Protein 4MI2 (pdb70)

Secondary structure (DSSP, 8-state):
-EEEEE-TTSEEEEEE--GGGTT-B-HHHHHHHHHHHHHHHH-TT--EEEEEESSS-SB--B-HHHHHHHHHH-GGGTTHHIIIIIHHHHHHHHH--S-EEEEE-SEEETHHHHHHHTSSEEEEETT-EEE--GGGGT----TTHHHHHHHHH-HHHHHHHHHH---EEHHHHHHHTS-SEEE-TT-HHHHHHHHHHHHHTS-HHHHHHHHHHHHHHSS--HHHHHHHHHHHHHHHHTSHHHHHHHHHHHTT--------/--EEEEE-TTSEEEEEE--GGGTT-B-HHHHHHHHHHHHHHHH-TT--EEEEEESSS-SB--B-HHHHHHHHHH-GGGTTHHIIIIIHHHHHHHHH--S-EEEEE-SEEETHHHHHHHTSSEEEEETT-EEE--TGGGT----TTHHHHHHHHH-HHHHHHHHHH---EEHHHHHHHTS-SEEE-TT-HHHHHHHHHHHHHTS-HHHHHHHHHHHHHTSS--HHHHHHHHHHHHHHHHTSHHHHHHHHHHHTT-PPP----/--EEEEE-TTSEEEEEE--GGGTT-B-HHHHHHHHHHHHHHHH-TT--EEEEEESSS-SB--B-HHHHHHHHHH-GGGTTHHIIIIIHHHHHHHHH--S-EEEEE-SEEETHHHHHHHTSSEEEEETT-EEE--TGGGT----TTHHHHHHHHH-HHHHHHHHHH---EEHHHHHHHTS-SEEE-TT-HHHHHHHHHHHHHTS-HHHHHHHHHHHHHHTT--HHHHHHHHHHHHHHHHTSHHHHHHHHHHHTTPPPP----

InterPro domains:
  IPR001753 Enoyl-CoA hydratase/isomerase-like domain [PF00378] (15-266)
  IPR014748 Enoyl-CoA hydratase, C-terminal [G3DSA:1.10.12.10] (210-267)
  IPR029045 ClpP/crotonase-like domain superfamily [SSF52096] (9-266)

Nearest PDB structures (foldseek):
  4mi2-assembly1_A  TM=1.004E+00  e=2.260E-53  Mycobacteroides abscessus ATCC 19977
  4jfc-assembly1_A  TM=9.187E-01  e=1.414E-22  Polaromonas sp. JS666
  7xwt-assembly1_B  TM=8.866E-01  e=2.275E-18  Sphingomonas paucimobilis
  7xwc-assembly1_A  TM=8.998E-01  e=5.743E-17  Sphingomonas paucimobilis
  6p5u-assembly1_B  TM=8.974E-01  e=5.913E-16  uncultured organism

Radius of gyration: 27.16 Å; Cα contacts (8 Å, |Δi|>4): 1875; chains: 3; bounding box: 66×69×74 Å

Solvent-accessible surface area: 28489 Å² total; per-residue (Å²): 59,15,50,78,68,56,84,121,58,6,11,0,27,0,44,0,69,66,64,113,32,30,0,8,4,26,138,74,0,4,60,56,2,42,105,5,0,102,41,3,40,63,50,137,61,6,46,0,0,3,0,15,16,31,50,80,41,0,0,55,1,55,14,64,72,31,13,13,63,36,14,183,120,52,66,55,99,5,11,73,21,0,111,114,21,9,16,39,6,10,83,6,2,60,63,1,155,16,0,0,0,0,3,0,17,8,25,0,27,3,5,0,0,1,3,0,11,21,6,16,1,4,3,0,0,93,174,2,28,0,4,1,45,20,5,33,25,1,10,0,0,6,0,6,0,0,4,20,0,16,112,27,13,31,48,10,51,0,16,10,6,0,6,51,38,80,74,20,74,0,78,42,0,80,96,59,8,0,4,32,73,49,24,96,37,67,35,5,41,95,41,0,78,77,22,0,32,185,2,1,43,8,6,12,30,1,9,25,34,0,11,88,6,19,97,122,0,49,73,13,93,44,30,54,0,2,102,59,0,2,37,0,0,42,138,5,0,55,14,82,3,0,46,23,4,8,58,6,132,84,68,100,90,181,38,110,29,62,22,172,122,18,11,47,76,63,55,67,182,37,6,10,0,27,0,40,0,61,51,60,149,28,31,0,7,4,22,126,75,0,5,78,52,2,43,59,7,0,102,43,3,32,64,49,136,62,7,46,0,0,3,0,16,15,30,51,79,40,0,0,56,1,56,14,78,75,35,12,16,109,36,12,177,121,56,60,50,99,6,14,67,20,1,121,114,20,9,11,42,5,9,85,5,3,57,62,1,144,16,0,1,0,0,3,0,18,8,25,0,34,6,5,0,0,1,4,0,9,24,7,15,1,3,5,0,0,49,182,1,33,0,4,3,53,17,8,55,60,0,7,0,0,6,0,7,0,0,3,19,0,20,111,31,11,29,39,5,53,0,21,9,0,0,7,54,44,62,91,12,74,0,78,45,0,78,102,57,6,0,5,32,81,50,27,106,35,68,35,6,41,96,44,0,77,79,30,0,29,78,6,0,43,8,6,13,30,1,10,24,36,0,8,88,6,15,95,127,0,48,74,11,91,43,39,62,1,3,47,60,0,2,37,0,0,41,139,4,0,55,14,58,3,0,50,35,4,10,61,11,127,83,71,100,98,84,49,125,27,72,20,184,110,17,12,41,79,69,55,82,119,58,5,13,0,27,0,44,0,59,48,57,146,31,30,0,8,4,24,139,72,0,5,78,53,2,41,60,5,0,104,43,3,37,62,50,135,62,5,44,0,0,4,0,19,15,29,48,82,41,0,0,58,1,55,12,86,76,34,20,16,64,37,13,180,126,54,65,50,99,5,12,67,23,0,122,117,26,9,14,42,5,10,84,6,3,58,61,1,148,17,0,0,0,0,3,0,19,9,23,0,30,5,5,0,0,1,3,0,10,25,5,15,2,3,6,0,0,99,68,3,32,0,5,1,51,18,6,56,54,1,9,0,0,5,0,8,0,0,4,18,0,16,109,30,12,29,50,11,54,0,14,8,1,0,6,66,43,71,87,13,75,0,71,43,0,76,102,60,7,0,4,37,32,40,34,96,71,63,38,5,40,96,49,0,78,78,26,0,31,133,2,1,41,9,6,12,32,1,8,29,33,0,11,88,6,17,100,120,0,47,75,12,94,45,40,60,0,4,88,56,0,2,29,0,0,43,140,6,0,65,14,58,4,0,42,33,0,6,116,15,75,84,70,194,85,93,26,127,26,66,18,176

Structure (mmCIF, N/CA/C/O backbone):
data_4MI2
#
_entry.id   4MI2
#
_cell.length_a   94.920
_cell.length_b   94.920
_cell.length_c   195.370
_cell.angle_alpha   90.00
_cell.angle_beta   90.00
_cell.angle_gamma   90.00
#
_symmetry.space_group_name_H-M   'P 41 21 2'
#
loop_
_entity.id
_entity.type
_entity.pdbx_description
1 polymer 'Putative enoyl-CoA hydratase/isomerase'
2 water water
#
loop_
_atom_site.group_PDB
_atom_site.id
_atom_site.type_symbol
_atom_site.label_atom_id
_atom_site.label_alt_id
_atom_site.label_comp_id
_atom_site.label_asym_id
_atom_site.label_entity_id
_atom_site.label_seq_id
_atom_site.pdbx_PDB_ins_code
_atom_site.Cartn_x
_atom_site.Cartn_y
_atom_site.Cartn_z
_atom_site.occupancy
_atom_site.B_iso_or_equiv
_atom_site.auth_seq_id
_atom_site.auth_comp_id
_atom_site.auth_asym_id
_atom_site.auth_atom_id
_atom_site.pdbx_PDB_model_num
ATOM 1 N N . ALA A 1 8 ? -3.046 36.619 55.809 1.00 31.35 8 ALA A N 1
ATOM 2 C CA . ALA A 1 8 ? -1.722 35.966 56.071 1.00 30.27 8 ALA A CA 1
ATOM 3 C C . ALA A 1 8 ? -1.367 34.935 54.990 1.00 28.83 8 ALA A C 1
ATOM 4 O O . ALA A 1 8 ? -0.198 34.801 54.618 1.00 28.13 8 ALA A O 1
ATOM 6 N N . VAL A 1 9 ? -2.366 34.201 54.501 1.00 28.04 9 VAL A N 1
ATOM 7 C CA . VAL A 1 9 ? -2.221 33.461 53.247 1.00 27.14 9 VAL A CA 1
ATOM 8 C C . VAL A 1 9 ? -3.341 33.875 52.295 1.00 27.20 9 VAL A C 1
ATOM 9 O O . VAL A 1 9 ? -4.507 33.598 52.557 1.00 27.35 9 VAL A O 1
ATOM 13 N N . ALA A 1 10 ? -2.974 34.518 51.185 1.00 26.60 10 ALA A N 1
ATOM 14 C CA . ALA A 1 10 ? -3.947 34.994 50.206 1.00 26.66 10 ALA A CA 1
ATOM 15 C C . ALA A 1 10 ? -4.334 33.903 49.216 1.00 25.78 10 ALA A C 1
ATOM 16 O O . ALA A 1 10 ? -3.484 33.141 48.741 1.00 25.26 10 ALA A O 1
ATOM 18 N N . TYR A 1 11 ? -5.626 33.853 48.905 1.00 25.75 11 TYR A N 1
ATOM 19 C CA . TYR A 1 11 ? -6.195 32.879 47.991 1.00 25.14 11 TYR A CA 1
ATOM 20 C C . TYR A 1 11 ? -7.136 33.571 47.015 1.00 25.71 11 TYR A C 1
ATOM 21 O O . TYR A 1 11 ? -8.005 34.328 47.430 1.00 26.60 11 TYR A O 1
ATOM 30 N N . SER A 1 12 ? -6.964 33.300 45.725 1.00 25.57 12 SER A N 1
ATOM 31 C CA . SER A 1 12 ? -7.903 33.742 44.696 1.00 26.12 12 SER A CA 1
ATOM 32 C C . SER A 1 12 ? -7.835 32.804 43.495 1.00 25.43 12 SER A C 1
ATOM 33 O O . SER A 1 12 ? -6.819 32.134 43.277 1.00 24.53 12 SER A O 1
ATOM 36 N N . VAL A 1 13 ? -8.931 32.743 42.743 1.00 25.61 13 VAL A N 1
ATOM 37 C CA . VAL A 1 13 ? -9.015 31.966 41.501 1.00 25.12 13 VAL A CA 1
ATOM 38 C C . VAL A 1 13 ? -9.381 32.937 40.386 1.00 25.74 13 VAL A C 1
ATOM 39 O O . VAL A 1 13 ? -10.416 33.592 40.469 1.00 26.11 13 VAL A O 1
ATOM 43 N N . ASN A 1 14 ? -8.545 33.040 39.352 1.00 25.83 14 ASN A N 1
ATOM 44 C CA . ASN A 1 14 ? -8.793 34.014 38.276 1.00 26.69 14 ASN A CA 1
ATOM 45 C C . ASN A 1 14 ? -9.711 33.455 37.188 1.00 27.11 14 ASN A C 1
ATOM 46 O O . ASN A 1 14 ? -10.128 32.294 37.254 1.00 26.50 14 ASN A O 1
ATOM 51 N N . HIS A 1 15 ? -10.026 34.305 36.208 1.00 28.02 15 HIS A N 1
ATOM 52 C CA . HIS A 1 15 ? -10.928 33.969 35.100 1.00 28.47 15 HIS A CA 1
ATOM 53 C C . HIS A 1 15 ? -10.508 32.715 34.347 1.00 27.53 15 HIS A C 1
ATOM 54 O O . HIS A 1 15 ? -11.348 31.972 33.859 1.00 28.20 15 HIS A O 1
ATOM 56 N N . ALA A 1 16 ? -9.204 32.485 34.247 1.00 26.42 16 ALA A N 1
ATOM 57 C CA . ALA A 1 16 ? -8.680 31.354 33.493 1.00 25.27 16 ALA A CA 1
ATOM 58 C C . ALA A 1 16 ? -8.622 30.048 34.314 1.00 24.30 16 ALA A C 1
ATOM 59 O O . ALA A 1 16 ? -8.179 29.023 33.804 1.00 23.65 16 ALA A O 1
ATOM 61 N N . GLY A 1 17 ? -9.064 30.087 35.568 1.00 23.80 17 GLY A N 1
ATOM 62 C CA . GLY A 1 17 ? -9.045 28.908 36.435 1.00 23.23 17 GLY A CA 1
ATOM 63 C C . GLY A 1 17 ? -7.727 28.613 37.146 1.00 22.47 17 GLY A C 1
ATOM 64 O O . GLY A 1 17 ? -7.511 27.482 37.604 1.00 21.83 17 GLY A O 1
ATOM 65 N N . VAL A 1 18 ? -6.851 29.615 37.246 1.00 22.21 18 VAL A N 1
ATOM 66 C CA . VAL A 1 18 ? -5.600 29.495 38.003 1.00 21.57 18 VAL A CA 1
ATOM 67 C C . VAL A 1 18 ? -5.855 29.883 39.451 1.00 21.61 18 VAL A C 1
ATOM 68 O O . VAL A 1 18 ? -6.182 31.024 39.731 1.00 22.66 18 VAL A O 1
ATOM 72 N N . ALA A 1 19 ? -5.705 28.941 40.373 1.00 21.08 19 ALA A N 1
ATOM 73 C CA . ALA A 1 19 ? -5.786 29.256 41.803 1.00 20.99 19 ALA A CA 1
ATOM 74 C C . ALA A 1 19 ? -4.427 29.760 42.280 1.00 20.43 19 ALA A C 1
ATOM 75 O O . ALA A 1 19 ? -3.405 29.099 42.071 1.00 20.15 19 ALA A O 1
ATOM 77 N N . ALA A 1 20 ? -4.423 30.925 42.915 1.00 20.38 20 ALA A N 1
ATOM 78 C CA . ALA A 1 20 ? -3.199 31.541 43.422 1.00 20.07 20 ALA A CA 1
ATOM 79 C C . ALA A 1 20 ? -3.154 31.446 44.946 1.00 19.85 20 ALA A C 1
ATOM 80 O O . ALA A 1 20 ? -4.069 31.913 45.624 1.00 20.43 20 ALA A O 1
ATOM 82 N N . ILE A 1 21 ? -2.102 30.827 45.478 1.00 19.42 21 ILE A N 1
ATOM 83 C CA . ILE A 1 21 ? -1.878 30.762 46.929 1.00 19.31 21 ILE A CA 1
ATOM 84 C C . ILE A 1 21 ? -0.582 31.495 47.257 1.00 19.47 21 ILE A C 1
ATOM 85 O O . ILE A 1 21 ? 0.497 31.050 46.878 1.00 19.19 21 ILE A O 1
ATOM 90 N N . VAL A 1 22 ? -0.701 32.628 47.946 1.00 20.30 22 VAL A N 1
ATOM 91 C CA . VAL A 1 22 ? 0.443 33.468 48.289 1.00 20.56 22 VAL A CA 1
ATOM 92 C C . VAL A 1 22 ? 0.674 33.464 49.802 1.00 20.97 22 VAL A C 1
ATOM 93 O O . VAL A 1 22 ? -0.202 33.867 50.569 1.00 21.17 22 VAL A O 1
ATOM 97 N N . LEU A 1 23 ? 1.848 32.995 50.225 1.00 21.08 23 LEU A N 1
ATOM 98 C CA . LEU A 1 23 ? 2.287 33.158 51.617 1.00 21.52 23 LEU A CA 1
ATOM 99 C C . LEU A 1 23 ? 2.578 34.639 51.820 1.00 22.45 23 LEU A C 1
ATOM 100 O O . LEU A 1 23 ? 3.377 35.222 51.069 1.00 22.44 23 LEU A O 1
ATOM 105 N N . ASP A 1 24 ? 1.924 35.243 52.814 1.00 23.16 24 ASP A N 1
ATOM 106 C CA . ASP A 1 24 ? 1.958 36.699 52.990 1.00 24.30 24 ASP A CA 1
ATOM 107 C C . ASP A 1 24 ? 2.216 37.084 54.457 1.00 24.77 24 ASP A C 1
ATOM 108 O O . ASP A 1 24 ? 1.357 37.653 55.131 1.00 25.24 24 ASP A O 1
ATOM 113 N N . ARG A 1 25 ? 3.417 36.736 54.922 1.00 24.65 25 ARG A N 1
ATOM 114 C CA . ARG A 1 25 ? 3.948 37.139 56.218 1.00 25.07 25 ARG A CA 1
ATOM 115 C C . ARG A 1 25 ? 5.440 37.466 56.021 1.00 25.04 25 ARG A C 1
ATOM 116 O O . ARG A 1 25 ? 6.310 36.872 56.666 1.00 24.70 25 ARG A O 1
ATOM 124 N N . PRO A 1 26 ? 5.738 38.410 55.108 1.00 25.27 26 PRO A N 1
ATOM 125 C CA . PRO A 1 26 ? 7.114 38.673 54.690 1.00 25.47 26 PRO A CA 1
ATOM 126 C C . PRO A 1 26 ? 8.040 39.188 55.806 1.00 26.16 26 PRO A C 1
ATOM 127 O O . PRO A 1 26 ? 9.254 38.952 55.757 1.00 26.21 26 PRO A O 1
ATOM 131 N N . GLU A 1 27 ? 7.483 39.873 56.801 1.00 26.82 27 GLU A N 1
ATOM 132 C CA . GLU A 1 27 ? 8.286 40.383 57.908 1.00 27.34 27 GLU A CA 1
ATOM 133 C C . GLU A 1 27 ? 8.886 39.239 58.742 1.00 26.78 27 GLU A C 1
ATOM 134 O O . GLU A 1 27 ? 9.902 39.432 59.415 1.00 27.31 27 GLU A O 1
ATOM 136 N N . ALA A 1 28 ? 8.277 38.054 58.693 1.00 25.65 28 ALA A N 1
ATOM 137 C CA . ALA A 1 28 ? 8.828 36.878 59.375 1.00 24.85 28 ALA A CA 1
ATOM 138 C C . ALA A 1 28 ? 9.403 35.823 58.416 1.00 23.97 28 ALA A C 1
ATOM 139 O O . ALA A 1 28 ? 9.542 34.655 58.791 1.00 23.21 28 ALA A O 1
ATOM 141 N N . SER A 1 29 ? 9.749 36.241 57.192 1.00 23.67 29 SER A N 1
ATOM 142 C CA . SER A 1 29 ? 10.202 35.325 56.125 1.00 22.73 29 SER A CA 1
ATOM 143 C C . SER A 1 29 ? 9.232 34.161 55.911 1.00 21.87 29 SER A C 1
ATOM 144 O O . SER A 1 29 ? 9.637 33.022 55.655 1.00 21.07 29 SER A O 1
ATOM 147 N N . ASN A 1 30 ? 7.944 34.487 56.015 1.00 21.88 30 ASN A N 1
ATOM 148 C CA . ASN A 1 30 ? 6.846 33.527 55.894 1.00 21.33 30 ASN A CA 1
ATOM 149 C C . ASN A 1 30 ? 6.958 32.312 56.822 1.00 20.78 30 ASN A C 1
ATOM 150 O O . ASN A 1 30 ? 6.523 31.207 56.492 1.00 20.44 30 ASN A O 1
ATOM 155 N N . ALA A 1 31 ? 7.518 32.542 58.003 1.00 20.80 31 ALA A N 1
ATOM 156 C CA . ALA A 1 31 ? 7.596 31.510 59.012 1.00 20.57 31 ALA A CA 1
ATOM 157 C C . ALA A 1 31 ? 6.189 31.046 59.348 1.00 20.60 31 ALA A C 1
ATOM 158 O O . ALA A 1 31 ? 5.254 31.845 59.410 1.00 20.89 31 ALA 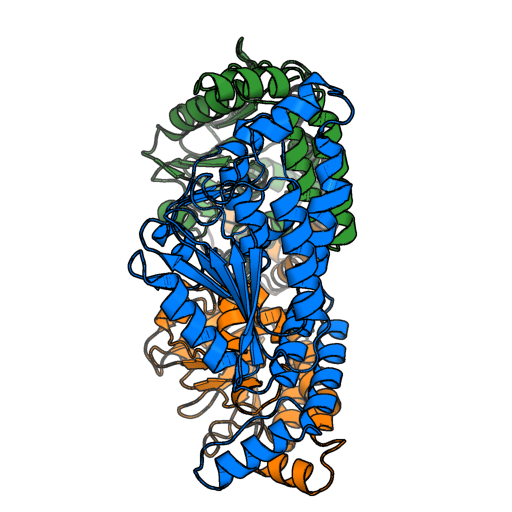A O 1
ATOM 160 N N . LEU A 1 32 ? 6.044 29.746 59.568 1.00 20.52 32 LEU A N 1
ATOM 161 C CA . LEU A 1 32 ? 4.726 29.151 59.695 1.00 20.64 32 LEU A CA 1
ATOM 162 C C . LEU A 1 32 ? 4.289 29.078 61.149 1.00 21.19 32 LEU A C 1
ATOM 163 O O . LEU A 1 32 ? 4.703 28.187 61.893 1.00 20.92 32 LEU A O 1
ATOM 168 N N . ASP A 1 33 ? 3.469 30.049 61.551 1.00 22.19 33 ASP A N 1
ATOM 169 C CA . ASP A 1 33 ? 2.784 29.990 62.843 1.00 23.05 33 ASP A CA 1
ATOM 170 C C . ASP A 1 33 ? 1.392 29.382 62.639 1.00 23.40 33 ASP A C 1
ATOM 171 O O . ASP A 1 33 ? 1.025 29.056 61.516 1.00 23.23 33 ASP A O 1
ATOM 176 N N . ARG A 1 34 ? 0.621 29.222 63.708 1.00 24.71 34 ARG A N 1
ATOM 177 C CA . ARG A 1 34 ? -0.699 28.570 63.613 1.00 25.61 34 ARG A CA 1
ATOM 178 C C . ARG A 1 34 ? -1.628 29.258 62.606 1.00 25.41 34 ARG A C 1
ATOM 179 O O . ARG A 1 34 ? -2.283 28.593 61.807 1.00 24.97 34 ARG A O 1
ATOM 187 N N . THR A 1 35 ? -1.677 30.585 62.641 1.00 25.67 35 THR A N 1
ATOM 188 C CA . THR A 1 35 ? -2.469 31.348 61.675 1.00 26.00 35 THR A CA 1
ATOM 189 C C . THR A 1 35 ? -2.094 30.972 60.235 1.00 25.38 35 THR A C 1
ATOM 190 O O . THR A 1 35 ? -2.972 30.689 59.431 1.00 25.21 35 THR A O 1
ATOM 194 N N . MET A 1 36 ? -0.798 30.964 59.922 1.00 25.00 36 MET A N 1
ATOM 195 C CA . MET A 1 36 ? -0.326 30.605 58.573 1.00 24.66 36 MET A CA 1
ATOM 196 C C . MET A 1 36 ? -0.704 29.168 58.196 1.00 23.52 36 MET A C 1
ATOM 197 O O . MET A 1 36 ? -1.158 28.898 57.082 1.00 22.97 36 MET A O 1
ATOM 202 N N . LYS A 1 37 ? -0.500 28.255 59.137 1.00 22.60 37 LYS A N 1
ATOM 203 C CA . LYS A 1 37 ? -0.737 26.838 58.894 1.00 21.91 37 LYS A CA 1
ATOM 204 C C . LYS A 1 37 ? -2.217 26.555 58.652 1.00 21.89 37 LYS A C 1
ATOM 205 O O . LYS A 1 37 ? -2.566 25.781 57.756 1.00 21.01 37 LYS A O 1
ATOM 211 N N . THR A 1 38 ? -3.068 27.207 59.443 1.00 22.41 38 THR A N 1
ATOM 212 C CA . THR A 1 38 ? -4.515 27.088 59.316 1.00 22.96 38 THR A CA 1
ATOM 213 C C . THR A 1 38 ? -4.992 27.637 57.969 1.00 22.96 38 THR A C 1
ATOM 214 O O . THR A 1 38 ? -5.747 26.967 57.265 1.00 22.93 38 THR A O 1
ATOM 218 N N . GLU A 1 39 ? -4.544 28.841 57.603 1.00 22.96 39 GLU A N 1
ATOM 219 C CA . GLU A 1 39 ? -4.995 29.478 56.358 1.00 22.96 39 GLU A CA 1
ATOM 220 C C . GLU A 1 39 ? -4.420 28.796 55.121 1.00 21.93 39 GLU A C 1
ATOM 221 O O . GLU A 1 39 ? -5.051 28.787 54.071 1.00 22.00 39 GLU A O 1
ATOM 227 N N . LEU A 1 40 ? -3.235 28.209 55.251 1.00 21.03 40 LEU A N 1
ATOM 228 C CA . LEU A 1 40 ? -2.633 27.477 54.151 1.00 20.10 40 LEU A CA 1
ATOM 229 C C . LEU A 1 40 ? -3.441 26.221 53.864 1.00 19.96 40 LEU A C 1
ATOM 230 O O . LEU A 1 40 ? -3.732 25.916 52.703 1.00 19.70 40 LEU A O 1
ATOM 235 N N . LEU A 1 41 ? -3.801 25.496 54.922 1.00 19.99 41 LEU A N 1
ATOM 236 C CA . LEU A 1 41 ? -4.627 24.312 54.785 1.00 19.97 41 LEU A CA 1
ATOM 237 C C . LEU A 1 41 ? -5.926 24.661 54.056 1.00 20.78 41 LEU A C 1
ATOM 238 O O . LEU A 1 41 ? -6.292 23.992 53.092 1.00 20.30 41 LEU A O 1
ATOM 243 N N . GLN A 1 42 ? -6.596 25.726 54.509 1.00 21.87 42 GLN A N 1
ATOM 244 C CA . GLN A 1 42 ? -7.853 26.194 53.900 1.00 22.98 42 GLN A CA 1
ATOM 245 C C . GLN A 1 42 ? -7.684 26.534 52.416 1.00 22.10 42 GLN A C 1
ATOM 246 O O . GLN A 1 42 ? -8.501 26.132 51.586 1.00 22.47 42 GLN A O 1
ATOM 252 N N . ALA A 1 43 ? -6.610 27.244 52.083 1.00 21.01 43 ALA A N 1
ATOM 253 C CA . ALA A 1 43 ? -6.327 27.613 50.696 1.00 20.33 43 ALA A CA 1
ATOM 254 C C . ALA A 1 43 ? -6.126 26.381 49.805 1.00 19.66 43 ALA A C 1
ATOM 255 O O . ALA A 1 43 ? -6.695 26.306 48.714 1.00 19.56 43 ALA A O 1
ATOM 257 N N . LEU A 1 44 ? -5.327 25.426 50.282 1.00 18.97 44 LEU A N 1
ATOM 258 C CA . LEU A 1 44 ? -5.081 24.170 49.567 1.00 18.48 44 LEU A CA 1
ATOM 259 C C . LEU A 1 44 ? -6.341 23.309 49.396 1.00 18.71 44 LEU A C 1
ATOM 260 O O . LEU A 1 44 ? -6.551 22.734 48.332 1.00 18.43 44 LEU A O 1
ATOM 265 N N . LEU A 1 45 ? -7.169 23.218 50.436 1.00 19.27 45 LEU A N 1
ATOM 266 C CA . LEU A 1 45 ? -8.416 22.435 50.364 1.00 19.79 45 LEU A CA 1
ATOM 267 C C . LEU A 1 45 ? -9.399 23.034 49.367 1.00 20.21 45 LEU A C 1
ATOM 268 O O . LEU A 1 45 ? -10.096 22.299 48.647 1.00 20.29 45 LEU A O 1
ATOM 273 N N . ALA A 1 46 ? -9.451 24.364 49.332 1.00 20.43 46 ALA A N 1
ATOM 274 C CA . ALA A 1 46 ? -10.326 25.084 48.397 1.00 20.84 46 ALA A CA 1
ATOM 275 C C . ALA A 1 46 ? -9.871 24.863 46.965 1.00 20.38 46 ALA A C 1
ATOM 276 O O . ALA A 1 46 ? -10.683 24.582 46.088 1.00 20.89 46 ALA A O 1
ATOM 278 N N . ALA A 1 47 ? -8.571 24.986 46.728 1.00 19.69 47 ALA A N 1
ATOM 279 C CA . ALA A 1 47 ? -8.023 24.732 45.404 1.00 19.17 47 ALA A CA 1
ATOM 280 C C . ALA A 1 47 ? -8.345 23.313 44.953 1.00 19.02 47 ALA A C 1
ATOM 281 O O . ALA A 1 47 ? -8.710 23.089 43.801 1.00 18.97 47 ALA A O 1
ATOM 283 N N . GLY A 1 48 ? -8.217 22.363 45.876 1.00 19.13 48 GLY A N 1
ATOM 284 C CA . GLY A 1 48 ? -8.426 20.953 45.578 1.00 19.17 48 GLY A CA 1
ATOM 285 C C . GLY A 1 48 ? -9.870 20.587 45.315 1.00 19.69 48 GLY A C 1
ATOM 286 O O . GLY A 1 48 ? -10.137 19.649 44.581 1.00 19.69 48 GLY A O 1
ATOM 287 N N . GLY A 1 49 ? -10.795 21.339 45.905 1.00 20.50 49 GLY A N 1
ATOM 288 C CA . GLY A 1 49 ? -12.224 21.018 45.858 1.00 21.28 49 GLY A CA 1
ATOM 289 C C . GLY A 1 49 ? -13.021 21.811 44.841 1.00 21.73 49 GLY A C 1
ATOM 290 O O . GLY A 1 49 ? -14.212 21.567 44.676 1.00 22.46 49 GLY A O 1
ATOM 291 N N . ASP A 1 50 ? -12.368 22.746 44.150 1.00 21.50 50 ASP A N 1
ATOM 292 C CA . ASP A 1 50 ? -13.033 23.615 43.184 1.00 22.06 50 ASP A CA 1
ATOM 293 C C . ASP A 1 50 ? -12.917 23.039 41.766 1.00 22.06 50 ASP A C 1
ATOM 294 O O . ASP A 1 50 ? -11.809 22.940 41.230 1.00 21.75 50 ASP A O 1
ATOM 299 N N . PRO A 1 51 ? -14.061 22.684 41.136 1.00 22.51 51 PRO A N 1
ATOM 300 C CA . PRO A 1 51 ? -14.022 22.109 39.778 1.00 22.22 51 PRO A CA 1
ATOM 301 C C . PRO A 1 51 ? -13.543 23.060 38.685 1.00 21.81 51 PRO A C 1
ATOM 302 O O . PRO A 1 51 ? -13.181 22.607 37.613 1.00 21.37 51 PRO A O 1
ATOM 306 N N . ALA A 1 52 ? -13.558 24.363 38.956 1.00 22.07 52 ALA A N 1
ATOM 307 C CA . ALA A 1 52 ? -13.114 25.384 37.999 1.00 21.81 52 ALA A CA 1
ATOM 308 C C . ALA A 1 52 ? -11.597 25.578 37.960 1.00 20.95 52 ALA A C 1
ATOM 309 O O . ALA A 1 52 ? -11.063 26.153 37.008 1.00 21.26 52 ALA A O 1
ATOM 311 N N . VAL A 1 53 ? -10.910 25.129 39.004 1.00 20.25 53 VAL A N 1
ATOM 312 C CA . VAL A 1 53 ? -9.461 25.273 39.096 1.00 19.42 53 VAL A CA 1
ATOM 313 C C . VAL A 1 53 ? -8.772 24.314 38.117 1.00 18.77 53 VAL A C 1
ATOM 314 O O . VAL A 1 53 ? -8.965 23.099 38.194 1.00 18.56 53 VAL A O 1
ATOM 318 N N . ARG A 1 54 ? -8.000 24.858 37.175 1.00 18.41 54 ARG A N 1
ATOM 319 C CA . ARG A 1 54 ? -7.279 24.017 36.199 1.00 17.97 54 ARG A CA 1
ATOM 320 C C . ARG A 1 54 ? -5.760 24.040 36.420 1.00 17.34 54 ARG A C 1
ATOM 321 O O . ARG A 1 54 ? -5.039 23.284 35.787 1.00 16.99 54 ARG A O 1
ATOM 329 N N . ALA A 1 55 ? -5.290 24.895 37.322 1.00 17.12 55 ALA A N 1
ATOM 330 C CA . ALA A 1 55 ? -3.888 24.908 37.744 1.00 16.85 55 ALA A CA 1
ATOM 331 C C . ALA A 1 55 ? -3.750 25.722 39.023 1.00 16.90 55 ALA A C 1
ATOM 332 O O . ALA A 1 55 ? -4.593 26.558 39.327 1.00 17.26 55 ALA A O 1
ATOM 334 N N . VAL A 1 56 ? -2.672 25.476 39.759 1.00 16.70 56 VAL A N 1
ATOM 335 C CA . VAL A 1 56 ? -2.416 26.158 41.018 1.00 16.75 56 VAL A CA 1
ATOM 336 C C . VAL A 1 56 ? -1.009 26.742 40.985 1.00 17.00 56 VAL A C 1
ATOM 337 O O . VAL A 1 56 ? -0.066 26.070 40.559 1.00 16.62 56 VAL A O 1
ATOM 341 N N . VAL A 1 57 ? -0.880 27.998 41.414 1.00 17.77 57 VAL A N 1
ATOM 342 C CA . VAL A 1 57 ? 0.424 28.617 41.580 1.00 18.24 57 VAL A CA 1
ATOM 343 C C . VAL A 1 57 ? 0.648 29.060 43.030 1.00 18.70 57 VAL A C 1
ATOM 344 O O . VAL A 1 57 ? -0.155 29.782 43.635 1.00 19.25 57 VAL A O 1
ATOM 348 N N . MET A 1 58 ? 1.758 28.604 43.575 1.00 18.80 58 MET A N 1
ATOM 349 C CA . MET A 1 58 ? 2.096 28.830 44.958 1.00 19.47 58 MET A CA 1
ATOM 350 C C . MET A 1 58 ? 3.260 29.811 44.952 1.00 19.54 58 MET A C 1
ATOM 351 O O . MET A 1 58 ? 4.263 29.574 44.271 1.00 19.23 58 MET A O 1
ATOM 356 N N . SER A 1 59 ? 3.113 30.928 45.669 1.00 19.82 59 SER A N 1
ATOM 357 C CA . SER A 1 59 ? 4.154 31.955 45.719 1.00 20.11 59 SER A CA 1
ATOM 358 C C . SER A 1 59 ? 4.240 32.564 47.113 1.00 20.46 59 SER A C 1
ATOM 359 O O . SER A 1 59 ? 3.483 32.188 48.013 1.00 20.35 59 SER A O 1
ATOM 362 N N . ALA A 1 60 ? 5.179 33.489 47.299 1.00 20.60 60 ALA A N 1
ATOM 363 C CA . ALA A 1 60 ? 5.408 34.063 48.611 1.00 20.85 60 ALA A CA 1
ATOM 364 C C . ALA A 1 60 ? 5.890 35.496 48.494 1.00 21.43 60 ALA A C 1
ATOM 365 O O . ALA A 1 60 ? 6.620 35.824 47.568 1.00 21.48 60 ALA A O 1
ATOM 367 N N . ALA A 1 61 ? 5.478 36.339 49.438 1.00 21.94 61 ALA A N 1
ATOM 368 C CA . ALA A 1 61 ? 5.891 37.747 49.464 1.00 22.64 61 ALA A CA 1
ATOM 369 C C . ALA A 1 61 ? 7.222 37.938 50.185 1.00 22.53 61 ALA A C 1
ATOM 370 O O . ALA A 1 61 ? 7.582 37.151 51.061 1.00 22.38 61 ALA A O 1
ATOM 372 N N . GLY A 1 62 ? 7.940 38.999 49.822 1.00 23.08 62 GLY A N 1
ATOM 373 C CA . GLY A 1 62 ? 9.218 39.339 50.443 1.00 23.02 62 GLY A CA 1
ATOM 374 C C . GLY A 1 62 ? 10.385 38.625 49.792 1.00 22.56 62 GLY A C 1
ATOM 375 O O . GLY A 1 62 ? 10.257 38.094 48.694 1.00 21.98 62 GLY A O 1
ATOM 376 N N . LYS A 1 63 ? 11.524 38.616 50.488 1.00 22.67 63 LYS A N 1
ATOM 377 C CA . LYS A 1 63 ? 12.780 38.063 49.971 1.00 22.45 63 LYS A CA 1
ATOM 378 C C . LYS A 1 63 ? 12.840 36.537 50.067 1.00 21.61 63 LYS A C 1
ATOM 379 O O . LYS A 1 63 ? 13.524 35.901 49.269 1.00 21.52 63 LYS A O 1
ATOM 381 N N . ASN A 1 64 ? 12.140 35.954 51.037 1.00 20.99 64 ASN A N 1
ATOM 382 C CA . ASN A 1 64 ? 12.268 34.522 51.326 1.00 20.20 64 ASN A CA 1
ATOM 383 C C . ASN A 1 64 ? 10.974 33.742 51.171 1.00 19.46 64 ASN A C 1
ATOM 384 O O . ASN A 1 64 ? 9.921 34.187 51.627 1.00 19.67 64 ASN A O 1
ATOM 389 N N . PHE A 1 65 ? 11.055 32.577 50.527 1.00 18.63 65 PHE A N 1
ATOM 390 C CA . PHE A 1 65 ? 9.866 31.781 50.263 1.00 18.10 65 PHE A CA 1
ATOM 391 C C . PHE A 1 65 ? 9.223 31.323 51.565 1.00 18.01 65 PHE A C 1
ATOM 392 O O . PHE A 1 65 ? 8.075 31.676 51.846 1.00 18.13 65 PHE A O 1
ATOM 400 N N . CYS A 1 66 ? 9.968 30.561 52.364 1.00 17.89 66 CYS A N 1
ATOM 401 C CA . CYS A 1 66 ? 9.462 30.042 53.642 1.00 17.77 66 CYS A CA 1
ATOM 402 C C . CYS A 1 66 ? 10.574 29.417 54.475 1.00 17.85 66 CYS A C 1
ATOM 403 O O . CYS A 1 66 ? 11.232 28.474 54.030 1.00 17.56 66 CYS A O 1
ATOM 406 N N . VAL A 1 67 ? 10.773 29.932 55.686 1.00 18.30 67 VAL A N 1
ATOM 407 C CA . VAL A 1 67 ? 11.816 29.409 56.564 1.00 18.62 67 VAL A CA 1
ATOM 408 C C . VAL A 1 67 ? 11.298 28.274 57.455 1.00 18.58 67 VAL A C 1
ATOM 409 O O . VAL A 1 67 ? 12.023 27.788 58.306 1.00 18.80 67 VAL A O 1
ATOM 413 N N . GLY A 1 68 ? 10.068 27.823 57.230 1.00 18.53 68 GLY A N 1
ATOM 414 C CA . GLY A 1 68 ? 9.517 26.723 58.012 1.00 18.49 68 GLY A CA 1
ATOM 415 C C . GLY A 1 68 ? 8.920 27.180 59.330 1.00 18.90 68 GLY A C 1
ATOM 416 O O . GLY A 1 68 ? 8.501 28.333 59.471 1.00 19.28 68 GLY A O 1
ATOM 417 N N . GLN A 1 69 ? 8.880 26.268 60.296 1.00 19.10 69 GLN A N 1
ATOM 418 C CA . GLN A 1 69 ? 8.198 26.500 61.566 1.00 19.59 69 GLN A CA 1
ATOM 419 C C . GLN A 1 69 ? 8.596 27.826 62.230 1.00 20.22 69 GLN A C 1
ATOM 420 O O . GLN A 1 69 ? 9.768 28.163 62.305 1.00 20.04 69 GLN A O 1
ATOM 426 N N . ASP A 1 70 ? 7.598 28.572 62.693 1.00 21.10 70 ASP A N 1
ATOM 427 C CA . ASP A 1 70 ? 7.825 29.795 63.466 1.00 21.93 70 ASP A CA 1
ATOM 428 C C . ASP A 1 70 ? 8.561 29.436 64.746 1.00 22.14 70 ASP A C 1
ATOM 429 O O . ASP A 1 70 ? 8.083 28.610 65.532 1.00 21.80 70 ASP A O 1
ATOM 434 N N . LEU A 1 71 ? 9.722 30.048 64.948 1.00 22.53 71 LEU A N 1
ATOM 435 C CA . LEU A 1 71 ? 10.568 29.716 66.088 1.00 23.10 71 LEU A CA 1
ATOM 436 C C . LEU A 1 71 ? 9.913 30.072 67.433 1.00 23.70 71 LEU A C 1
ATOM 437 O O . LEU A 1 71 ? 9.875 29.244 68.341 1.00 23.71 71 LEU A O 1
ATOM 442 N N . ALA A 1 72 ? 9.385 31.287 67.550 1.00 24.34 72 ALA A N 1
ATOM 443 C CA . ALA A 1 72 ? 8.833 31.758 68.822 1.00 25.31 72 ALA A CA 1
ATOM 444 C C . ALA A 1 72 ? 7.684 30.877 69.278 1.00 25.69 72 ALA A C 1
ATOM 445 O O . ALA A 1 72 ? 7.604 30.491 70.442 1.00 26.27 72 ALA A O 1
ATOM 447 N N . GLU A 1 73 ? 6.794 30.558 68.353 1.00 25.65 73 GLU A N 1
ATOM 448 C CA . GLU A 1 73 ? 5.667 29.690 68.660 1.00 26.38 73 GLU A CA 1
ATOM 449 C C . GLU A 1 73 ? 6.151 28.305 69.092 1.00 25.59 73 GLU A C 1
ATOM 450 O O . GLU A 1 73 ? 5.586 27.687 69.993 1.00 26.15 73 GLU A O 1
ATOM 456 N N . HIS A 1 74 ? 7.208 27.822 68.453 1.00 24.59 74 HIS A N 1
ATOM 457 C CA . HIS A 1 74 ? 7.807 26.571 68.858 1.00 24.02 74 HIS A CA 1
ATOM 458 C C . HIS A 1 74 ? 8.431 26.629 70.254 1.00 24.20 74 HIS A C 1
ATOM 459 O O . HIS A 1 74 ? 8.332 25.672 71.015 1.00 23.77 74 HIS A O 1
ATOM 466 N N . VAL A 1 75 ? 9.104 27.735 70.566 1.00 24.58 75 VAL A N 1
ATOM 467 C CA . VAL A 1 75 ? 9.680 27.947 71.896 1.00 25.24 75 VAL A CA 1
ATOM 468 C C . VAL A 1 75 ? 8.595 27.872 72.976 1.00 26.02 75 VAL A C 1
ATOM 469 O O . VAL A 1 75 ? 8.810 27.255 74.024 1.00 26.13 75 VAL A O 1
ATOM 473 N N . GLU A 1 76 ? 7.437 28.487 72.718 1.00 26.59 76 GLU A N 1
ATOM 474 C CA . GLU A 1 76 ? 6.336 28.487 73.687 1.00 27.47 76 GLU A CA 1
ATOM 475 C C . GLU A 1 76 ? 5.858 27.058 73.970 1.00 27.79 76 GLU A C 1
ATOM 476 O O . GLU A 1 76 ? 5.715 26.663 75.129 1.00 27.76 76 GLU A O 1
ATOM 478 N N . ALA A 1 77 ? 5.646 26.282 72.907 1.00 28.10 77 ALA A N 1
ATOM 479 C CA . ALA A 1 77 ? 5.210 24.884 73.031 1.00 28.38 77 ALA A CA 1
ATOM 480 C C . ALA A 1 77 ? 6.230 24.016 73.767 1.00 28.85 77 ALA A C 1
ATOM 481 O O . ALA A 1 77 ? 5.869 23.132 74.544 1.00 28.45 77 ALA A O 1
ATOM 483 N N . LEU A 1 78 ? 7.503 24.279 73.511 1.00 29.79 78 LEU A N 1
ATOM 484 C CA . LEU A 1 78 ? 8.583 23.485 74.072 1.00 31.18 78 LEU A CA 1
ATOM 485 C C . LEU A 1 78 ? 8.728 23.758 75.562 1.00 33.43 78 LEU A C 1
ATOM 486 O O . LEU A 1 78 ? 8.896 22.830 76.357 1.00 34.14 78 LEU A O 1
ATOM 491 N N . ARG A 1 79 ? 8.637 25.028 75.939 1.00 36.19 79 ARG A N 1
ATOM 492 C CA . ARG A 1 79 ? 8.679 25.405 77.351 1.00 38.80 79 ARG A CA 1
ATOM 493 C C . ARG A 1 79 ? 7.424 24.967 78.096 1.00 38.90 79 ARG A C 1
ATOM 494 O O . ARG A 1 79 ? 7.484 24.670 79.285 1.00 38.99 79 ARG A O 1
ATOM 502 N N . ASP A 1 80 ? 6.304 24.906 77.383 1.00 39.50 80 ASP A N 1
ATOM 503 C CA . ASP A 1 80 ? 5.023 24.539 77.972 1.00 41.01 80 ASP A CA 1
ATOM 504 C C . ASP A 1 80 ? 4.896 23.035 78.206 1.00 39.24 80 ASP A C 1
ATOM 505 O O . ASP A 1 80 ? 4.376 22.623 79.234 1.00 38.93 80 ASP A O 1
ATOM 510 N N . ASP A 1 81 ? 5.358 22.228 77.249 1.00 37.37 81 ASP A N 1
ATOM 511 C CA . ASP A 1 81 ? 5.226 20.774 77.333 1.00 35.98 81 ASP A CA 1
ATOM 512 C C . ASP A 1 81 ? 6.146 20.047 76.331 1.00 34.51 81 ASP A C 1
ATOM 513 O O . ASP A 1 81 ? 5.715 19.681 75.231 1.00 33.01 81 ASP A O 1
ATOM 518 N N . PRO A 1 82 ? 7.422 19.838 76.707 1.00 34.09 82 PRO A N 1
ATOM 519 C CA . PRO A 1 82 ? 8.415 19.300 75.754 1.00 33.33 82 PRO A CA 1
ATOM 520 C C . PRO A 1 82 ? 8.059 17.932 75.150 1.00 32.24 82 PRO A C 1
ATOM 521 O O . PRO A 1 82 ? 8.347 17.681 73.982 1.00 32.29 82 PRO A O 1
ATOM 525 N N . ALA A 1 83 ? 7.418 17.070 75.929 1.00 31.19 83 ALA A N 1
ATOM 526 C CA . ALA A 1 83 ? 7.000 15.770 75.434 1.00 30.24 83 ALA A CA 1
ATOM 527 C C . ALA A 1 83 ? 5.913 15.873 74.354 1.00 29.74 83 ALA A C 1
ATOM 528 O O . ALA A 1 83 ? 5.624 14.876 73.682 1.00 29.52 83 ALA A O 1
ATOM 530 N N . HIS A 1 84 ? 5.296 17.052 74.203 1.00 28.81 84 HIS A N 1
ATOM 531 C CA . HIS A 1 84 ? 4.221 17.239 73.220 1.00 28.40 84 HIS A CA 1
ATOM 532 C C . HIS A 1 84 ? 4.407 18.439 72.301 1.00 27.40 84 HIS A C 1
ATOM 533 O O . HIS A 1 84 ? 3.455 18.877 71.659 1.00 27.45 84 HIS A O 1
ATOM 540 N N . ALA A 1 85 ? 5.637 18.940 72.196 1.00 26.30 85 ALA A N 1
ATOM 541 C CA . ALA A 1 85 ? 5.896 20.177 71.462 1.00 25.52 85 ALA A CA 1
ATOM 542 C C . ALA A 1 85 ? 5.773 20.018 69.946 1.00 24.68 85 ALA A C 1
ATOM 543 O O . ALA A 1 85 ? 5.686 21.018 69.227 1.00 23.90 85 ALA A O 1
ATOM 545 N N . MET A 1 86 ? 5.776 18.770 69.475 1.00 24.08 86 MET A N 1
ATOM 546 C CA . MET A 1 86 ? 5.634 18.470 68.060 1.00 23.82 86 MET A CA 1
ATOM 547 C C . MET A 1 86 ? 4.223 18.021 67.678 1.00 22.90 86 MET A C 1
ATOM 548 O O . MET A 1 86 ? 4.032 17.446 66.620 1.00 22.97 86 MET A O 1
ATOM 553 N N . ASP A 1 87 ? 3.240 18.285 68.531 1.00 22.62 87 ASP A N 1
ATOM 554 C CA . ASP A 1 87 ? 1.825 18.067 68.189 1.00 22.44 87 ASP A CA 1
ATOM 555 C C . ASP A 1 87 ? 1.463 18.708 66.842 1.00 21.64 87 ASP A C 1
ATOM 556 O O . ASP A 1 87 ? 0.653 18.164 66.087 1.00 21.83 87 ASP A O 1
ATOM 561 N N . THR A 1 88 ? 2.065 19.856 66.542 1.00 20.63 88 THR A N 1
ATOM 562 C CA . THR A 1 88 ? 1.763 20.567 65.311 1.00 20.17 88 THR A CA 1
ATOM 563 C C . THR A 1 88 ? 2.010 19.715 64.052 1.00 19.46 88 THR A C 1
ATOM 564 O O . THR A 1 88 ? 1.356 19.939 63.037 1.00 19.25 88 THR A O 1
ATOM 568 N N . VAL A 1 89 ? 2.926 18.746 64.105 1.00 18.96 89 VAL A N 1
ATOM 569 C CA . VAL A 1 89 ? 3.171 17.919 62.914 1.00 18.84 89 VAL A CA 1
ATOM 570 C C . VAL A 1 89 ? 1.882 17.196 62.506 1.00 19.33 89 VAL A C 1
ATOM 571 O O . VAL A 1 89 ? 1.470 17.276 61.349 1.00 19.10 89 VAL A O 1
ATOM 575 N N . ARG A 1 90 ? 1.228 16.545 63.465 1.00 20.10 90 ARG A N 1
ATOM 576 C CA . ARG A 1 90 ? -0.045 15.853 63.212 1.00 21.15 90 ARG A CA 1
ATOM 577 C C . ARG A 1 90 ? -1.221 16.811 63.010 1.00 21.76 90 ARG A C 1
ATOM 578 O O . ARG A 1 90 ? -2.078 16.592 62.152 1.00 22.14 90 ARG A O 1
ATOM 586 N N . GLU A 1 91 ? -1.252 17.872 63.799 1.00 21.91 91 GLU A N 1
ATOM 587 C CA . GLU A 1 91 ? -2.367 18.798 63.781 1.00 23.05 91 GLU A CA 1
ATOM 588 C C . GLU A 1 91 ? -2.397 19.685 62.538 1.00 22.43 91 GLU A C 1
ATOM 589 O O . GLU A 1 91 ? -3.476 19.989 62.018 1.00 23.11 91 GLU A O 1
ATOM 595 N N . HIS A 1 92 ? -1.220 20.091 62.060 1.00 21.02 92 HIS A N 1
ATOM 596 C CA . HIS A 1 92 ? -1.119 21.130 61.039 1.00 20.59 92 HIS A CA 1
ATOM 597 C C . HIS A 1 92 ? -0.380 20.691 59.787 1.00 19.33 92 HIS A C 1
ATOM 598 O O . HIS A 1 92 ? -0.900 20.813 58.678 1.00 19.65 92 HIS A O 1
ATOM 605 N N . TYR A 1 93 ? 0.839 20.201 59.955 1.00 18.08 93 TYR A N 1
ATOM 606 C CA . TYR A 1 93 ? 1.695 19.932 58.811 1.00 17.12 93 TYR A CA 1
ATOM 607 C C . TYR A 1 93 ? 1.193 18.777 57.964 1.00 16.74 93 TYR A C 1
ATOM 608 O O . TYR A 1 93 ? 1.111 18.878 56.735 1.00 16.30 93 TYR A O 1
ATOM 617 N N . ASN A 1 94 ? 0.840 17.685 58.618 1.00 16.77 94 ASN A N 1
ATOM 618 C CA . ASN A 1 94 ? 0.374 16.521 57.887 1.00 16.91 94 ASN A CA 1
ATOM 619 C C . ASN A 1 94 ? -0.868 16.806 57.031 1.00 17.38 94 ASN A C 1
ATOM 620 O O . ASN A 1 94 ? -0.869 16.465 55.853 1.00 17.55 94 ASN A O 1
ATOM 625 N N . PRO A 1 95 ? -1.900 17.458 57.590 1.00 18.02 95 PRO A N 1
ATOM 626 C CA . PRO A 1 95 ? -3.041 17.760 56.722 1.00 18.65 95 PRO A CA 1
ATOM 627 C C . PRO A 1 95 ? -2.724 18.740 55.578 1.00 18.34 95 PRO A C 1
ATOM 628 O O . PRO A 1 95 ? -3.316 18.636 54.500 1.00 18.59 95 PRO A O 1
ATOM 632 N N . VAL A 1 96 ? -1.800 19.672 55.798 1.00 17.81 96 VAL A N 1
ATOM 633 C CA . VAL A 1 96 ? -1.357 20.564 54.731 1.00 17.61 96 VAL A CA 1
ATOM 634 C C . VAL A 1 96 ? -0.734 19.744 53.594 1.00 17.02 96 VAL A C 1
ATOM 635 O O . VAL A 1 96 ? -1.108 19.910 52.439 1.00 17.06 96 VAL A O 1
ATOM 639 N N . LEU A 1 97 ? 0.188 18.846 53.925 1.00 16.66 97 LEU A N 1
ATOM 640 C CA . LEU A 1 97 ? 0.860 18.025 52.903 1.00 16.41 97 LEU A CA 1
ATOM 641 C C . LEU A 1 97 ? -0.114 17.087 52.192 1.00 17.02 97 LEU A C 1
ATOM 642 O O . LEU A 1 97 ? 0.001 16.872 50.985 1.00 16.82 97 LEU A O 1
ATOM 647 N N . GLU A 1 98 ? -1.072 16.534 52.936 1.00 17.85 98 GLU A N 1
ATOM 648 C CA . GLU A 1 98 ? -2.111 15.714 52.319 1.00 18.83 98 GLU A CA 1
ATOM 649 C C . GLU A 1 98 ? -3.029 16.533 51.414 1.00 18.47 98 GLU A C 1
ATOM 650 O O . GLU A 1 98 ? -3.420 16.062 50.354 1.00 18.46 98 GLU A O 1
ATOM 656 N N . ALA A 1 99 ? -3.347 17.759 51.827 1.00 18.14 99 ALA A N 1
ATOM 657 C CA . ALA A 1 99 ? -4.180 18.663 51.033 1.00 18.22 99 ALA A CA 1
ATOM 658 C C . ALA A 1 99 ? -3.483 19.046 49.730 1.00 17.45 99 ALA A C 1
ATOM 659 O O . ALA A 1 99 ? -4.105 19.107 48.666 1.00 17.64 99 ALA A O 1
ATOM 661 N N . LEU A 1 100 ? -2.185 19.302 49.819 1.00 16.49 100 LEU A N 1
ATOM 662 C CA . LEU A 1 100 ? -1.401 19.613 48.642 1.00 15.93 100 LEU A CA 1
ATOM 663 C C . LEU A 1 100 ? -1.387 18.406 47.711 1.00 15.76 100 LEU A C 1
ATOM 664 O O . LEU A 1 100 ? -1.631 18.544 46.510 1.00 15.86 100 LEU A O 1
ATOM 669 N N . ASP A 1 101 ? -1.140 17.224 48.275 1.00 15.54 101 ASP A N 1
ATOM 670 C CA . ASP A 1 101 ? -1.117 15.979 47.502 1.00 15.56 101 ASP A CA 1
ATOM 671 C C . ASP A 1 101 ? -2.462 15.656 46.833 1.00 15.95 101 ASP A C 1
ATOM 672 O O . ASP A 1 101 ? -2.488 15.090 45.737 1.00 15.90 101 ASP A O 1
ATOM 677 N N . ALA A 1 102 ? -3.565 16.028 47.484 1.00 16.25 102 ALA A N 1
ATOM 678 C CA . ALA A 1 102 ? -4.901 15.743 46.952 1.00 16.99 102 ALA A CA 1
ATOM 679 C C . ALA A 1 102 ? -5.255 16.571 45.714 1.00 16.88 102 ALA A C 1
ATOM 680 O O . ALA A 1 102 ? -6.173 16.214 44.998 1.00 17.68 102 ALA A O 1
ATOM 682 N N . ILE A 1 103 ? -4.524 17.649 45.445 1.00 16.17 103 ILE A N 1
ATOM 683 C CA . ILE A 1 103 ? -4.801 18.478 44.270 1.00 16.17 103 ILE A CA 1
ATOM 684 C C . ILE A 1 103 ? -4.455 17.710 42.987 1.00 15.95 103 ILE A C 1
ATOM 685 O O . ILE A 1 103 ? -3.313 17.273 42.795 1.00 15.44 103 ILE A O 1
ATOM 690 N N . LYS A 1 104 ? -5.449 17.536 42.122 1.00 16.44 104 LYS A N 1
ATOM 691 C CA . LYS A 1 104 ? -5.317 16.692 40.923 1.00 16.40 104 LYS A CA 1
ATOM 692 C C . LYS A 1 104 ? -4.701 17.418 39.711 1.00 15.83 104 LYS A C 1
ATOM 693 O O . LYS A 1 104 ? -4.093 16.787 38.833 1.00 15.64 104 LYS A O 1
ATOM 699 N N . VAL A 1 105 ? -4.858 18.738 39.676 1.00 15.61 105 VAL A N 1
ATOM 700 C CA . VAL A 1 105 ? -4.361 19.557 38.581 1.00 15.29 105 VAL A CA 1
ATOM 701 C C . VAL A 1 105 ? -2.905 19.937 38.831 1.00 14.55 105 VAL A C 1
ATOM 702 O O . VAL A 1 105 ? -2.390 19.730 39.927 1.00 14.21 105 VAL A O 1
ATOM 706 N N . PRO A 1 106 ? -2.228 20.484 37.814 1.00 14.40 106 PRO A N 1
ATOM 707 C CA . PRO A 1 106 ? -0.824 20.840 38.005 1.00 14.02 106 PRO A CA 1
ATOM 708 C C . PRO A 1 106 ? -0.586 21.964 39.038 1.00 14.04 106 PRO A C 1
ATOM 709 O O . PRO A 1 106 ? -1.343 22.935 39.102 1.00 14.47 106 PRO A O 1
ATOM 713 N N . VAL A 1 107 ? 0.452 21.806 39.847 1.00 13.73 107 VAL A N 1
ATOM 714 C CA . VAL A 1 107 ? 0.806 22.791 40.871 1.00 13.85 107 VAL A CA 1
ATOM 715 C C . VAL A 1 107 ? 2.189 23.356 40.548 1.00 13.87 107 VAL A C 1
ATOM 716 O O . VAL A 1 107 ? 3.161 22.605 40.434 1.00 13.61 107 VAL A O 1
ATOM 720 N N . VAL A 1 108 ? 2.260 24.674 40.383 1.00 14.44 108 VAL A N 1
ATOM 721 C CA . VAL A 1 108 ? 3.519 25.383 40.143 1.00 14.70 108 VAL A CA 1
ATOM 722 C C . VAL A 1 108 ? 3.904 26.186 41.390 1.00 15.02 108 VAL A C 1
ATOM 723 O O . VAL A 1 108 ? 3.036 26.693 42.106 1.00 15.33 108 VAL A O 1
ATOM 727 N N . VAL A 1 109 ? 5.197 26.266 41.679 1.00 15.13 109 VAL A N 1
ATOM 728 C CA . VAL A 1 109 ? 5.669 27.038 42.812 1.00 15.57 109 VAL A CA 1
ATOM 729 C C . VAL A 1 109 ? 6.821 27.940 42.385 1.00 16.43 109 VAL A C 1
ATOM 730 O O . VAL A 1 109 ? 7.673 27.539 41.597 1.00 16.43 109 VAL A O 1
ATOM 734 N N . ALA A 1 110 ? 6.788 29.175 42.892 1.00 17.41 110 ALA A N 1
ATOM 735 C CA . ALA A 1 110 ? 7.785 30.212 42.638 1.00 18.52 110 ALA A CA 1
ATOM 736 C C . ALA A 1 110 ? 8.592 30.401 43.904 1.00 18.90 110 ALA A C 1
ATOM 737 O O . ALA A 1 110 ? 8.050 30.843 44.918 1.00 19.06 110 ALA A O 1
ATOM 739 N N . ILE A 1 111 ? 9.880 30.060 43.843 1.00 17.39 111 ILE A N 1
ATOM 740 C CA . ILE A 1 111 ? 10.736 30.024 45.018 1.00 17.52 111 ILE A CA 1
ATOM 741 C C . ILE A 1 111 ? 11.793 31.111 44.962 1.00 17.95 111 ILE A C 1
ATOM 742 O O . ILE A 1 111 ? 12.736 31.049 44.166 1.00 17.80 111 ILE A O 1
ATOM 747 N N . ASN A 1 112 ? 11.610 32.084 45.845 1.00 18.52 112 ASN A N 1
ATOM 748 C CA . ASN A 1 112 ? 12.553 33.144 46.120 1.00 19.09 112 ASN A CA 1
ATOM 749 C C . ASN A 1 112 ? 13.319 32.861 47.419 1.00 19.00 112 ASN A C 1
ATOM 750 O O . ASN A 1 112 ? 12.757 32.298 48.380 1.00 18.83 112 ASN A O 1
ATOM 755 N N . GLY A 1 113 ? 14.593 33.259 47.447 1.00 18.93 113 GLY A N 1
ATOM 756 C CA . GLY A 1 113 ? 15.404 33.209 48.664 1.00 18.93 113 GLY A CA 1
ATOM 757 C C . GLY A 1 113 ? 15.301 31.898 49.442 1.00 18.34 113 GLY A C 1
ATOM 758 O O . GLY A 1 113 ? 15.276 30.815 48.854 1.00 17.80 113 GLY A O 1
ATOM 759 N N . ALA A 1 114 ? 15.221 32.004 50.766 1.00 18.37 114 ALA A N 1
ATOM 760 C CA . ALA A 1 114 ? 15.313 30.833 51.639 1.00 17.92 114 ALA A CA 1
ATOM 761 C C . ALA A 1 114 ? 14.089 29.927 51.520 1.00 17.46 114 ALA A C 1
ATOM 762 O O . ALA A 1 114 ? 12.944 30.385 51.577 1.00 17.52 114 ALA A O 1
ATOM 764 N N . CYS A 1 115 ? 14.369 28.638 51.356 1.00 16.93 115 CYS A N 1
ATOM 765 C CA . CYS A 1 115 ? 13.361 27.611 51.238 1.00 16.58 115 CYS A CA 1
ATOM 766 C C . CYS A 1 115 ? 13.872 26.441 52.070 1.00 16.33 115 CYS A C 1
ATOM 767 O O . CYS A 1 115 ? 14.611 25.588 51.574 1.00 16.05 115 CYS A O 1
ATOM 770 N N . VAL A 1 116 ? 13.509 26.423 53.355 1.00 16.42 116 VAL A N 1
ATOM 771 C CA . VAL A 1 116 ? 14.072 25.451 54.291 1.00 16.23 116 VAL A CA 1
ATOM 772 C C . VAL A 1 116 ? 13.031 24.800 55.205 1.00 16.14 116 VAL A C 1
ATOM 773 O O . VAL A 1 116 ? 11.959 25.367 55.455 1.00 16.39 116 VAL A O 1
ATOM 777 N N . GLY A 1 117 ? 13.359 23.611 55.702 1.00 15.86 117 GLY A N 1
ATOM 778 C CA . GLY A 1 117 ? 12.485 22.886 56.628 1.00 15.87 117 GLY A CA 1
ATOM 779 C C . GLY A 1 117 ? 11.151 22.582 55.976 1.00 15.87 117 GLY A C 1
ATOM 780 O O . GLY A 1 117 ? 11.100 22.130 54.830 1.00 15.62 117 GLY A O 1
ATOM 781 N N . ALA A 1 118 ? 10.061 22.860 56.690 1.00 16.14 118 ALA A N 1
ATOM 782 C CA . ALA A 1 118 ? 8.727 22.707 56.119 1.00 16.23 118 ALA A CA 1
ATOM 783 C C . ALA A 1 118 ? 8.520 23.561 54.872 1.00 16.26 118 ALA A C 1
ATOM 784 O O . ALA A 1 118 ? 7.676 23.236 54.048 1.00 16.28 118 ALA A O 1
ATOM 786 N N . GLY A 1 119 ? 9.272 24.652 54.738 1.00 16.36 119 GLY A N 1
ATOM 787 C CA . GLY A 1 119 ? 9.217 25.470 53.531 1.00 16.38 119 GLY A CA 1
ATOM 788 C C . GLY A 1 119 ? 9.690 24.693 52.313 1.00 16.05 119 GLY A C 1
ATOM 789 O O . GLY A 1 119 ? 9.113 24.811 51.224 1.00 16.07 119 GLY A O 1
ATOM 790 N N . LEU A 1 120 ? 10.752 23.906 52.489 1.00 15.79 120 LEU A N 1
ATOM 791 C CA . LEU A 1 120 ? 11.209 23.004 51.439 1.00 15.50 120 LEU A CA 1
ATOM 792 C C . LEU A 1 120 ? 10.189 21.891 51.218 1.00 15.37 120 LEU A C 1
ATOM 793 O O . LEU A 1 120 ? 9.852 21.570 50.084 1.00 15.31 120 LEU A O 1
ATOM 798 N N . GLY A 1 121 ? 9.694 21.311 52.307 1.00 15.40 121 GLY A N 1
ATOM 799 C CA . GLY A 1 121 ? 8.664 20.279 52.219 1.00 15.37 121 GLY A CA 1
ATOM 800 C C . GLY A 1 121 ? 7.477 20.713 51.385 1.00 15.41 121 GLY A C 1
ATOM 801 O O . GLY A 1 121 ? 7.013 19.965 50.522 1.00 15.45 121 GLY A O 1
ATOM 802 N N . LEU A 1 122 ? 6.993 21.924 51.637 1.00 15.54 122 LEU A N 1
ATOM 803 C CA . LEU A 1 122 ? 5.857 22.480 50.895 1.00 15.73 122 LEU A CA 1
ATOM 804 C C . LEU A 1 122 ? 6.186 22.635 49.413 1.00 15.47 122 LEU A C 1
ATOM 805 O O . LEU A 1 122 ? 5.388 22.257 48.556 1.00 15.50 122 LEU A O 1
ATOM 810 N N . ALA A 1 123 ? 7.365 23.189 49.124 1.00 15.21 123 ALA A N 1
ATOM 811 C CA . ALA A 1 123 ? 7.799 23.442 47.758 1.00 15.02 123 ALA A CA 1
ATOM 812 C C . ALA A 1 123 ? 7.965 22.178 46.930 1.00 14.76 123 ALA A C 1
ATOM 813 O O . ALA A 1 123 ? 7.609 22.160 45.741 1.00 14.72 123 ALA A O 1
ATOM 815 N N . LEU A 1 124 ? 8.507 21.127 47.552 1.00 14.64 124 LEU A N 1
ATOM 816 C CA . LEU A 1 124 ? 8.710 19.851 46.864 1.00 14.50 124 LEU A CA 1
ATOM 817 C C . LEU A 1 124 ? 7.426 19.077 46.620 1.00 14.65 124 LEU A C 1
ATOM 818 O O . LEU A 1 124 ? 7.446 18.106 45.874 1.00 14.64 124 LEU A O 1
ATOM 823 N N . GLY A 1 125 ? 6.321 19.493 47.239 1.00 14.89 125 GLY A N 1
ATOM 824 C CA . GLY A 1 125 ? 5.012 18.923 46.950 1.00 15.14 125 GLY A CA 1
ATOM 825 C C . GLY A 1 125 ? 4.398 19.405 45.637 1.00 15.26 125 GLY A C 1
ATOM 826 O O . GLY A 1 125 ? 3.469 18.792 45.124 1.00 15.47 125 GLY A O 1
ATOM 827 N N . ALA A 1 126 ? 4.909 20.502 45.087 1.00 15.19 126 ALA A N 1
ATOM 828 C CA . ALA A 1 126 ? 4.443 20.992 43.803 1.00 15.31 126 ALA A CA 1
ATOM 829 C C . ALA A 1 126 ? 4.963 20.105 42.676 1.00 15.21 126 ALA A C 1
ATOM 830 O O . ALA A 1 126 ? 5.906 19.350 42.863 1.00 15.01 126 ALA A O 1
ATOM 832 N N . ASP A 1 127 ? 4.347 20.214 41.506 1.00 15.47 127 ASP A N 1
ATOM 833 C CA . ASP A 1 127 ? 4.787 19.482 40.309 1.00 15.50 127 ASP A CA 1
ATOM 834 C C . ASP A 1 127 ? 5.905 20.209 39.547 1.00 15.55 127 ASP A C 1
ATOM 835 O O . ASP A 1 127 ? 6.826 19.583 39.045 1.00 15.49 127 ASP A O 1
ATOM 840 N N . ILE A 1 128 ? 5.803 21.527 39.450 1.00 15.97 128 ILE A N 1
ATOM 841 C CA . ILE A 1 128 ? 6.777 22.343 38.717 1.00 16.09 128 ILE A CA 1
ATOM 842 C C . ILE A 1 128 ? 7.314 23.413 39.653 1.00 16.42 128 ILE A C 1
ATOM 843 O O . ILE A 1 128 ? 6.542 24.094 40.313 1.00 16.51 128 ILE A O 1
ATOM 848 N N . ARG A 1 129 ? 8.634 23.581 39.667 1.00 16.79 129 ARG A N 1
ATOM 849 C CA . ARG A 1 129 ? 9.314 24.457 40.616 1.00 17.24 129 ARG A CA 1
ATOM 850 C C . ARG A 1 129 ? 10.210 25.436 39.879 1.00 17.33 129 ARG A C 1
ATOM 851 O O . ARG A 1 129 ? 11.123 25.033 39.145 1.00 17.10 129 ARG A O 1
ATOM 859 N N . ILE A 1 130 ? 9.953 26.723 40.097 1.00 17.64 130 ILE A N 1
ATOM 860 C CA . ILE A 1 130 ? 10.728 27.791 39.487 1.00 17.85 130 ILE A CA 1
ATOM 861 C C . ILE A 1 130 ? 11.486 28.554 40.574 1.00 18.05 130 ILE A C 1
ATOM 862 O O . ILE A 1 130 ? 10.872 29.135 41.473 1.00 18.34 130 ILE A O 1
ATOM 867 N N . ALA A 1 131 ? 12.810 28.564 40.481 1.00 18.10 131 ALA A N 1
ATOM 868 C CA . ALA A 1 131 ? 13.655 29.222 41.481 1.00 18.44 131 ALA A CA 1
ATOM 869 C C . ALA A 1 131 ? 14.246 30.531 40.971 1.00 19.05 131 ALA A C 1
ATOM 870 O O . ALA A 1 131 ? 14.678 30.619 39.824 1.00 18.96 131 ALA A O 1
ATOM 872 N N . GLY A 1 132 ? 14.266 31.543 41.839 1.00 19.73 132 GLY A N 1
ATOM 873 C CA . GLY A 1 132 ? 15.060 32.745 41.613 1.00 20.42 132 GLY A CA 1
ATOM 874 C C . GLY A 1 132 ? 16.528 32.413 41.798 1.00 20.66 132 GLY A C 1
ATOM 875 O O . GLY A 1 132 ? 16.864 31.424 42.453 1.00 20.04 132 GLY A O 1
ATOM 876 N N . GLN A 1 133 ? 17.404 33.248 41.235 1.00 21.59 133 GLN A N 1
ATOM 877 C CA . GLN A 1 133 ? 18.855 32.988 41.250 1.00 22.04 133 GLN A CA 1
ATOM 878 C C . GLN A 1 133 ? 19.468 32.920 42.661 1.00 21.84 133 GLN A C 1
ATOM 879 O O . GLN A 1 133 ? 20.430 32.186 42.876 1.00 21.55 133 GLN A O 1
ATOM 885 N N . ARG A 1 134 ? 18.909 33.668 43.615 1.00 21.92 134 ARG A N 1
ATOM 886 C CA A ARG A 1 134 ? 19.451 33.726 44.983 0.50 21.97 134 ARG A CA 1
ATOM 887 C CA B ARG A 1 134 ? 19.452 33.715 44.980 0.50 22.01 134 ARG A CA 1
ATOM 888 C C . ARG A 1 134 ? 18.724 32.779 45.955 1.00 21.38 134 ARG A C 1
ATOM 889 O O . ARG A 1 134 ? 18.907 32.869 47.166 1.00 21.47 134 ARG A O 1
ATOM 904 N N . ALA A 1 135 ? 17.922 31.853 45.423 1.00 20.48 135 ALA A N 1
ATOM 905 C CA . ALA A 1 135 ? 17.233 30.860 46.260 1.00 19.84 135 ALA A CA 1
ATOM 906 C C . ALA A 1 135 ? 18.199 29.854 46.913 1.00 19.33 135 ALA A C 1
ATOM 907 O O . ALA A 1 135 ? 19.165 29.416 46.304 1.00 19.21 135 ALA A O 1
ATOM 909 N N . LYS A 1 136 ? 17.908 29.503 48.161 1.00 18.96 136 LYS A N 1
ATOM 910 C CA . LYS A 1 136 ? 18.733 28.592 48.944 1.00 18.65 136 LYS A CA 1
ATOM 911 C C . LYS A 1 136 ? 17.836 27.482 49.513 1.00 18.05 136 LYS A C 1
ATOM 912 O O . LYS A 1 136 ? 16.754 27.755 50.037 1.00 17.98 136 LYS A O 1
ATOM 914 N N . PHE A 1 137 ? 18.280 26.232 49.379 1.00 17.49 137 PHE A N 1
ATOM 915 C CA . PHE A 1 137 ? 17.463 25.078 49.724 1.00 16.98 137 PHE A CA 1
ATOM 916 C C . PHE A 1 137 ? 18.144 24.279 50.812 1.00 16.80 137 PHE A C 1
ATOM 917 O O . PHE A 1 137 ? 19.325 23.955 50.684 1.00 16.91 137 PHE A O 1
ATOM 925 N N . GLY A 1 138 ? 17.409 23.977 51.886 1.00 16.48 138 GLY A N 1
ATOM 926 C CA . GLY A 1 138 ? 17.986 23.281 53.032 1.00 16.33 138 GLY A CA 1
ATOM 927 C C . GLY A 1 138 ? 16.983 22.485 53.839 1.00 16.12 138 GLY A C 1
ATOM 928 O O . GLY A 1 138 ? 15.839 22.901 54.010 1.00 16.13 138 GLY A O 1
ATOM 929 N N . THR A 1 139 ? 17.415 21.334 54.344 1.00 15.95 139 THR A N 1
ATOM 930 C CA . THR A 1 139 ? 16.560 20.498 55.177 1.00 15.85 139 THR A CA 1
ATOM 931 C C . THR A 1 139 ? 16.279 21.162 56.521 1.00 16.15 139 THR A C 1
ATOM 932 O O . THR A 1 139 ? 15.152 21.099 57.015 1.00 16.10 139 THR A O 1
ATOM 936 N N . ALA A 1 140 ? 17.315 21.756 57.120 1.00 16.50 140 ALA A N 1
ATOM 937 C CA . ALA A 1 140 ? 17.202 22.528 58.385 1.00 16.93 140 ALA A CA 1
ATOM 938 C C . ALA A 1 140 ? 16.972 21.694 59.651 1.00 17.05 140 ALA A C 1
ATOM 939 O O . ALA A 1 140 ? 17.574 21.978 60.692 1.00 17.47 140 ALA A O 1
ATOM 941 N N . PHE A 1 141 ? 16.127 20.668 59.570 1.00 16.94 141 PHE A N 1
ATOM 942 C CA . PHE A 1 141 ? 15.712 19.907 60.763 1.00 17.15 141 PHE A CA 1
ATOM 943 C C . PHE A 1 141 ? 16.852 19.404 61.664 1.00 17.33 141 PHE A C 1
ATOM 944 O O . PHE A 1 141 ? 16.764 19.527 62.892 1.00 17.56 141 PHE A O 1
ATOM 952 N N . THR A 1 142 ? 17.911 18.845 61.079 1.00 17.30 142 THR A N 1
ATOM 953 C CA . THR A 1 142 ? 19.011 18.296 61.895 1.00 17.52 142 THR A CA 1
ATOM 954 C C . THR A 1 142 ? 19.855 19.374 62.558 1.00 17.83 142 THR A C 1
ATOM 955 O O . THR A 1 142 ? 20.443 19.137 63.616 1.00 17.85 142 THR A O 1
ATOM 959 N N . GLY A 1 143 ? 19.892 20.558 61.943 1.00 18.01 143 GLY A N 1
ATOM 960 C CA . GLY A 1 143 ? 20.503 21.735 62.544 1.00 18.42 143 GLY A CA 1
ATOM 961 C C . GLY A 1 143 ? 19.972 22.045 63.932 1.00 18.79 143 GLY A C 1
ATOM 962 O O . GLY A 1 143 ? 20.713 22.507 64.785 1.00 19.22 143 GLY A O 1
ATOM 963 N N . ILE A 1 144 ? 18.690 21.766 64.163 1.00 18.80 144 ILE A N 1
ATOM 964 C CA . ILE A 1 144 ? 18.057 22.008 65.454 1.00 19.07 144 ILE A CA 1
ATOM 965 C C . ILE A 1 144 ? 17.755 20.684 66.194 1.00 18.97 144 ILE A C 1
ATOM 966 O O . ILE A 1 144 ? 16.910 20.629 67.077 1.00 19.13 144 ILE A O 1
ATOM 971 N N . GLY A 1 145 ? 18.468 19.619 65.833 1.00 18.80 145 GLY A N 1
ATOM 972 C CA . GLY A 1 145 ? 18.367 18.338 66.539 1.00 18.65 145 GLY A CA 1
ATOM 973 C C . GLY A 1 145 ? 17.101 17.545 66.288 1.00 18.44 145 GLY A C 1
ATOM 974 O O . GLY A 1 145 ? 16.732 16.687 67.095 1.00 18.45 145 GLY A O 1
ATOM 975 N N . LEU A 1 146 ? 16.430 17.834 65.173 1.00 18.19 146 LEU A N 1
ATOM 976 C CA . LEU A 1 146 ? 15.260 17.073 64.729 1.00 17.88 146 LEU A CA 1
ATOM 977 C C . LEU A 1 146 ? 15.640 16.317 63.455 1.00 17.58 146 LEU A C 1
ATOM 978 O O . LEU A 1 146 ? 16.771 16.424 62.991 1.00 17.65 146 LEU A O 1
ATOM 983 N N . ALA A 1 147 ? 14.709 15.552 62.894 1.00 17.33 147 ALA A N 1
ATOM 984 C CA . ALA A 1 147 ? 14.992 14.688 61.744 1.00 16.95 147 ALA A CA 1
ATOM 985 C C . ALA A 1 147 ? 14.316 15.197 60.468 1.00 16.68 147 ALA A C 1
ATOM 986 O O . ALA A 1 147 ? 14.991 15.688 59.550 1.00 16.55 147 ALA A O 1
ATOM 988 N N . ALA A 1 148 ? 12.988 15.075 60.410 1.00 16.58 148 ALA A N 1
ATOM 989 C CA . ALA A 1 148 ? 12.226 15.426 59.212 1.00 16.33 148 ALA A CA 1
ATOM 990 C C . ALA A 1 148 ? 10.731 15.445 59.472 1.00 16.40 148 ALA A C 1
ATOM 991 O O . ALA A 1 148 ? 10.214 14.657 60.268 1.00 16.63 148 ALA A O 1
ATOM 993 N N . ASP A 1 149 ? 10.045 16.363 58.798 1.00 16.23 149 ASP A N 1
ATOM 994 C CA . ASP A 1 149 ? 8.593 16.320 58.690 1.00 16.30 149 ASP A CA 1
ATOM 995 C C . ASP A 1 149 ? 8.178 17.019 57.381 1.00 15.99 149 ASP A C 1
ATOM 996 O O . ASP A 1 149 ? 9.038 17.352 56.571 1.00 15.72 149 ASP A O 1
ATOM 1001 N N . SER A 1 150 ? 6.878 17.198 57.160 1.00 15.98 150 SER A N 1
ATOM 1002 C CA . SER A 1 150 ? 6.370 17.787 55.919 1.00 15.84 150 SER A CA 1
ATOM 1003 C C . SER A 1 150 ? 6.732 16.957 54.668 1.00 15.47 150 SER A C 1
ATOM 1004 O O . SER A 1 150 ? 6.915 17.498 53.567 1.00 15.30 150 SER A O 1
ATOM 1007 N N . ALA A 1 151 ? 6.821 15.643 54.876 1.00 15.33 151 ALA A N 1
ATOM 1008 C CA . ALA A 1 151 ? 7.083 14.646 53.844 1.00 15.17 151 ALA A CA 1
ATOM 1009 C C . ALA A 1 151 ? 8.487 14.712 53.223 1.00 14.78 151 ALA A C 1
ATOM 1010 O O . ALA A 1 151 ? 8.776 14.011 52.246 1.00 14.66 151 ALA A O 1
ATOM 1012 N N . LEU A 1 152 ? 9.363 15.504 53.825 1.00 14.59 152 LEU A N 1
ATOM 1013 C CA . LEU A 1 152 ? 10.679 15.783 53.258 1.00 14.37 152 LEU A CA 1
ATOM 1014 C C . LEU A 1 152 ? 11.577 14.551 53.205 1.00 14.34 152 LEU A C 1
ATOM 1015 O O . LEU A 1 152 ? 12.443 14.448 52.326 1.00 14.18 152 LEU A O 1
ATOM 1020 N N . SER A 1 153 ? 11.350 13.613 54.127 1.00 14.51 153 SER A N 1
ATOM 1021 C CA . SER A 1 153 ? 12.101 12.366 54.164 1.00 14.65 153 SER A CA 1
ATOM 1022 C C . SER A 1 153 ? 11.766 11.444 52.983 1.00 14.82 153 SER A C 1
ATOM 1023 O O . SER A 1 153 ? 12.482 10.490 52.748 1.00 15.05 153 SER A O 1
ATOM 1026 N N . ALA A 1 154 ? 10.683 11.737 52.263 1.00 14.92 154 ALA A N 1
ATOM 1027 C CA . ALA A 1 154 ? 10.311 11.034 51.024 1.00 15.09 154 ALA A CA 1
ATOM 1028 C C . ALA A 1 154 ? 10.542 11.903 49.788 1.00 14.96 154 ALA A C 1
ATOM 1029 O O . ALA A 1 154 ? 11.088 11.440 48.792 1.00 15.02 154 ALA A O 1
ATOM 1031 N N . SER A 1 155 ? 10.089 13.150 49.845 1.00 14.95 155 SER A N 1
ATOM 1032 C CA . SER A 1 155 ? 10.063 14.011 48.670 1.00 14.90 155 SER A CA 1
ATOM 1033 C C . SER A 1 155 ? 11.461 14.436 48.229 1.00 14.86 155 SER A C 1
ATOM 1034 O O . SER A 1 155 ? 11.717 14.542 47.037 1.00 14.77 155 SER A O 1
ATOM 1037 N N . LEU A 1 156 ? 12.361 14.692 49.179 1.00 15.00 156 LEU A N 1
ATOM 1038 C CA . LEU A 1 156 ? 13.726 15.093 48.816 1.00 15.10 156 LEU A CA 1
ATOM 1039 C C . LEU A 1 156 ? 14.493 13.982 48.070 1.00 15.40 156 LEU A C 1
ATOM 1040 O O . LEU A 1 156 ? 14.963 14.221 46.959 1.00 15.48 156 LEU A O 1
ATOM 1045 N N . PRO A 1 157 ? 14.616 12.771 48.659 1.00 15.78 157 PRO A N 1
ATOM 1046 C CA . PRO A 1 157 ? 15.330 11.723 47.926 1.00 16.19 157 PRO A CA 1
ATOM 1047 C C . PRO A 1 157 ? 14.675 11.308 46.613 1.00 16.54 157 PRO A C 1
ATOM 1048 O O . PRO A 1 157 ? 15.360 10.845 45.704 1.00 16.65 157 PRO A O 1
ATOM 1052 N N . ARG A 1 158 ? 13.361 11.456 46.509 1.00 16.94 158 ARG A N 1
ATOM 1053 C CA . ARG A 1 158 ? 12.670 11.072 45.285 1.00 17.33 158 ARG A CA 1
ATOM 1054 C C . ARG A 1 158 ? 12.967 12.054 44.170 1.00 17.32 158 ARG A C 1
ATOM 1055 O O . ARG A 1 158 ? 12.832 11.706 42.997 1.00 17.90 158 ARG A O 1
ATOM 1063 N N . LEU A 1 159 ? 13.372 13.271 44.515 1.00 17.03 159 LEU A N 1
ATOM 1064 C CA . LEU A 1 159 ? 13.687 14.280 43.506 1.00 16.95 159 LEU A CA 1
ATOM 1065 C C . LEU A 1 159 ? 15.175 14.352 43.155 1.00 16.88 159 LEU A C 1
ATOM 1066 O O . LEU A 1 159 ? 15.508 14.585 42.000 1.00 16.70 159 LEU A O 1
ATOM 1071 N N . ILE A 1 160 ? 16.054 14.170 44.143 1.00 16.92 160 ILE A N 1
ATOM 1072 C CA . ILE A 1 160 ? 17.498 14.283 43.914 1.00 17.10 160 ILE A CA 1
ATOM 1073 C C . ILE A 1 160 ? 18.294 13.006 44.184 1.00 17.50 160 ILE A C 1
ATOM 1074 O O . ILE A 1 160 ? 19.512 13.011 44.035 1.00 17.65 160 ILE A O 1
ATOM 1079 N N . GLY A 1 161 ? 17.613 11.927 44.568 1.00 17.85 161 GLY A N 1
ATOM 1080 C CA . GLY A 1 161 ? 18.271 10.675 44.921 1.00 18.39 161 GLY A CA 1
ATOM 1081 C C . GLY A 1 161 ? 18.598 10.581 46.401 1.00 18.79 161 GLY A C 1
ATOM 1082 O O . GLY A 1 161 ? 18.748 11.596 47.075 1.00 18.69 161 GLY A O 1
ATOM 1083 N N . ALA A 1 162 ? 18.702 9.347 46.893 1.00 19.55 162 ALA A N 1
ATOM 1084 C CA . ALA A 1 162 ? 19.011 9.049 48.305 1.00 19.97 162 ALA A CA 1
ATOM 1085 C C . ALA A 1 162 ? 20.369 9.590 48.751 1.00 20.20 162 ALA A C 1
ATOM 1086 O O . ALA A 1 162 ? 20.505 10.099 49.860 1.00 20.15 162 ALA A O 1
ATOM 1088 N N . SER A 1 163 ? 21.375 9.464 47.903 1.00 20.69 163 SER A N 1
ATOM 1089 C CA . SER A 1 163 ? 22.707 9.910 48.290 1.00 21.24 163 SER A CA 1
ATOM 1090 C C . SER A 1 163 ? 22.809 11.413 48.579 1.00 20.69 163 SER A C 1
ATOM 1091 O O . SER A 1 163 ? 23.357 11.804 49.602 1.00 20.57 163 SER A O 1
ATOM 1094 N N . ARG A 1 164 ? 22.307 12.254 47.679 1.00 20.16 164 ARG A N 1
ATOM 1095 C CA . ARG A 1 164 ? 22.388 13.703 47.902 1.00 19.87 164 ARG A CA 1
ATOM 1096 C C . ARG A 1 164 ? 21.393 14.196 48.960 1.00 19.40 164 ARG A C 1
ATOM 1097 O O . ARG A 1 164 ? 21.674 15.159 49.682 1.00 19.24 164 ARG A O 1
ATOM 1105 N N . ALA A 1 165 ? 20.246 13.520 49.055 1.00 18.85 165 ALA A N 1
ATOM 1106 C CA . ALA A 1 165 ? 19.281 13.775 50.127 1.00 18.55 165 ALA A CA 1
ATOM 1107 C C . ALA A 1 165 ? 19.903 13.505 51.502 1.00 18.51 165 ALA A C 1
ATOM 1108 O O . ALA A 1 165 ? 19.805 14.333 52.419 1.00 18.28 165 ALA A O 1
ATOM 1110 N N . THR A 1 166 ? 20.569 12.357 51.619 1.00 18.45 166 THR A N 1
ATOM 1111 C CA . THR A 1 166 ? 21.235 11.967 52.846 1.00 18.56 166 THR A CA 1
ATOM 1112 C C . THR A 1 166 ? 22.277 13.016 53.234 1.00 18.71 166 THR A C 1
ATOM 1113 O O . THR A 1 166 ? 22.305 13.474 54.379 1.00 18.82 166 THR A O 1
ATOM 1117 N N . ALA A 1 167 ? 23.119 13.404 52.277 1.00 18.81 167 ALA A N 1
ATOM 1118 C CA . ALA A 1 167 ? 24.121 14.452 52.502 1.00 19.03 167 ALA A CA 1
ATOM 1119 C C . ALA A 1 167 ? 23.506 15.757 53.023 1.00 18.87 167 ALA A C 1
ATOM 1120 O O . ALA A 1 167 ? 23.986 16.327 54.000 1.00 19.01 167 ALA A O 1
ATOM 1122 N N . MET A 1 168 ? 22.439 16.223 52.386 1.00 18.68 168 MET A N 1
ATOM 1123 C CA . MET A 1 168 ? 21.795 17.461 52.827 1.00 18.68 168 MET A CA 1
ATOM 1124 C C . MET A 1 168 ? 21.283 17.346 54.262 1.00 19.10 168 MET A C 1
ATOM 1125 O O . MET A 1 168 ? 21.393 18.298 55.020 1.00 19.54 168 MET A O 1
ATOM 1130 N N . PHE A 1 169 ? 20.728 16.189 54.623 1.00 19.40 169 PHE A N 1
ATOM 1131 C CA . PHE A 1 169 ? 20.209 15.950 55.979 1.00 19.75 169 PHE A CA 1
ATOM 1132 C C . PHE A 1 169 ? 21.321 15.829 57.028 1.00 20.49 169 PHE A C 1
ATOM 1133 O O . PHE A 1 169 ? 21.211 16.401 58.116 1.00 20.61 169 PHE A O 1
ATOM 1141 N N . LEU A 1 170 ? 22.370 15.068 56.711 1.00 21.17 170 LEU A N 1
ATOM 1142 C CA . LEU A 1 170 ? 23.481 14.852 57.646 1.00 22.04 170 LEU A CA 1
ATOM 1143 C C . LEU A 1 170 ? 24.453 16.028 57.755 1.00 22.83 170 LEU A C 1
ATOM 1144 O O . LEU A 1 170 ? 24.833 16.416 58.858 1.00 23.16 170 LEU A O 1
ATOM 1149 N N . LEU A 1 171 ? 24.867 16.586 56.625 1.00 23.55 171 LEU A N 1
ATOM 1150 C CA . LEU A 1 171 ? 25.780 17.733 56.641 1.00 24.49 171 LEU A CA 1
ATOM 1151 C C . LEU A 1 171 ? 25.037 19.024 56.962 1.00 24.82 171 LEU A C 1
ATOM 1152 O O . LEU A 1 171 ? 25.578 19.922 57.606 1.00 24.96 171 LEU A O 1
ATOM 1157 N N . GLY A 1 172 ? 23.790 19.111 56.526 1.00 26.12 172 GLY A N 1
ATOM 1158 C CA . GLY A 1 172 ? 22.943 20.229 56.899 1.00 26.55 172 GLY A CA 1
ATOM 1159 C C . GLY A 1 172 ? 23.216 21.516 56.153 1.00 27.38 172 GLY A C 1
ATOM 1160 O O . GLY A 1 172 ? 22.709 22.565 56.541 1.00 27.85 172 GLY A O 1
ATOM 1161 N N . ASP A 1 173 ? 23.987 21.460 55.075 1.00 28.60 173 ASP A N 1
ATOM 1162 C CA . ASP A 1 173 ? 24.285 22.675 54.338 1.00 29.93 173 ASP A CA 1
ATOM 1163 C C . ASP A 1 173 ? 23.255 22.959 53.264 1.00 29.12 173 ASP A C 1
ATOM 1164 O O . ASP A 1 173 ? 22.775 22.062 52.568 1.00 28.80 173 ASP A O 1
ATOM 1169 N N . THR A 1 174 ? 22.912 24.237 53.178 1.00 28.51 174 THR A N 1
ATOM 1170 C CA . THR A 1 174 ? 22.104 24.791 52.111 1.00 27.62 174 THR A CA 1
ATOM 1171 C C . THR A 1 174 ? 22.788 24.573 50.766 1.00 26.57 174 THR A C 1
ATOM 1172 O O . THR A 1 174 ? 24.007 24.569 50.700 1.00 26.88 174 THR A O 1
ATOM 1176 N N . ILE A 1 175 ? 22.005 24.345 49.710 1.00 24.98 175 ILE A N 1
ATOM 1177 C CA . ILE A 1 175 ? 22.534 24.388 48.336 1.00 24.06 175 ILE A CA 1
ATOM 1178 C C . ILE A 1 175 ? 21.909 25.560 47.582 1.00 22.89 175 ILE A C 1
ATOM 1179 O O . ILE A 1 175 ? 20.835 26.041 47.947 1.00 22.23 175 ILE A O 1
ATOM 1184 N N . ASP A 1 176 ? 22.579 26.003 46.525 1.00 22.07 176 ASP A N 1
ATOM 1185 C CA . ASP A 1 176 ? 22.132 27.171 45.777 1.00 21.61 176 ASP A CA 1
ATOM 1186 C C . ASP A 1 176 ? 21.268 26.759 44.578 1.00 20.84 176 ASP A C 1
ATOM 1187 O O . ASP A 1 176 ? 21.133 25.567 44.277 1.00 20.18 176 ASP A O 1
ATOM 1192 N N . ALA A 1 177 ? 20.695 27.750 43.897 1.00 20.45 177 ALA A N 1
ATOM 1193 C CA . ALA A 1 177 ? 19.747 27.487 42.807 1.00 19.97 177 ALA A CA 1
ATOM 1194 C C . ALA A 1 177 ? 20.327 26.677 41.628 1.00 19.87 177 ALA A C 1
ATOM 1195 O O . ALA A 1 177 ? 19.703 25.710 41.201 1.00 19.37 177 ALA A O 1
ATOM 1197 N N . PRO A 1 178 ? 21.529 27.039 41.122 1.00 20.22 178 PRO A N 1
ATOM 1198 C CA . PRO A 1 178 ? 22.121 26.228 40.036 1.00 20.26 178 PRO A CA 1
ATOM 1199 C C . PRO A 1 178 ? 22.404 24.764 40.420 1.00 20.02 178 PRO A C 1
ATOM 1200 O O . PRO A 1 178 ? 22.202 23.861 39.613 1.00 19.74 178 PRO A O 1
ATOM 1204 N N . THR A 1 179 ? 22.885 24.531 41.632 1.00 20.02 179 THR A N 1
ATOM 1205 C CA . THR A 1 179 ? 23.062 23.165 42.108 1.00 20.00 179 THR A CA 1
ATOM 1206 C C . THR A 1 179 ? 21.706 22.451 42.166 1.00 19.43 179 THR A C 1
ATOM 1207 O O . THR A 1 179 ? 21.587 21.295 41.746 1.00 19.18 179 THR A O 1
ATOM 1211 N N . ALA A 1 180 ? 20.681 23.148 42.652 1.00 19.10 180 ALA A N 1
ATOM 1212 C CA . ALA A 1 180 ? 19.331 22.570 42.712 1.00 18.80 180 ALA A CA 1
ATOM 1213 C C . ALA A 1 180 ? 18.815 22.195 41.323 1.00 18.86 180 ALA A C 1
ATOM 1214 O O . ALA A 1 180 ? 18.230 21.120 41.143 1.00 18.65 180 ALA A O 1
ATOM 1216 N N . HIS A 1 181 ? 19.031 23.082 40.352 1.00 19.22 181 HIS A N 1
ATOM 1217 C CA . HIS A 1 181 ? 18.688 22.802 38.962 1.00 19.43 181 HIS A CA 1
ATOM 1218 C C . HIS A 1 181 ? 19.426 21.563 38.442 1.00 19.40 181 HIS A C 1
ATOM 1219 O O . HIS A 1 181 ? 18.809 20.650 37.897 1.00 19.28 181 HIS A O 1
ATOM 1226 N N . THR A 1 182 ? 20.735 21.520 38.634 1.00 19.63 182 THR A N 1
ATOM 1227 C CA . THR A 1 182 ? 21.546 20.391 38.154 1.00 19.81 182 THR A CA 1
ATOM 1228 C C . THR A 1 182 ? 21.153 19.074 38.826 1.00 19.52 182 THR A C 1
ATOM 1229 O O . THR A 1 182 ? 21.171 18.018 38.193 1.00 19.63 182 THR A O 1
ATOM 1233 N N . TRP A 1 183 ? 20.777 19.146 40.096 1.00 19.22 183 TRP A N 1
ATOM 1234 C CA . TRP A 1 183 ? 20.402 17.958 40.866 1.00 19.07 183 TRP A CA 1
ATOM 1235 C C . TRP A 1 183 ? 18.969 17.473 40.607 1.00 18.70 183 TRP A C 1
ATOM 1236 O O . TRP A 1 183 ? 18.618 16.366 41.005 1.00 18.79 183 TRP A O 1
ATOM 1247 N N . GLY A 1 184 ? 18.148 18.289 39.954 1.00 18.53 184 GLY A N 1
ATOM 1248 C CA . GLY A 1 184 ? 16.760 17.929 39.669 1.00 18.36 184 GLY A CA 1
ATOM 1249 C C . GLY A 1 184 ? 15.749 18.402 40.717 1.00 18.23 184 GLY A C 1
ATOM 1250 O O . GLY A 1 184 ? 14.581 17.993 40.693 1.00 17.87 184 GLY A O 1
ATOM 1251 N N . LEU A 1 185 ? 16.193 19.267 41.629 1.00 18.33 185 LEU A N 1
ATOM 1252 C CA . LEU A 1 185 ? 15.331 19.784 42.685 1.00 18.25 185 LEU A CA 1
ATOM 1253 C C . LEU A 1 185 ? 14.355 20.822 42.161 1.00 18.27 185 LEU A C 1
ATOM 1254 O O . LEU A 1 185 ? 13.245 20.938 42.678 1.00 18.33 185 LEU A O 1
ATOM 1259 N N . VAL A 1 186 ? 14.772 21.592 41.155 1.00 18.64 186 VAL A N 1
ATOM 1260 C CA . VAL A 1 186 ? 13.894 22.575 40.505 1.00 18.82 186 VAL A CA 1
ATOM 1261 C C . VAL A 1 186 ? 14.013 22.519 38.978 1.00 19.12 186 VAL A C 1
ATOM 1262 O O . VAL A 1 186 ? 15.007 22.053 38.453 1.00 19.36 186 VAL A O 1
ATOM 1266 N N . HIS A 1 187 ? 13.003 23.029 38.276 1.00 19.41 187 HIS A N 1
ATOM 1267 C CA . HIS A 1 187 ? 12.938 22.920 36.814 1.00 19.68 187 HIS A CA 1
ATOM 1268 C C . HIS A 1 187 ? 13.622 24.063 36.083 1.00 20.38 187 HIS A C 1
ATOM 1269 O O . HIS A 1 187 ? 14.102 23.882 34.971 1.00 20.17 187 HIS A O 1
ATOM 1276 N N . GLU A 1 188 ? 13.661 25.235 36.707 1.00 21.19 188 GLU A N 1
ATOM 1277 C CA . GLU A 1 188 ? 14.216 26.419 36.060 1.00 22.31 188 GLU A CA 1
ATOM 1278 C C . GLU A 1 188 ? 14.733 27.421 37.097 1.00 22.12 188 GLU A C 1
ATOM 1279 O O . GLU A 1 188 ? 14.176 27.549 38.196 1.00 21.67 188 GLU A O 1
ATOM 1285 N N . VAL A 1 189 ? 15.815 28.107 36.742 1.00 22.19 189 VAL A N 1
ATOM 1286 C CA . VAL A 1 189 ? 16.332 29.210 37.525 1.00 22.28 189 VAL A CA 1
ATOM 1287 C C . VAL A 1 189 ? 16.193 30.491 36.703 1.00 22.56 189 VAL A C 1
ATOM 1288 O O . VAL A 1 189 ? 16.579 30.517 35.548 1.00 22.76 189 VAL A O 1
ATOM 1292 N N . VAL A 1 190 ? 15.623 31.528 37.313 1.00 22.60 190 VAL A N 1
ATOM 1293 C CA . VAL A 1 190 ? 15.414 32.827 36.679 1.00 23.18 190 VAL A CA 1
ATOM 1294 C C . VAL A 1 190 ? 15.954 33.939 37.573 1.00 23.70 190 VAL A C 1
ATOM 1295 O O . VAL A 1 190 ? 16.397 33.675 38.698 1.00 23.21 190 VAL A O 1
ATOM 1299 N N . ASP A 1 191 ? 15.916 35.175 37.062 1.00 24.58 191 ASP A N 1
ATOM 1300 C CA . ASP A 1 191 ? 16.353 36.362 37.809 1.00 25.46 191 ASP A CA 1
ATOM 1301 C C . ASP A 1 191 ? 15.599 36.451 39.130 1.00 25.41 191 ASP A C 1
ATOM 1302 O O . ASP A 1 191 ? 14.394 36.210 39.166 1.00 24.78 191 ASP A O 1
ATOM 1307 N N . GLU A 1 192 ? 16.289 36.817 40.208 1.00 25.87 192 GLU A N 1
ATOM 1308 C CA . GLU A 1 192 ? 15.598 36.999 41.479 1.00 26.24 192 GLU A CA 1
ATOM 1309 C C . GLU A 1 192 ? 14.543 38.092 41.274 1.00 26.61 192 GLU A C 1
ATOM 1310 O O . GLU A 1 192 ? 14.766 39.059 40.546 1.00 27.21 192 GLU A O 1
ATOM 1316 N N . GLY A 1 193 ? 13.371 37.897 41.867 1.00 26.68 193 GLY A N 1
ATOM 1317 C CA . GLY A 1 193 ? 12.238 38.801 41.644 1.00 26.87 193 GLY A CA 1
ATOM 1318 C C . GLY A 1 193 ? 11.348 38.422 40.466 1.00 26.47 193 GLY A C 1
ATOM 1319 O O . GLY A 1 193 ? 10.265 38.976 40.326 1.00 26.99 193 GLY A O 1
ATOM 1320 N N . SER A 1 194 ? 11.804 37.500 39.613 1.00 25.72 194 SER A N 1
ATOM 1321 C CA . SER A 1 194 ? 11.011 37.011 38.477 1.00 25.19 194 SER A CA 1
ATOM 1322 C C . SER A 1 194 ? 10.306 35.662 38.643 1.00 23.85 194 SER A C 1
ATOM 1323 O O . SER A 1 194 ? 9.486 35.321 37.799 1.00 23.64 194 SER A O 1
ATOM 1326 N N . PRO A 1 195 ? 10.613 34.884 39.694 1.00 23.17 195 PRO A N 1
ATOM 1327 C CA . PRO A 1 195 ? 9.996 33.539 39.674 1.00 22.57 195 PRO A CA 1
ATOM 1328 C C . PRO A 1 195 ? 8.458 33.517 39.739 1.00 22.11 195 PRO A C 1
ATOM 1329 O O . PRO A 1 195 ? 7.843 32.690 39.079 1.00 21.54 195 PRO A O 1
ATOM 1333 N N . ALA A 1 196 ? 7.843 34.429 40.495 1.00 22.35 196 ALA A N 1
ATOM 1334 C CA . ALA A 1 196 ? 6.377 34.533 40.523 1.00 22.37 196 ALA A CA 1
ATOM 1335 C C . ALA A 1 196 ? 5.792 34.854 39.136 1.00 22.80 196 ALA A C 1
ATOM 1336 O O . ALA A 1 196 ? 4.764 34.291 38.753 1.00 22.37 196 ALA A O 1
ATOM 1338 N N . ASP A 1 197 ? 6.446 35.740 38.381 1.00 23.34 197 ASP A N 1
ATOM 1339 C CA . ASP A 1 197 ? 5.989 36.050 37.020 1.00 23.86 197 ASP A CA 1
ATOM 1340 C C . ASP A 1 197 ? 6.089 34.842 36.093 1.00 23.04 197 ASP A C 1
ATOM 1341 O O . ASP A 1 197 ? 5.166 34.557 35.339 1.00 22.94 197 ASP A O 1
ATOM 1346 N N . VAL A 1 198 ? 7.216 34.142 36.146 1.00 22.54 198 VAL A N 1
ATOM 1347 C CA . VAL A 1 198 ? 7.413 32.961 35.315 1.00 21.99 198 VAL A CA 1
ATOM 1348 C C . VAL A 1 198 ? 6.442 31.854 35.745 1.00 21.43 198 VAL A C 1
ATOM 1349 O O . VAL A 1 198 ? 5.810 31.223 34.910 1.00 21.35 198 VAL A O 1
ATOM 1353 N N . ALA A 1 199 ? 6.289 31.652 37.045 1.00 21.30 199 ALA A N 1
ATOM 1354 C CA . ALA A 1 199 ? 5.360 30.639 37.546 1.00 20.90 199 ALA A CA 1
ATOM 1355 C C . ALA A 1 199 ? 3.933 30.944 37.118 1.00 21.03 199 ALA A C 1
ATOM 1356 O O . ALA A 1 199 ? 3.201 30.032 36.744 1.00 20.60 199 ALA A O 1
ATOM 1358 N N . ASN A 1 200 ? 3.541 32.216 37.176 1.00 21.58 200 ASN A N 1
ATOM 1359 C CA . ASN A 1 200 ? 2.204 32.627 36.716 1.00 22.10 200 ASN A CA 1
ATOM 1360 C C . ASN A 1 200 ? 1.987 32.350 35.224 1.00 21.85 200 ASN A C 1
ATOM 1361 O O . ASN A 1 200 ? 0.902 31.948 34.828 1.00 21.79 200 ASN A O 1
ATOM 1366 N N . SER A 1 201 ? 3.014 32.557 34.404 1.00 21.91 201 SER A N 1
ATOM 1367 C CA . SER A 1 201 ? 2.939 32.222 32.967 1.00 22.00 201 SER A CA 1
ATOM 1368 C C . SER A 1 201 ? 2.839 30.725 32.707 1.00 20.91 201 SER A C 1
ATOM 1369 O O . SER A 1 201 ? 2.084 30.293 31.838 1.00 20.57 201 SER A O 1
ATOM 1372 N N . VAL A 1 202 ? 3.639 29.952 33.433 1.00 20.00 202 VAL A N 1
ATOM 1373 C CA . VAL A 1 202 ? 3.611 28.499 33.318 1.00 19.46 202 VAL A CA 1
ATOM 1374 C C . VAL A 1 202 ? 2.244 27.964 33.783 1.00 19.30 202 VAL A C 1
ATOM 1375 O O . VAL A 1 202 ? 1.643 27.132 33.107 1.00 18.83 202 VAL A O 1
ATOM 1379 N N . ALA A 1 203 ? 1.751 28.466 34.914 1.00 19.56 203 ALA A N 1
ATOM 1380 C CA . ALA A 1 203 ? 0.430 28.079 35.426 1.00 19.91 203 ALA A CA 1
ATOM 1381 C C . ALA A 1 203 ? -0.703 28.464 34.466 1.00 20.62 203 ALA A C 1
ATOM 1382 O O . ALA A 1 203 ? -1.653 27.693 34.266 1.00 20.26 203 ALA A O 1
ATOM 1384 N N . GLY A 1 204 ? -0.608 29.665 33.891 1.00 21.58 204 GLY A N 1
ATOM 1385 C CA . GLY A 1 204 ? -1.573 30.129 32.886 1.00 22.30 204 GLY A CA 1
ATOM 1386 C C . GLY A 1 204 ? -1.613 29.210 31.674 1.00 22.65 204 GLY A C 1
ATOM 1387 O O . GLY A 1 204 ? -2.685 28.856 31.181 1.00 22.80 204 GLY A O 1
ATOM 1388 N N . ARG A 1 205 ? -0.432 28.814 31.213 1.00 23.18 205 ARG A N 1
ATOM 1389 C CA . ARG A 1 205 ? -0.279 27.896 30.081 1.00 23.77 205 ARG A CA 1
ATOM 1390 C C . ARG A 1 205 ? -0.870 26.511 30.390 1.00 22.10 205 ARG A C 1
ATOM 1391 O O . ARG A 1 205 ? -1.558 25.911 29.564 1.00 21.95 205 ARG A O 1
ATOM 1399 N N . LEU A 1 206 ? -0.597 26.012 31.587 1.00 20.60 206 LEU A N 1
ATOM 1400 C CA . LEU A 1 206 ? -1.181 24.753 32.044 1.00 19.56 206 LEU A CA 1
ATOM 1401 C C . LEU A 1 206 ? -2.709 24.828 32.169 1.00 19.12 206 LEU A C 1
ATOM 1402 O O . LEU A 1 206 ? -3.420 23.918 31.721 1.00 18.78 206 LEU A O 1
ATOM 1407 N N . ALA A 1 207 ? -3.207 25.925 32.743 1.00 18.79 207 ALA A N 1
ATOM 1408 C CA . ALA A 1 207 ? -4.649 26.125 32.896 1.00 18.72 207 ALA A CA 1
ATOM 1409 C C . ALA A 1 207 ? -5.383 26.145 31.555 1.00 18.64 207 ALA A C 1
ATOM 1410 O O . ALA A 1 207 ? -6.549 25.801 31.497 1.00 18.74 207 ALA A O 1
ATOM 1412 N N . GLY A 1 208 ? -4.700 26.534 30.484 1.00 18.42 208 GLY A N 1
ATOM 1413 C CA . GLY A 1 208 ? -5.298 26.522 29.147 1.00 18.51 208 GLY A CA 1
ATOM 1414 C C . GLY A 1 208 ? -5.163 25.205 28.393 1.00 18.14 208 GLY A C 1
ATOM 1415 O O . GLY A 1 208 ? -5.691 25.070 27.282 1.00 18.35 208 GLY A O 1
ATOM 1416 N N . GLY A 1 209 ? -4.442 24.244 28.979 1.00 17.47 209 GLY A N 1
ATOM 1417 C CA . GLY A 1 209 ? -4.230 22.938 28.371 1.00 17.06 209 GLY A CA 1
ATOM 1418 C C . GLY A 1 209 ? -5.283 21.904 28.729 1.00 16.88 209 GLY A C 1
ATOM 1419 O O . GLY A 1 209 ? -6.295 22.219 29.365 1.00 16.90 209 GLY A O 1
ATOM 1420 N N . PRO A 1 210 ? -5.050 20.646 28.317 1.00 16.60 210 PRO A N 1
ATOM 1421 C CA . PRO A 1 210 ? -6.013 19.576 28.536 1.00 16.44 210 PRO A CA 1
ATOM 1422 C C . PRO A 1 210 ? -5.950 19.082 29.976 1.00 16.24 210 PRO A C 1
ATOM 1423 O O . PRO A 1 210 ? -5.175 18.177 30.308 1.00 16.01 210 PRO A O 1
ATOM 1427 N N . THR A 1 211 ? -6.789 19.678 30.816 1.00 16.32 211 THR A N 1
ATOM 1428 C CA . THR A 1 211 ? -6.719 19.505 32.271 1.00 16.09 211 THR A CA 1
ATOM 1429 C C . THR A 1 211 ? -6.936 18.057 32.728 1.00 15.83 211 THR A C 1
ATOM 1430 O O . THR A 1 211 ? -6.249 17.585 33.637 1.00 15.56 211 THR A O 1
ATOM 1434 N N . ALA A 1 212 ? -7.874 17.354 32.093 1.00 15.87 212 ALA A N 1
ATOM 1435 C CA . ALA A 1 212 ? -8.116 15.942 32.399 1.00 15.67 212 ALA A CA 1
ATOM 1436 C C . ALA A 1 212 ? -6.902 15.100 32.021 1.00 15.37 212 ALA A C 1
ATOM 1437 O O . ALA A 1 212 ? -6.533 14.185 32.753 1.00 15.34 212 ALA A O 1
ATOM 1439 N N . ALA A 1 213 ? -6.272 15.410 30.891 1.00 15.23 213 ALA A N 1
ATOM 1440 C CA . ALA A 1 213 ? -5.049 14.703 30.484 1.00 14.92 213 ALA A CA 1
ATOM 1441 C C . ALA A 1 213 ? -3.933 14.924 31.499 1.00 14.72 213 ALA A C 1
ATOM 1442 O O . ALA A 1 213 ? -3.188 13.991 31.833 1.00 14.70 213 ALA A O 1
ATOM 1444 N N . PHE A 1 214 ? -3.820 16.156 31.994 1.00 14.62 214 PHE A N 1
ATOM 1445 C CA . PHE A 1 214 ? -2.807 16.494 33.001 1.00 14.38 214 PHE A CA 1
ATOM 1446 C C . PHE A 1 214 ? -3.061 15.771 34.331 1.00 14.29 214 PHE A C 1
ATOM 1447 O O . PHE A 1 214 ? -2.137 15.242 34.942 1.00 14.09 214 PHE A O 1
ATOM 1455 N N . SER A 1 215 ? -4.318 15.733 34.762 1.00 14.48 215 SER A N 1
ATOM 1456 C CA . SER A 1 215 ? -4.678 15.033 35.994 1.00 14.51 215 SER A CA 1
ATOM 1457 C C . SER A 1 215 ? -4.403 13.542 35.893 1.00 14.43 215 SER A C 1
ATOM 1458 O O . SER A 1 215 ? -3.874 12.940 36.828 1.00 14.45 215 SER A O 1
ATOM 1461 N N . GLU A 1 216 ? -4.751 12.952 34.749 1.00 14.44 216 GLU A N 1
ATOM 1462 C CA . GLU A 1 216 ? -4.524 11.527 34.518 1.00 14.31 216 GLU A CA 1
ATOM 1463 C C . GLU A 1 216 ? -3.038 11.178 34.534 1.00 14.13 216 GLU A C 1
ATOM 1464 O O . GLU A 1 216 ? -2.620 10.255 35.235 1.00 14.13 216 GLU A O 1
ATOM 1470 N N . VAL A 1 217 ? -2.233 11.930 33.789 1.00 14.05 217 VAL A N 1
ATOM 1471 C CA . VAL A 1 217 ? -0.804 11.613 33.687 1.00 13.95 217 VAL A CA 1
ATOM 1472 C C . VAL A 1 217 ? -0.071 11.852 35.023 1.00 13.85 217 VAL A C 1
ATOM 1473 O O . VAL A 1 217 ? 0.788 11.060 35.405 1.00 13.82 217 VAL A O 1
ATOM 1477 N N . LYS A 1 218 ? -0.436 12.919 35.734 1.00 13.84 218 LYS A N 1
ATOM 1478 C CA . LYS A 1 218 ? 0.060 13.165 37.098 1.00 13.83 218 LYS A CA 1
ATOM 1479 C C . LYS A 1 218 ? -0.218 11.957 37.999 1.00 13.95 218 LYS A C 1
ATOM 1480 O O . LYS A 1 218 ? 0.652 11.499 38.710 1.00 13.97 218 LYS A O 1
ATOM 1486 N N . GLU A 1 219 ? -1.439 11.449 37.963 1.00 14.20 219 GLU A N 1
ATOM 1487 C CA . GLU A 1 219 ? -1.800 10.281 38.768 1.00 14.45 219 GLU A CA 1
ATOM 1488 C C . GLU A 1 219 ? -1.096 8.995 38.281 1.00 14.53 219 GLU A C 1
ATOM 1489 O O . GLU A 1 219 ? -0.715 8.147 39.100 1.00 14.54 219 GLU A O 1
ATOM 1495 N N . LEU A 1 220 ? -0.920 8.846 36.967 1.00 14.54 220 LEU A N 1
ATOM 1496 C CA . LEU A 1 220 ? -0.194 7.677 36.455 1.00 14.74 220 LEU A CA 1
ATOM 1497 C C . LEU A 1 220 ? 1.231 7.716 36.961 1.00 14.83 220 LEU A C 1
ATOM 1498 O O . LEU A 1 220 ? 1.742 6.722 37.442 1.00 15.08 220 LEU A O 1
ATOM 1503 N N . LEU A 1 221 ? 1.868 8.871 36.852 1.00 14.82 221 LEU A N 1
ATOM 1504 C CA . LEU A 1 221 ? 3.235 9.032 37.340 1.00 15.06 221 LEU A CA 1
ATOM 1505 C C . LEU A 1 221 ? 3.384 8.653 38.816 1.00 15.29 221 LEU A C 1
ATOM 1506 O O . LEU A 1 221 ? 4.304 7.920 39.176 1.00 15.42 221 LEU A O 1
ATOM 1511 N N . ARG A 1 222 ? 2.478 9.129 39.665 1.00 15.44 222 ARG A N 1
ATOM 1512 C CA . ARG A 1 222 ? 2.556 8.802 41.089 1.00 15.78 222 ARG A CA 1
ATOM 1513 C C . ARG A 1 222 ? 2.347 7.315 41.365 1.00 16.21 222 ARG A C 1
ATOM 1514 O O . ARG A 1 222 ? 3.105 6.716 42.114 1.00 16.43 222 ARG A O 1
ATOM 1522 N N . ARG A 1 223 ? 1.337 6.720 40.742 1.00 16.45 223 ARG A N 1
ATOM 1523 C CA . ARG A 1 223 ? 1.004 5.331 40.999 1.00 16.97 223 ARG A CA 1
ATOM 1524 C C . ARG A 1 223 ? 2.034 4.367 40.429 1.00 16.91 223 ARG A C 1
ATOM 1525 O O . ARG A 1 223 ? 2.256 3.299 40.992 1.00 17.06 223 ARG A O 1
ATOM 1533 N N . ASN A 1 224 ? 2.661 4.737 39.316 1.00 16.55 224 ASN A N 1
ATOM 1534 C CA . ASN A 1 224 ? 3.497 3.784 38.589 1.00 16.54 224 ASN A CA 1
ATOM 1535 C C . ASN A 1 224 ? 4.984 3.858 38.892 1.00 16.59 224 ASN A C 1
ATOM 1536 O O . ASN A 1 224 ? 5.768 3.093 38.321 1.00 16.83 224 ASN A O 1
ATOM 1541 N N . ALA A 1 225 ? 5.375 4.745 39.807 1.00 16.51 225 ALA A N 1
ATOM 1542 C CA . ALA A 1 225 ? 6.801 4.952 40.128 1.00 16.48 225 ALA A CA 1
ATOM 1543 C C . ALA A 1 225 ? 7.538 3.638 40.382 1.00 16.73 225 ALA A C 1
ATOM 1544 O O . ALA A 1 225 ? 8.617 3.429 39.835 1.00 16.82 225 ALA A O 1
ATOM 1546 N N . VAL A 1 226 ? 6.949 2.740 41.170 1.00 16.78 226 VAL A N 1
ATOM 1547 C CA . VAL A 1 226 ? 7.597 1.449 41.459 1.00 17.14 226 VAL A CA 1
ATOM 1548 C C . VAL A 1 226 ? 6.696 0.219 41.224 1.00 17.29 226 VAL A C 1
ATOM 1549 O O . VAL A 1 226 ? 6.978 -0.878 41.711 1.00 17.80 226 VAL A O 1
ATOM 1553 N N . ALA A 1 227 ? 5.628 0.384 40.459 1.00 16.82 227 ALA A N 1
ATOM 1554 C CA . ALA A 1 227 ? 4.691 -0.709 40.269 1.00 16.94 227 ALA A CA 1
ATOM 1555 C C . ALA A 1 227 ? 5.238 -1.732 39.268 1.00 17.05 227 ALA A C 1
ATOM 1556 O O . ALA A 1 227 ? 6.025 -1.373 38.389 1.00 16.98 227 ALA A O 1
ATOM 1558 N N . PRO A 1 228 ? 4.811 -3.005 39.400 1.00 17.19 228 PRO A N 1
ATOM 1559 C CA . PRO A 1 228 ? 5.051 -4.031 38.377 1.00 17.41 228 PRO A CA 1
ATOM 1560 C C . PRO A 1 228 ? 4.539 -3.586 37.017 1.00 17.01 228 PRO A C 1
ATOM 1561 O O . PRO A 1 228 ? 3.552 -2.837 36.929 1.00 16.67 228 PRO A O 1
ATOM 1565 N N . LEU A 1 229 ? 5.220 -4.035 35.968 1.00 17.02 229 LEU A N 1
ATOM 1566 C CA . LEU A 1 229 ? 4.903 -3.617 34.606 1.00 16.64 229 LEU A CA 1
ATOM 1567 C C . LEU A 1 229 ? 3.435 -3.862 34.263 1.00 16.52 229 LEU A C 1
ATOM 1568 O O . LEU A 1 229 ? 2.783 -2.993 33.683 1.00 16.07 229 LEU A O 1
ATOM 1573 N N . GLY A 1 230 ? 2.936 -5.053 34.610 1.00 16.91 230 GLY A N 1
ATOM 1574 C CA . GLY A 1 230 ? 1.534 -5.422 34.368 1.00 16.91 230 GLY A CA 1
ATOM 1575 C C . GLY A 1 230 ? 0.569 -4.360 34.863 1.00 16.54 230 GLY A C 1
ATOM 1576 O O . GLY A 1 230 ? -0.367 -3.997 34.162 1.00 16.37 230 GLY A O 1
ATOM 1577 N N . ASP A 1 231 ? 0.824 -3.841 36.060 1.00 16.46 231 ASP A N 1
ATOM 1578 C CA . ASP A 1 231 ? -0.027 -2.812 36.655 1.00 16.23 231 ASP A CA 1
ATOM 1579 C C . ASP A 1 231 ? 0.128 -1.471 35.931 1.00 15.76 231 ASP A C 1
ATOM 1580 O O . ASP A 1 231 ? -0.853 -0.790 35.665 1.00 15.44 231 ASP A O 1
ATOM 1585 N N . VAL A 1 232 ? 1.363 -1.113 35.594 1.00 15.66 232 VAL A N 1
ATOM 1586 C CA . VAL A 1 232 ? 1.632 0.124 34.861 1.00 15.37 232 VAL A CA 1
ATOM 1587 C C . VAL A 1 232 ? 0.810 0.166 33.572 1.00 15.38 232 VAL A C 1
ATOM 1588 O O . VAL A 1 232 ? 0.111 1.137 33.295 1.00 15.08 232 VAL A O 1
ATOM 1592 N N . LEU A 1 233 ? 0.903 -0.914 32.804 1.00 15.82 233 LEU A N 1
ATOM 1593 C CA . LEU A 1 233 ? 0.272 -1.018 31.491 1.00 15.94 233 LEU A CA 1
ATOM 1594 C C . LEU A 1 233 ? -1.252 -1.008 31.562 1.00 16.23 233 LEU A C 1
ATOM 1595 O O . LEU A 1 233 ? -1.903 -0.359 30.743 1.00 15.86 233 LEU A O 1
ATOM 1600 N N . GLU A 1 234 ? -1.811 -1.711 32.550 1.00 17.04 234 GLU A N 1
ATOM 1601 C CA . GLU A 1 234 ? -3.269 -1.727 32.777 1.00 17.56 234 GLU A CA 1
ATOM 1602 C C . GLU A 1 234 ? -3.799 -0.328 33.106 1.00 16.96 234 GLU A C 1
ATOM 1603 O O . GLU A 1 234 ? -4.753 0.136 32.490 1.00 16.75 234 GLU A O 1
ATOM 1609 N N . ARG A 1 235 ? -3.153 0.358 34.042 1.00 16.56 235 ARG A N 1
ATOM 1610 C CA . ARG A 1 235 ? -3.569 1.717 34.412 1.00 16.30 235 ARG A CA 1
ATOM 1611 C C . ARG A 1 235 ? -3.432 2.690 33.250 1.00 15.95 235 ARG A C 1
ATOM 1612 O O . ARG A 1 235 ? -4.295 3.527 33.058 1.00 15.91 235 ARG A O 1
ATOM 1620 N N . GLU A 1 236 ? -2.354 2.569 32.473 1.00 15.74 236 GLU A N 1
ATOM 1621 C CA . GLU A 1 236 ? -2.163 3.399 31.283 1.00 15.44 236 GLU A CA 1
ATOM 1622 C C . GLU A 1 236 ? -3.304 3.202 30.293 1.00 15.53 236 GLU A C 1
ATOM 1623 O O . GLU A 1 236 ? -3.915 4.168 29.844 1.00 15.34 236 GLU A O 1
ATOM 1629 N N . ALA A 1 237 ? -3.604 1.945 29.983 1.00 15.77 237 ALA A N 1
ATOM 1630 C CA . ALA A 1 237 ? -4.681 1.608 29.041 1.00 15.94 237 ALA A CA 1
ATOM 1631 C C . ALA A 1 237 ? -6.023 2.221 29.423 1.00 15.97 237 ALA A C 1
ATOM 1632 O O . ALA A 1 237 ? -6.743 2.735 28.560 1.00 16.01 237 ALA A O 1
ATOM 1634 N N . SER A 1 238 ? -6.368 2.115 30.704 1.00 16.03 238 SER A N 1
ATOM 1635 C CA . SER A 1 238 ? -7.614 2.669 31.228 1.00 16.14 238 SER A CA 1
ATOM 1636 C C . SER A 1 238 ? -7.672 4.188 31.143 1.00 15.86 238 SER A C 1
ATOM 1637 O O . SER A 1 238 ? -8.707 4.747 30.762 1.00 15.86 238 SER A O 1
ATOM 1640 N N . ALA A 1 239 ? -6.575 4.843 31.536 1.00 15.60 239 ALA A N 1
ATOM 1641 C CA . ALA A 1 239 ? -6.482 6.303 31.464 1.00 15.45 239 ALA A CA 1
ATOM 1642 C C . ALA A 1 239 ? -6.599 6.758 30.011 1.00 15.50 239 ALA A C 1
ATOM 1643 O O . ALA A 1 239 ? -7.322 7.709 29.704 1.00 15.60 239 ALA A O 1
ATOM 1645 N N . GLN A 1 240 ? -5.886 6.078 29.115 1.00 15.55 240 GLN A N 1
ATOM 1646 C CA . GLN A 1 240 ? -5.921 6.438 27.700 1.00 15.66 240 GLN A CA 1
ATOM 1647 C C . GLN A 1 240 ? -7.326 6.240 27.127 1.00 16.01 240 GLN A C 1
ATOM 1648 O O . GLN A 1 240 ? -7.766 7.027 26.302 1.00 16.05 240 GLN A O 1
ATOM 1654 N N . GLN A 1 241 ? -8.023 5.195 27.565 1.00 16.42 241 GLN A N 1
ATOM 1655 C CA . GLN A 1 241 ? -9.395 4.951 27.092 1.00 16.88 241 GLN A CA 1
ATOM 1656 C C . GLN A 1 241 ? -10.327 6.079 27.530 1.00 16.77 241 GLN A C 1
ATOM 1657 O O . GLN A 1 241 ? -11.131 6.556 26.736 1.00 16.84 241 GLN A O 1
ATOM 1663 N N . ARG A 1 242 ? -10.213 6.512 28.782 1.00 16.61 242 ARG A N 1
ATOM 1664 C CA . ARG A 1 242 ? -11.020 7.646 29.262 1.00 16.66 242 ARG A CA 1
ATOM 1665 C C . ARG A 1 242 ? -10.702 8.919 28.460 1.00 16.55 242 ARG A C 1
ATOM 1666 O O . ARG A 1 242 ? -11.609 9.645 28.058 1.00 16.85 242 ARG A O 1
ATOM 1674 N N . LEU A 1 243 ? -9.422 9.185 28.207 1.00 16.28 243 LEU A N 1
ATOM 1675 C CA . LEU A 1 243 ? -9.037 10.417 27.508 1.00 16.17 243 LEU A CA 1
ATOM 1676 C C . LEU A 1 243 ? -9.336 10.369 26.016 1.00 16.38 243 LEU A C 1
ATOM 1677 O O . LEU A 1 243 ? -9.660 11.387 25.411 1.00 16.35 243 LEU A O 1
ATOM 1682 N N . GLY A 1 244 ? -9.228 9.188 25.421 1.00 16.64 244 GLY A N 1
ATOM 1683 C CA . GLY A 1 244 ? -9.599 9.005 24.017 1.00 17.06 244 GLY A CA 1
ATOM 1684 C C . GLY A 1 244 ? -11.032 9.443 23.725 1.00 17.49 244 GLY A C 1
ATOM 1685 O O . GLY A 1 244 ? -11.336 9.906 22.621 1.00 17.54 244 GLY A O 1
ATOM 1686 N N . ALA A 1 245 ? -11.902 9.299 24.725 1.00 17.83 245 ALA A N 1
ATOM 1687 C CA . ALA A 1 245 ? -13.314 9.696 24.622 1.00 18.46 245 ALA A CA 1
ATOM 1688 C C . ALA A 1 245 ? -13.569 11.147 25.060 1.00 18.61 245 ALA A C 1
ATOM 1689 O O . ALA A 1 245 ? -14.694 11.631 24.949 1.00 19.01 245 ALA A O 1
ATOM 1691 N N . SER A 1 246 ? -12.540 11.829 25.566 1.00 18.44 246 SER A N 1
ATOM 1692 C CA . SER A 1 246 ? -12.688 13.197 26.053 1.00 18.57 246 SER A CA 1
ATOM 1693 C C . SER A 1 246 ? -12.898 14.164 24.890 1.00 18.88 246 SER A C 1
ATOM 1694 O O . SER A 1 246 ? -12.479 13.911 23.757 1.00 18.78 246 SER A O 1
ATOM 1697 N N . ARG A 1 247 ? -13.548 15.275 25.189 1.00 19.19 247 ARG A N 1
ATOM 1698 C CA . ARG A 1 247 ? -13.780 16.306 24.195 1.00 19.60 247 ARG A CA 1
ATOM 1699 C C . ARG A 1 247 ? -12.444 16.951 23.787 1.00 19.09 247 ARG A C 1
ATOM 1700 O O . ARG A 1 247 ? -12.223 17.225 22.606 1.00 19.02 247 ARG A O 1
ATOM 1708 N N . ASP A 1 248 ? -11.565 17.179 24.766 1.00 18.58 248 ASP A N 1
ATOM 1709 C CA . ASP A 1 248 ? -10.247 17.773 24.521 1.00 18.19 248 ASP A CA 1
ATOM 1710 C C . ASP A 1 248 ? -9.402 16.952 23.550 1.00 17.95 248 ASP A C 1
ATOM 1711 O O . ASP A 1 248 ? -8.643 17.518 22.755 1.00 17.83 248 ASP A O 1
ATOM 1716 N N . HIS A 1 249 ? -9.515 15.630 23.605 1.00 17.71 249 HIS A N 1
ATOM 1717 C CA . HIS A 1 249 ? -8.761 14.816 22.672 1.00 17.62 249 HIS A CA 1
ATOM 1718 C C . HIS A 1 249 ? -9.276 14.953 21.233 1.00 18.14 249 HIS A C 1
ATOM 1719 O O . HIS A 1 249 ? -8.478 15.075 20.302 1.00 18.15 249 HIS A O 1
ATOM 1726 N N . SER A 1 250 ? -10.594 14.895 21.042 1.00 18.74 250 SER A N 1
ATOM 1727 C CA . SER A 1 250 ? -11.165 15.094 19.700 1.00 19.37 250 SER A CA 1
ATOM 1728 C C . SER A 1 250 ? -10.859 16.497 19.181 1.00 19.64 250 SER A C 1
ATOM 1729 O O . SER A 1 250 ? -10.491 16.665 18.020 1.00 19.70 250 SER A O 1
ATOM 1732 N N . ALA A 1 251 ? -10.980 17.498 20.047 1.00 20.01 251 ALA A N 1
ATOM 1733 C CA . ALA A 1 251 ? -10.662 18.875 19.660 1.00 20.56 251 ALA A CA 1
ATOM 1734 C C . ALA A 1 251 ? -9.209 19.007 19.169 1.00 20.57 251 ALA A C 1
ATOM 1735 O O . ALA A 1 251 ? -8.947 19.685 18.179 1.00 20.69 251 ALA A O 1
ATOM 1737 N N . ALA A 1 252 ? -8.275 18.335 19.839 1.00 20.59 252 ALA A N 1
ATOM 1738 C CA . ALA A 1 252 ? -6.864 18.414 19.457 1.00 20.79 252 ALA A CA 1
ATOM 1739 C C . ALA A 1 252 ? -6.619 17.725 18.124 1.00 21.30 252 ALA A C 1
ATOM 1740 O O . ALA A 1 252 ? -5.912 18.261 17.264 1.00 21.45 252 ALA A O 1
ATOM 1742 N N . VAL A 1 253 ? -7.207 16.547 17.946 1.00 21.82 253 VAL A N 1
ATOM 1743 C CA . VAL A 1 253 ? -7.038 15.810 16.694 1.00 22.55 253 VAL A CA 1
ATOM 1744 C C . VAL A 1 253 ? -7.628 16.607 15.527 1.00 23.36 253 VAL A C 1
ATOM 1745 O O . VAL A 1 253 ? -6.972 16.788 14.508 1.00 23.70 253 VAL A O 1
ATOM 1749 N N . GLU A 1 254 ? -8.852 17.098 15.696 1.00 24.21 254 GLU A N 1
ATOM 1750 C CA . GLU A 1 254 ? -9.517 17.896 14.667 1.00 25.27 254 GLU A CA 1
ATOM 1751 C C . GLU A 1 254 ? -8.700 19.153 14.338 1.00 26.17 254 GLU A C 1
ATOM 1752 O O . GLU A 1 254 ? -8.531 19.483 13.175 1.00 27.05 254 GLU A O 1
ATOM 1754 N N . ALA A 1 255 ? -8.178 19.831 15.358 1.00 26.88 255 ALA A N 1
ATOM 1755 C CA . ALA A 1 255 ? -7.307 20.993 15.152 1.00 27.83 255 ALA A CA 1
ATOM 1756 C C . ALA A 1 255 ? -6.044 20.647 14.360 1.00 28.76 255 ALA A C 1
ATOM 1757 O O . ALA A 1 255 ? -5.639 21.398 13.472 1.00 28.82 255 ALA A O 1
ATOM 1759 N N . PHE A 1 256 ? -5.423 19.518 14.692 1.00 29.60 256 PHE A N 1
ATOM 1760 C CA . PHE A 1 256 ? -4.236 19.058 13.971 1.00 31.08 256 PHE A CA 1
ATOM 1761 C C . PHE A 1 256 ? -4.529 18.818 12.487 1.00 31.79 256 PHE A C 1
ATOM 1762 O O . PHE A 1 256 ? -3.746 19.217 11.626 1.00 31.78 256 PHE A O 1
ATOM 1770 N N . LEU A 1 257 ? -5.655 18.172 12.194 1.00 32.41 257 LEU A N 1
ATOM 1771 C CA . LEU A 1 257 ? -6.072 17.948 10.804 1.00 33.30 257 LEU A CA 1
ATOM 1772 C C . LEU A 1 257 ? -6.366 19.253 10.056 1.00 34.30 257 LEU A C 1
ATOM 1773 O O . LEU A 1 257 ? -6.083 19.355 8.861 1.00 34.60 257 LEU A O 1
ATOM 1778 N N . ALA A 1 258 ? -6.920 20.244 10.757 1.00 34.47 258 ALA A N 1
ATOM 1779 C CA . ALA A 1 258 ? -7.241 21.537 10.146 1.00 35.32 258 ALA A CA 1
ATOM 1780 C C . ALA A 1 258 ? -6.055 22.509 10.129 1.00 35.99 258 ALA A C 1
ATOM 1781 O O . ALA A 1 258 ? -6.231 23.668 9.762 1.00 37.11 258 ALA A O 1
ATOM 1783 N N . LYS A 1 259 ? -4.861 22.053 10.511 1.00 36.01 259 LYS A N 1
ATOM 1784 C CA . LYS A 1 259 ? -3.679 22.920 10.541 1.00 37.36 259 LYS A CA 1
ATOM 1785 C C . LYS A 1 259 ? -4.018 24.150 11.377 1.00 38.02 259 LYS A C 1
ATOM 1786 O O . LYS A 1 259 ? -3.895 25.284 10.929 1.00 39.18 259 LYS A O 1
ATOM 1788 N N . ASP A 1 260 ? -4.433 23.895 12.609 1.00 37.69 260 ASP A N 1
ATOM 1789 C CA . ASP A 1 260 ? -5.211 24.837 13.392 1.00 37.21 260 ASP A CA 1
ATOM 1790 C C . ASP A 1 260 ? -4.872 24.611 14.872 1.00 35.38 260 ASP A C 1
ATOM 1791 O O . ASP A 1 260 ? -4.385 23.542 15.242 1.00 34.85 260 ASP A O 1
ATOM 1796 N N . LYS A 1 261 ? -5.090 25.626 15.702 1.00 34.38 261 LYS A N 1
ATOM 1797 C CA . LYS A 1 261 ? -4.758 25.570 17.125 1.00 33.21 261 LYS A CA 1
ATOM 1798 C C . LYS A 1 261 ? -6.009 25.234 17.942 1.00 30.80 261 LYS A C 1
ATOM 1799 O O . LYS A 1 261 ? -7.031 25.923 17.824 1.00 30.38 261 LYS A O 1
ATOM 1805 N N . PRO A 1 262 ? -5.935 24.189 18.787 1.00 27.91 262 PRO A N 1
ATOM 1806 C CA . PRO A 1 262 ? -7.112 23.813 19.576 1.00 26.54 262 PRO A CA 1
ATOM 1807 C C . PRO A 1 262 ? -7.338 24.716 20.777 1.00 25.30 262 PRO A C 1
ATOM 1808 O O . PRO A 1 262 ? -6.402 25.329 21.267 1.00 24.61 262 PRO A O 1
ATOM 1812 N N . VAL A 1 263 ? -8.585 24.796 21.223 1.00 24.66 263 VAL A N 1
ATOM 1813 C CA . VAL A 1 263 ? -8.921 25.349 22.528 1.00 24.19 263 VAL A CA 1
ATOM 1814 C C . VAL A 1 263 ? -9.276 24.163 23.435 1.00 23.45 263 VAL A C 1
ATOM 1815 O O . VAL A 1 263 ? -10.091 23.328 23.067 1.00 23.39 263 VAL A O 1
ATOM 1819 N N . PHE A 1 264 ? -8.661 24.093 24.612 1.00 22.67 264 PHE A N 1
ATOM 1820 C CA . PHE A 1 264 ? -8.886 22.993 25.557 1.00 21.90 264 PHE A CA 1
ATOM 1821 C C . PHE A 1 264 ? -9.780 23.461 26.691 1.00 21.99 264 PHE A C 1
ATOM 1822 O O . PHE A 1 264 ? -9.602 24.567 27.193 1.00 22.32 264 PHE A O 1
ATOM 1830 N N . VAL A 1 265 ? -10.721 22.621 27.121 1.00 21.96 265 VAL A N 1
ATOM 1831 C CA . VAL A 1 265 ? -11.642 23.005 28.199 1.00 22.24 265 VAL A CA 1
ATOM 1832 C C . VAL A 1 265 ? -11.558 22.136 29.459 1.00 22.15 265 VAL A C 1
ATOM 1833 O O . VAL A 1 265 ? -12.195 22.446 30.462 1.00 22.40 265 VAL A O 1
ATOM 1837 N N . GLY A 1 266 ? -10.779 21.063 29.426 1.00 22.03 266 GLY A N 1
ATOM 1838 C CA . GLY A 1 266 ? -10.584 20.231 30.616 1.00 22.20 266 GLY A CA 1
ATOM 1839 C C . GLY A 1 266 ? -11.526 19.049 30.790 1.00 22.73 266 GLY A C 1
ATOM 1840 O O . GLY A 1 266 ? -11.616 18.487 31.875 1.00 22.74 266 GLY A O 1
ATOM 1841 N N . ARG A 1 267 ? -12.226 18.667 29.728 1.00 23.77 267 ARG A N 1
ATOM 1842 C CA . ARG A 1 267 ? -13.042 17.451 29.722 1.00 24.25 267 ARG A CA 1
ATOM 1843 C C . ARG A 1 267 ? -13.024 16.863 28.312 1.00 23.81 267 ARG A C 1
ATOM 1844 O O . ARG A 1 267 ? -12.212 17.286 27.478 1.00 23.32 267 ARG A O 1
ATOM 1853 N N . ALA B 1 7 ? 7.575 -8.187 6.506 1.00 38.79 7 ALA B N 1
ATOM 1854 C CA . ALA B 1 7 ? 7.793 -7.042 5.569 1.00 38.01 7 ALA B CA 1
ATOM 1855 C C . ALA B 1 7 ? 7.859 -5.673 6.300 1.00 35.07 7 ALA B C 1
ATOM 1856 O O . ALA B 1 7 ? 8.812 -4.918 6.096 1.00 38.23 7 ALA B O 1
ATOM 1858 N N . ALA B 1 8 ? 6.874 -5.366 7.151 1.00 41.81 8 ALA B N 1
ATOM 1859 C CA . ALA B 1 8 ? 6.859 -4.091 7.912 1.00 37.53 8 ALA B CA 1
ATOM 1860 C C . ALA B 1 8 ? 7.921 -4.017 9.035 1.00 33.87 8 ALA B C 1
ATOM 1861 O O . ALA B 1 8 ? 8.491 -2.955 9.304 1.00 32.13 8 ALA B O 1
ATOM 1863 N N . VAL B 1 9 ? 8.160 -5.143 9.698 1.00 30.79 9 VAL B N 1
ATOM 1864 C CA . VAL B 1 9 ? 9.244 -5.262 10.662 1.00 29.03 9 VAL B CA 1
ATOM 1865 C C . VAL B 1 9 ? 10.144 -6.420 10.228 1.00 27.91 9 VAL B C 1
ATOM 1866 O O . VAL B 1 9 ? 9.663 -7.527 10.035 1.00 28.74 9 VAL B O 1
ATOM 1870 N N . ALA B 1 10 ? 11.435 -6.165 10.048 1.00 26.14 10 ALA B N 1
ATOM 1871 C CA . ALA B 1 10 ? 12.371 -7.222 9.655 1.00 25.52 10 ALA B CA 1
ATOM 1872 C C . ALA B 1 10 ? 12.914 -7.914 10.893 1.00 24.44 10 ALA B C 1
ATOM 1873 O O . ALA B 1 10 ? 13.255 -7.258 11.876 1.00 24.27 10 ALA B O 1
ATOM 1875 N N . TYR B 1 11 ? 12.984 -9.239 10.841 1.00 23.91 11 TYR B N 1
ATOM 1876 C CA . TYR B 1 11 ? 13.541 -10.040 11.918 1.00 23.31 11 TYR B CA 1
ATOM 1877 C C . TYR B 1 11 ? 14.555 -11.022 11.357 1.00 23.74 11 TYR B C 1
ATOM 1878 O O . TYR B 1 11 ? 14.301 -11.675 10.342 1.00 24.60 11 TYR B O 1
ATOM 1887 N N . SER B 1 12 ? 15.700 -11.127 12.022 1.00 23.72 12 SER B N 1
ATOM 1888 C CA . SER B 1 12 ? 16.693 -12.159 11.712 1.00 24.12 12 SER B CA 1
ATOM 1889 C C . SER B 1 12 ? 17.559 -12.462 12.935 1.00 23.80 12 SER B C 1
ATOM 1890 O O . SER B 1 12 ? 17.736 -11.611 13.806 1.00 23.31 12 SER B O 1
ATOM 1893 N N . VAL B 1 13 ? 18.085 -13.680 12.999 1.00 24.01 13 VAL B N 1
ATOM 1894 C CA . VAL B 1 13 ? 19.069 -14.044 14.025 1.00 24.04 13 VAL B CA 1
ATOM 1895 C C . VAL B 1 13 ? 20.360 -14.385 13.301 1.00 24.00 13 VAL B C 1
ATOM 1896 O O . VAL B 1 13 ? 20.350 -15.242 12.419 1.00 24.40 13 VAL B O 1
ATOM 1900 N N . ASN B 1 14 ? 21.462 -13.725 13.657 1.00 23.39 14 ASN B N 1
ATOM 1901 C CA . ASN B 1 14 ? 22.727 -13.954 12.954 1.00 23.16 14 ASN B CA 1
ATOM 1902 C C . ASN B 1 14 ? 23.563 -15.104 13.551 1.00 23.64 14 ASN B C 1
ATOM 1903 O O . ASN B 1 14 ? 23.127 -15.812 14.466 1.00 23.36 14 ASN B O 1
ATOM 1908 N N . HIS B 1 15 ? 24.748 -15.293 12.976 1.00 24.03 15 HIS B N 1
ATOM 1909 C CA . HIS B 1 15 ? 25.698 -16.346 13.369 1.00 24.83 15 HIS B CA 1
ATOM 1910 C C . HIS B 1 15 ? 26.082 -16.313 14.849 1.00 24.81 15 HIS B C 1
ATOM 1911 O O . HIS B 1 15 ? 26.311 -17.357 15.452 1.00 25.67 15 HIS B O 1
ATOM 1918 N N . ALA B 1 16 ? 26.169 -15.116 15.418 1.00 23.99 16 ALA B N 1
ATOM 1919 C CA . ALA B 1 16 ? 26.584 -14.936 16.807 1.00 24.06 16 ALA B CA 1
ATOM 1920 C C . ALA B 1 16 ? 25.408 -14.925 17.807 1.00 23.78 16 ALA B C 1
ATOM 1921 O O . ALA B 1 16 ? 25.616 -14.723 19.002 1.00 24.09 16 ALA B O 1
ATOM 1923 N N . GLY B 1 17 ? 24.186 -15.139 17.323 1.00 23.08 17 GLY B N 1
ATOM 1924 C CA . GLY B 1 17 ? 23.009 -15.144 18.186 1.00 22.91 17 GLY B CA 1
ATOM 1925 C C . GLY B 1 17 ? 22.441 -13.759 18.477 1.00 22.25 17 GLY B C 1
ATOM 1926 O O . GLY B 1 17 ? 21.733 -13.570 19.470 1.00 21.93 17 GLY B O 1
ATOM 1927 N N . VAL B 1 18 ? 22.752 -12.795 17.615 1.00 21.74 18 VAL B N 1
ATOM 1928 C CA . VAL B 1 18 ? 22.178 -11.465 17.709 1.00 21.37 18 VAL B CA 1
ATOM 1929 C C . VAL B 1 18 ? 20.860 -11.482 16.955 1.00 21.13 18 VAL B C 1
ATOM 1930 O O . VAL B 1 18 ? 20.849 -11.765 15.761 1.00 21.14 18 VAL B O 1
ATOM 1934 N N . ALA B 1 19 ? 19.758 -11.185 17.642 1.00 20.97 19 ALA B N 1
ATOM 1935 C CA . ALA B 1 19 ? 18.475 -11.005 16.972 1.00 20.80 19 ALA B CA 1
ATOM 1936 C C . ALA B 1 19 ? 18.329 -9.546 16.579 1.00 20.56 19 ALA B C 1
ATOM 1937 O O . ALA B 1 19 ? 18.394 -8.659 17.428 1.00 20.34 19 ALA B O 1
ATOM 1939 N N . ALA B 1 20 ? 18.154 -9.308 15.281 1.00 20.66 20 ALA B N 1
ATOM 1940 C CA . ALA B 1 20 ? 17.968 -7.968 14.755 1.00 20.64 20 ALA B CA 1
ATOM 1941 C C . ALA B 1 20 ? 16.481 -7.736 14.512 1.00 20.69 20 ALA B C 1
ATOM 1942 O O . ALA B 1 20 ? 15.849 -8.508 13.793 1.00 21.31 20 ALA B O 1
ATOM 1944 N N . ILE B 1 21 ? 15.930 -6.695 15.132 1.00 20.51 21 ILE B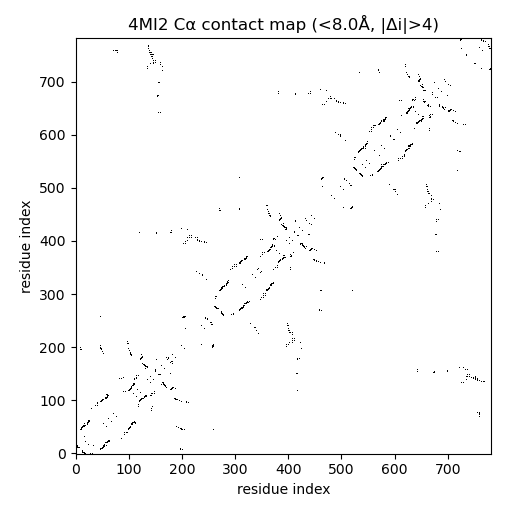 N 1
ATOM 1945 C CA . ILE B 1 21 ? 14.554 -6.270 14.895 1.00 20.50 21 ILE B CA 1
ATOM 1946 C C . ILE B 1 21 ? 14.608 -4.876 14.270 1.00 20.52 21 ILE B C 1
ATOM 1947 O O . ILE B 1 21 ? 15.078 -3.927 14.903 1.00 20.31 21 ILE B O 1
ATOM 1952 N N . VAL B 1 22 ? 14.159 -4.751 13.021 1.00 20.80 22 VAL B N 1
ATOM 1953 C CA . VAL B 1 22 ? 14.203 -3.467 12.327 1.00 20.86 22 VAL B CA 1
ATOM 1954 C C . VAL B 1 22 ? 12.805 -2.986 11.958 1.00 21.25 22 VAL B C 1
ATOM 1955 O O . VAL B 1 22 ? 12.061 -3.677 11.250 1.00 21.49 22 VAL B O 1
ATOM 1959 N N . LEU B 1 23 ? 12.465 -1.789 12.436 1.00 21.22 23 LEU B N 1
ATOM 1960 C CA . LEU B 1 23 ? 11.255 -1.098 12.002 1.00 21.41 23 LEU B CA 1
ATOM 1961 C C . LEU B 1 23 ? 11.504 -0.634 10.570 1.00 21.76 23 LEU B C 1
ATOM 1962 O O . LEU B 1 23 ? 12.487 0.056 10.308 1.00 21.83 23 LEU B O 1
ATOM 1967 N N . ASP B 1 24 ? 10.632 -1.036 9.647 1.00 22.41 24 ASP B N 1
ATOM 1968 C CA . ASP B 1 24 ? 10.875 -0.849 8.219 1.00 22.96 24 ASP B CA 1
ATOM 1969 C C . ASP B 1 24 ? 9.638 -0.305 7.502 1.00 23.42 24 ASP B C 1
ATOM 1970 O O . ASP B 1 24 ? 9.156 -0.867 6.525 1.00 24.08 24 ASP B O 1
ATOM 1975 N N . ARG B 1 25 ? 9.141 0.812 8.012 1.00 23.38 25 ARG B N 1
ATOM 1976 C CA . ARG B 1 25 ? 8.090 1.571 7.369 1.00 23.81 25 ARG B CA 1
ATOM 1977 C C . ARG B 1 25 ? 8.588 3.019 7.241 1.00 23.97 25 ARG B C 1
ATOM 1978 O O . ARG B 1 25 ? 7.940 3.950 7.726 1.00 23.61 25 ARG B O 1
ATOM 1986 N N . PRO B 1 26 ? 9.758 3.210 6.591 1.00 24.31 26 PRO B N 1
ATOM 1987 C CA . PRO B 1 26 ? 10.396 4.533 6.536 1.00 24.93 26 PRO B CA 1
ATOM 1988 C C . PRO B 1 26 ? 9.521 5.625 5.926 1.00 26.14 26 PRO B C 1
ATOM 1989 O O . PRO B 1 26 ? 9.639 6.780 6.314 1.00 26.45 26 PRO B O 1
ATOM 1993 N N . GLU B 1 27 ? 8.655 5.247 4.986 1.00 27.54 27 GLU B N 1
ATOM 1994 C CA . GLU B 1 27 ? 7.763 6.186 4.305 1.00 28.64 27 GLU B CA 1
ATOM 1995 C C . GLU B 1 27 ? 6.792 6.873 5.275 1.00 27.76 27 GLU B C 1
ATOM 1996 O O . GLU B 1 27 ? 6.290 7.961 4.980 1.00 28.38 27 GLU B O 1
ATOM 2002 N N . ALA B 1 28 ? 6.534 6.245 6.424 1.00 25.89 28 ALA B N 1
ATOM 2003 C CA . ALA B 1 28 ? 5.652 6.819 7.442 1.00 24.82 28 ALA B CA 1
ATOM 2004 C C . ALA B 1 28 ? 6.400 7.167 8.733 1.00 23.32 28 ALA B C 1
ATOM 2005 O O . ALA B 1 28 ? 5.785 7.291 9.790 1.00 22.90 28 ALA B O 1
ATOM 2007 N N . SER B 1 29 ? 7.718 7.338 8.639 1.00 22.50 29 SER B N 1
ATOM 2008 C CA . SER B 1 29 ? 8.594 7.518 9.811 1.00 21.60 29 SER B CA 1
ATOM 2009 C C . SER B 1 29 ? 8.393 6.418 10.877 1.00 20.72 29 SER B C 1
ATOM 2010 O O . SER B 1 29 ? 8.497 6.661 12.078 1.00 20.16 29 SER B O 1
ATOM 2013 N N . ASN B 1 30 ? 8.109 5.210 10.396 1.00 20.43 30 ASN B N 1
ATOM 2014 C CA . ASN B 1 30 ? 7.864 4.032 11.227 1.00 20.00 30 ASN B CA 1
ATOM 2015 C C . ASN B 1 30 ? 6.684 4.169 12.200 1.00 19.86 30 ASN B C 1
ATOM 2016 O O . ASN B 1 30 ? 6.660 3.547 13.281 1.00 19.21 30 ASN B O 1
ATOM 2021 N N . ALA B 1 31 ? 5.699 4.971 11.791 1.00 20.16 31 ALA B N 1
ATOM 2022 C CA . ALA B 1 31 ? 4.459 5.116 12.549 1.00 20.28 31 ALA B CA 1
ATOM 2023 C C . ALA B 1 31 ? 3.823 3.746 12.695 1.00 20.38 31 ALA B C 1
ATOM 2024 O O . ALA B 1 31 ? 3.782 2.981 11.740 1.00 20.40 31 ALA B O 1
ATOM 2026 N N . LEU B 1 32 ? 3.332 3.442 13.893 1.00 20.62 32 LEU B N 1
ATOM 2027 C CA . LEU B 1 32 ? 2.883 2.089 14.211 1.00 21.03 32 LEU B CA 1
ATOM 2028 C C . LEU B 1 32 ? 1.409 1.890 13.872 1.00 21.84 32 LEU B C 1
ATOM 2029 O O . LEU B 1 32 ? 0.532 2.349 14.599 1.00 21.93 32 LEU B O 1
ATOM 2034 N N . ASP B 1 33 ? 1.145 1.221 12.752 1.00 22.63 33 ASP B N 1
ATOM 2035 C CA . ASP B 1 33 ? -0.218 0.796 12.403 1.00 23.64 33 ASP B CA 1
ATOM 2036 C C . ASP B 1 33 ? -0.408 -0.676 12.818 1.00 24.27 33 ASP B C 1
ATOM 2037 O O . ASP B 1 33 ? 0.512 -1.280 13.372 1.00 23.83 33 ASP B O 1
ATOM 2042 N N . ARG B 1 34 ? -1.583 -1.245 12.577 1.00 25.66 34 ARG B N 1
ATOM 2043 C CA . ARG B 1 34 ? -1.893 -2.587 13.090 1.00 26.87 34 ARG B CA 1
ATOM 2044 C C . ARG B 1 34 ? -0.896 -3.652 12.615 1.00 26.89 34 ARG B C 1
ATOM 2045 O O . ARG B 1 34 ? -0.451 -4.481 13.406 1.00 27.03 34 ARG B O 1
ATOM 2053 N N . THR B 1 35 ? -0.555 -3.618 11.331 1.00 27.18 35 THR B N 1
ATOM 2054 C CA . THR B 1 35 ? 0.411 -4.545 10.736 1.00 27.58 35 THR B CA 1
ATOM 2055 C C . THR B 1 35 ? 1.765 -4.439 11.418 1.00 27.07 35 THR B C 1
ATOM 2056 O O . THR B 1 35 ? 2.373 -5.442 11.769 1.00 27.37 35 THR B O 1
ATOM 2060 N N . MET B 1 36 ? 2.223 -3.211 11.591 1.00 26.82 36 MET B N 1
ATOM 2061 C CA . MET B 1 36 ? 3.482 -2.935 12.251 1.00 26.65 36 MET B CA 1
ATOM 2062 C C . MET B 1 36 ? 3.509 -3.444 13.702 1.00 25.42 36 MET B C 1
ATOM 2063 O O . MET B 1 36 ? 4.501 -4.011 14.151 1.00 24.56 36 MET B O 1
ATOM 2068 N N . LYS B 1 37 ? 2.416 -3.219 14.426 1.00 24.80 37 LYS B N 1
ATOM 2069 C CA . LYS B 1 37 ? 2.300 -3.620 15.835 1.00 24.01 37 LYS B CA 1
ATOM 2070 C C . LYS B 1 37 ? 2.259 -5.136 16.009 1.00 23.95 37 LYS B C 1
ATOM 2071 O O . LYS B 1 37 ? 2.917 -5.687 16.893 1.00 23.22 37 LYS B O 1
ATOM 2077 N N . THR B 1 38 ? 1.481 -5.795 15.158 1.00 23.39 38 THR B N 1
ATOM 2078 C CA . THR B 1 38 ? 1.383 -7.252 15.160 1.00 23.92 38 THR B CA 1
ATOM 2079 C C . THR B 1 38 ? 2.728 -7.909 14.825 1.00 23.57 38 THR B C 1
ATOM 2080 O O . THR B 1 38 ? 3.120 -8.877 15.468 1.00 23.48 38 THR B O 1
ATOM 2084 N N . GLU B 1 39 ? 3.432 -7.375 13.827 1.00 23.16 39 GLU B N 1
ATOM 2085 C CA . GLU B 1 39 ? 4.704 -7.953 13.407 1.00 23.12 39 GLU B CA 1
ATOM 2086 C C . GLU B 1 39 ? 5.805 -7.664 14.437 1.00 22.05 39 GLU B C 1
ATOM 2087 O O . GLU B 1 39 ? 6.690 -8.493 14.662 1.00 21.75 39 GLU B O 1
ATOM 2093 N N . LEU B 1 40 ? 5.737 -6.499 15.077 1.00 21.01 40 LEU B N 1
ATOM 2094 C CA . LEU B 1 40 ? 6.686 -6.159 16.139 1.00 20.22 40 LEU B CA 1
ATOM 2095 C C . LEU B 1 40 ? 6.550 -7.127 17.321 1.00 19.63 40 LEU B C 1
ATOM 2096 O O . LEU B 1 40 ? 7.562 -7.614 17.835 1.00 19.32 40 LEU B O 1
ATOM 2101 N N . LEU B 1 41 ? 5.307 -7.408 17.727 1.00 19.13 41 LEU B N 1
ATOM 2102 C CA . LEU B 1 41 ? 5.027 -8.387 18.780 1.00 19.01 41 LEU B CA 1
ATOM 2103 C C . LEU B 1 41 ? 5.606 -9.771 18.460 1.00 19.30 41 LEU B C 1
ATOM 2104 O O . LEU B 1 41 ? 6.272 -10.372 19.305 1.00 19.30 41 LEU B O 1
ATOM 2109 N N . GLN B 1 42 ? 5.345 -10.267 17.253 1.00 19.55 42 GLN B N 1
ATOM 2110 C CA . GLN B 1 42 ? 5.867 -11.563 16.816 1.00 19.89 42 GLN B CA 1
ATOM 2111 C C . GLN B 1 42 ? 7.405 -11.608 16.807 1.00 19.72 42 GLN B C 1
ATOM 2112 O O A GLN B 1 42 ? 8.003 -12.614 17.191 0.50 19.97 42 GLN B O 1
ATOM 2113 O O B GLN B 1 42 ? 8.003 -12.613 17.192 0.50 19.97 42 GLN B O 1
ATOM 2116 N N . ALA B 1 43 ? 8.041 -10.521 16.376 1.00 19.37 43 ALA B N 1
ATOM 2117 C CA . ALA B 1 43 ? 9.503 -10.445 16.382 1.00 19.22 43 ALA B CA 1
ATOM 2118 C C . ALA B 1 43 ? 10.061 -10.482 17.815 1.00 19.06 43 ALA B C 1
ATOM 2119 O O . ALA B 1 43 ? 11.021 -11.219 18.088 1.00 19.15 43 ALA B O 1
ATOM 2121 N N . LEU B 1 44 ? 9.467 -9.708 18.722 1.00 18.76 44 LEU B N 1
ATOM 2122 C CA . LEU B 1 44 ? 9.892 -9.714 20.131 1.00 18.77 44 LEU B CA 1
ATOM 2123 C C . LEU B 1 44 ? 9.645 -11.071 20.813 1.00 19.15 44 LEU B C 1
ATOM 2124 O O . LEU B 1 44 ? 10.490 -11.559 21.574 1.00 19.18 44 LEU B O 1
ATOM 2129 N N . LEU B 1 45 ? 8.499 -11.683 20.547 1.00 19.60 45 LEU B N 1
ATOM 2130 C CA . LEU B 1 45 ? 8.239 -13.024 21.082 1.00 20.27 45 LEU B CA 1
ATOM 2131 C C . LEU B 1 45 ? 9.243 -14.058 20.532 1.00 20.74 45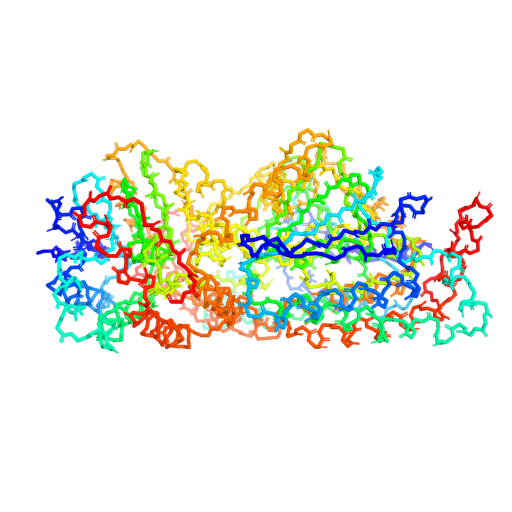 LEU B C 1
ATOM 2132 O O . LEU B 1 45 ? 9.749 -14.892 21.278 1.00 21.05 45 LEU B O 1
ATOM 2137 N N . ALA B 1 46 ? 9.545 -13.992 19.238 1.00 21.12 46 ALA B N 1
ATOM 2138 C CA . ALA B 1 46 ? 10.511 -14.910 18.638 1.00 21.51 46 ALA B CA 1
ATOM 2139 C C . ALA B 1 46 ? 11.861 -14.745 19.331 1.00 21.51 46 ALA B C 1
ATOM 2140 O O . ALA B 1 46 ? 12.447 -15.717 19.795 1.00 21.76 46 ALA B O 1
ATOM 2142 N N . ALA B 1 47 ? 12.325 -13.501 19.435 1.00 21.28 47 ALA B N 1
ATOM 2143 C CA . ALA B 1 47 ? 13.592 -13.190 20.107 1.00 21.19 47 ALA B CA 1
ATOM 2144 C C . ALA B 1 47 ? 13.662 -13.708 21.549 1.00 21.42 47 ALA B C 1
ATOM 2145 O O . ALA B 1 47 ? 14.701 -14.202 21.987 1.00 21.49 47 ALA B O 1
ATOM 2147 N N . GLY B 1 48 ? 12.564 -13.573 22.288 1.00 21.69 48 GLY B N 1
ATOM 2148 C CA . GLY B 1 48 ? 12.536 -13.960 23.699 1.00 22.02 48 GLY B C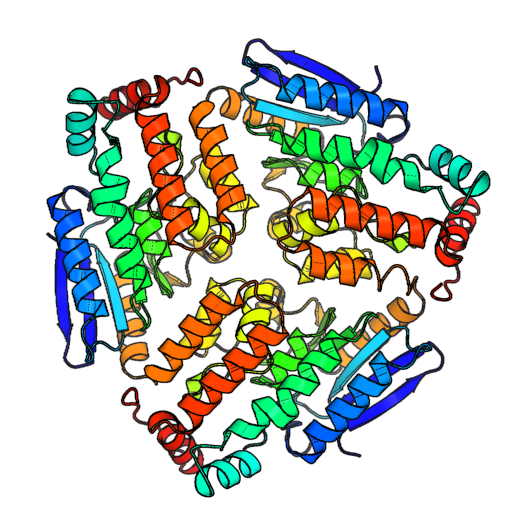A 1
ATOM 2149 C C . GLY B 1 48 ? 12.459 -15.454 23.956 1.00 22.82 48 GLY B C 1
ATOM 2150 O O . GLY B 1 48 ? 12.845 -15.925 25.030 1.00 22.73 48 GLY B O 1
ATOM 2151 N N . GLY B 1 49 ? 11.932 -16.193 22.982 1.00 23.58 49 GLY B N 1
ATOM 2152 C CA . GLY B 1 49 ? 11.711 -17.629 23.119 1.00 24.51 49 GLY B CA 1
ATOM 2153 C C . GLY B 1 49 ? 12.793 -18.473 22.472 1.00 25.13 49 GLY B C 1
ATOM 2154 O O . GLY B 1 49 ? 12.843 -19.671 22.690 1.00 26.02 49 GLY B O 1
ATOM 2155 N N . ASP B 1 50 ? 13.654 -17.844 21.677 1.00 25.16 50 ASP B N 1
ATOM 2156 C CA . ASP B 1 50 ? 14.718 -18.536 20.952 1.00 25.46 50 ASP B CA 1
ATOM 2157 C C . ASP B 1 50 ? 15.955 -18.682 21.845 1.00 25.40 50 ASP B C 1
ATOM 2158 O O . ASP B 1 50 ? 16.608 -17.692 22.150 1.00 25.42 50 ASP B O 1
ATOM 2163 N N . PRO B 1 51 ? 16.303 -19.923 22.239 1.00 25.66 51 PRO B N 1
ATOM 2164 C CA . PRO B 1 51 ? 17.419 -20.102 23.163 1.00 25.35 51 PRO B CA 1
ATOM 2165 C C . PRO B 1 51 ? 18.799 -19.877 22.533 1.00 24.77 51 PRO B C 1
ATOM 2166 O O . PRO B 1 51 ? 19.794 -19.829 23.250 1.00 24.62 51 PRO B O 1
ATOM 2170 N N . ALA B 1 52 ? 18.858 -19.741 21.213 1.00 24.28 52 ALA B N 1
ATOM 2171 C CA . ALA B 1 52 ? 20.106 -19.391 20.543 1.00 23.86 52 ALA B CA 1
ATOM 2172 C C . ALA B 1 52 ? 20.387 -17.889 20.607 1.00 22.95 52 ALA B C 1
ATOM 2173 O O . ALA B 1 52 ? 21.497 -17.458 20.318 1.00 22.99 52 ALA B O 1
ATOM 2175 N N . VAL B 1 53 ? 19.393 -17.089 20.986 1.00 22.20 53 VAL B N 1
ATOM 2176 C CA . VAL B 1 53 ? 19.557 -15.635 21.007 1.00 21.49 53 VAL B CA 1
ATOM 2177 C C . VAL B 1 53 ? 20.347 -15.210 22.249 1.00 20.94 53 VAL B C 1
ATOM 2178 O O . VAL B 1 53 ? 19.989 -15.579 23.363 1.00 20.90 53 VAL B O 1
ATOM 2182 N N . ARG B 1 54 ? 21.430 -14.460 22.051 1.00 20.57 54 ARG B N 1
ATOM 2183 C CA . ARG B 1 54 ? 22.288 -14.030 23.169 1.00 20.46 54 ARG B CA 1
ATOM 2184 C C . ARG B 1 54 ? 22.303 -12.496 23.348 1.00 20.05 54 ARG B C 1
ATOM 2185 O O . ARG B 1 54 ? 22.816 -11.970 24.343 1.00 19.80 54 ARG B O 1
ATOM 2193 N N . ALA B 1 55 ? 21.728 -11.791 22.381 1.00 19.90 55 ALA B N 1
ATOM 2194 C CA . ALA B 1 55 ? 21.515 -10.343 22.480 1.00 19.64 55 ALA B CA 1
ATOM 2195 C C . ALA B 1 55 ? 20.533 -9.915 21.404 1.00 19.43 55 ALA B C 1
ATOM 2196 O O . ALA B 1 55 ? 20.348 -10.615 20.408 1.00 19.43 55 ALA B O 1
ATOM 2198 N N . VAL B 1 56 ? 19.920 -8.755 21.619 1.00 19.23 56 VAL B N 1
ATOM 2199 C CA . VAL B 1 56 ? 18.935 -8.201 20.706 1.00 19.18 56 VAL B CA 1
ATOM 2200 C C . VAL B 1 56 ? 19.345 -6.778 20.338 1.00 19.36 56 VAL B C 1
ATOM 2201 O O . VAL B 1 56 ? 19.816 -6.013 21.187 1.00 19.05 56 VAL B O 1
ATOM 2205 N N . VAL B 1 57 ? 19.183 -6.437 19.064 1.00 19.71 57 VAL B N 1
ATOM 2206 C CA . VAL B 1 57 ? 19.384 -5.071 18.623 1.00 19.94 57 VAL B CA 1
ATOM 2207 C C . VAL B 1 57 ? 18.130 -4.597 17.888 1.00 20.21 57 VAL B C 1
ATOM 2208 O O . VAL B 1 57 ? 17.628 -5.249 16.965 1.00 20.42 57 VAL B O 1
ATOM 2212 N N . MET B 1 58 ? 17.625 -3.462 18.347 1.00 20.27 58 MET B N 1
ATOM 2213 C CA . MET B 1 58 ? 16.437 -2.837 17.805 1.00 20.55 58 MET B CA 1
ATOM 2214 C C . MET B 1 58 ? 16.899 -1.594 17.029 1.00 20.07 58 MET B C 1
ATOM 2215 O O . MET B 1 58 ? 17.654 -0.777 17.555 1.00 19.59 58 MET B O 1
ATOM 2220 N N . SER B 1 59 ? 16.477 -1.483 15.768 1.00 19.94 59 SER B N 1
ATOM 2221 C CA . SER B 1 59 ? 16.813 -0.335 14.932 1.00 20.00 59 SER B CA 1
ATOM 2222 C C . SER B 1 59 ? 15.659 0.018 14.004 1.00 19.95 59 SER B C 1
ATOM 2223 O O . SER B 1 59 ? 14.606 -0.615 14.053 1.00 19.53 59 SER B O 1
ATOM 2226 N N . ALA B 1 60 ? 15.856 1.045 13.176 1.00 20.22 60 ALA B N 1
ATOM 2227 C CA . ALA B 1 60 ? 14.790 1.548 12.302 1.00 20.42 60 ALA B CA 1
ATOM 2228 C C . ALA B 1 60 ? 15.326 2.167 11.003 1.00 20.92 60 ALA B C 1
ATOM 2229 O O . ALA B 1 60 ? 16.328 2.881 11.011 1.00 21.26 60 ALA B O 1
ATOM 2231 N N . ALA B 1 61 ? 14.641 1.890 9.894 1.00 21.15 61 ALA B N 1
ATOM 2232 C CA . ALA B 1 61 ? 15.020 2.408 8.580 1.00 21.53 61 ALA B CA 1
ATOM 2233 C C . ALA B 1 61 ? 14.587 3.862 8.396 1.00 21.80 61 ALA B C 1
ATOM 2234 O O . ALA B 1 61 ? 13.591 4.307 8.972 1.00 21.61 61 ALA B O 1
ATOM 2236 N N . GLY B 1 62 ? 15.334 4.596 7.571 1.00 22.37 62 GLY B N 1
ATOM 2237 C CA . GLY B 1 62 ? 15.002 5.981 7.246 1.00 22.56 62 GLY B CA 1
ATOM 2238 C C . GLY B 1 62 ? 15.520 6.955 8.287 1.00 22.50 62 GLY B C 1
ATOM 2239 O O . GLY B 1 62 ? 16.398 6.619 9.072 1.00 22.24 62 GLY B O 1
ATOM 2240 N N . LYS B 1 63 ? 14.962 8.162 8.294 1.00 22.54 63 LYS B N 1
ATOM 2241 C CA . LYS B 1 63 ? 15.468 9.249 9.134 1.00 22.56 63 LYS B CA 1
ATOM 2242 C C . LYS B 1 63 ? 14.956 9.224 10.579 1.00 21.85 63 LYS B C 1
ATOM 2243 O O . LYS B 1 63 ? 15.600 9.783 11.457 1.00 22.03 63 LYS B O 1
ATOM 2245 N N . ASN B 1 64 ? 13.821 8.584 10.836 1.00 21.28 64 ASN B N 1
ATOM 2246 C CA . ASN B 1 64 ? 13.206 8.648 12.163 1.00 20.65 64 ASN B CA 1
ATOM 2247 C C . ASN B 1 64 ? 12.933 7.287 12.780 1.00 19.89 64 ASN B C 1
ATOM 2248 O O . ASN B 1 64 ? 12.342 6.415 12.140 1.00 20.0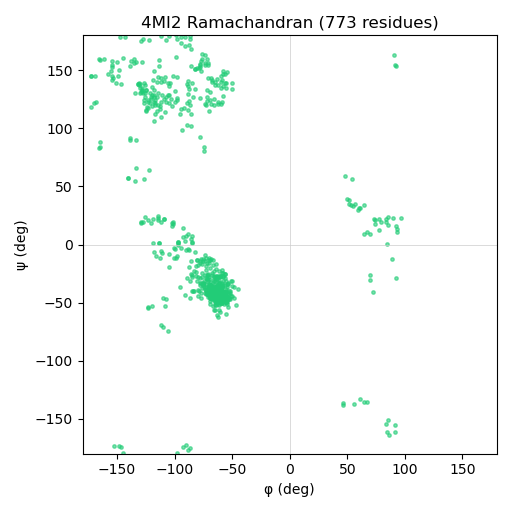2 64 ASN B O 1
ATOM 2253 N N . PHE B 1 65 ? 13.358 7.109 14.030 1.00 19.12 65 PHE B N 1
ATOM 2254 C CA . PHE B 1 65 ? 13.201 5.828 14.724 1.00 18.41 65 PHE B CA 1
ATOM 2255 C C . PHE B 1 65 ? 11.733 5.396 14.737 1.00 18.08 65 PHE B C 1
ATOM 2256 O O . PHE B 1 65 ? 11.385 4.331 14.224 1.00 18.01 65 PHE B O 1
ATOM 2264 N N . CYS B 1 66 ? 10.879 6.228 15.331 1.00 17.78 66 CYS B N 1
ATOM 2265 C CA . CYS B 1 66 ? 9.460 5.902 15.460 1.00 17.46 66 CYS B CA 1
ATOM 2266 C C . CYS B 1 66 ? 8.665 7.088 16.002 1.00 17.49 66 CYS B C 1
ATOM 2267 O O . CYS B 1 66 ? 8.893 7.533 17.125 1.00 17.03 66 CYS B O 1
ATOM 2270 N N . VAL B 1 67 ? 7.718 7.579 15.206 1.00 17.87 67 VAL B N 1
ATOM 2271 C CA . VAL B 1 67 ? 6.879 8.695 15.624 1.00 18.10 67 VAL B CA 1
ATOM 2272 C C . VAL B 1 67 ? 5.662 8.265 16.435 1.00 18.10 67 VAL B C 1
ATOM 2273 O O . VAL B 1 67 ? 4.839 9.105 16.781 1.00 18.28 67 VAL B O 1
ATOM 2277 N N . GLY B 1 68 ? 5.547 6.974 16.753 1.00 18.27 68 GLY B N 1
ATOM 2278 C CA . GLY B 1 68 ? 4.446 6.480 17.582 1.00 18.25 68 GLY B CA 1
ATOM 2279 C C . GLY B 1 68 ? 3.248 6.028 16.765 1.00 18.80 68 GLY B C 1
ATOM 2280 O O . GLY B 1 68 ? 3.388 5.657 15.598 1.00 19.05 68 GLY B O 1
ATOM 2281 N N . GLN B 1 69 ? 2.069 6.059 17.384 1.00 19.07 69 GLN B N 1
ATOM 2282 C CA . GLN B 1 69 ? 0.829 5.571 16.772 1.00 19.67 69 GLN B CA 1
ATOM 2283 C C . GLN B 1 69 ? 0.600 6.139 15.374 1.00 20.51 69 GLN B C 1
ATOM 2284 O O . GLN B 1 69 ? 0.823 7.328 15.127 1.00 20.84 69 GLN B O 1
ATOM 2290 N N . ASP B 1 70 ? 0.138 5.295 14.460 1.00 21.26 70 ASP B N 1
ATOM 2291 C CA . ASP B 1 70 ? -0.237 5.775 13.138 1.00 22.17 70 ASP B CA 1
ATOM 2292 C C . ASP B 1 70 ? -1.458 6.712 13.227 1.00 22.31 70 ASP B C 1
ATOM 2293 O O . ASP B 1 70 ? -2.505 6.346 13.766 1.00 22.15 70 ASP B O 1
ATOM 2298 N N . LEU B 1 71 ? -1.308 7.918 12.693 1.00 22.84 71 LEU B N 1
ATOM 2299 C CA . LEU B 1 71 ? -2.338 8.959 12.800 1.00 23.33 71 LEU B CA 1
ATOM 2300 C C . LEU B 1 71 ? -3.611 8.596 12.037 1.00 23.62 71 LEU B C 1
ATOM 2301 O O . LEU B 1 71 ? -4.708 8.721 12.571 1.00 23.30 71 LEU B O 1
ATOM 2306 N N . ALA B 1 72 ? -3.459 8.141 10.793 1.00 24.17 72 ALA B N 1
ATOM 2307 C CA . ALA B 1 72 ? -4.614 7.835 9.949 1.00 24.96 72 ALA B CA 1
ATOM 2308 C C . ALA B 1 72 ? -5.487 6.744 10.559 1.00 25.22 72 ALA B C 1
ATOM 2309 O O . ALA B 1 72 ? -6.718 6.856 10.562 1.00 25.32 72 ALA B O 1
ATOM 2311 N N . GLU B 1 73 ? -4.854 5.699 11.089 1.00 25.30 73 GLU B N 1
ATOM 2312 C CA . GLU B 1 73 ? -5.606 4.605 11.700 1.00 25.65 73 GLU B CA 1
ATOM 2313 C C . GLU B 1 73 ? -6.256 5.082 12.989 1.00 25.27 73 GLU B C 1
ATOM 2314 O O . GLU B 1 73 ? -7.354 4.662 13.346 1.00 25.69 73 GLU B O 1
ATOM 2320 N N . HIS B 1 74 ? -5.571 5.966 13.694 1.00 24.70 74 HIS B N 1
ATOM 2321 C CA . HIS B 1 74 ? -6.125 6.519 14.908 1.00 24.55 74 HIS B CA 1
ATOM 2322 C C . HIS B 1 74 ? -7.339 7.418 14.628 1.00 24.74 74 HIS B C 1
ATOM 2323 O O . HIS B 1 74 ? -8.344 7.339 15.329 1.00 23.96 74 HIS B O 1
ATOM 2330 N N . VAL B 1 75 ? -7.237 8.269 13.613 1.00 25.51 75 VAL B N 1
ATOM 2331 C CA . VAL B 1 75 ? -8.360 9.126 13.215 1.00 26.43 75 VAL B CA 1
ATOM 2332 C C . VAL B 1 75 ? -9.611 8.298 12.880 1.00 27.42 75 VAL B C 1
ATOM 2333 O O . VAL B 1 75 ? -10.710 8.633 13.310 1.00 27.13 75 VAL B O 1
ATOM 2337 N N . GLU B 1 76 ? -9.422 7.215 12.131 1.00 28.93 76 GLU B N 1
ATOM 2338 C CA . GLU B 1 76 ? -10.513 6.329 11.721 1.00 30.94 76 GLU B CA 1
ATOM 2339 C C . GLU B 1 76 ? -11.219 5.673 12.921 1.00 30.57 76 GLU B C 1
ATOM 2340 O O . GLU B 1 76 ? -12.445 5.597 12.960 1.00 31.11 76 GLU B O 1
ATOM 2346 N N . ALA B 1 77 ? -10.442 5.196 13.889 1.00 29.78 77 ALA B N 1
ATOM 2347 C CA . ALA B 1 77 ? -10.996 4.601 15.106 1.00 29.36 77 ALA B CA 1
ATOM 2348 C C . ALA B 1 77 ? -11.760 5.636 15.929 1.00 29.40 77 ALA B C 1
ATOM 2349 O O . ALA B 1 77 ? -12.832 5.342 16.479 1.00 28.66 77 ALA B O 1
ATOM 2351 N N . LEU B 1 78 ? -11.181 6.834 16.024 1.00 29.17 78 LEU B N 1
ATOM 2352 C CA . LEU B 1 78 ? -11.749 7.922 16.802 1.00 29.90 78 LEU B CA 1
ATOM 2353 C C . LEU B 1 78 ? -13.090 8.383 16.223 1.00 31.25 78 LEU B C 1
ATOM 2354 O O . LEU B 1 78 ? -14.022 8.679 16.965 1.00 31.29 78 LEU B O 1
ATOM 2359 N N . ARG B 1 79 ? -13.188 8.430 14.900 1.00 33.32 79 ARG B N 1
ATOM 2360 C CA . ARG B 1 79 ? -14.440 8.805 14.239 1.00 35.07 79 ARG B CA 1
ATOM 2361 C C . ARG B 1 79 ? -15.445 7.670 14.248 1.00 35.65 79 ARG B C 1
ATOM 2362 O O . ARG B 1 79 ? -16.643 7.905 14.315 1.00 36.25 79 ARG B O 1
ATOM 2370 N N . ASP B 1 80 ? -14.965 6.437 14.175 1.00 36.25 80 ASP B N 1
ATOM 2371 C CA . ASP B 1 80 ? -15.865 5.295 14.198 1.00 37.07 80 ASP B CA 1
ATOM 2372 C C . ASP B 1 80 ? -16.519 5.100 15.567 1.00 35.26 80 ASP B C 1
ATOM 2373 O O . ASP B 1 80 ? -17.722 4.832 15.653 1.00 36.24 80 ASP B O 1
ATOM 2378 N N . ASP B 1 81 ? -15.728 5.236 16.631 1.00 32.52 81 ASP B N 1
ATOM 2379 C CA . ASP B 1 81 ? -16.183 4.902 17.983 1.00 30.74 81 ASP B CA 1
ATOM 2380 C C . ASP B 1 81 ? -15.211 5.491 19.023 1.00 29.00 81 ASP B C 1
ATOM 2381 O O . ASP B 1 81 ? -14.311 4.793 19.504 1.00 28.24 81 ASP B O 1
ATOM 2386 N N . PRO B 1 82 ? -15.385 6.784 19.359 1.00 27.65 82 PRO B N 1
ATOM 2387 C CA . PRO B 1 82 ? -14.472 7.486 20.272 1.00 26.64 82 PRO B CA 1
ATOM 2388 C C . PRO B 1 82 ? -14.281 6.799 21.621 1.00 25.61 82 PRO B C 1
ATOM 2389 O O . PRO B 1 82 ? -13.173 6.811 22.165 1.00 25.00 82 PRO B O 1
ATOM 2393 N N . ALA B 1 83 ? -15.348 6.200 22.143 1.00 25.01 83 ALA B N 1
ATOM 2394 C CA . ALA B 1 83 ? -15.309 5.530 23.445 1.00 24.27 83 ALA B CA 1
ATOM 2395 C C . ALA B 1 83 ? -14.297 4.382 23.507 1.00 23.71 83 ALA B C 1
ATOM 2396 O O . ALA B 1 83 ? -13.806 4.044 24.584 1.00 23.62 83 ALA B O 1
ATOM 2398 N N . HIS B 1 84 ? -14.004 3.774 22.361 1.00 23.36 84 HIS B N 1
ATOM 2399 C CA . HIS B 1 84 ? -13.086 2.645 22.303 1.00 22.92 84 HIS B CA 1
ATOM 2400 C C . HIS B 1 84 ? -11.873 2.891 21.402 1.00 22.09 84 HIS B C 1
ATOM 2401 O O . HIS B 1 84 ? -11.177 1.950 21.028 1.00 21.82 84 HIS B O 1
ATOM 2408 N N . ALA B 1 85 ? -11.586 4.156 21.105 1.00 21.58 85 ALA B N 1
ATOM 2409 C CA . ALA B 1 85 ? -10.511 4.493 20.161 1.00 21.41 85 ALA B CA 1
ATOM 2410 C C . ALA B 1 85 ? -9.120 4.078 20.640 1.00 21.04 85 ALA B C 1
ATOM 2411 O O . ALA B 1 85 ? -8.211 3.943 19.824 1.00 21.01 85 ALA B O 1
ATOM 2413 N N . MET B 1 86 ? -8.952 3.884 21.950 1.00 20.73 86 MET B N 1
ATOM 2414 C CA . MET B 1 86 ? -7.662 3.492 22.502 1.00 20.37 86 MET B CA 1
ATOM 2415 C C . MET B 1 86 ? -7.567 2.016 22.855 1.00 20.12 86 MET B C 1
ATOM 2416 O O . MET B 1 86 ? -6.641 1.626 23.557 1.00 19.92 86 MET B O 1
ATOM 2421 N N . ASP B 1 87 ? -8.491 1.199 22.341 1.00 20.12 87 ASP B N 1
ATOM 2422 C CA . ASP B 1 87 ? -8.420 -0.267 22.447 1.00 20.07 87 ASP B CA 1
ATOM 2423 C C . ASP B 1 87 ? -7.034 -0.831 22.139 1.00 19.59 87 ASP B C 1
ATOM 2424 O O . ASP B 1 87 ? -6.579 -1.799 22.751 1.00 19.30 87 ASP B O 1
ATOM 2429 N N . THR B 1 88 ? -6.391 -0.233 21.147 1.00 19.23 88 THR B N 1
ATOM 2430 C CA . THR B 1 88 ? -5.083 -0.664 20.688 1.00 18.96 88 THR B CA 1
ATOM 2431 C C . THR B 1 88 ? -4.008 -0.702 21.793 1.00 18.75 88 THR B C 1
ATOM 2432 O O . THR B 1 88 ? -3.081 -1.513 21.718 1.00 18.54 88 THR B O 1
ATOM 2436 N N . VAL B 1 89 ? -4.137 0.147 22.813 1.00 18.71 89 VAL B N 1
ATOM 2437 C CA . VAL B 1 89 ? -3.191 0.134 23.937 1.00 18.79 89 VAL B CA 1
ATOM 2438 C C . VAL B 1 89 ? -3.200 -1.240 24.607 1.00 19.54 89 VAL B C 1
ATOM 2439 O O . VAL B 1 89 ? -2.152 -1.827 24.883 1.00 19.28 89 VAL B O 1
ATOM 2443 N N . ARG B 1 90 ? -4.399 -1.756 24.831 1.00 20.67 90 ARG B N 1
ATOM 2444 C CA . ARG B 1 90 ? -4.583 -3.029 25.504 1.00 21.88 90 ARG B CA 1
ATOM 2445 C C . ARG B 1 90 ? -4.318 -4.212 24.554 1.00 22.54 90 ARG B C 1
ATOM 2446 O O . ARG B 1 90 ? -3.700 -5.206 24.933 1.00 22.87 90 ARG B O 1
ATOM 2454 N N . GLU B 1 91 ? -4.773 -4.083 23.315 1.00 23.19 91 GLU B N 1
ATOM 2455 C CA . GLU B 1 91 ? -4.661 -5.146 22.311 1.00 23.91 91 GLU B CA 1
ATOM 2456 C C . GLU B 1 91 ? -3.259 -5.264 21.690 1.00 23.02 91 GLU B C 1
ATOM 2457 O O . GLU B 1 91 ? -2.825 -6.357 21.377 1.00 23.07 91 GLU B O 1
ATOM 2463 N N . HIS B 1 92 ? -2.558 -4.148 21.500 1.00 22.11 92 HIS B N 1
ATOM 2464 C CA . HIS B 1 92 ? -1.286 -4.152 20.757 1.00 21.56 92 HIS B CA 1
ATOM 2465 C C . HIS B 1 92 ? -0.071 -3.686 21.548 1.00 20.60 92 HIS B C 1
ATOM 2466 O O . HIS B 1 92 ? 0.943 -4.376 21.595 1.00 20.42 92 HIS B O 1
ATOM 2473 N N . TYR B 1 93 ? -0.168 -2.506 22.151 1.00 19.80 93 TYR B N 1
ATOM 2474 C CA . TYR B 1 93 ? 0.981 -1.905 22.824 1.00 19.18 93 TYR B CA 1
ATOM 2475 C C . TYR B 1 93 ? 1.374 -2.660 24.087 1.00 18.50 93 TYR B C 1
ATOM 2476 O O . TYR B 1 93 ? 2.548 -2.954 24.297 1.00 18.31 93 TYR B O 1
ATOM 2485 N N . ASN B 1 94 ? 0.392 -2.997 24.912 1.00 17.88 94 ASN B N 1
ATOM 2486 C CA . ASN B 1 94 ? 0.670 -3.728 26.136 1.00 17.55 94 ASN B CA 1
ATOM 2487 C C . ASN B 1 94 ? 1.402 -5.063 25.883 1.00 17.56 94 ASN B C 1
ATOM 2488 O O . ASN B 1 94 ? 2.450 -5.292 26.478 1.00 17.33 94 ASN B O 1
ATOM 2493 N N . PRO B 1 95 ? 0.900 -5.922 24.974 1.00 17.70 95 PRO B N 1
ATOM 2494 C CA . PRO B 1 95 ? 1.674 -7.148 24.688 1.00 17.82 95 PRO B CA 1
ATOM 2495 C C . PRO B 1 95 ? 3.109 -6.893 24.180 1.00 17.60 95 PRO B C 1
ATOM 2496 O O . PRO B 1 95 ? 4.031 -7.633 24.538 1.00 17.46 95 PRO B O 1
ATOM 2500 N N . VAL B 1 96 ? 3.283 -5.860 23.360 1.00 17.36 96 VAL B N 1
ATOM 2501 C CA . VAL B 1 96 ? 4.612 -5.476 22.863 1.00 17.30 96 VAL B CA 1
ATOM 2502 C C . VAL B 1 96 ? 5.579 -5.157 24.013 1.00 17.17 96 VAL B C 1
ATOM 2503 O O . VAL B 1 96 ? 6.709 -5.659 24.042 1.00 17.10 96 VAL B O 1
ATOM 2507 N N . LEU B 1 97 ? 5.132 -4.332 24.954 1.00 17.21 97 LEU B N 1
ATOM 2508 C CA . LEU B 1 97 ? 5.978 -3.932 26.072 1.00 17.27 97 LEU B CA 1
ATOM 2509 C C . LEU B 1 97 ? 6.299 -5.104 26.995 1.00 17.83 97 LEU B C 1
ATOM 2510 O O . LEU B 1 97 ? 7.434 -5.231 27.456 1.00 17.66 97 LEU B O 1
ATOM 2515 N N . GLU B 1 98 ? 5.320 -5.976 27.230 1.00 18.51 98 GLU B N 1
ATOM 2516 C CA . GLU B 1 98 ? 5.552 -7.180 28.019 1.00 19.32 98 GLU B CA 1
ATOM 2517 C C . GLU B 1 98 ? 6.520 -8.116 27.307 1.00 18.92 98 GLU B C 1
ATOM 2518 O O . GLU B 1 98 ? 7.401 -8.688 27.943 1.00 18.77 98 GLU B O 1
ATOM 2524 N N . ALA B 1 99 ? 6.366 -8.253 25.989 1.00 18.47 99 ALA B N 1
ATOM 2525 C CA . ALA B 1 99 ? 7.234 -9.124 25.206 1.00 18.35 99 ALA B CA 1
ATOM 2526 C C . ALA B 1 99 ? 8.670 -8.605 25.222 1.00 17.96 99 ALA B C 1
ATOM 2527 O O . ALA B 1 99 ? 9.615 -9.380 25.336 1.00 18.07 99 ALA B O 1
ATOM 2529 N N . LEU B 1 100 ? 8.828 -7.290 25.109 1.00 17.47 100 LEU B N 1
ATOM 2530 C CA . LEU B 1 100 ? 10.139 -6.667 25.233 1.00 17.18 100 LEU B CA 1
ATOM 2531 C C . LEU B 1 100 ? 10.703 -6.933 26.636 1.00 17.13 100 LEU B C 1
ATOM 2532 O O . LEU B 1 100 ? 11.830 -7.405 26.786 1.00 17.22 100 LEU B O 1
ATOM 2537 N N . ASP B 1 101 ? 9.896 -6.697 27.657 1.00 17.03 101 ASP B N 1
ATOM 2538 C CA . ASP B 1 101 ? 10.329 -6.923 29.029 1.00 17.27 101 ASP B CA 1
ATOM 2539 C C . ASP B 1 101 ? 10.739 -8.377 29.289 1.00 17.61 101 ASP B C 1
ATOM 2540 O O . ASP B 1 101 ? 11.688 -8.626 30.027 1.00 17.66 101 ASP B O 1
ATOM 2545 N N . ALA B 1 102 ? 10.044 -9.323 28.658 1.00 17.97 102 ALA B N 1
ATOM 2546 C CA . ALA B 1 102 ? 10.305 -10.763 28.845 1.00 18.52 102 ALA B CA 1
ATOM 2547 C C . ALA B 1 102 ? 11.622 -11.263 28.243 1.00 18.71 102 ALA B C 1
ATOM 2548 O O . ALA B 1 102 ? 12.056 -12.364 28.562 1.00 19.24 102 ALA B O 1
ATOM 2550 N N . ILE B 1 103 ? 12.263 -10.469 27.390 1.00 18.58 103 ILE B N 1
ATOM 2551 C CA . ILE B 1 103 ? 13.566 -10.847 26.838 1.00 18.67 103 ILE B CA 1
ATOM 2552 C C . ILE B 1 103 ? 14.599 -10.872 27.966 1.00 18.98 103 ILE B C 1
ATOM 2553 O O . ILE B 1 103 ? 14.839 -9.860 28.619 1.00 18.79 103 ILE B O 1
ATOM 2558 N N . LYS B 1 104 ? 15.208 -12.030 28.198 1.00 19.60 104 LYS B N 1
ATOM 2559 C CA . LYS B 1 104 ? 16.142 -12.176 29.319 1.00 20.02 104 LYS B CA 1
ATOM 2560 C C . LYS B 1 104 ? 17.546 -11.649 29.011 1.00 19.61 104 LYS B C 1
ATOM 2561 O O . LYS B 1 104 ? 18.267 -11.245 29.920 1.00 19.62 104 LYS B O 1
ATOM 2567 N N . VAL B 1 105 ? 17.926 -11.659 27.735 1.00 19.18 105 VAL B N 1
ATOM 2568 C CA . VAL B 1 105 ? 19.277 -11.278 27.320 1.00 18.97 105 VAL B CA 1
ATOM 2569 C C . VAL B 1 105 ? 19.337 -9.767 27.096 1.00 18.56 105 VAL B C 1
ATOM 2570 O O . VAL B 1 105 ? 18.303 -9.095 27.159 1.00 18.30 105 VAL B O 1
ATOM 2574 N N . PRO B 1 106 ? 20.547 -9.219 26.878 1.00 18.35 106 PRO B N 1
ATOM 2575 C CA . PRO B 1 106 ? 20.664 -7.776 26.721 1.00 17.98 106 PRO B CA 1
ATOM 2576 C C . PRO B 1 106 ? 20.006 -7.247 25.451 1.00 17.62 106 PRO B C 1
ATOM 2577 O O . PRO B 1 106 ? 20.097 -7.874 24.411 1.00 17.55 106 PRO B O 1
ATOM 2581 N N . VAL B 1 107 ? 19.346 -6.095 25.557 1.00 17.32 107 VAL B N 1
ATOM 2582 C CA . VAL B 1 107 ? 18.650 -5.470 24.425 1.00 17.10 107 VAL B CA 1
ATOM 2583 C C . VAL B 1 107 ? 19.248 -4.098 24.210 1.00 16.92 107 VAL B C 1
ATOM 2584 O O . VAL B 1 107 ? 19.301 -3.300 25.140 1.00 16.87 107 VAL B O 1
ATOM 2588 N N . VAL B 1 108 ? 19.703 -3.847 22.985 1.00 17.05 108 VAL B N 1
ATOM 2589 C CA . VAL B 1 108 ? 20.323 -2.594 22.588 1.00 17.01 108 VAL B CA 1
ATOM 2590 C C . VAL B 1 108 ? 19.407 -1.947 21.568 1.00 16.99 108 VAL B C 1
ATOM 2591 O O . VAL B 1 108 ? 18.805 -2.650 20.756 1.00 16.95 108 VAL B O 1
ATOM 2595 N N . VAL B 1 109 ? 19.303 -0.614 21.598 1.00 16.94 109 VAL B N 1
ATOM 2596 C CA . VAL B 1 109 ? 18.502 0.107 20.614 1.00 16.92 109 VAL B CA 1
ATOM 2597 C C . VAL B 1 109 ? 19.291 1.270 20.007 1.00 17.24 109 VAL B C 1
ATOM 2598 O O . VAL B 1 109 ? 20.030 1.974 20.702 1.00 17.21 109 VAL B O 1
ATOM 2602 N N . ALA B 1 110 ? 19.162 1.412 18.687 1.00 17.53 110 ALA B N 1
ATOM 2603 C CA . ALA B 1 110 ? 19.794 2.485 17.923 1.00 17.99 110 ALA B CA 1
ATOM 2604 C C . ALA B 1 110 ? 18.713 3.489 17.564 1.00 18.07 110 ALA B C 1
ATOM 2605 O O . ALA B 1 110 ? 17.726 3.126 16.921 1.00 18.03 110 ALA B O 1
ATOM 2607 N N . ILE B 1 111 ? 18.900 4.740 17.979 1.00 18.28 111 ILE B N 1
ATOM 2608 C CA . ILE B 1 111 ? 17.869 5.764 17.829 1.00 18.44 111 ILE B CA 1
ATOM 2609 C C . ILE B 1 111 ? 18.334 6.908 16.929 1.00 19.00 111 ILE B C 1
ATOM 2610 O O . ILE B 1 111 ? 19.165 7.749 17.302 1.00 19.28 111 ILE B O 1
ATOM 2615 N N . ASN B 1 112 ? 17.775 6.894 15.727 1.00 19.26 112 ASN B N 1
ATOM 2616 C CA . ASN B 1 112 ? 17.929 7.940 14.731 1.00 19.71 112 ASN B CA 1
ATOM 2617 C C . ASN B 1 112 ? 16.722 8.879 14.791 1.00 19.44 112 ASN B C 1
ATOM 2618 O O . ASN B 1 112 ? 15.605 8.427 15.045 1.00 19.12 112 ASN B O 1
ATOM 2623 N N . GLY B 1 113 ? 16.951 10.171 14.568 1.00 19.58 113 GLY B N 1
ATOM 2624 C CA . GLY B 1 113 ? 15.877 11.164 14.447 1.00 19.64 113 GLY B CA 1
ATOM 2625 C C . GLY B 1 113 ? 14.772 11.103 15.502 1.00 19.19 113 GLY B C 1
ATOM 2626 O O . GLY B 1 113 ? 15.049 10.926 16.688 1.00 19.00 113 GLY B O 1
ATOM 2627 N N . ALA B 1 114 ? 13.518 11.230 15.061 1.00 19.00 114 ALA B N 1
ATOM 2628 C CA . ALA B 1 114 ? 12.384 11.366 15.980 1.00 18.65 114 ALA B CA 1
ATOM 2629 C C . ALA B 1 114 ? 12.057 10.073 16.714 1.00 18.00 114 ALA B C 1
ATOM 2630 O O . ALA B 1 114 ? 11.958 8.996 16.105 1.00 18.01 114 ALA B O 1
ATOM 2632 N N . CYS B 1 115 ? 11.879 10.213 18.026 1.00 17.52 115 CYS B N 1
ATOM 2633 C CA . CYS B 1 115 ? 11.575 9.109 18.938 1.00 16.99 115 CYS B CA 1
ATOM 2634 C C . CYS B 1 115 ? 10.526 9.640 19.914 1.00 16.80 115 CYS B C 1
ATOM 2635 O O . CYS B 1 115 ? 10.858 10.258 20.937 1.00 16.64 115 CYS B O 1
ATOM 2638 N N . VAL B 1 116 ? 9.253 9.443 19.577 1.00 16.65 116 VAL B N 1
ATOM 2639 C CA . VAL B 1 116 ? 8.185 10.076 20.331 1.00 16.55 116 VAL B CA 1
ATOM 2640 C C . VAL B 1 116 ? 7.020 9.150 20.565 1.00 16.19 116 VAL B C 1
ATOM 2641 O O . VAL B 1 116 ? 6.772 8.243 19.771 1.00 16.25 116 VAL B O 1
ATOM 2645 N N . GLY B 1 117 ? 6.288 9.411 21.649 1.00 15.79 117 GLY B N 1
ATOM 2646 C CA . GLY B 1 117 ? 5.120 8.626 21.980 1.00 15.57 117 GLY B CA 1
ATOM 2647 C C . GLY B 1 117 ? 5.523 7.203 22.276 1.00 15.30 117 GLY B C 1
ATOM 2648 O O . GLY B 1 117 ? 6.514 6.968 22.972 1.00 15.28 117 GLY B O 1
ATOM 2649 N N . ALA B 1 118 ? 4.774 6.254 21.724 1.00 15.18 118 ALA B N 1
ATOM 2650 C CA . ALA B 1 118 ? 5.103 4.834 21.839 1.00 15.04 118 ALA B CA 1
ATOM 2651 C C . ALA B 1 118 ? 6.498 4.505 21.325 1.00 14.99 118 ALA B C 1
ATOM 2652 O O . ALA B 1 118 ? 7.091 3.496 21.724 1.00 14.86 118 ALA B O 1
ATOM 2654 N N . GLY B 1 119 ? 7.016 5.329 20.418 1.00 15.03 119 GLY B N 1
ATOM 2655 C CA . GLY B 1 119 ? 8.385 5.149 19.932 1.00 15.08 119 GLY B CA 1
ATOM 2656 C C . GLY B 1 119 ? 9.389 5.331 21.056 1.00 14.96 119 GLY B C 1
ATOM 2657 O O . GLY B 1 119 ? 10.358 4.572 21.172 1.00 14.98 119 GLY B O 1
ATOM 2658 N N . LEU B 1 120 ? 9.143 6.345 21.890 1.00 14.82 120 LEU B N 1
ATOM 2659 C CA . LEU B 1 120 ? 9.947 6.581 23.077 1.00 14.71 120 LEU B CA 1
ATOM 2660 C C . LEU B 1 120 ? 9.769 5.433 24.073 1.00 14.58 120 LEU B C 1
ATOM 2661 O O . LEU B 1 120 ? 10.740 4.941 24.628 1.00 14.60 120 LEU B O 1
ATOM 2666 N N . GLY B 1 121 ? 8.531 4.989 24.272 1.00 14.60 121 GLY B N 1
ATOM 2667 C CA . GLY B 1 121 ? 8.242 3.884 25.195 1.00 14.60 121 GLY B CA 1
ATOM 2668 C C . GLY B 1 121 ? 9.018 2.641 24.823 1.00 14.79 121 GLY B C 1
ATOM 2669 O O . GLY B 1 121 ? 9.576 1.952 25.678 1.00 14.80 121 GLY B O 1
ATOM 2670 N N . LEU B 1 122 ? 9.060 2.376 23.527 1.00 15.03 122 LEU B N 1
ATOM 2671 C CA . LEU B 1 122 ? 9.716 1.205 22.982 1.00 15.29 122 LEU B CA 1
ATOM 2672 C C . LEU B 1 122 ? 11.214 1.322 23.201 1.00 15.44 122 LEU B C 1
ATOM 2673 O O . LEU B 1 122 ? 11.873 0.371 23.657 1.00 15.50 122 LEU B O 1
ATOM 2678 N N . ALA B 1 123 ? 11.756 2.503 22.916 1.00 15.55 123 ALA B N 1
ATOM 2679 C CA . ALA B 1 123 ? 13.185 2.735 23.109 1.00 15.67 123 ALA B CA 1
ATOM 2680 C C . ALA B 1 123 ? 13.623 2.622 24.567 1.00 15.64 123 ALA B C 1
ATOM 2681 O O . ALA B 1 123 ? 14.716 2.106 24.850 1.00 15.70 123 ALA B O 1
ATOM 2683 N N . LEU B 1 124 ? 12.795 3.112 25.487 1.00 15.58 124 LEU B N 1
ATOM 2684 C CA . LEU B 1 124 ? 13.153 3.082 26.906 1.00 15.72 124 LEU B CA 1
ATOM 2685 C C . LEU B 1 124 ? 13.018 1.694 27.540 1.00 15.74 124 LEU B C 1
ATOM 2686 O O . LEU B 1 124 ? 13.517 1.473 28.646 1.00 15.97 124 LEU B O 1
ATOM 2691 N N . GLY B 1 125 ? 12.368 0.760 26.854 1.00 15.71 125 GLY B N 1
ATOM 2692 C CA . GLY B 1 125 ? 12.341 -0.640 27.302 1.00 15.84 125 GLY B CA 1
ATOM 2693 C C . GLY B 1 125 ? 13.627 -1.417 27.020 1.00 16.02 125 GLY B C 1
ATOM 2694 O O . GLY B 1 125 ? 13.811 -2.518 27.537 1.00 16.06 125 GLY B O 1
ATOM 2695 N N . ALA B 1 126 ? 14.515 -0.862 26.196 1.00 16.14 126 ALA B N 1
ATOM 2696 C CA . ALA B 1 126 ? 15.807 -1.507 25.926 1.00 16.46 126 ALA B CA 1
ATOM 2697 C C . ALA B 1 126 ? 16.744 -1.301 27.105 1.00 16.73 126 ALA B C 1
ATOM 2698 O O . ALA B 1 126 ? 16.486 -0.451 27.951 1.00 16.70 126 ALA B O 1
ATOM 2700 N N . ASP B 1 127 ? 17.817 -2.090 27.165 1.00 17.11 127 ASP B N 1
ATOM 2701 C CA . ASP B 1 127 ? 18.837 -1.936 28.211 1.00 17.44 127 ASP B CA 1
ATOM 2702 C C . ASP B 1 127 ? 19.877 -0.852 27.887 1.00 17.63 127 ASP B C 1
ATOM 2703 O O . ASP B 1 127 ? 20.297 -0.107 28.771 1.00 17.77 127 ASP B O 1
ATOM 2708 N N . ILE B 1 128 ? 20.290 -0.785 26.625 1.00 17.87 128 ILE B N 1
ATOM 2709 C CA . ILE B 1 128 ? 21.351 0.125 26.176 1.00 18.21 128 ILE B CA 1
ATOM 2710 C C . ILE B 1 128 ? 20.807 0.902 24.991 1.00 18.31 128 ILE B C 1
ATOM 2711 O O . ILE B 1 128 ? 20.247 0.318 24.065 1.00 18.32 128 ILE B O 1
ATOM 2716 N N . ARG B 1 129 ? 20.986 2.215 25.023 1.00 18.66 129 ARG B N 1
ATOM 2717 C CA . ARG B 1 129 ? 20.392 3.133 24.055 1.00 18.86 129 ARG B CA 1
ATOM 2718 C C . ARG B 1 129 ? 21.503 3.953 23.417 1.00 19.13 129 ARG B C 1
ATOM 2719 O O . ARG B 1 129 ? 22.217 4.677 24.108 1.00 19.09 129 ARG B O 1
ATOM 2727 N N . ILE B 1 130 ? 21.645 3.820 22.103 1.00 19.32 130 ILE B N 1
ATOM 2728 C CA . ILE B 1 130 ? 22.622 4.584 21.338 1.00 19.78 130 ILE B CA 1
ATOM 2729 C C . ILE B 1 130 ? 21.885 5.574 20.432 1.00 19.81 130 ILE B C 1
ATOM 2730 O O . ILE B 1 130 ? 21.070 5.175 19.609 1.00 19.38 130 ILE B O 1
ATOM 2735 N N . ALA B 1 131 ? 22.182 6.860 20.576 1.00 20.21 131 ALA B N 1
ATOM 2736 C CA . ALA B 1 131 ? 21.483 7.886 19.818 1.00 20.64 131 ALA B CA 1
ATOM 2737 C C . ALA B 1 131 ? 22.393 8.562 18.807 1.00 21.43 131 ALA B C 1
ATOM 2738 O O . ALA B 1 131 ? 23.579 8.784 19.068 1.00 21.71 131 ALA B O 1
ATOM 2740 N N . GLY B 1 132 ? 21.821 8.883 17.649 1.00 21.98 132 GLY B N 1
ATOM 2741 C CA . GLY B 1 132 ? 22.496 9.694 16.650 1.00 22.92 132 GLY B CA 1
ATOM 2742 C C . GLY B 1 132 ? 22.441 11.146 17.082 1.00 23.61 132 GLY B C 1
ATOM 2743 O O . GLY B 1 132 ? 21.566 11.529 17.863 1.00 23.23 132 GLY B O 1
ATOM 2744 N N . GLN B 1 133 ? 23.361 11.954 16.563 1.00 24.62 133 GLN B N 1
ATOM 2745 C CA . GLN B 1 133 ? 23.498 13.349 16.993 1.00 25.45 133 GLN B CA 1
ATOM 2746 C C . GLN B 1 133 ? 22.217 14.164 16.791 1.00 25.80 133 GLN B C 1
ATOM 2747 O O . GLN B 1 133 ? 21.984 15.112 17.530 1.00 25.78 133 GLN B O 1
ATOM 2749 N N . ARG B 1 134 ? 21.387 13.791 15.813 1.00 26.46 134 ARG B N 1
ATOM 2750 C CA . ARG B 1 134 ? 20.136 14.522 15.547 1.00 27.06 134 ARG B CA 1
ATOM 2751 C C . ARG B 1 134 ? 18.873 13.828 16.078 1.00 25.15 134 ARG B C 1
ATOM 2752 O O . ARG B 1 134 ? 17.765 14.156 15.655 1.00 24.57 134 ARG B O 1
ATOM 2760 N N . ALA B 1 135 ? 19.031 12.895 17.017 1.00 23.52 135 ALA B N 1
ATOM 2761 C CA . ALA B 1 135 ? 17.862 12.245 17.634 1.00 22.40 135 ALA B CA 1
ATOM 2762 C C . ALA B 1 135 ? 17.083 13.250 18.505 1.00 21.64 135 ALA B C 1
ATOM 2763 O O . ALA B 1 135 ? 17.684 14.111 19.151 1.00 21.53 135 ALA B O 1
ATOM 2765 N N . LYS B 1 136 ? 15.755 13.132 18.502 1.00 20.80 136 LYS B N 1
ATOM 2766 C CA . LYS B 1 136 ? 14.864 13.996 19.299 1.00 20.33 136 LYS B CA 1
ATOM 2767 C C . LYS B 1 136 ? 13.855 13.152 20.071 1.00 19.65 136 LYS B C 1
ATOM 2768 O O . LYS B 1 136 ? 13.293 12.191 19.537 1.00 19.29 136 LYS B O 1
ATOM 2770 N N . PHE B 1 137 ? 13.605 13.537 21.320 1.00 19.31 137 PHE B N 1
ATOM 2771 C CA . PHE B 1 137 ? 12.799 12.743 22.230 1.00 18.67 137 PHE B CA 1
ATOM 2772 C C . PHE B 1 137 ? 11.685 13.586 22.829 1.00 18.43 137 PHE B C 1
ATOM 2773 O O . PHE B 1 137 ? 11.933 14.686 23.334 1.00 19.10 137 PHE B O 1
ATOM 2781 N N . GLY B 1 138 ? 10.466 13.065 22.777 1.00 17.67 138 GLY B N 1
ATOM 2782 C CA . GLY B 1 138 ? 9.303 13.727 23.357 1.00 17.35 138 GLY B CA 1
ATOM 2783 C C . GLY B 1 138 ? 8.209 12.723 23.697 1.00 16.75 138 GLY B C 1
ATOM 2784 O O . GLY B 1 138 ? 8.065 11.697 23.040 1.00 16.49 138 GLY B O 1
ATOM 2785 N N . THR B 1 139 ? 7.428 13.026 24.724 1.00 16.46 139 THR B N 1
ATOM 2786 C CA . THR B 1 139 ? 6.340 12.149 25.144 1.00 16.04 139 THR B CA 1
ATOM 2787 C C . THR B 1 139 ? 5.134 12.264 24.211 1.00 16.08 139 THR B C 1
ATOM 2788 O O . THR B 1 139 ? 4.455 11.267 23.941 1.00 15.92 139 THR B O 1
ATOM 2792 N N . ALA B 1 140 ? 4.867 13.488 23.752 1.00 16.34 140 ALA B N 1
ATOM 2793 C CA . ALA B 1 140 ? 3.788 13.815 22.797 1.00 16.50 140 ALA B CA 1
ATOM 2794 C C . ALA B 1 140 ? 2.335 13.703 23.287 1.00 16.48 140 ALA B C 1
ATOM 2795 O O . ALA B 1 140 ? 1.466 14.372 22.747 1.00 16.72 140 ALA B O 1
ATOM 2797 N N . PHE B 1 141 ? 2.051 12.866 24.280 1.00 16.37 141 PHE B N 1
ATOM 2798 C CA . PHE B 1 141 ? 0.653 12.492 24.569 1.00 16.31 141 PHE B CA 1
ATOM 2799 C C . PHE B 1 141 ? -0.267 13.664 24.945 1.00 16.47 141 PHE B C 1
ATOM 2800 O O . PHE B 1 141 ? -1.356 13.810 24.387 1.00 16.49 141 PHE B O 1
ATOM 2808 N N . THR B 1 142 ? 0.184 14.502 25.880 1.00 16.54 142 THR B N 1
ATOM 2809 C CA . THR B 1 142 ? -0.644 15.581 26.414 1.00 16.62 142 THR B CA 1
ATOM 2810 C C . THR B 1 142 ? -0.842 16.667 25.380 1.00 16.92 142 THR B C 1
ATOM 2811 O O . THR B 1 142 ? -1.853 17.368 25.412 1.00 16.86 142 THR B O 1
ATOM 2815 N N . GLY B 1 143 ? 0.108 16.774 24.448 1.00 17.18 143 GLY B N 1
ATOM 2816 C CA . GLY B 1 143 ? -0.029 17.642 23.284 1.00 17.61 143 GLY B CA 1
ATOM 2817 C C . GLY B 1 143 ? -1.348 17.440 22.529 1.00 17.84 143 GLY B C 1
ATOM 2818 O O . GLY B 1 143 ? -1.861 18.388 21.925 1.00 17.93 143 GLY B O 1
ATOM 2819 N N . ILE B 1 144 ? -1.882 16.209 22.545 1.00 17.63 144 ILE B N 1
ATOM 2820 C CA . ILE B 1 144 ? -3.184 15.928 21.924 1.00 17.76 144 ILE B CA 1
ATOM 2821 C C . ILE B 1 144 ? -4.226 15.432 22.920 1.00 17.23 144 ILE B C 1
ATOM 2822 O O . ILE B 1 144 ? -5.216 14.797 22.533 1.00 17.37 144 ILE B O 1
ATOM 2827 N N . GLY B 1 145 ? -4.015 15.738 24.195 1.00 16.62 145 GLY B N 1
ATOM 2828 C CA . GLY B 1 145 ? -4.996 15.438 25.235 1.00 16.26 145 GLY B CA 1
ATOM 2829 C C . GLY B 1 145 ? -5.060 14.001 25.709 1.00 15.70 145 GLY B C 1
ATOM 2830 O O . GLY B 1 145 ? -6.074 13.578 26.239 1.00 15.69 145 GLY B O 1
ATOM 2831 N N . LEU B 1 146 ? -3.989 13.247 25.507 1.00 15.28 146 LEU B N 1
ATOM 2832 C CA . LEU B 1 146 ? -3.851 11.926 26.096 1.00 14.92 146 LEU B CA 1
ATOM 2833 C C . LEU B 1 146 ? -2.860 12.027 27.261 1.00 14.70 146 LEU B C 1
ATOM 2834 O O . LEU B 1 146 ? -2.330 13.109 27.533 1.00 14.71 146 LEU B O 1
ATOM 2839 N N . ALA B 1 147 ? -2.604 10.919 27.951 1.00 14.48 147 ALA B N 1
ATOM 2840 C CA . ALA B 1 147 ? -1.721 10.942 29.114 1.00 14.38 147 ALA B CA 1
ATOM 2841 C C . ALA B 1 147 ? -0.403 10.189 28.883 1.00 14.28 147 ALA B C 1
ATOM 2842 O O . ALA B 1 147 ? 0.661 10.807 28.801 1.00 14.23 147 ALA B O 1
ATOM 2844 N N . ALA B 1 148 ? -0.478 8.865 28.769 1.00 14.27 148 ALA B N 1
ATOM 2845 C CA . ALA B 1 148 ? 0.712 8.015 28.625 1.00 14.24 148 ALA B CA 1
ATOM 2846 C C . ALA B 1 148 ? 0.320 6.579 28.332 1.00 14.35 148 ALA B C 1
ATOM 2847 O O . ALA B 1 148 ? -0.708 6.094 28.829 1.00 14.52 148 ALA B O 1
ATOM 2849 N N . ASP B 1 149 ? 1.133 5.920 27.511 1.00 14.36 149 ASP B N 1
ATOM 2850 C CA . ASP B 1 149 ? 1.084 4.484 27.339 1.00 14.50 149 ASP B CA 1
ATOM 2851 C C . ASP B 1 149 ? 2.483 3.929 27.021 1.00 14.33 149 ASP B C 1
ATOM 2852 O O . ASP B 1 149 ? 3.475 4.645 27.123 1.00 14.17 149 ASP B O 1
ATOM 2857 N N . SER B 1 150 ? 2.557 2.639 26.709 1.00 14.29 150 SER B N 1
ATOM 2858 C CA . SER B 1 150 ? 3.824 1.977 26.406 1.00 14.16 150 SER B CA 1
ATOM 2859 C C . SER B 1 150 ? 4.816 2.026 27.572 1.00 13.98 150 SER B C 1
ATOM 2860 O O . SER B 1 150 ? 6.029 2.060 27.354 1.00 14.00 150 SER B O 1
ATOM 2863 N N . ALA B 1 151 ? 4.278 2.016 28.796 1.00 13.86 151 ALA B N 1
ATOM 2864 C CA . ALA B 1 151 ? 5.044 1.977 30.048 1.00 13.78 151 ALA B CA 1
ATOM 2865 C C . ALA B 1 151 ? 5.816 3.262 30.373 1.00 13.70 151 ALA B C 1
ATOM 2866 O O . ALA B 1 151 ? 6.590 3.314 31.347 1.00 13.65 151 ALA B O 1
ATOM 2868 N N . LEU B 1 152 ? 5.561 4.307 29.594 1.00 13.60 152 LEU B N 1
ATOM 2869 C CA . LEU B 1 152 ? 6.323 5.548 29.675 1.00 13.66 152 LEU B CA 1
ATOM 2870 C C . LEU B 1 152 ? 6.105 6.300 30.985 1.00 13.59 152 LEU B C 1
ATOM 2871 O O . LEU B 1 152 ? 7.001 7.015 31.435 1.00 13.64 152 LEU B O 1
ATOM 2876 N N . SER B 1 153 ? 4.945 6.104 31.622 1.00 13.51 153 SER B N 1
ATOM 2877 C CA . SER B 1 153 ? 4.674 6.691 32.942 1.00 13.54 153 SER B CA 1
ATOM 2878 C C . SER B 1 153 ? 5.530 6.083 34.049 1.00 13.63 153 SER B C 1
ATOM 2879 O O . SER B 1 153 ? 5.572 6.614 35.167 1.00 13.80 153 SER B O 1
ATOM 2882 N N . ALA B 1 154 ? 6.185 4.965 33.742 1.00 13.58 154 ALA B N 1
ATOM 2883 C CA . ALA B 1 154 ? 7.154 4.347 34.632 1.00 13.69 154 ALA B CA 1
ATOM 2884 C C . ALA B 1 154 ? 8.589 4.523 34.110 1.00 13.73 154 ALA B C 1
ATOM 2885 O O . ALA B 1 154 ? 9.470 4.992 34.831 1.00 13.80 154 ALA B O 1
ATOM 2887 N N . SER B 1 155 ? 8.814 4.132 32.862 1.00 13.70 155 SER B N 1
ATOM 2888 C CA . SER B 1 155 ? 10.154 4.094 32.298 1.00 13.82 155 SER B CA 1
ATOM 2889 C C . SER B 1 155 ? 10.802 5.479 32.191 1.00 14.00 155 SER B C 1
ATOM 2890 O O . SER B 1 155 ? 11.990 5.618 32.445 1.00 14.13 155 SER B O 1
ATOM 2893 N N . LEU B 1 156 ? 10.035 6.510 31.856 1.00 14.14 156 LEU B N 1
ATOM 2894 C CA . LEU B 1 156 ? 10.638 7.824 31.715 1.00 14.43 156 LEU B CA 1
ATOM 2895 C C . LEU B 1 156 ? 11.162 8.369 33.058 1.00 14.77 156 LEU B C 1
ATOM 2896 O O . LEU B 1 156 ? 12.321 8.759 33.137 1.00 14.93 156 LEU B O 1
ATOM 2901 N N . PRO B 1 157 ? 10.326 8.403 34.112 1.00 15.03 157 PRO B N 1
ATOM 2902 C CA . PRO B 1 157 ? 10.904 8.932 35.358 1.00 15.52 157 PRO B CA 1
ATOM 2903 C C . PRO B 1 157 ? 12.002 8.054 35.958 1.00 15.95 157 PRO B C 1
ATOM 2904 O O . PRO B 1 157 ? 12.912 8.577 36.611 1.00 16.23 157 PRO B O 1
ATOM 2908 N N . ARG B 1 158 ? 11.911 6.742 35.741 1.00 16.14 158 ARG B N 1
ATOM 2909 C CA . ARG B 1 158 ? 12.931 5.817 36.223 1.00 16.62 158 ARG B CA 1
ATOM 2910 C C . ARG B 1 158 ? 14.292 6.075 35.566 1.00 16.77 158 ARG B C 1
ATOM 2911 O O . ARG B 1 158 ? 15.312 5.827 36.189 1.00 16.91 158 ARG B O 1
ATOM 2919 N N . LEU B 1 159 ? 14.292 6.577 34.327 1.00 16.77 159 LEU B N 1
ATOM 2920 C CA . LEU B 1 159 ? 15.530 6.896 33.609 1.00 17.05 159 LEU B CA 1
ATOM 2921 C C . LEU B 1 159 ? 16.060 8.300 33.908 1.00 16.99 159 LEU B C 1
ATOM 2922 O O . LEU B 1 159 ? 17.246 8.459 34.135 1.00 16.95 159 LEU B O 1
ATOM 2927 N N . ILE B 1 160 ? 15.195 9.316 33.889 1.00 16.71 160 ILE B N 1
ATOM 2928 C CA . ILE B 1 160 ? 15.662 10.701 34.018 1.00 16.82 160 ILE B CA 1
ATOM 2929 C C . ILE B 1 160 ? 15.223 11.411 35.297 1.00 16.91 160 ILE B C 1
ATOM 2930 O O . ILE B 1 160 ? 15.539 12.586 35.495 1.00 17.19 160 ILE B O 1
ATOM 2935 N N . GLY B 1 161 ? 14.498 10.712 36.163 1.00 16.74 161 GLY B N 1
ATOM 2936 C CA . GLY B 1 161 ? 14.035 11.294 37.419 1.00 16.84 161 GLY B CA 1
ATOM 2937 C C . GLY B 1 161 ? 12.673 11.937 37.280 1.00 16.69 161 GLY B C 1
ATOM 2938 O O . GLY B 1 161 ? 12.215 12.229 36.168 1.00 16.46 161 GLY B O 1
ATOM 2939 N N . ALA B 1 162 ? 12.034 12.175 38.424 1.00 16.77 162 ALA B N 1
ATOM 2940 C CA . ALA B 1 162 ? 10.649 12.634 38.469 1.00 16.64 162 ALA B CA 1
ATOM 2941 C C . ALA B 1 162 ? 10.468 14.082 37.980 1.00 16.81 162 ALA B C 1
ATOM 2942 O O . ALA B 1 162 ? 9.465 14.399 37.340 1.00 16.47 162 ALA B O 1
ATOM 2944 N N . SER B 1 163 ? 11.428 14.955 38.278 1.00 17.23 163 SER B N 1
ATOM 2945 C CA . SER B 1 163 ? 11.329 16.354 37.846 1.00 17.59 163 SER B CA 1
ATOM 2946 C C . SER B 1 163 ? 11.292 16.482 36.334 1.00 17.34 163 SER B C 1
ATOM 2947 O O . SER B 1 163 ? 10.365 17.070 35.768 1.00 17.09 163 SER B O 1
ATOM 2950 N N . ARG B 1 164 ? 12.312 15.938 35.685 1.00 17.32 164 ARG B N 1
ATOM 2951 C CA . ARG B 1 164 ? 12.431 16.076 34.233 1.00 17.32 164 ARG B CA 1
ATOM 2952 C C . ARG B 1 164 ? 11.316 15.341 33.484 1.00 16.77 164 ARG B C 1
ATOM 2953 O O . ARG B 1 164 ? 10.773 15.856 32.502 1.00 16.71 164 ARG B O 1
ATOM 2961 N N . ALA B 1 165 ? 10.953 14.158 33.966 1.00 16.33 165 ALA B N 1
ATOM 2962 C CA . ALA B 1 165 ? 9.861 13.402 33.367 1.00 15.94 165 ALA B CA 1
ATOM 2963 C C . ALA B 1 165 ? 8.535 14.158 33.485 1.00 15.87 165 ALA B C 1
ATOM 2964 O O . ALA B 1 165 ? 7.736 14.168 32.545 1.00 15.69 165 ALA B O 1
ATOM 2966 N N . THR B 1 166 ? 8.311 14.803 34.625 1.00 16.01 166 THR B N 1
ATOM 2967 C CA . THR B 1 166 ? 7.093 15.594 34.835 1.00 16.15 166 THR B CA 1
ATOM 2968 C C . THR B 1 166 ? 7.034 16.814 33.895 1.00 16.33 166 THR B C 1
ATOM 2969 O O . THR B 1 166 ? 5.986 17.119 33.341 1.00 16.32 166 THR B O 1
ATOM 2973 N N . ALA B 1 167 ? 8.155 17.492 33.694 1.00 16.63 167 ALA B N 1
ATOM 2974 C CA . ALA B 1 167 ? 8.185 18.594 32.746 1.00 16.83 167 ALA B CA 1
ATOM 2975 C C . ALA B 1 167 ? 7.927 18.093 31.330 1.00 16.55 167 ALA B C 1
ATOM 2976 O O . ALA B 1 167 ? 7.145 18.695 30.607 1.00 16.67 167 ALA B O 1
ATOM 2978 N N . MET B 1 168 ? 8.568 16.999 30.936 1.00 16.31 168 MET B N 1
ATOM 2979 C CA . MET B 1 168 ? 8.360 16.453 29.596 1.00 16.22 168 MET B CA 1
ATOM 2980 C C . MET B 1 168 ? 6.890 16.146 29.344 1.00 16.07 168 MET B C 1
ATOM 2981 O O . MET B 1 168 ? 6.357 16.514 28.309 1.00 16.07 168 MET B O 1
ATOM 2986 N N . PHE B 1 169 ? 6.243 15.480 30.296 1.00 16.08 169 PHE B N 1
ATOM 2987 C CA . PHE B 1 169 ? 4.837 15.103 30.145 1.00 16.12 169 PHE B CA 1
ATOM 2988 C C . PHE B 1 169 ? 3.915 16.316 30.191 1.00 16.63 169 PHE B C 1
ATOM 2989 O O . PHE B 1 169 ? 3.040 16.454 29.330 1.00 16.56 169 PHE B O 1
ATOM 2997 N N . LEU B 1 170 ? 4.104 17.180 31.192 1.00 17.18 170 LEU B N 1
ATOM 2998 C CA . LEU B 1 170 ? 3.186 18.300 31.412 1.00 17.77 170 LEU B CA 1
ATOM 2999 C C . LEU B 1 170 ? 3.419 19.511 30.478 1.00 18.58 170 LEU B C 1
ATOM 3000 O O . LEU B 1 170 ? 2.460 20.127 30.028 1.00 18.55 170 LEU B O 1
ATOM 3005 N N . LEU B 1 171 ? 4.674 19.852 30.189 1.00 19.51 171 LEU B N 1
ATOM 3006 C CA . LEU B 1 171 ? 4.969 21.022 29.355 1.00 20.54 171 LEU B CA 1
ATOM 3007 C C . LEU B 1 171 ? 5.244 20.691 27.888 1.00 21.16 171 LEU B C 1
ATOM 3008 O O . LEU B 1 171 ? 5.311 21.587 27.060 1.00 21.37 171 LEU B O 1
ATOM 3013 N N . GLY B 1 172 ? 5.396 19.412 27.567 1.00 22.47 172 GLY B N 1
ATOM 3014 C CA . GLY B 1 172 ? 5.657 18.992 26.200 1.00 22.98 172 GLY B CA 1
ATOM 3015 C C . GLY B 1 172 ? 7.074 19.306 25.748 1.00 23.78 172 GLY B C 1
ATOM 3016 O O . GLY B 1 172 ? 7.339 19.379 24.560 1.00 23.36 172 GLY B O 1
ATOM 3017 N N . ASP B 1 173 ? 7.987 19.467 26.702 1.00 25.48 173 ASP B N 1
ATOM 3018 C CA . ASP B 1 173 ? 9.386 19.732 26.387 1.00 26.96 173 ASP B CA 1
ATOM 3019 C C . ASP B 1 173 ? 9.985 18.594 25.561 1.00 26.94 173 ASP B C 1
ATOM 3020 O O . ASP B 1 173 ? 9.986 17.441 25.991 1.00 26.33 173 ASP B O 1
ATOM 3025 N N . THR B 1 174 ? 10.475 18.930 24.373 1.00 27.57 174 THR B N 1
ATOM 3026 C CA . THR B 1 174 ? 11.171 17.984 23.512 1.00 27.86 174 THR B CA 1
ATOM 3027 C C . THR B 1 174 ? 12.672 18.191 23.656 1.00 27.58 174 THR B C 1
ATOM 3028 O O . THR B 1 174 ? 13.150 19.326 23.584 1.00 28.72 174 THR B O 1
ATOM 3032 N N . ILE B 1 175 ? 13.422 17.110 23.850 1.00 25.94 175 ILE B N 1
ATOM 3033 C CA . ILE B 1 175 ? 14.863 17.243 24.051 1.00 25.26 175 ILE B CA 1
ATOM 3034 C C . ILE B 1 175 ? 15.696 16.647 22.921 1.00 24.72 175 ILE B C 1
ATOM 3035 O O . ILE B 1 175 ? 15.269 15.723 22.221 1.00 23.56 175 ILE B O 1
ATOM 3040 N N . ASP B 1 176 ? 16.895 17.192 22.762 1.00 25.03 176 ASP B N 1
ATOM 3041 C CA . ASP B 1 176 ? 17.820 16.719 21.741 1.00 25.20 176 ASP B CA 1
ATOM 3042 C C . ASP B 1 176 ? 18.835 15.753 22.348 1.00 24.85 176 ASP B C 1
ATOM 3043 O O . ASP B 1 176 ? 18.822 15.501 23.549 1.00 24.26 176 ASP B O 1
ATOM 3048 N N . ALA B 1 177 ? 19.700 15.205 21.503 1.00 25.30 177 ALA B N 1
ATOM 3049 C CA . ALA B 1 177 ? 20.583 14.115 21.907 1.00 25.59 177 ALA B CA 1
ATOM 3050 C C . ALA B 1 177 ? 21.536 14.476 23.057 1.00 25.89 177 ALA B C 1
ATOM 3051 O O . ALA B 1 177 ? 21.664 13.707 24.007 1.00 25.68 177 ALA B O 1
ATOM 3053 N N . PRO B 1 178 ? 22.206 15.637 22.980 1.00 26.60 178 PRO B N 1
ATOM 3054 C CA . PRO B 1 178 ? 23.115 15.969 24.097 1.00 27.17 178 PRO B CA 1
ATOM 3055 C C . PRO B 1 178 ? 22.405 16.193 25.448 1.00 26.58 178 PRO B C 1
ATOM 3056 O O . PRO B 1 178 ? 22.927 15.786 26.488 1.00 26.49 178 PRO B O 1
ATOM 3060 N N . THR B 1 179 ? 21.234 16.822 25.435 1.00 26.19 179 THR B N 1
ATOM 3061 C CA . THR B 1 179 ? 20.421 16.908 26.648 1.00 25.98 179 THR B CA 1
ATOM 3062 C C . THR B 1 179 ? 20.047 15.500 27.149 1.00 25.30 179 THR B C 1
ATOM 3063 O O . THR B 1 179 ? 20.179 15.201 28.338 1.00 25.07 179 THR B O 1
ATOM 3067 N N . ALA B 1 180 ? 19.600 14.644 26.231 1.00 24.45 180 ALA B N 1
ATOM 3068 C CA . ALA B 1 180 ? 19.266 13.262 26.549 1.00 23.91 180 ALA B CA 1
ATOM 3069 C C . ALA B 1 180 ? 20.448 12.530 27.169 1.00 24.04 180 ALA B C 1
ATOM 3070 O O . ALA B 1 180 ? 20.285 11.749 28.100 1.00 23.23 180 ALA B O 1
ATOM 3072 N N . HIS B 1 181 ? 21.636 12.774 26.632 1.00 25.08 181 HIS B N 1
ATOM 3073 C CA . HIS B 1 181 ? 22.852 12.176 27.167 1.00 26.23 181 HIS B CA 1
ATOM 3074 C C . HIS B 1 181 ? 23.137 12.672 28.589 1.00 25.91 181 HIS B C 1
ATOM 3075 O O . HIS B 1 181 ? 23.323 11.880 29.502 1.00 25.79 181 HIS B O 1
ATOM 3082 N N . THR B 1 182 ? 23.150 13.983 28.780 1.00 25.76 182 THR B N 1
ATOM 3083 C CA . THR B 1 182 ? 23.386 14.536 30.113 1.00 25.86 182 THR B CA 1
ATOM 3084 C C . THR B 1 182 ? 22.363 14.016 31.128 1.00 24.75 182 THR B C 1
ATOM 3085 O O . THR B 1 182 ? 22.727 13.687 32.255 1.00 24.68 182 THR B O 1
ATOM 3089 N N . TRP B 1 183 ? 21.097 13.928 30.719 1.00 23.52 183 TRP B N 1
ATOM 3090 C CA . TRP B 1 183 ? 20.010 13.478 31.610 1.00 22.84 183 TRP B CA 1
ATOM 3091 C C . TRP B 1 183 ? 20.003 11.969 31.907 1.00 22.32 183 TRP B C 1
ATOM 3092 O O . TRP B 1 183 ? 19.307 11.517 32.826 1.00 21.88 183 TRP B O 1
ATOM 3103 N N . GLY B 1 184 ? 20.758 11.200 31.122 1.00 22.35 184 GLY B N 1
ATOM 3104 C CA . GLY B 1 184 ? 20.827 9.742 31.260 1.00 22.08 184 GLY B CA 1
ATOM 3105 C C . GLY B 1 184 ? 19.724 8.991 30.526 1.00 21.76 184 GLY B C 1
ATOM 3106 O O . GLY B 1 184 ? 19.470 7.826 30.815 1.00 21.11 184 GLY B O 1
ATOM 3107 N N . LEU B 1 185 ? 19.064 9.665 29.587 1.00 22.13 185 LEU B N 1
ATOM 3108 C CA . LEU B 1 185 ? 18.042 9.044 28.755 1.00 22.36 185 LEU B CA 1
ATOM 3109 C C . LEU B 1 185 ? 18.667 8.083 27.743 1.00 22.74 185 LEU B C 1
ATOM 3110 O O . LEU B 1 185 ? 18.027 7.120 27.331 1.00 22.88 185 LEU B O 1
ATOM 3115 N N . VAL B 1 186 ? 19.897 8.367 27.324 1.00 23.09 186 VAL B N 1
ATOM 3116 C CA . VAL B 1 186 ? 20.643 7.475 26.436 1.00 23.61 186 VAL B CA 1
ATOM 3117 C C . VAL B 1 186 ? 22.063 7.309 26.973 1.00 23.93 186 VAL B C 1
ATOM 3118 O O . VAL B 1 186 ? 22.553 8.166 27.713 1.00 24.02 186 VAL B O 1
ATOM 3122 N N . HIS B 1 187 ? 22.720 6.217 26.597 1.00 24.03 187 HIS B N 1
ATOM 3123 C CA . HIS B 1 187 ? 24.070 5.938 27.087 1.00 24.75 187 HIS B CA 1
ATOM 3124 C C . HIS B 1 187 ? 25.154 6.626 26.270 1.00 25.75 187 HIS B C 1
ATOM 3125 O O . HIS B 1 187 ? 26.214 6.930 26.792 1.00 25.70 187 HIS B O 1
ATOM 3132 N N . GLU B 1 188 ? 24.879 6.865 24.994 1.00 26.85 188 GLU B N 1
ATOM 3133 C CA . GLU B 1 188 ? 25.897 7.321 24.052 1.00 28.58 188 GLU B CA 1
ATOM 3134 C C . GLU B 1 188 ? 25.246 8.100 22.918 1.00 27.69 188 GLU B C 1
ATOM 3135 O O . GLU B 1 188 ? 24.157 7.752 22.455 1.00 27.49 188 GLU B O 1
ATOM 3141 N N . VAL B 1 189 ? 25.918 9.158 22.489 1.00 27.57 189 VAL B N 1
ATOM 3142 C CA . VAL B 1 189 ? 25.531 9.906 21.302 1.00 27.42 189 VAL B CA 1
ATOM 3143 C C . VAL B 1 189 ? 26.649 9.740 20.278 1.00 27.96 189 VAL B C 1
ATOM 3144 O O . VAL B 1 189 ? 27.802 9.994 20.586 1.00 27.89 189 VAL B O 1
ATOM 3148 N N . VAL B 1 190 ? 26.298 9.305 19.071 1.00 28.24 190 VAL B N 1
ATOM 3149 C CA . VAL B 1 190 ? 27.261 9.187 17.982 1.00 29.20 190 VAL B CA 1
ATOM 3150 C C . VAL B 1 190 ? 26.802 10.029 16.788 1.00 30.53 190 VAL B C 1
ATOM 3151 O O . VAL B 1 190 ? 25.732 10.642 16.814 1.00 30.22 190 VAL B O 1
ATOM 3155 N N . ASP B 1 191 ? 27.630 10.073 15.755 1.00 32.92 191 ASP B N 1
ATOM 3156 C CA . ASP B 1 191 ? 27.281 10.736 14.501 1.00 34.86 191 ASP B CA 1
ATOM 3157 C C . ASP B 1 191 ? 25.974 10.140 13.952 1.00 33.94 191 ASP B C 1
ATOM 3158 O O . ASP B 1 191 ? 25.769 8.926 14.030 1.00 33.83 191 ASP B O 1
ATOM 3163 N N . GLU B 1 192 ? 25.089 10.990 13.428 1.00 33.36 192 GLU B N 1
ATOM 3164 C CA . GLU B 1 192 ? 23.814 10.520 12.864 1.00 33.15 192 GLU B CA 1
ATOM 3165 C C . GLU B 1 192 ? 24.159 9.604 11.687 1.00 33.60 192 GLU B C 1
ATOM 3166 O O . GLU B 1 192 ? 25.077 9.889 10.921 1.00 34.76 192 GLU B O 1
ATOM 3172 N N . GLY B 1 193 ? 23.474 8.476 11.570 1.00 32.81 193 GLY B N 1
ATOM 3173 C CA . GLY B 1 193 ? 23.861 7.479 10.570 1.00 33.36 193 GLY B CA 1
ATOM 3174 C C . GLY B 1 193 ? 24.968 6.516 10.999 1.00 33.06 193 GLY B C 1
ATOM 3175 O O . GLY B 1 193 ? 25.383 5.673 10.207 1.00 33.94 193 GLY B O 1
ATOM 3176 N N . SER B 1 194 ? 25.474 6.654 12.225 1.00 31.77 194 SER B N 1
ATOM 3177 C CA . SER B 1 194 ? 26.246 5.583 12.877 1.00 31.26 194 SER B CA 1
ATOM 3178 C C . SER B 1 194 ? 25.523 4.784 13.991 1.00 29.69 194 SER B C 1
ATOM 3179 O O . SER B 1 194 ? 26.075 3.792 14.453 1.00 30.59 194 SER B O 1
ATOM 3182 N N . PRO B 1 195 ? 24.311 5.201 14.435 1.00 28.41 195 PRO B N 1
ATOM 3183 C CA . PRO B 1 195 ? 23.792 4.543 15.652 1.00 27.21 195 PRO B CA 1
ATOM 3184 C C . PRO B 1 195 ? 23.561 3.055 15.501 1.00 25.75 195 PRO B C 1
ATOM 3185 O O . PRO B 1 195 ? 23.882 2.302 16.409 1.00 25.28 195 PRO B O 1
ATOM 3189 N N . ALA B 1 196 ? 23.004 2.642 14.370 1.00 24.97 196 ALA B N 1
ATOM 3190 C CA . ALA B 1 196 ? 22.812 1.221 14.101 1.00 24.93 196 ALA B CA 1
ATOM 3191 C C . ALA B 1 196 ? 24.150 0.477 14.026 1.00 25.21 196 ALA B C 1
ATOM 3192 O O . ALA B 1 196 ? 24.273 -0.629 14.561 1.00 24.80 196 ALA B O 1
ATOM 3194 N N . ASP B 1 197 ? 25.154 1.082 13.389 1.00 25.68 197 ASP B N 1
ATOM 3195 C CA . ASP B 1 197 ? 26.476 0.455 13.327 1.00 26.48 197 ASP B CA 1
ATOM 3196 C C . ASP B 1 197 ? 27.021 0.219 14.728 1.00 25.95 197 ASP B C 1
ATOM 3197 O O . ASP B 1 197 ? 27.470 -0.881 15.050 1.00 26.26 197 ASP B O 1
ATOM 3202 N N . VAL B 1 198 ? 26.965 1.250 15.564 1.00 25.08 198 VAL B N 1
ATOM 3203 C CA . VAL B 1 198 ? 27.503 1.154 16.922 1.00 24.53 198 VAL B CA 1
ATOM 3204 C C . VAL B 1 198 ? 26.677 0.180 17.759 1.00 23.61 198 VAL B C 1
ATOM 3205 O O . VAL B 1 198 ? 27.237 -0.658 18.479 1.00 23.67 198 VAL B O 1
ATOM 3209 N N . ALA B 1 199 ? 25.357 0.268 17.640 1.00 22.71 199 ALA B N 1
ATOM 3210 C CA . ALA B 1 199 ? 24.463 -0.660 18.341 1.00 22.31 199 ALA B CA 1
ATOM 3211 C C . ALA B 1 199 ? 24.753 -2.128 17.981 1.00 22.71 199 ALA B C 1
ATOM 3212 O O . ALA B 1 199 ? 24.783 -2.998 18.857 1.00 22.46 199 ALA B O 1
ATOM 3214 N N . ASN B 1 200 ? 24.964 -2.389 16.691 1.00 23.08 200 ASN B N 1
ATOM 3215 C CA . ASN B 1 200 ? 25.326 -3.725 16.216 1.00 23.32 200 ASN B CA 1
ATOM 3216 C C . ASN B 1 200 ? 26.644 -4.200 16.794 1.00 23.60 200 ASN B C 1
ATOM 3217 O O . ASN B 1 200 ? 26.762 -5.372 17.145 1.00 23.84 200 ASN B O 1
ATOM 3222 N N . SER B 1 201 ? 27.628 -3.305 16.906 1.00 23.61 201 SER B N 1
ATOM 3223 C CA . SER B 1 201 ? 28.917 -3.678 17.503 1.00 23.98 201 SER B CA 1
ATOM 3224 C C . SER B 1 201 ? 28.747 -4.005 18.973 1.00 23.19 201 SER B C 1
ATOM 3225 O O . SER B 1 201 ? 29.279 -5.001 19.451 1.00 23.27 201 SER B O 1
ATOM 3228 N N . VAL B 1 202 ? 28.007 -3.156 19.681 1.00 22.26 202 VAL B N 1
ATOM 3229 C CA . VAL B 1 202 ? 27.738 -3.364 21.098 1.00 21.62 202 VAL B CA 1
ATOM 3230 C C . VAL B 1 202 ? 26.986 -4.678 21.300 1.00 21.19 202 VAL B C 1
ATOM 3231 O O . VAL B 1 202 ? 27.388 -5.496 22.125 1.00 21.15 202 VAL B O 1
ATOM 3235 N N . ALA B 1 203 ? 25.912 -4.882 20.537 1.00 20.80 203 ALA B N 1
ATOM 3236 C CA . ALA B 1 203 ? 25.131 -6.125 20.607 1.00 20.53 203 ALA B CA 1
ATOM 3237 C C . ALA B 1 203 ? 25.977 -7.357 20.303 1.00 20.92 203 ALA B C 1
ATOM 3238 O O . ALA B 1 203 ? 25.814 -8.395 20.940 1.00 20.95 203 ALA B O 1
ATOM 3240 N N . GLY B 1 204 ? 26.864 -7.244 19.320 1.00 21.40 204 GLY B N 1
ATOM 3241 C CA . GLY B 1 204 ? 27.767 -8.341 18.957 1.00 21.93 204 GLY B CA 1
ATOM 3242 C C . GLY B 1 204 ? 28.711 -8.704 20.089 1.00 22.23 204 GLY B C 1
ATOM 3243 O O . GLY B 1 204 ? 28.911 -9.881 20.373 1.00 22.41 204 GLY B O 1
ATOM 3244 N N . ARG B 1 205 ? 29.276 -7.690 20.748 1.00 22.33 205 ARG B N 1
ATOM 3245 C CA . ARG B 1 205 ? 30.167 -7.900 21.897 1.00 22.71 205 ARG B CA 1
ATOM 3246 C C . ARG B 1 205 ? 29.422 -8.543 23.074 1.00 22.39 205 ARG B C 1
ATOM 3247 O O . ARG B 1 205 ? 29.910 -9.485 23.698 1.00 22.90 205 ARG B O 1
ATOM 3249 N N . LEU B 1 206 ? 28.226 -8.052 23.359 1.00 21.88 206 LEU B N 1
ATOM 3250 C CA . LEU B 1 206 ? 27.373 -8.655 24.393 1.00 21.47 206 LEU B CA 1
ATOM 3251 C C . LEU B 1 206 ? 26.981 -10.094 24.054 1.00 21.57 206 LEU B C 1
ATOM 3252 O O . LEU B 1 206 ? 26.884 -10.941 24.946 1.00 21.34 206 LEU B O 1
ATOM 3257 N N . ALA B 1 207 ? 26.742 -10.365 22.771 1.00 21.68 207 ALA B N 1
ATOM 3258 C CA . ALA B 1 207 ? 26.363 -11.712 22.342 1.00 21.97 207 ALA B CA 1
ATOM 3259 C C . ALA B 1 207 ? 27.488 -12.725 22.544 1.00 22.55 207 ALA B C 1
ATOM 3260 O O . ALA B 1 207 ? 27.217 -13.887 22.816 1.00 22.85 207 ALA B O 1
ATOM 3262 N N . GLY B 1 208 ? 28.741 -12.282 22.432 1.00 22.87 208 GLY B N 1
ATOM 3263 C CA . GLY B 1 208 ? 29.907 -13.156 22.670 1.00 23.43 208 GLY B CA 1
ATOM 3264 C C . GLY B 1 208 ? 30.287 -13.250 24.147 1.00 23.28 208 GLY B C 1
ATOM 3265 O O . GLY B 1 208 ? 31.270 -13.904 24.503 1.00 23.72 208 GLY B O 1
ATOM 3266 N N . GLY B 1 209 ? 29.509 -12.596 25.008 1.00 22.40 209 GLY B N 1
ATOM 3267 C CA . GLY B 1 209 ? 29.783 -12.565 26.439 1.00 22.19 209 GLY B CA 1
ATOM 3268 C C . GLY B 1 209 ? 29.086 -13.652 27.244 1.00 21.94 209 GLY B C 1
ATOM 3269 O O . GLY B 1 209 ? 28.431 -14.536 26.690 1.00 21.88 209 GLY B O 1
ATOM 3270 N N . PRO B 1 210 ? 29.218 -13.584 28.572 1.00 21.63 210 PRO B N 1
ATOM 3271 C CA . PRO B 1 210 ? 28.624 -14.580 29.457 1.00 21.58 210 PRO B CA 1
ATOM 3272 C C . PRO B 1 210 ? 27.112 -14.408 29.590 1.00 20.85 210 PRO B C 1
ATOM 3273 O O . PRO B 1 210 ? 26.618 -13.851 30.563 1.00 20.57 210 PRO B O 1
ATOM 3277 N N . THR B 1 211 ? 26.391 -14.912 28.597 1.00 20.68 211 THR B N 1
ATOM 3278 C CA . THR B 1 211 ? 24.964 -14.666 28.447 1.00 19.86 211 THR B CA 1
ATOM 3279 C C . THR B 1 211 ? 24.149 -15.049 29.687 1.00 19.64 211 THR B C 1
ATOM 3280 O O . THR B 1 211 ? 23.193 -14.341 30.032 1.00 19.19 211 THR B O 1
ATOM 3284 N N . ALA B 1 212 ? 24.515 -16.148 30.355 1.00 19.74 212 ALA B N 1
ATOM 3285 C CA . ALA B 1 212 ? 23.799 -16.573 31.560 1.00 19.66 212 ALA B CA 1
ATOM 3286 C C . ALA B 1 212 ? 24.007 -15.582 32.697 1.00 19.40 212 ALA B C 1
ATOM 3287 O O . ALA B 1 212 ? 23.080 -15.273 33.438 1.00 19.08 212 ALA B O 1
ATOM 3289 N N . ALA B 1 213 ? 25.231 -15.089 32.827 1.00 19.50 213 ALA B N 1
ATOM 3290 C CA . ALA B 1 213 ? 25.534 -14.058 33.793 1.00 19.26 213 ALA B CA 1
ATOM 3291 C C . ALA B 1 213 ? 24.775 -12.769 33.473 1.00 18.78 213 ALA B C 1
ATOM 3292 O O . ALA B 1 213 ? 24.211 -12.146 34.358 1.00 18.61 213 ALA B O 1
ATOM 3294 N N . PHE B 1 214 ? 24.732 -12.390 32.203 1.00 18.79 214 PHE B N 1
ATOM 3295 C CA . PHE B 1 214 ? 24.012 -11.184 31.805 1.00 18.53 214 PHE B CA 1
ATOM 3296 C C . PHE B 1 214 ? 22.527 -11.282 32.146 1.00 18.41 214 PHE B C 1
ATOM 3297 O O . PHE B 1 214 ? 21.933 -10.329 32.665 1.00 18.24 214 PHE B O 1
ATOM 3305 N N . SER B 1 215 ? 21.943 -12.436 31.849 1.00 18.58 215 SER B N 1
ATOM 3306 C CA A SER B 1 215 ? 20.539 -12.673 32.147 0.50 18.55 215 SER B CA 1
ATOM 3307 C CA B SER B 1 215 ? 20.543 -12.730 32.152 0.50 18.58 215 SER B CA 1
ATOM 3308 C C . SER B 1 215 ? 20.257 -12.613 33.651 1.00 18.56 215 SER B C 1
ATOM 3309 O O . SER B 1 215 ? 19.282 -11.972 34.074 1.00 18.50 215 SER B O 1
ATOM 3314 N N . GLU B 1 216 ? 21.108 -13.244 34.454 1.00 18.77 216 GLU B N 1
ATOM 3315 C CA . GLU B 1 216 ? 20.966 -13.211 35.916 1.00 18.88 216 GLU B CA 1
ATOM 3316 C C . GLU B 1 216 ? 21.068 -11.786 36.475 1.00 18.56 216 GLU B C 1
ATOM 3317 O O . GLU B 1 216 ? 20.230 -11.369 37.264 1.00 18.41 216 GLU B O 1
ATOM 3323 N N . VAL B 1 217 ? 22.087 -11.037 36.068 1.00 18.44 217 VAL B N 1
ATOM 3324 C CA . VAL B 1 217 ? 22.278 -9.702 36.636 1.00 18.39 217 VAL B CA 1
ATOM 3325 C C . VAL B 1 217 ? 21.119 -8.746 36.256 1.00 18.05 217 VAL B C 1
ATOM 3326 O O . VAL B 1 217 ? 20.651 -7.952 37.083 1.00 17.71 217 VAL B O 1
ATOM 3330 N N . LYS B 1 218 ? 20.625 -8.870 35.028 1.00 18.07 218 LYS B N 1
ATOM 3331 C CA . LYS B 1 218 ? 19.488 -8.063 34.557 1.00 18.04 218 LYS B CA 1
ATOM 3332 C C . LYS B 1 218 ? 18.226 -8.333 35.384 1.00 18.22 218 LYS B C 1
ATOM 3333 O O . LYS B 1 218 ? 17.481 -7.418 35.702 1.00 18.17 218 LYS B O 1
ATOM 3339 N N . GLU B 1 219 ? 18.008 -9.593 35.738 1.00 18.78 219 GLU B N 1
ATOM 3340 C CA . GLU B 1 219 ? 16.869 -9.982 36.552 1.00 19.06 219 GLU B CA 1
ATOM 3341 C C . GLU B 1 219 ? 17.089 -9.562 38.006 1.00 19.14 219 GLU B C 1
ATOM 3342 O O . GLU B 1 219 ? 16.143 -9.161 38.687 1.00 19.16 219 GLU B O 1
ATOM 3348 N N . LEU B 1 220 ? 18.326 -9.650 38.489 1.00 19.28 220 LEU B N 1
ATOM 3349 C CA . LEU B 1 220 ? 18.642 -9.135 39.825 1.00 19.30 220 LEU B CA 1
ATOM 3350 C C . LEU B 1 220 ? 18.351 -7.645 39.923 1.00 19.26 220 LEU B C 1
ATOM 3351 O O . LEU B 1 220 ? 17.710 -7.203 40.881 1.00 19.14 220 LEU B O 1
ATOM 3356 N N . LEU B 1 221 ? 18.827 -6.878 38.941 1.00 19.30 221 LEU B N 1
ATOM 3357 C CA . LEU B 1 221 ? 18.577 -5.431 38.902 1.00 19.46 221 LEU B CA 1
ATOM 3358 C C . LEU B 1 221 ? 17.083 -5.104 38.945 1.00 19.72 221 LEU B C 1
ATOM 3359 O O . LEU B 1 221 ? 16.654 -4.220 39.682 1.00 19.54 221 LEU B O 1
ATOM 3364 N N . ARG B 1 222 ? 16.291 -5.843 38.177 1.00 20.38 222 ARG B N 1
ATOM 3365 C CA . ARG B 1 222 ? 14.845 -5.604 38.128 1.00 20.92 222 ARG B CA 1
ATOM 3366 C C . ARG B 1 222 ? 14.117 -6.023 39.410 1.00 21.10 222 ARG B C 1
ATOM 3367 O O . ARG B 1 222 ? 13.266 -5.303 39.901 1.00 20.88 222 ARG B O 1
ATOM 3375 N N . ARG B 1 223 ? 14.457 -7.181 39.952 1.00 21.66 223 ARG B N 1
ATOM 3376 C CA . ARG B 1 223 ? 13.807 -7.668 41.177 1.00 22.30 223 ARG B CA 1
ATOM 3377 C C . ARG B 1 223 ? 14.142 -6.844 42.432 1.00 22.09 223 ARG B C 1
ATOM 3378 O O . ARG B 1 223 ? 13.298 -6.681 43.325 1.00 22.28 223 ARG B O 1
ATOM 3386 N N . ASN B 1 224 ? 15.375 -6.344 42.493 1.00 21.52 224 ASN B N 1
ATOM 3387 C CA . ASN B 1 224 ? 15.930 -5.777 43.719 1.00 21.55 224 ASN B CA 1
ATOM 3388 C C . ASN B 1 224 ? 15.825 -4.265 43.806 1.00 21.61 224 ASN B C 1
ATOM 3389 O O . ASN B 1 224 ? 16.289 -3.675 44.783 1.00 21.45 224 ASN B O 1
ATOM 3394 N N . ALA B 1 225 ? 15.208 -3.649 42.793 1.00 21.68 225 ALA B N 1
ATOM 3395 C CA . ALA B 1 225 ? 15.071 -2.186 42.706 1.00 21.39 225 ALA B CA 1
ATOM 3396 C C . ALA B 1 225 ? 14.602 -1.573 44.018 1.00 21.55 225 ALA B C 1
ATOM 3397 O O . ALA B 1 225 ? 15.234 -0.648 44.526 1.00 21.63 225 ALA B O 1
ATOM 3399 N N . VAL B 1 226 ? 13.504 -2.091 44.567 1.00 21.69 226 VAL B N 1
ATOM 3400 C CA . VAL B 1 226 ? 12.982 -1.586 45.844 1.00 22.02 226 VAL B CA 1
ATOM 3401 C C . VAL B 1 226 ? 12.841 -2.648 46.946 1.00 21.94 226 VAL B C 1
ATOM 3402 O O . VAL B 1 226 ? 12.126 -2.449 47.924 1.00 22.71 226 VAL B O 1
ATOM 3406 N N . ALA B 1 227 ? 13.566 -3.752 46.819 1.00 21.33 227 ALA B N 1
ATOM 3407 C CA . ALA B 1 227 ? 13.435 -4.867 47.753 1.00 21.06 227 ALA B CA 1
ATOM 3408 C C . ALA B 1 227 ? 14.149 -4.612 49.095 1.00 20.84 227 ALA B C 1
ATOM 3409 O O . ALA B 1 227 ? 15.165 -3.915 49.142 1.00 20.34 227 ALA B O 1
ATOM 3411 N N . PRO B 1 228 ? 13.617 -5.188 50.189 1.00 20.81 228 PRO B N 1
ATOM 3412 C CA . PRO B 1 228 ? 14.353 -5.223 51.460 1.00 20.89 228 PRO B CA 1
ATOM 3413 C C . PRO B 1 228 ? 15.723 -5.894 51.307 1.00 20.44 228 PRO B C 1
ATOM 3414 O O . PRO B 1 228 ? 15.878 -6.813 50.504 1.00 19.91 228 PRO B O 1
ATOM 3418 N N . LEU B 1 229 ? 16.698 -5.428 52.083 1.00 20.36 229 LEU B N 1
ATOM 3419 C CA . LEU B 1 229 ? 18.071 -5.915 52.008 1.00 20.12 229 LEU B CA 1
ATOM 3420 C C . LEU B 1 229 ? 18.186 -7.440 52.109 1.00 20.05 229 LEU B C 1
ATOM 3421 O O . LEU B 1 229 ? 18.975 -8.041 51.396 1.00 19.87 229 LEU B O 1
ATOM 3426 N N . GLY B 1 230 ? 17.422 -8.060 53.003 1.00 20.34 230 GLY B N 1
ATOM 3427 C CA . GLY B 1 230 ? 17.453 -9.523 53.159 1.00 20.42 230 GLY B CA 1
ATOM 3428 C C . GLY B 1 230 ? 17.109 -10.259 51.869 1.00 20.17 230 GLY B C 1
ATOM 3429 O O . GLY B 1 230 ? 17.767 -11.232 51.503 1.00 20.11 230 GLY B O 1
ATOM 3430 N N . ASP B 1 231 ? 16.082 -9.777 51.169 1.00 19.89 231 ASP B N 1
ATOM 3431 C CA . ASP B 1 231 ? 15.679 -10.353 49.892 1.00 19.60 231 ASP B CA 1
ATOM 3432 C C . ASP B 1 231 ? 16.740 -10.105 48.821 1.00 19.05 231 ASP B C 1
ATOM 3433 O O . ASP B 1 231 ? 17.078 -11.009 48.044 1.00 19.05 231 ASP B O 1
ATOM 3438 N N . VAL B 1 232 ? 17.283 -8.891 48.796 1.00 18.54 232 VAL B N 1
ATOM 3439 C CA . VAL B 1 232 ? 18.350 -8.569 47.869 1.00 18.07 232 VAL B CA 1
ATOM 3440 C C . VAL B 1 232 ? 19.486 -9.584 48.021 1.00 18.15 232 VAL B C 1
ATOM 3441 O O . VAL B 1 232 ? 19.903 -10.203 47.049 1.00 17.82 232 VAL B O 1
ATOM 3445 N N . LEU B 1 233 ? 19.963 -9.747 49.255 1.00 18.53 233 LEU B N 1
ATOM 3446 C CA . LEU B 1 233 ? 21.121 -10.592 49.545 1.00 18.84 233 LEU B CA 1
ATOM 3447 C C . LEU B 1 233 ? 20.862 -12.083 49.246 1.00 19.06 233 LEU B C 1
ATOM 3448 O O . LEU B 1 233 ? 21.729 -12.760 48.676 1.00 18.95 233 LEU B O 1
ATOM 3453 N N . GLU B 1 234 ? 19.677 -12.573 49.611 1.00 19.24 234 GLU B N 1
ATOM 3454 C CA . GLU B 1 234 ? 19.290 -13.959 49.318 1.00 19.74 234 GLU B CA 1
ATOM 3455 C C . GLU B 1 234 ? 19.320 -14.238 47.826 1.00 19.61 234 GLU B C 1
ATOM 3456 O O . GLU B 1 234 ? 19.893 -15.231 47.396 1.00 19.85 234 GLU B O 1
ATOM 3458 N N . ARG B 1 235 ? 18.705 -13.354 47.043 1.00 19.60 235 ARG B N 1
ATOM 3459 C CA . ARG B 1 235 ? 18.641 -13.513 45.587 1.00 19.65 235 ARG B CA 1
ATOM 3460 C C . ARG B 1 235 ? 20.014 -13.448 44.928 1.00 19.48 235 ARG B C 1
ATOM 3461 O O . ARG B 1 235 ? 20.289 -14.199 43.994 1.00 19.52 235 ARG B O 1
ATOM 3469 N N . GLU B 1 236 ? 20.860 -12.541 45.412 1.00 19.46 236 GLU B N 1
ATOM 3470 C CA . GLU B 1 236 ? 22.238 -12.430 44.938 1.00 19.56 236 GLU B CA 1
ATOM 3471 C C . GLU B 1 236 ? 23.007 -13.721 45.199 1.00 19.81 236 GLU B C 1
ATOM 3472 O O . GLU B 1 236 ? 23.675 -14.226 44.298 1.00 19.71 236 GLU B O 1
ATOM 3478 N N . ALA B 1 237 ? 22.888 -14.275 46.412 1.00 20.06 237 ALA B N 1
ATOM 3479 C CA . ALA B 1 237 ? 23.570 -15.544 46.740 1.00 20.36 237 ALA B CA 1
ATOM 3480 C C . ALA B 1 237 ? 23.129 -16.698 45.839 1.00 20.37 237 ALA B C 1
ATOM 3481 O O . ALA B 1 237 ? 23.955 -17.481 45.390 1.00 20.48 237 ALA B O 1
ATOM 3483 N N . SER B 1 238 ? 21.828 -16.807 45.571 1.00 20.21 238 SER B N 1
ATOM 3484 C CA . SER B 1 238 ? 21.334 -17.902 44.735 1.00 20.28 238 SER B CA 1
ATOM 3485 C C . SER B 1 238 ? 21.835 -17.780 43.310 1.00 19.80 238 SER B C 1
ATOM 3486 O O . SER B 1 238 ? 22.236 -18.785 42.698 1.00 20.12 238 SER B O 1
ATOM 3489 N N . ALA B 1 239 ? 21.805 -16.559 42.789 1.00 35.35 239 ALA B N 1
ATOM 3490 C CA . ALA B 1 239 ? 22.265 -16.291 41.437 1.00 33.00 239 ALA B CA 1
ATOM 3491 C C . ALA B 1 239 ? 23.767 -16.536 41.305 1.00 32.30 239 ALA B C 1
ATOM 3492 O O . ALA B 1 239 ? 24.210 -17.113 40.319 1.00 31.19 239 ALA B O 1
ATOM 3494 N N . GLN B 1 240 ? 24.543 -16.103 42.292 1.00 32.95 240 GLN B N 1
ATOM 3495 C CA . GLN B 1 240 ? 25.985 -16.335 42.264 1.00 32.65 240 GLN B CA 1
ATOM 3496 C C . GLN B 1 240 ? 26.332 -17.822 42.330 1.00 33.40 240 GLN B C 1
ATOM 3497 O O . GLN B 1 240 ? 27.293 -18.263 41.692 1.00 32.62 240 GLN B O 1
ATOM 3503 N N . GLN B 1 241 ? 25.556 -18.588 43.096 1.00 35.01 241 GLN B N 1
ATOM 3504 C CA . GLN B 1 241 ? 25.814 -20.021 43.238 1.00 36.13 241 GLN B CA 1
ATOM 3505 C C . GLN B 1 241 ? 25.558 -20.724 41.909 1.00 35.18 241 GLN B C 1
ATOM 3506 O O . GLN B 1 241 ? 26.330 -21.588 41.507 1.00 35.24 241 GLN B O 1
ATOM 3512 N N . ARG B 1 242 ? 24.489 -20.328 41.218 1.00 34.48 242 ARG B N 1
ATOM 3513 C CA . ARG B 1 242 ? 24.154 -20.895 39.906 1.00 33.73 242 ARG B CA 1
ATOM 3514 C C . ARG B 1 242 ? 25.219 -20.580 38.841 1.00 32.39 242 ARG B C 1
ATOM 3515 O O . ARG B 1 242 ? 25.531 -21.421 37.978 1.00 32.52 242 ARG B O 1
ATOM 3523 N N . LEU B 1 243 ? 25.767 -19.368 38.902 1.00 31.37 243 LEU B N 1
ATOM 3524 C CA . LEU B 1 243 ? 26.796 -18.937 37.955 1.00 30.17 243 LEU B CA 1
ATOM 3525 C C . LEU B 1 243 ? 28.161 -19.509 38.302 1.00 30.69 243 LEU B C 1
ATOM 3526 O O . LEU B 1 243 ? 28.982 -19.714 37.415 1.00 30.17 243 LEU B O 1
ATOM 3531 N N . GLY B 1 244 ? 28.387 -19.771 39.588 1.00 31.86 244 GLY B N 1
ATOM 3532 C CA . GLY B 1 244 ? 29.635 -20.336 40.060 1.00 32.56 244 GLY B CA 1
ATOM 3533 C C . GLY B 1 244 ? 29.904 -21.704 39.470 1.00 33.31 244 GLY B C 1
ATOM 3534 O O . GLY B 1 244 ? 31.053 -22.102 39.322 1.00 33.36 244 GLY B O 1
ATOM 3535 N N . ALA B 1 245 ? 28.835 -22.418 39.138 1.00 34.12 245 ALA B N 1
ATOM 3536 C CA . ALA B 1 245 ? 28.925 -23.758 38.576 1.00 35.36 245 ALA B CA 1
ATOM 3537 C C . ALA B 1 245 ? 28.824 -23.771 37.051 1.00 34.65 245 ALA B C 1
ATOM 3538 O O . ALA B 1 245 ? 28.889 -24.844 36.452 1.00 35.80 245 ALA B O 1
ATOM 3540 N N . SER B 1 246 ? 28.664 -22.600 36.429 1.00 33.14 246 SER B N 1
ATOM 3541 C CA . SER B 1 246 ? 28.551 -22.501 34.968 1.00 32.58 246 SER B CA 1
ATOM 3542 C C . SER B 1 246 ? 29.889 -22.728 34.253 1.00 32.67 246 SER B C 1
ATOM 3543 O O . SER B 1 246 ? 30.954 -22.493 34.817 1.00 32.39 246 SER B O 1
ATOM 3546 N N . ARG B 1 247 ? 29.816 -23.177 33.001 1.00 33.36 247 ARG B N 1
ATOM 3547 C CA . ARG B 1 247 ? 31.007 -23.346 32.156 1.00 33.80 247 ARG B CA 1
ATOM 3548 C C . ARG B 1 247 ? 31.727 -22.003 31.975 1.00 32.80 247 ARG B C 1
ATOM 3549 O O . ARG B 1 247 ? 32.928 -21.899 32.208 1.00 32.65 247 ARG B O 1
ATOM 3551 N N . ASP B 1 248 ? 30.970 -20.975 31.588 1.00 32.20 248 ASP B N 1
ATOM 3552 C CA . ASP B 1 248 ? 31.531 -19.642 31.332 1.00 31.61 248 ASP B CA 1
ATOM 3553 C C . ASP B 1 248 ? 32.363 -19.096 32.478 1.00 31.73 248 ASP B C 1
ATOM 3554 O O . ASP B 1 248 ? 33.408 -18.483 32.256 1.00 31.83 248 ASP B O 1
ATOM 3559 N N . HIS B 1 249 ? 31.913 -19.315 33.706 1.00 32.19 249 HIS B N 1
ATOM 3560 C CA . HIS B 1 249 ? 32.648 -18.808 34.843 1.00 32.30 249 HIS B CA 1
ATOM 3561 C C . HIS B 1 249 ? 33.995 -19.517 35.029 1.00 33.20 249 HIS B C 1
ATOM 3562 O O . HIS B 1 249 ? 34.992 -18.867 35.333 1.00 32.97 249 HIS B O 1
ATOM 3569 N N . SER B 1 250 ? 34.016 -20.838 34.870 1.00 34.38 250 SER B N 1
ATOM 3570 C CA . SER B 1 250 ? 35.276 -21.590 34.926 1.00 35.60 250 SER B CA 1
ATOM 3571 C C . SER B 1 250 ? 36.206 -21.163 33.803 1.00 35.70 250 SER B C 1
ATOM 3572 O O . SER B 1 250 ? 37.392 -20.930 34.032 1.00 35.63 250 SER B O 1
ATOM 3575 N N . ALA B 1 251 ? 35.646 -21.054 32.598 1.00 36.13 251 ALA B N 1
ATOM 3576 C CA . ALA B 1 251 ? 36.376 -20.561 31.428 1.00 36.75 251 ALA B CA 1
ATOM 3577 C C . ALA B 1 251 ? 37.030 -19.200 31.709 1.00 36.65 251 ALA B C 1
ATOM 3578 O O . ALA B 1 251 ? 38.202 -18.990 31.398 1.00 37.49 251 ALA B O 1
ATOM 3580 N N . ALA B 1 252 ? 36.283 -18.295 32.328 1.00 36.16 252 ALA B N 1
ATOM 3581 C CA . ALA B 1 252 ? 36.808 -16.972 32.638 1.00 36.36 252 ALA B CA 1
ATOM 3582 C C . ALA B 1 252 ? 38.003 -17.041 33.588 1.00 37.31 252 ALA B C 1
ATOM 3583 O O . ALA B 1 252 ? 38.991 -16.332 33.405 1.00 37.82 252 ALA B O 1
ATOM 3585 N N . VAL B 1 253 ? 37.897 -17.893 34.603 1.00 38.03 253 VAL B N 1
ATOM 3586 C CA . VAL B 1 253 ? 38.909 -17.996 35.648 1.00 38.70 253 VAL B CA 1
ATOM 3587 C C . VAL B 1 253 ? 40.166 -18.704 35.124 1.00 39.81 253 VAL B C 1
ATOM 3588 O O . VAL B 1 253 ? 41.277 -18.289 35.427 1.00 39.90 253 VAL B O 1
ATOM 3592 N N . GLU B 1 254 ? 39.983 -19.764 34.346 1.00 40.88 254 GLU B N 1
ATOM 3593 C CA . GLU B 1 254 ? 41.106 -20.451 33.715 1.00 42.70 254 GLU B CA 1
ATOM 3594 C C . GLU B 1 254 ? 41.827 -19.499 32.758 1.00 43.75 254 GLU B C 1
ATOM 3595 O O . GLU B 1 254 ? 43.049 -19.410 32.776 1.00 45.00 254 GLU B O 1
ATOM 3597 N N . ALA B 1 255 ? 41.063 -18.770 31.950 1.00 44.21 255 ALA B N 1
ATOM 3598 C CA . ALA B 1 255 ? 41.637 -17.810 31.004 1.00 45.32 255 ALA B CA 1
ATOM 3599 C C . ALA B 1 255 ? 42.430 -16.679 31.674 1.00 45.95 255 ALA B C 1
ATOM 3600 O O . ALA B 1 255 ? 43.461 -16.259 31.151 1.00 47.58 255 ALA B O 1
ATOM 3602 N N . PHE B 1 256 ? 41.952 -16.183 32.811 1.00 45.91 256 PHE B N 1
ATOM 3603 C CA . PHE B 1 256 ? 42.643 -15.109 33.537 1.00 47.02 256 PHE B CA 1
ATOM 3604 C C . PHE B 1 256 ? 43.969 -15.592 34.140 1.00 48.53 256 PHE B C 1
ATOM 3605 O O . PHE B 1 256 ? 44.941 -14.835 34.204 1.00 49.10 256 PHE B O 1
ATOM 3613 N N . LEU B 1 257 ? 43.992 -16.844 34.594 1.00 48.93 257 LEU B N 1
ATOM 3614 C CA . LEU B 1 257 ? 45.188 -17.431 35.187 1.00 49.99 257 LEU B CA 1
ATOM 3615 C C . LEU B 1 257 ? 46.255 -17.666 34.123 1.00 50.30 257 LEU B C 1
ATOM 3616 O O . LEU B 1 257 ? 47.442 -17.523 34.394 1.00 50.64 257 LEU B O 1
ATOM 3621 N N . ALA B 1 258 ? 45.818 -18.006 32.912 1.00 50.74 258 ALA B N 1
ATOM 3622 C CA . ALA B 1 258 ? 46.722 -18.213 31.773 1.00 51.49 258 ALA B CA 1
ATOM 3623 C C . ALA B 1 258 ? 46.920 -16.946 30.932 1.00 51.59 258 ALA B C 1
ATOM 3624 O O . ALA B 1 258 ? 47.421 -17.029 29.814 1.00 52.98 258 ALA B O 1
ATOM 3626 N N . LYS B 1 259 ? 46.530 -15.786 31.462 1.00 50.80 259 LYS B N 1
ATOM 3627 C CA . LYS B 1 259 ? 46.717 -14.511 30.767 1.00 51.31 259 LYS B CA 1
ATOM 3628 C C . LYS B 1 259 ? 46.241 -14.637 29.323 1.00 51.45 259 LYS B C 1
ATOM 3629 O O . LYS B 1 259 ? 47.005 -14.438 28.378 1.00 53.51 259 LYS B O 1
ATOM 3631 N N . ASP B 1 260 ? 44.964 -14.979 29.175 1.00 49.82 260 ASP B N 1
ATOM 3632 C CA . ASP B 1 260 ? 44.379 -15.346 27.889 1.00 49.08 260 ASP B CA 1
ATOM 3633 C C . ASP B 1 260 ? 42.934 -14.843 27.809 1.00 47.10 260 ASP B C 1
ATOM 3634 O O . ASP B 1 260 ? 42.323 -14.538 28.830 1.00 45.75 260 ASP B O 1
ATOM 3639 N N . LYS B 1 261 ? 42.403 -14.742 26.597 1.00 46.87 261 LYS B N 1
ATOM 3640 C CA . LYS B 1 261 ? 41.018 -14.325 26.390 1.00 45.29 261 LYS B CA 1
ATOM 3641 C C . LYS B 1 261 ? 40.099 -15.548 26.434 1.00 44.00 261 LYS B C 1
ATOM 3642 O O . LYS B 1 261 ? 40.361 -16.541 25.757 1.00 45.14 261 LYS B O 1
ATOM 3644 N N . PRO B 1 262 ? 39.021 -15.486 27.235 1.00 42.09 262 PRO B N 1
ATOM 3645 C CA . PRO B 1 262 ? 38.075 -16.597 27.329 1.00 41.10 262 PRO B CA 1
ATOM 3646 C C . PRO B 1 262 ? 37.052 -16.612 26.196 1.00 40.14 262 PRO B C 1
ATOM 3647 O O . PRO B 1 262 ? 36.695 -15.557 25.681 1.00 39.95 262 PRO B O 1
ATOM 3651 N N . VAL B 1 263 ? 36.578 -17.800 25.836 1.00 39.68 263 VAL B N 1
ATOM 3652 C CA . VAL B 1 263 ? 35.441 -17.948 24.930 1.00 39.34 263 VAL B CA 1
ATOM 3653 C C . VAL B 1 263 ? 34.208 -18.317 25.767 1.00 37.68 263 VAL B C 1
ATOM 3654 O O . VAL B 1 263 ? 34.247 -19.281 26.535 1.00 37.51 263 VAL B O 1
ATOM 3658 N N . PHE B 1 264 ? 33.134 -17.533 25.631 1.00 36.16 264 PHE B N 1
ATOM 3659 C CA . PHE B 1 264 ? 31.890 -17.751 26.385 1.00 34.79 264 PHE B CA 1
ATOM 3660 C C . PHE B 1 264 ? 30.814 -18.362 25.490 1.00 35.13 264 PHE B C 1
ATOM 3661 O O . PHE B 1 264 ? 30.632 -17.915 24.359 1.00 35.66 264 PHE B O 1
ATOM 3669 N N . VAL B 1 265 ? 30.086 -19.357 26.000 1.00 35.12 265 VAL B N 1
ATOM 3670 C CA . VAL B 1 265 ? 28.997 -20.004 25.237 1.00 35.53 265 VAL B CA 1
ATOM 3671 C C . VAL B 1 265 ? 27.593 -19.727 25.788 1.00 34.59 265 VAL B C 1
ATOM 3672 O O . VAL B 1 265 ? 26.609 -20.135 25.189 1.00 34.69 265 VAL B O 1
ATOM 3676 N N . GLY B 1 266 ? 27.503 -19.051 26.932 1.00 33.90 266 GLY B N 1
ATOM 3677 C CA . GLY B 1 266 ? 26.211 -18.699 27.521 1.00 33.51 266 GLY B CA 1
ATOM 3678 C C . GLY B 1 266 ? 25.613 -19.724 28.469 1.00 34.38 266 GLY B C 1
ATOM 3679 O O . GLY B 1 266 ? 24.409 -19.735 28.675 1.00 34.23 266 GLY B O 1
ATOM 3680 N N . ARG B 1 267 ? 26.442 -20.587 29.053 1.00 35.78 267 ARG B N 1
ATOM 3681 C CA . ARG B 1 267 ? 25.970 -21.506 30.092 1.00 36.89 267 ARG B CA 1
ATOM 3682 C C . ARG B 1 267 ? 27.103 -21.944 31.003 1.00 37.11 267 ARG B C 1
ATOM 3683 O O . ARG B 1 267 ? 26.934 -22.804 31.871 1.00 38.07 267 ARG B O 1
ATOM 3692 N N . ALA C 1 7 ? 44.935 -6.465 63.185 1.00 52.18 7 ALA C N 1
ATOM 3693 C CA . ALA C 1 7 ? 45.645 -7.353 62.210 1.00 50.32 7 ALA C CA 1
ATOM 3694 C C . ALA C 1 7 ? 45.260 -6.989 60.759 1.00 47.59 7 ALA C C 1
ATOM 3695 O O . ALA C 1 7 ? 45.752 -5.979 60.234 1.00 49.59 7 ALA C O 1
ATOM 3697 N N . ALA C 1 8 ? 44.378 -7.778 60.132 1.00 60.45 8 ALA C N 1
ATOM 3698 C CA . ALA C 1 8 ? 43.973 -7.565 58.727 1.00 54.46 8 ALA C CA 1
ATOM 3699 C C . ALA C 1 8 ? 42.902 -6.476 58.564 1.00 49.46 8 ALA C C 1
ATOM 3700 O O . ALA C 1 8 ? 42.840 -5.800 57.534 1.00 46.90 8 ALA C O 1
ATOM 3702 N N . VAL C 1 9 ? 42.044 -6.335 59.569 1.00 45.51 9 VAL C N 1
ATOM 3703 C CA . VAL C 1 9 ? 41.135 -5.196 59.661 1.00 42.92 9 VAL C CA 1
ATOM 3704 C C . VAL C 1 9 ? 41.348 -4.520 61.016 1.00 41.23 9 VAL C C 1
ATOM 3705 O O . VAL C 1 9 ? 41.100 -5.125 62.052 1.00 40.81 9 VAL C O 1
ATOM 3709 N N . ALA C 1 10 ? 41.815 -3.272 60.999 1.00 39.50 10 ALA C N 1
ATOM 3710 C CA . ALA C 1 10 ? 42.080 -2.522 62.227 1.00 38.49 10 ALA C CA 1
ATOM 3711 C C . ALA C 1 10 ? 40.817 -1.793 62.704 1.00 36.78 10 ALA C C 1
ATOM 3712 O O . ALA C 1 10 ? 40.126 -1.145 61.915 1.00 35.66 10 ALA C O 1
ATOM 3714 N N . TYR C 1 11 ? 40.534 -1.911 64.000 1.00 36.22 11 TYR C N 1
ATOM 3715 C CA . TYR C 1 11 ? 39.362 -1.300 64.625 1.00 34.99 11 TYR C CA 1
ATOM 3716 C C . TYR C 1 11 ? 39.762 -0.499 65.858 1.00 35.00 11 TYR C C 1
ATOM 3717 O O . TYR C 1 11 ? 40.482 -0.998 66.720 1.00 35.06 11 TYR C O 1
ATOM 3726 N N . SER C 1 12 ? 39.274 0.736 65.940 1.00 34.45 12 SER C N 1
ATOM 3727 C CA . SER C 1 12 ? 39.441 1.552 67.137 1.00 34.87 12 SER C CA 1
ATOM 3728 C C . SER C 1 12 ? 38.326 2.590 67.243 1.00 34.29 12 SER C C 1
ATOM 3729 O O . SER C 1 12 ? 37.686 2.931 66.237 1.00 33.90 12 SER C O 1
ATOM 3732 N N . VAL C 1 13 ? 38.089 3.067 68.467 1.00 34.17 13 VAL C N 1
ATOM 3733 C CA . VAL C 1 13 ? 37.119 4.126 68.731 1.00 33.47 13 VAL C CA 1
ATOM 3734 C C . VAL C 1 13 ? 37.823 5.231 69.500 1.00 34.02 13 VAL C C 1
ATOM 3735 O O . VAL C 1 13 ? 38.408 4.979 70.548 1.00 34.84 13 VAL C O 1
ATOM 3739 N N . ASN C 1 14 ? 37.779 6.450 68.977 1.00 34.00 14 ASN C N 1
ATOM 3740 C CA . ASN C 1 14 ? 38.455 7.569 69.621 1.00 35.12 14 ASN C CA 1
ATOM 3741 C C . ASN C 1 14 ? 37.577 8.249 70.686 1.00 35.82 14 ASN C C 1
ATOM 3742 O O . ASN C 1 14 ? 36.429 7.842 70.909 1.00 35.39 14 ASN C O 1
ATOM 3747 N N . HIS C 1 15 ? 38.138 9.274 71.333 1.00 37.09 15 HIS C N 1
ATOM 3748 C CA . HIS C 1 15 ? 37.483 9.994 72.435 1.00 37.34 15 HIS C CA 1
ATOM 3749 C C . HIS C 1 15 ? 36.236 10.743 71.977 1.00 36.54 15 HIS C C 1
ATOM 3750 O O . HIS C 1 15 ? 35.332 10.979 72.769 1.00 37.04 15 HIS C O 1
ATOM 3752 N N . ALA C 1 16 ? 36.202 11.118 70.699 1.00 36.23 16 ALA C N 1
ATOM 3753 C CA . ALA C 1 16 ? 35.063 11.824 70.109 1.00 35.01 16 ALA C CA 1
ATOM 3754 C C . ALA C 1 16 ? 33.913 10.887 69.691 1.00 34.22 16 ALA C C 1
ATOM 3755 O O . ALA C 1 16 ? 32.845 11.357 69.289 1.00 33.97 16 ALA C O 1
ATOM 3757 N N . GLY C 1 17 ? 34.131 9.574 69.783 1.00 33.73 17 GLY C N 1
ATOM 3758 C CA . GLY C 1 17 ? 33.122 8.587 69.395 1.00 32.76 17 GLY C CA 1
ATOM 3759 C C . GLY C 1 17 ? 33.132 8.241 67.912 1.00 31.79 17 GLY C C 1
ATOM 3760 O O . GLY C 1 17 ? 32.120 7.810 67.356 1.00 31.59 17 GLY C O 1
ATOM 3761 N N . VAL C 1 18 ? 34.271 8.439 67.265 1.00 31.24 18 VAL C N 1
ATOM 3762 C CA . VAL C 1 18 ? 34.456 8.034 65.884 1.00 30.33 18 VAL C CA 1
ATOM 3763 C C . VAL C 1 18 ? 35.037 6.622 65.908 1.00 30.19 18 VAL C C 1
ATOM 3764 O O . VAL C 1 18 ? 36.120 6.406 66.455 1.00 30.62 18 VAL C O 1
ATOM 3768 N N . ALA C 1 19 ? 34.303 5.657 65.361 1.00 29.23 19 ALA C N 1
ATOM 3769 C CA . ALA C 1 19 ? 34.844 4.314 65.157 1.00 29.00 19 ALA C CA 1
ATOM 3770 C C . ALA C 1 19 ? 35.528 4.291 63.806 1.00 28.96 19 ALA C C 1
ATOM 3771 O O . ALA C 1 19 ? 34.908 4.622 62.792 1.00 28.88 19 ALA C O 1
ATOM 3773 N N . ALA C 1 20 ? 36.808 3.933 63.795 1.00 29.53 20 ALA C N 1
ATOM 3774 C CA . ALA C 1 20 ? 37.581 3.846 62.561 1.00 29.77 20 ALA C CA 1
ATOM 3775 C C . ALA C 1 20 ? 37.763 2.387 62.192 1.00 29.91 20 ALA C C 1
ATOM 3776 O O . ALA C 1 20 ? 38.199 1.582 63.019 1.00 30.83 20 ALA C O 1
ATOM 3778 N N . ILE C 1 21 ? 37.423 2.056 60.950 1.00 29.71 21 ILE C N 1
ATOM 3779 C CA . ILE C 1 21 ? 37.582 0.709 60.420 1.00 29.90 21 ILE C CA 1
ATOM 3780 C C . ILE C 1 21 ? 38.528 0.786 59.229 1.00 30.16 21 ILE C C 1
ATOM 3781 O O . ILE C 1 21 ? 38.238 1.471 58.253 1.00 29.86 21 ILE C O 1
ATOM 3786 N N . VAL C 1 22 ? 39.656 0.091 59.315 1.00 30.84 22 VAL C N 1
ATOM 3787 C CA . VAL C 1 22 ? 40.697 0.201 58.293 1.00 31.83 22 VAL C CA 1
ATOM 3788 C C . VAL C 1 22 ? 41.015 -1.164 57.698 1.00 32.17 22 VAL C C 1
ATOM 3789 O O . VAL C 1 22 ? 41.457 -2.060 58.412 1.00 32.34 22 VAL C O 1
ATOM 3793 N N . LEU C 1 23 ? 40.777 -1.314 56.396 1.00 32.16 23 LEU C N 1
ATOM 3794 C CA . LEU C 1 23 ? 41.147 -2.534 55.684 1.00 32.89 23 LEU C CA 1
ATOM 3795 C C . LEU C 1 23 ? 42.670 -2.537 55.602 1.00 34.00 23 LEU C C 1
ATOM 3796 O O . LEU C 1 23 ? 43.267 -1.652 54.986 1.00 34.16 23 LEU C O 1
ATOM 3801 N N . ASP C 1 24 ? 43.303 -3.508 56.253 1.00 35.08 24 ASP C N 1
ATOM 3802 C CA . ASP C 1 24 ? 44.755 -3.490 56.391 1.00 36.48 24 ASP C CA 1
ATOM 3803 C C . ASP C 1 24 ? 45.419 -4.737 55.809 1.00 37.03 24 ASP C C 1
ATOM 3804 O O . ASP C 1 24 ? 46.036 -5.531 56.522 1.00 37.84 24 ASP C O 1
ATOM 3809 N N . ARG C 1 25 ? 45.277 -4.889 54.497 1.00 36.48 25 ARG C N 1
ATOM 3810 C CA . ARG C 1 25 ? 45.950 -5.945 53.749 1.00 36.58 25 ARG C CA 1
ATOM 3811 C C . ARG C 1 25 ? 46.410 -5.360 52.408 1.00 36.49 25 ARG C C 1
ATOM 3812 O O . ARG C 1 25 ? 46.041 -5.856 51.344 1.00 35.95 25 ARG C O 1
ATOM 3820 N N . PRO C 1 26 ? 47.225 -4.290 52.460 1.00 37.10 26 PRO C N 1
ATOM 3821 C CA . PRO C 1 26 ? 47.621 -3.534 51.267 1.00 37.49 26 PRO C CA 1
ATOM 3822 C C . PRO C 1 26 ? 48.408 -4.325 50.217 1.00 38.43 26 PRO C C 1
ATOM 3823 O O . PRO C 1 26 ? 48.354 -3.972 49.030 1.00 38.68 26 PRO C O 1
ATOM 3827 N N . GLU C 1 27 ? 49.134 -5.362 50.651 1.00 39.02 27 GLU C N 1
ATOM 3828 C CA A GLU C 1 27 ? 49.943 -6.206 49.767 0.50 39.74 27 GLU C CA 1
ATOM 3829 C CA B GLU C 1 27 ? 49.955 -6.152 49.719 0.50 39.83 27 GLU C CA 1
ATOM 3830 C C . GLU C 1 27 ? 49.091 -6.926 48.717 1.00 39.01 27 GLU C C 1
ATOM 3831 O O . GLU C 1 27 ? 49.572 -7.277 47.636 1.00 39.58 27 GLU C O 1
ATOM 3842 N N . ALA C 1 28 ? 47.818 -7.158 49.055 1.00 37.71 28 ALA C N 1
ATOM 3843 C CA . ALA C 1 28 ? 46.884 -7.835 48.151 1.00 36.50 28 ALA C CA 1
ATOM 3844 C C . ALA C 1 28 ? 45.756 -6.910 47.693 1.00 35.35 28 ALA C C 1
ATOM 3845 O O . ALA C 1 28 ? 44.680 -7.379 47.308 1.00 34.12 28 ALA C O 1
ATOM 3847 N N . SER C 1 29 ? 46.019 -5.603 47.718 1.00 35.41 29 SER C N 1
ATOM 3848 C CA . SER C 1 29 ? 45.014 -4.572 47.439 1.00 34.59 29 SER C CA 1
ATOM 3849 C C . SER C 1 29 ? 43.716 -4.772 48.230 1.00 33.72 29 SER C C 1
ATOM 3850 O O . SER C 1 29 ? 42.608 -4.548 47.712 1.00 32.90 29 SER C O 1
ATOM 3853 N N . ASN C 1 30 ? 43.876 -5.186 49.488 1.00 34.20 30 ASN C N 1
ATOM 3854 C CA . ASN C 1 30 ? 42.762 -5.452 50.408 1.00 33.50 30 ASN C CA 1
ATOM 3855 C C . ASN C 1 30 ? 41.731 -6.451 49.880 1.00 33.04 30 ASN C C 1
ATOM 3856 O O . ASN C 1 30 ? 40.535 -6.353 50.182 1.00 32.25 30 ASN C O 1
ATOM 3861 N N . ALA C 1 31 ? 42.213 -7.424 49.107 1.00 33.70 31 ALA C N 1
ATOM 3862 C CA . ALA C 1 31 ? 41.380 -8.517 48.633 1.00 33.35 31 ALA C CA 1
ATOM 3863 C C . ALA C 1 31 ? 40.801 -9.274 49.826 1.00 33.57 31 ALA C C 1
ATOM 3864 O O . ALA C 1 31 ? 41.518 -9.592 50.783 1.00 34.49 31 ALA C O 1
ATOM 3866 N N . LEU C 1 32 ? 39.507 -9.563 49.761 1.00 33.03 32 LEU C N 1
ATOM 3867 C CA . LEU C 1 32 ? 38.795 -10.156 50.885 1.00 33.20 32 LEU C CA 1
ATOM 3868 C C . LEU C 1 32 ? 38.915 -11.682 50.904 1.00 33.95 32 LEU C C 1
ATOM 3869 O O . LEU C 1 32 ? 38.249 -12.382 50.133 1.00 33.42 32 LEU C O 1
ATOM 3874 N N . ASP C 1 33 ? 39.788 -12.183 51.773 1.00 35.42 33 ASP C N 1
ATOM 3875 C CA . ASP C 1 33 ? 39.853 -13.611 52.075 1.00 36.82 33 ASP C CA 1
ATOM 3876 C C . ASP C 1 33 ? 39.088 -13.857 53.378 1.00 37.42 33 ASP C C 1
ATOM 3877 O O . ASP C 1 33 ? 38.553 -12.910 53.962 1.00 36.15 33 ASP C O 1
ATOM 3882 N N . ARG C 1 34 ? 39.031 -15.111 53.822 1.00 39.06 34 ARG C N 1
ATOM 3883 C CA . ARG C 1 34 ? 38.252 -15.494 55.012 1.00 40.96 34 ARG C CA 1
ATOM 3884 C C . ARG C 1 34 ? 38.577 -14.671 56.258 1.00 40.14 34 ARG C C 1
ATOM 3885 O O . ARG C 1 34 ? 37.673 -14.272 57.005 1.00 39.34 34 ARG C O 1
ATOM 3893 N N . THR C 1 35 ? 39.866 -14.420 56.469 1.00 39.55 35 THR C N 1
ATOM 3894 C CA . THR C 1 35 ? 40.327 -13.618 57.593 1.00 39.57 35 THR C CA 1
ATOM 3895 C C . THR C 1 35 ? 39.826 -12.170 57.495 1.00 38.39 35 THR C C 1
ATOM 3896 O O . THR C 1 35 ? 39.272 -11.656 58.453 1.00 37.86 35 THR C O 1
ATOM 3900 N N . MET C 1 36 ? 40.018 -11.525 56.346 1.00 38.44 36 MET C N 1
ATOM 3901 C CA . MET C 1 36 ? 39.503 -10.171 56.124 1.00 38.50 36 MET C CA 1
ATOM 3902 C C . MET C 1 36 ? 37.995 -10.096 56.370 1.00 36.78 36 MET C C 1
ATOM 3903 O O . MET C 1 36 ? 37.526 -9.208 57.085 1.00 36.44 36 MET C O 1
ATOM 3908 N N . LYS C 1 37 ? 37.247 -11.035 55.790 1.00 35.53 37 LYS C N 1
ATOM 3909 C CA . LYS C 1 37 ? 35.778 -11.063 55.900 1.00 34.35 37 LYS C CA 1
ATOM 3910 C C . LYS C 1 37 ? 35.290 -11.244 57.341 1.00 34.07 37 LYS C C 1
ATOM 3911 O O . LYS C 1 37 ? 34.386 -10.540 57.790 1.00 32.90 37 LYS C O 1
ATOM 3917 N N . THR C 1 38 ? 35.875 -12.213 58.046 1.00 34.74 38 THR C N 1
ATOM 3918 C CA . THR C 1 38 ? 35.527 -12.481 59.448 1.00 35.08 38 THR C CA 1
ATOM 3919 C C . THR C 1 38 ? 35.842 -11.288 60.363 1.00 34.56 38 THR C C 1
ATOM 3920 O O . THR C 1 38 ? 35.043 -10.943 61.242 1.00 34.19 38 THR C O 1
ATOM 3924 N N . GLU C 1 39 ? 36.998 -10.661 60.148 1.00 33.96 39 GLU C N 1
ATOM 3925 C CA . GLU C 1 39 ? 37.412 -9.513 60.955 1.00 33.87 39 GLU C CA 1
ATOM 3926 C C . GLU C 1 39 ? 36.611 -8.249 60.600 1.00 32.37 39 GLU C C 1
ATOM 3927 O O . GLU C 1 39 ? 36.263 -7.465 61.484 1.00 31.93 39 GLU C O 1
ATOM 3933 N N . LEU C 1 40 ? 36.313 -8.059 59.314 1.00 31.34 40 LEU C N 1
ATOM 3934 C CA . LEU C 1 40 ? 35.447 -6.952 58.876 1.00 30.20 40 LEU C CA 1
ATOM 3935 C C . LEU C 1 40 ? 34.063 -7.036 59.537 1.00 29.59 40 LEU C C 1
ATOM 3936 O O . LEU C 1 40 ? 33.528 -6.023 59.992 1.00 29.07 40 LEU C O 1
ATOM 3941 N N . LEU C 1 41 ? 33.508 -8.246 59.603 1.00 29.43 41 LEU C N 1
ATOM 3942 C CA . LEU C 1 41 ? 32.216 -8.487 60.258 1.00 29.40 41 LEU C CA 1
ATOM 3943 C C . LEU C 1 41 ? 32.254 -8.087 61.728 1.00 29.51 41 LEU C C 1
ATOM 3944 O O . LEU C 1 41 ? 31.360 -7.374 62.202 1.00 29.00 41 LEU C O 1
ATOM 3949 N N . GLN C 1 42 ? 33.288 -8.554 62.432 1.00 29.86 42 GLN C N 1
ATOM 3950 C CA . GLN C 1 42 ? 33.465 -8.276 63.863 1.00 29.99 42 GLN C CA 1
ATOM 3951 C C . GLN C 1 42 ? 33.561 -6.774 64.115 1.00 29.23 42 GLN C C 1
ATOM 3952 O O . GLN C 1 42 ? 32.923 -6.253 65.034 1.00 29.33 42 GLN C O 1
ATOM 3954 N N . ALA C 1 43 ? 34.339 -6.081 63.286 1.00 28.41 43 ALA C N 1
ATOM 3955 C CA . ALA C 1 43 ? 34.478 -4.631 63.402 1.00 27.97 43 ALA C CA 1
ATOM 3956 C C . ALA C 1 43 ? 33.144 -3.903 63.181 1.00 27.05 43 ALA C C 1
ATOM 3957 O O . ALA C 1 43 ? 32.796 -3.007 63.941 1.00 26.90 43 ALA C O 1
ATOM 3959 N N . LEU C 1 44 ? 32.402 -4.294 62.146 1.00 26.72 44 LEU C N 1
ATOM 3960 C CA . LEU C 1 44 ? 31.112 -3.660 61.839 1.00 26.46 44 LEU C CA 1
ATOM 3961 C C . LEU C 1 44 ? 30.075 -3.898 62.943 1.00 26.74 44 LEU C C 1
ATOM 3962 O O . LEU C 1 44 ? 29.316 -2.990 63.302 1.00 26.57 44 LEU C O 1
ATOM 3967 N N . LEU C 1 45 ? 30.049 -5.115 63.475 1.00 27.06 45 LEU C N 1
ATOM 3968 C CA . LEU C 1 45 ? 29.150 -5.454 64.578 1.00 27.45 45 LEU C CA 1
ATOM 3969 C C . LEU C 1 45 ? 29.515 -4.691 65.850 1.00 27.72 45 LEU C C 1
ATOM 3970 O O . LEU C 1 45 ? 28.633 -4.249 66.589 1.00 28.20 45 LEU C O 1
ATOM 3975 N N . ALA C 1 46 ? 30.811 -4.542 66.108 1.00 27.79 46 ALA C N 1
ATOM 3976 C CA . ALA C 1 46 ? 31.276 -3.805 67.285 1.00 27.94 46 ALA C CA 1
ATOM 3977 C C . ALA C 1 46 ? 30.886 -2.333 67.201 1.00 27.29 46 ALA C C 1
ATOM 3978 O O . ALA C 1 46 ? 30.427 -1.748 68.181 1.00 27.81 46 ALA C O 1
ATOM 3980 N N . ALA C 1 47 ? 31.072 -1.739 66.030 1.00 26.57 47 ALA C N 1
ATOM 3981 C CA . ALA C 1 47 ? 30.685 -0.349 65.806 1.00 26.29 47 ALA C CA 1
ATOM 3982 C C . ALA C 1 47 ? 29.179 -0.159 65.940 1.00 26.04 47 ALA C C 1
ATOM 3983 O O . ALA C 1 47 ? 28.728 0.839 66.493 1.00 26.33 47 ALA C O 1
ATOM 3985 N N . GLY C 1 48 ? 28.414 -1.122 65.438 1.00 25.72 48 GLY C N 1
ATOM 3986 C CA . GLY C 1 48 ? 26.968 -1.056 65.485 1.00 25.89 48 GLY C CA 1
ATOM 3987 C C . GLY C 1 48 ? 26.382 -1.240 66.868 1.00 26.60 48 GLY C C 1
ATOM 3988 O O . GLY C 1 48 ? 25.284 -0.750 67.139 1.00 26.48 48 GLY C O 1
ATOM 3989 N N . GLY C 1 49 ? 27.108 -1.944 67.737 1.00 27.32 49 GLY C N 1
ATOM 3990 C CA . GLY C 1 49 ? 26.617 -2.292 69.074 1.00 28.26 49 GLY C CA 1
ATOM 3991 C C . GLY C 1 49 ? 27.115 -1.409 70.211 1.00 28.88 49 GLY C C 1
ATOM 3992 O O . GLY C 1 49 ? 26.691 -1.572 71.352 1.00 29.52 49 GLY C O 1
ATOM 3993 N N . ASP C 1 50 ? 28.003 -0.468 69.907 1.00 28.97 50 ASP C N 1
ATOM 3994 C CA . ASP C 1 50 ? 28.638 0.354 70.933 1.00 29.65 50 ASP C CA 1
ATOM 3995 C C . ASP C 1 50 ? 27.888 1.687 71.100 1.00 29.63 50 ASP C C 1
ATOM 3996 O O . ASP C 1 50 ? 27.924 2.520 70.199 1.00 29.22 50 ASP C O 1
ATOM 4001 N N . PRO C 1 51 ? 27.225 1.904 72.259 1.00 30.32 51 PRO C N 1
ATOM 4002 C CA . PRO C 1 51 ? 26.444 3.145 72.450 1.00 30.28 51 PRO C CA 1
ATOM 4003 C C . PRO C 1 51 ? 27.262 4.440 72.331 1.00 29.91 51 PRO C C 1
ATOM 4004 O O . PRO C 1 51 ? 26.698 5.500 72.080 1.00 29.57 51 PRO C O 1
ATOM 4008 N N . ALA C 1 52 ? 28.576 4.349 72.518 1.00 29.89 52 ALA C N 1
ATOM 4009 C CA . ALA C 1 52 ? 29.447 5.523 72.476 1.00 29.81 52 ALA C CA 1
ATOM 4010 C C . ALA C 1 52 ? 29.799 5.975 71.057 1.00 28.98 52 ALA C C 1
ATOM 4011 O O . ALA C 1 52 ? 30.265 7.097 70.866 1.00 28.99 52 ALA C O 1
ATOM 4013 N N . VAL C 1 53 ? 29.603 5.109 70.068 1.00 28.26 53 VAL C N 1
ATOM 4014 C CA . VAL C 1 53 ? 29.959 5.452 68.689 1.00 27.81 53 VAL C CA 1
ATOM 4015 C C . VAL C 1 53 ? 28.944 6.444 68.123 1.00 27.27 53 VAL C C 1
ATOM 4016 O O . VAL C 1 53 ? 27.750 6.156 68.101 1.00 27.59 53 VAL C O 1
ATOM 4020 N N . ARG C 1 54 ? 29.418 7.617 67.703 1.00 27.10 54 ARG C N 1
ATOM 4021 C CA . ARG C 1 54 ? 28.552 8.661 67.124 1.00 26.88 54 ARG C CA 1
ATOM 4022 C C . ARG C 1 54 ? 28.696 8.753 65.588 1.00 26.17 54 ARG C C 1
ATOM 4023 O O . ARG C 1 54 ? 27.841 9.326 64.920 1.00 25.85 54 ARG C O 1
ATOM 4031 N N . ALA C 1 55 ? 29.794 8.222 65.049 1.00 25.86 55 ALA C N 1
ATOM 4032 C CA . ALA C 1 55 ? 29.994 8.115 63.606 1.00 25.60 55 ALA C CA 1
ATOM 4033 C C . ALA C 1 55 ? 31.076 7.078 63.294 1.00 25.53 55 ALA C C 1
ATOM 4034 O O . ALA C 1 55 ? 31.887 6.748 64.151 1.00 25.87 55 ALA C O 1
ATOM 4036 N N . VAL C 1 56 ? 31.074 6.569 62.063 1.00 25.20 56 VAL C N 1
ATOM 4037 C CA . VAL C 1 56 ? 32.008 5.527 61.646 1.00 25.42 56 VAL C CA 1
ATOM 4038 C C . VAL C 1 56 ? 32.751 5.977 60.405 1.00 25.60 56 VAL C C 1
ATOM 4039 O O . VAL C 1 56 ? 32.142 6.528 59.496 1.00 25.42 56 VAL C O 1
ATOM 4043 N N . VAL C 1 57 ? 34.059 5.743 60.357 1.00 26.37 57 VAL C N 1
ATOM 4044 C CA . VAL C 1 57 ? 34.811 6.002 59.130 1.00 27.08 57 VAL C CA 1
ATOM 4045 C C . VAL C 1 57 ? 35.507 4.734 58.635 1.00 27.73 57 VAL C C 1
ATOM 4046 O O . VAL C 1 57 ? 36.173 4.032 59.388 1.00 28.29 57 VAL C O 1
ATOM 4050 N N . MET C 1 58 ? 35.314 4.456 57.355 1.00 28.41 58 MET C N 1
ATOM 4051 C CA . MET C 1 58 ? 35.837 3.268 56.703 1.00 29.52 58 MET C CA 1
ATOM 4052 C C . MET C 1 58 ? 36.917 3.741 55.730 1.00 29.25 58 MET C C 1
ATOM 4053 O O . MET C 1 58 ? 36.694 4.661 54.949 1.00 28.94 58 MET C O 1
ATOM 4058 N N . SER C 1 59 ? 38.094 3.134 55.811 1.00 29.19 59 SER C N 1
ATOM 4059 C CA . SER C 1 59 ? 39.220 3.484 54.948 1.00 29.39 59 SER C CA 1
ATOM 4060 C C . SER C 1 59 ? 40.066 2.240 54.671 1.00 29.38 59 SER C C 1
ATOM 4061 O O . SER C 1 59 ? 39.780 1.156 55.189 1.00 28.79 59 SER C O 1
ATOM 4064 N N . ALA C 1 60 ? 41.111 2.405 53.869 1.00 29.64 60 ALA C N 1
ATOM 4065 C CA . ALA C 1 60 ? 41.893 1.271 53.400 1.00 30.13 60 ALA C CA 1
ATOM 4066 C C . ALA C 1 60 ? 43.355 1.647 53.232 1.00 31.16 60 ALA C C 1
ATOM 4067 O O . ALA C 1 60 ? 43.669 2.721 52.719 1.00 31.37 60 ALA C O 1
ATOM 4069 N N . ALA C 1 61 ? 44.242 0.752 53.655 1.00 32.02 61 ALA C N 1
ATOM 4070 C CA . ALA C 1 61 ? 45.682 0.967 53.525 1.00 33.40 61 ALA C CA 1
ATOM 4071 C C . ALA C 1 61 ? 46.153 0.641 52.109 1.00 33.93 61 ALA C C 1
ATOM 4072 O O . ALA C 1 61 ? 45.554 -0.190 51.414 1.00 33.81 61 ALA C O 1
ATOM 4074 N N . GLY C 1 62 ? 47.230 1.302 51.690 1.00 35.13 62 GLY C N 1
ATOM 4075 C CA . GLY C 1 62 ? 47.877 1.012 50.410 1.00 35.53 62 GLY C CA 1
ATOM 4076 C C . GLY C 1 62 ? 47.326 1.857 49.284 1.00 34.97 62 GLY C C 1
ATOM 4077 O O . GLY C 1 62 ? 46.698 2.887 49.520 1.00 34.85 62 GLY C O 1
ATOM 4078 N N . LYS C 1 63 ? 47.556 1.413 48.055 1.00 34.95 63 LYS C N 1
ATOM 4079 C CA . LYS C 1 63 ? 47.177 2.178 46.873 1.00 34.56 63 LYS C CA 1
ATOM 4080 C C . LYS C 1 63 ? 45.698 2.017 46.496 1.00 32.98 63 LYS C C 1
ATOM 4081 O O . LYS C 1 63 ? 45.136 2.885 45.833 1.00 32.36 63 LYS C O 1
ATOM 4083 N N . ASN C 1 64 ? 45.074 0.916 46.912 1.00 32.06 64 ASN C N 1
ATOM 4084 C CA . ASN C 1 64 ? 43.740 0.564 46.423 1.00 30.73 64 ASN C CA 1
ATOM 4085 C C . ASN C 1 64 ? 42.780 0.206 47.532 1.00 29.68 64 ASN C C 1
ATOM 4086 O O . ASN C 1 64 ? 43.133 -0.514 48.460 1.00 29.76 64 ASN C O 1
ATOM 4091 N N . PHE C 1 65 ? 41.547 0.696 47.414 1.00 28.85 65 PHE C N 1
ATOM 4092 C CA . PHE C 1 65 ? 40.558 0.521 48.469 1.00 28.09 65 PHE C CA 1
ATOM 4093 C C . PHE C 1 65 ? 40.240 -0.953 48.715 1.00 27.59 65 PHE C C 1
ATOM 4094 O O . PHE C 1 65 ? 40.455 -1.446 49.813 1.00 27.61 65 PHE C O 1
ATOM 4102 N N . CYS C 1 66 ? 39.706 -1.636 47.703 1.00 27.41 66 CYS C N 1
ATOM 4103 C CA . CYS C 1 66 ? 39.358 -3.052 47.810 1.00 27.48 66 CYS C CA 1
ATOM 4104 C C . CYS C 1 66 ? 39.046 -3.622 46.433 1.00 27.66 66 CYS C C 1
ATOM 4105 O O . CYS C 1 66 ? 38.154 -3.113 45.740 1.00 27.05 66 CYS C O 1
ATOM 4108 N N . VAL C 1 67 ? 39.779 -4.669 46.037 1.00 28.46 67 VAL C N 1
ATOM 4109 C CA . VAL C 1 67 ? 39.564 -5.328 44.734 1.00 28.99 67 VAL C CA 1
ATOM 4110 C C . VAL C 1 67 ? 38.516 -6.455 44.788 1.00 28.68 67 VAL C C 1
ATOM 4111 O O . VAL C 1 67 ? 38.340 -7.196 43.823 1.00 28.48 67 VAL C O 1
ATOM 4115 N N . GLY C 1 68 ? 37.819 -6.572 45.912 1.00 28.56 68 GLY C N 1
ATOM 4116 C CA . GLY C 1 68 ? 36.810 -7.611 46.087 1.00 28.58 68 GLY C CA 1
ATOM 4117 C C . GLY C 1 68 ? 37.395 -8.929 46.565 1.00 29.06 68 GLY C C 1
ATOM 4118 O O . GLY C 1 68 ? 38.428 -8.953 47.247 1.00 29.86 68 GLY C O 1
ATOM 4119 N N . GLN C 1 69 ? 36.721 -10.015 46.190 1.00 28.79 69 GLN C N 1
ATOM 4120 C CA . GLN C 1 69 ? 37.027 -11.381 46.626 1.00 29.50 69 GLN C CA 1
ATOM 4121 C C . GLN C 1 69 ? 38.475 -11.800 46.336 1.00 30.79 69 GLN C C 1
ATOM 4122 O O . GLN C 1 69 ? 38.994 -11.575 45.243 1.00 31.37 69 GLN C O 1
ATOM 4128 N N . ASP C 1 70 ? 39.118 -12.419 47.321 1.00 32.08 70 ASP C N 1
ATOM 4129 C CA . ASP C 1 70 ? 40.470 -12.958 47.136 1.00 33.40 70 ASP C CA 1
ATOM 4130 C C . ASP C 1 70 ? 40.492 -13.987 46.001 1.00 33.70 70 ASP C C 1
ATOM 4131 O O . ASP C 1 70 ? 39.761 -14.972 46.034 1.00 33.11 70 ASP C O 1
ATOM 4136 N N . LEU C 1 71 ? 41.332 -13.743 45.001 1.00 34.99 71 LEU C N 1
ATOM 4137 C CA . LEU C 1 71 ? 41.442 -14.620 43.832 1.00 35.97 71 LEU C CA 1
ATOM 4138 C C . LEU C 1 71 ? 41.867 -16.048 44.196 1.00 36.32 71 LEU C C 1
ATOM 4139 O O . LEU C 1 71 ? 41.158 -17.004 43.892 1.00 35.49 71 LEU C O 1
ATOM 4144 N N . ALA C 1 72 ? 43.023 -16.186 44.844 1.00 37.45 72 ALA C N 1
ATOM 4145 C CA . ALA C 1 72 ? 43.565 -17.514 45.182 1.00 38.60 72 ALA C CA 1
ATOM 4146 C C . ALA C 1 72 ? 42.532 -18.372 45.924 1.00 38.05 72 ALA C C 1
ATOM 4147 O O . ALA C 1 72 ? 42.309 -19.537 45.591 1.00 37.91 72 ALA C O 1
ATOM 4149 N N . GLU C 1 73 ? 41.892 -17.771 46.916 1.00 37.17 73 GLU C N 1
ATOM 4150 C CA . GLU C 1 73 ? 40.972 -18.487 47.779 1.00 37.56 73 GLU C CA 1
ATOM 4151 C C . GLU C 1 73 ? 39.749 -18.966 47.002 1.00 36.92 73 GLU C C 1
ATOM 4152 O O . GLU C 1 73 ? 39.254 -20.076 47.222 1.00 37.16 73 GLU C O 1
ATOM 4158 N N . HIS C 1 74 ? 39.274 -18.124 46.088 1.00 35.56 74 HIS C N 1
ATOM 4159 C CA . HIS C 1 74 ? 38.154 -18.477 45.227 1.00 34.83 74 HIS C CA 1
ATOM 4160 C C . HIS C 1 74 ? 38.526 -19.587 44.237 1.00 35.29 74 HIS C C 1
ATOM 4161 O O . HIS C 1 74 ? 37.732 -20.490 43.973 1.00 34.95 74 HIS C O 1
ATOM 4168 N N . VAL C 1 75 ? 39.736 -19.525 43.697 1.00 36.10 75 VAL C N 1
ATOM 4169 C CA . VAL C 1 75 ? 40.222 -20.595 42.832 1.00 37.12 75 VAL C CA 1
ATOM 4170 C C . VAL C 1 75 ? 40.232 -21.944 43.571 1.00 37.59 75 VAL C C 1
ATOM 4171 O O . VAL C 1 75 ? 39.811 -22.951 43.005 1.00 37.38 75 VAL C O 1
ATOM 4175 N N . GLU C 1 76 ? 40.675 -21.961 44.827 1.00 38.25 76 GLU C N 1
ATOM 4176 C CA . GLU C 1 76 ? 40.679 -23.203 45.619 1.00 39.54 76 GLU C CA 1
ATOM 4177 C C . GLU C 1 76 ? 39.269 -23.781 45.743 1.00 39.71 76 GLU C C 1
ATOM 4178 O O . GLU C 1 76 ? 39.049 -24.962 45.471 1.00 39.56 76 GLU C O 1
ATOM 4180 N N . ALA C 1 77 ? 38.317 -22.934 46.129 1.00 40.19 77 ALA C N 1
ATOM 4181 C CA . ALA C 1 77 ? 36.921 -23.353 46.289 1.00 40.64 77 ALA C CA 1
ATOM 4182 C C . ALA C 1 77 ? 36.309 -23.866 44.980 1.00 41.37 77 ALA C C 1
ATOM 4183 O O . ALA C 1 77 ? 35.530 -24.826 44.978 1.00 41.06 77 ALA C O 1
ATOM 4185 N N . LEU C 1 78 ? 36.668 -23.220 43.875 1.00 42.45 78 LEU C N 1
ATOM 4186 C CA . LEU C 1 78 ? 36.116 -23.551 42.566 1.00 43.47 78 LEU C CA 1
ATOM 4187 C C . LEU C 1 78 ? 36.621 -24.909 42.074 1.00 45.38 78 LEU C C 1
ATOM 4188 O O . LEU C 1 78 ? 35.865 -25.678 41.475 1.00 44.98 78 LEU C O 1
ATOM 4193 N N . ARG C 1 79 ? 37.896 -25.198 42.329 1.00 47.71 79 ARG C N 1
ATOM 4194 C CA . ARG C 1 79 ? 38.477 -26.486 41.960 1.00 49.57 79 ARG C CA 1
ATOM 4195 C C . ARG C 1 79 ? 37.962 -27.578 42.876 1.00 49.65 79 ARG C C 1
ATOM 4196 O O . ARG C 1 79 ? 37.626 -28.666 42.420 1.00 50.29 79 ARG C O 1
ATOM 4204 N N . ASP C 1 80 ? 37.889 -27.269 44.164 1.00 48.89 80 ASP C N 1
ATOM 4205 C CA . ASP C 1 80 ? 37.408 -28.213 45.163 1.00 49.57 80 ASP C CA 1
ATOM 4206 C C . ASP C 1 80 ? 35.957 -28.661 44.926 1.00 48.44 80 ASP C C 1
ATOM 4207 O O . ASP C 1 80 ? 35.662 -29.851 45.034 1.00 48.87 80 ASP C O 1
ATOM 4212 N N . ASP C 1 81 ? 35.061 -27.717 44.609 1.00 46.35 81 ASP C N 1
ATOM 4213 C CA . ASP C 1 81 ? 33.618 -28.007 44.534 1.00 44.26 81 ASP C CA 1
ATOM 4214 C C . ASP C 1 81 ? 32.855 -26.894 43.798 1.00 42.26 81 ASP C C 1
ATOM 4215 O O . ASP C 1 81 ? 32.359 -25.960 44.428 1.00 40.28 81 ASP C O 1
ATOM 4220 N N . PRO C 1 82 ? 32.749 -27.002 42.460 1.00 41.02 82 PRO C N 1
ATOM 4221 C CA . PRO C 1 82 ? 32.184 -25.924 41.637 1.00 40.13 82 PRO C CA 1
ATOM 4222 C C . PRO C 1 82 ? 30.743 -25.541 41.992 1.00 38.64 82 PRO C C 1
ATOM 4223 O O . PRO C 1 82 ? 30.372 -24.373 41.880 1.00 38.04 82 PRO C O 1
ATOM 4227 N N . ALA C 1 83 ? 29.959 -26.525 42.422 1.00 38.29 83 ALA C N 1
ATOM 4228 C CA . ALA C 1 83 ? 28.550 -26.321 42.755 1.00 37.44 83 ALA C CA 1
ATOM 4229 C C . ALA C 1 83 ? 28.347 -25.473 44.010 1.00 36.72 83 ALA C C 1
ATOM 4230 O O . ALA C 1 83 ? 27.259 -24.936 44.222 1.00 35.90 83 ALA C O 1
ATOM 4232 N N . HIS C 1 84 ? 29.380 -25.383 44.848 1.00 36.29 84 HIS C N 1
ATOM 4233 C CA . HIS C 1 84 ? 29.288 -24.697 46.125 1.00 35.60 84 HIS C CA 1
ATOM 4234 C C . HIS C 1 84 ? 30.384 -23.651 46.314 1.00 34.79 84 HIS C C 1
ATOM 4235 O O . HIS C 1 84 ? 30.631 -23.209 47.440 1.00 34.49 84 HIS C O 1
ATOM 4242 N N . ALA C 1 85 ? 31.001 -23.215 45.214 1.00 33.88 85 ALA C N 1
ATOM 4243 C CA . ALA C 1 85 ? 32.105 -22.242 45.278 1.00 33.62 85 ALA C CA 1
ATOM 4244 C C . ALA C 1 85 ? 31.706 -20.865 45.823 1.00 32.51 85 ALA C C 1
ATOM 4245 O O . ALA C 1 85 ? 32.571 -20.092 46.217 1.00 32.27 85 ALA C O 1
ATOM 4247 N N . MET C 1 86 ? 30.412 -20.565 45.849 1.00 31.95 86 MET C N 1
ATOM 4248 C CA . MET C 1 86 ? 29.940 -19.259 46.287 1.00 31.70 86 MET C CA 1
ATOM 4249 C C . MET C 1 86 ? 29.178 -19.307 47.614 1.00 31.00 86 MET C C 1
ATOM 4250 O O . MET C 1 86 ? 28.448 -18.374 47.939 1.00 30.23 86 MET C O 1
ATOM 4255 N N . ASP C 1 87 ? 29.364 -20.380 48.383 1.00 30.90 87 ASP C N 1
ATOM 4256 C CA . ASP C 1 87 ? 28.888 -20.449 49.770 1.00 30.69 87 ASP C CA 1
ATOM 4257 C C . ASP C 1 87 ? 29.281 -19.214 50.570 1.00 29.55 87 ASP C C 1
ATOM 4258 O O . ASP C 1 87 ? 28.520 -18.756 51.415 1.00 29.56 87 ASP C O 1
ATOM 4263 N N . THR C 1 88 ? 30.470 -18.688 50.308 1.00 28.65 88 THR C N 1
ATOM 4264 C CA . THR C 1 88 ? 30.957 -17.489 51.000 1.00 28.44 88 THR C CA 1
ATOM 4265 C C . THR C 1 88 ? 30.033 -16.246 50.906 1.00 27.66 88 THR C C 1
ATOM 4266 O O . THR C 1 88 ? 30.062 -15.379 51.781 1.00 27.46 88 THR C O 1
ATOM 4270 N N . VAL C 1 89 ? 29.218 -16.160 49.861 1.00 27.51 89 VAL C N 1
ATOM 4271 C CA . VAL C 1 89 ? 28.266 -15.055 49.739 1.00 27.28 89 VAL C CA 1
ATOM 4272 C C . VAL C 1 89 ? 27.278 -15.096 50.909 1.00 27.77 89 VAL C C 1
ATOM 4273 O O . VAL C 1 89 ? 27.082 -14.096 51.590 1.00 27.39 89 VAL C O 1
ATOM 4277 N N . ARG C 1 90 ? 26.665 -16.252 51.141 1.00 28.65 90 ARG C N 1
ATOM 4278 C CA . ARG C 1 90 ? 25.782 -16.420 52.297 1.00 29.64 90 ARG C CA 1
ATOM 4279 C C . ARG C 1 90 ? 26.549 -16.363 53.612 1.00 29.95 90 ARG C C 1
ATOM 4280 O O . ARG C 1 90 ? 26.111 -15.726 54.569 1.00 29.85 90 ARG C O 1
ATOM 4288 N N . GLU C 1 91 ? 27.697 -17.027 53.656 1.00 30.05 91 GLU C N 1
ATOM 4289 C CA . GLU C 1 91 ? 28.396 -17.221 54.915 1.00 30.76 91 GLU C CA 1
ATOM 4290 C C . GLU C 1 91 ? 29.114 -15.966 55.407 1.00 29.48 91 GLU C C 1
ATOM 4291 O O . GLU C 1 91 ? 29.178 -15.738 56.610 1.00 28.79 91 GLU C O 1
ATOM 4297 N N . HIS C 1 92 ? 29.638 -15.157 54.487 1.00 28.53 92 HIS C N 1
ATOM 4298 C CA . HIS C 1 92 ? 30.508 -14.031 54.850 1.00 28.34 92 HIS C CA 1
ATOM 4299 C C . HIS C 1 92 ? 30.026 -12.668 54.343 1.00 27.14 92 HIS C C 1
ATOM 4300 O O . HIS C 1 92 ? 29.910 -11.727 55.121 1.00 26.73 92 HIS C O 1
ATOM 4307 N N . TYR C 1 93 ? 29.774 -12.550 53.039 1.00 26.27 93 TYR C N 1
ATOM 4308 C CA . TYR C 1 93 ? 29.392 -11.250 52.466 1.00 25.08 93 TYR C CA 1
ATOM 4309 C C . TYR C 1 93 ? 28.032 -10.752 52.962 1.00 23.95 93 TYR C C 1
ATOM 4310 O O . TYR C 1 93 ? 27.878 -9.576 53.281 1.00 23.77 93 TYR C O 1
ATOM 4319 N N . ASN C 1 94 ? 27.043 -11.629 53.028 1.00 23.15 94 ASN C N 1
ATOM 4320 C CA . ASN C 1 94 ? 25.721 -11.197 53.449 1.00 22.52 94 ASN C CA 1
ATOM 4321 C C . ASN C 1 94 ? 25.698 -10.689 54.905 1.00 22.51 94 ASN C C 1
ATOM 4322 O O . ASN C 1 94 ? 25.224 -9.590 55.155 1.00 21.80 94 ASN C O 1
ATOM 4327 N N . PRO C 1 95 ? 26.266 -11.453 55.855 1.00 23.12 95 PRO C N 1
ATOM 4328 C CA . PRO C 1 95 ? 26.321 -10.886 57.211 1.00 23.32 95 PRO C CA 1
ATOM 4329 C C . PRO C 1 95 ? 27.086 -9.563 57.298 1.00 23.09 95 PRO C C 1
ATOM 4330 O O . PRO C 1 95 ? 26.684 -8.694 58.066 1.00 23.13 95 PRO C O 1
ATOM 4334 N N . VAL C 1 96 ? 28.160 -9.405 56.521 1.00 23.07 96 VAL C N 1
ATOM 4335 C CA . VAL C 1 96 ? 28.888 -8.124 56.440 1.00 22.96 96 VAL C CA 1
ATOM 4336 C C . VAL C 1 96 ? 27.971 -6.972 55.986 1.00 22.53 96 VAL C C 1
ATOM 4337 O O . VAL C 1 96 ? 27.953 -5.901 56.603 1.00 22.30 96 VAL C O 1
ATOM 4341 N N . LEU C 1 97 ? 27.191 -7.185 54.931 1.00 22.25 97 LEU C N 1
ATOM 4342 C CA . LEU C 1 97 ? 26.321 -6.112 54.426 1.00 21.93 97 LEU C CA 1
ATOM 4343 C C . LEU C 1 97 ? 25.160 -5.774 55.387 1.00 21.90 97 LEU C C 1
ATOM 4344 O O . LEU C 1 97 ? 24.780 -4.619 55.519 1.00 20.89 97 LEU C O 1
ATOM 4349 N N . GLU C 1 98 ? 24.638 -6.784 56.074 1.00 22.87 98 GLU C N 1
ATOM 4350 C CA . GLU C 1 98 ? 23.605 -6.589 57.094 1.00 23.55 98 GLU C CA 1
ATOM 4351 C C . GLU C 1 98 ? 24.150 -5.805 58.280 1.00 23.06 98 GLU C C 1
ATOM 4352 O O . GLU C 1 98 ? 23.476 -4.920 58.803 1.00 22.27 98 GLU C O 1
ATOM 4358 N N . ALA C 1 99 ? 25.379 -6.133 58.692 1.00 23.00 99 ALA C N 1
ATOM 4359 C CA . ALA C 1 99 ? 26.026 -5.454 59.820 1.00 22.95 99 ALA C CA 1
ATOM 4360 C C . ALA C 1 99 ? 26.297 -3.982 59.495 1.00 22.60 99 ALA C C 1
ATOM 4361 O O . ALA C 1 99 ? 26.071 -3.107 60.325 1.00 22.91 99 ALA C O 1
ATOM 4363 N N . LEU C 1 100 ? 26.777 -3.710 58.288 1.00 22.12 100 LEU C N 1
ATOM 4364 C CA . LEU C 1 100 ? 26.954 -2.329 57.836 1.00 21.93 100 LEU C CA 1
ATOM 4365 C C . LEU C 1 100 ? 25.599 -1.602 57.814 1.00 21.40 100 LEU C C 1
ATOM 4366 O O . LEU C 1 100 ? 25.462 -0.499 58.344 1.00 21.22 100 LEU C O 1
ATOM 4371 N N . ASP C 1 101 ? 24.595 -2.245 57.231 1.00 20.78 101 ASP C N 1
ATOM 4372 C CA . ASP C 1 101 ? 23.249 -1.685 57.195 1.00 20.57 101 ASP C CA 1
ATOM 4373 C C . ASP C 1 101 ? 22.666 -1.446 58.597 1.00 20.47 101 ASP C C 1
ATOM 4374 O O . ASP C 1 101 ? 21.934 -0.485 58.798 1.00 20.12 101 ASP C O 1
ATOM 4379 N N . ALA C 1 102 ? 23.009 -2.306 59.556 1.00 20.64 102 ALA C N 1
ATOM 4380 C CA . ALA C 1 102 ? 22.510 -2.175 60.930 1.00 20.88 102 ALA C CA 1
ATOM 4381 C C . ALA C 1 102 ? 23.133 -1.012 61.714 1.00 21.10 102 ALA C C 1
ATOM 4382 O O . ALA C 1 102 ? 22.571 -0.595 62.724 1.00 21.24 102 ALA C O 1
ATOM 4384 N N . ILE C 1 103 ? 24.276 -0.490 61.267 1.00 21.28 103 ILE C N 1
ATOM 4385 C CA . ILE C 1 103 ? 24.857 0.689 61.910 1.00 21.71 103 ILE C CA 1
ATOM 4386 C C . ILE C 1 103 ? 23.888 1.864 61.771 1.00 21.97 103 ILE C C 1
ATOM 4387 O O . ILE C 1 103 ? 23.525 2.259 60.655 1.00 21.59 103 ILE C O 1
ATOM 4392 N N . LYS C 1 104 ? 23.469 2.410 62.910 1.00 22.54 104 LYS C N 1
ATOM 4393 C CA . LYS C 1 104 ? 22.401 3.410 62.945 1.00 22.88 104 LYS C CA 1
ATOM 4394 C C . LYS C 1 104 ? 22.907 4.820 62.727 1.00 22.25 104 LYS C C 1
ATOM 4395 O O . LYS C 1 104 ? 22.155 5.686 62.286 1.00 22.04 104 LYS C O 1
ATOM 4401 N N . VAL C 1 105 ? 24.180 5.041 63.049 1.00 21.87 105 VAL C N 1
ATOM 4402 C CA . VAL C 1 105 ? 24.795 6.367 62.995 1.00 21.60 105 VAL C CA 1
ATOM 4403 C C . VAL C 1 105 ? 25.424 6.590 61.599 1.00 21.22 105 VAL C C 1
ATOM 4404 O O . VAL C 1 105 ? 25.483 5.668 60.801 1.00 20.63 105 VAL C O 1
ATOM 4408 N N . PRO C 1 106 ? 25.876 7.818 61.296 1.00 21.41 106 PRO C N 1
ATOM 4409 C CA . PRO C 1 106 ? 26.444 8.084 59.973 1.00 21.55 106 PRO C CA 1
ATOM 4410 C C . PRO C 1 106 ? 27.746 7.322 59.685 1.00 21.89 106 PRO C C 1
ATOM 4411 O O . PRO C 1 106 ? 28.620 7.232 60.556 1.00 22.00 106 PRO C O 1
ATOM 4415 N N . VAL C 1 107 ? 27.846 6.782 58.470 1.00 21.92 107 VAL C N 1
ATOM 4416 C CA . VAL C 1 107 ? 29.008 6.022 58.020 1.00 22.40 107 VAL C CA 1
ATOM 4417 C C . VAL C 1 107 ? 29.641 6.734 56.833 1.00 22.90 107 VAL C C 1
ATOM 4418 O O . VAL C 1 107 ? 28.962 7.038 55.850 1.00 23.04 107 VAL C O 1
ATOM 4422 N N . VAL C 1 108 ? 30.944 6.982 56.939 1.00 23.83 108 VAL C N 1
ATOM 4423 C CA . VAL C 1 108 ? 31.717 7.695 55.931 1.00 24.27 108 VAL C CA 1
ATOM 4424 C C . VAL C 1 108 ? 32.798 6.758 55.426 1.00 24.70 108 VAL C C 1
ATOM 4425 O O . VAL C 1 108 ? 33.372 6.003 56.213 1.00 25.30 108 VAL C O 1
ATOM 4429 N N . VAL C 1 109 ? 33.077 6.801 54.127 1.00 24.79 109 VAL C N 1
ATOM 4430 C CA . VAL C 1 109 ? 34.113 5.951 53.539 1.00 25.27 109 VAL C CA 1
ATOM 4431 C C . VAL C 1 109 ? 35.077 6.788 52.684 1.00 26.16 109 VAL C C 1
ATOM 4432 O O . VAL C 1 109 ? 34.658 7.702 51.949 1.00 25.87 109 VAL C O 1
ATOM 4436 N N . ALA C 1 110 ? 36.366 6.485 52.820 1.00 26.99 110 ALA C N 1
ATOM 4437 C CA . ALA C 1 110 ? 37.415 7.107 52.011 1.00 28.07 110 ALA C CA 1
ATOM 4438 C C . ALA C 1 110 ? 37.811 6.100 50.948 1.00 28.38 110 ALA C C 1
ATOM 4439 O O . ALA C 1 110 ? 38.235 4.995 51.286 1.00 28.59 110 ALA C O 1
ATOM 4441 N N . ILE C 1 111 ? 37.646 6.458 49.674 1.00 28.41 111 ILE C N 1
ATOM 4442 C CA . ILE C 1 111 ? 37.933 5.527 48.579 1.00 28.41 111 ILE C CA 1
ATOM 4443 C C . ILE C 1 111 ? 39.133 6.001 47.775 1.00 29.31 111 ILE C C 1
ATOM 4444 O O . ILE C 1 111 ? 39.087 7.054 47.131 1.00 29.39 111 ILE C O 1
ATOM 4449 N N . ASN C 1 112 ? 40.183 5.181 47.811 1.00 29.79 112 ASN C N 1
ATOM 4450 C CA . ASN C 1 112 ? 41.412 5.386 47.067 1.00 30.43 112 ASN C CA 1
ATOM 4451 C C . ASN C 1 112 ? 41.589 4.265 46.038 1.00 29.83 112 ASN C C 1
ATOM 4452 O O . ASN C 1 112 ? 41.298 3.105 46.326 1.00 29.34 112 ASN C O 1
ATOM 4457 N N . GLY C 1 113 ? 42.060 4.619 44.844 1.00 29.40 113 GLY C N 1
ATOM 4458 C CA . GLY C 1 113 ? 42.381 3.638 43.809 1.00 28.94 113 GLY C CA 1
ATOM 4459 C C . GLY C 1 113 ? 41.231 2.717 43.441 1.00 27.87 113 GLY C C 1
ATOM 4460 O O . GLY C 1 113 ? 40.095 3.152 43.330 1.00 27.30 113 GLY C O 1
ATOM 4461 N N . ALA C 1 114 ? 41.532 1.432 43.277 1.00 27.52 114 ALA C N 1
ATOM 4462 C CA . ALA C 1 114 ? 40.561 0.463 42.774 1.00 26.59 114 ALA C CA 1
ATOM 4463 C C . ALA C 1 114 ? 39.483 0.165 43.809 1.00 25.77 114 ALA C C 1
ATOM 4464 O O . ALA C 1 114 ? 39.787 -0.172 44.953 1.00 26.11 114 ALA C O 1
ATOM 4466 N N . CYS C 1 115 ? 38.230 0.313 43.396 1.00 24.91 115 CYS C N 1
ATOM 4467 C CA . CYS C 1 115 ? 37.062 -0.005 44.217 1.00 24.01 115 CYS C CA 1
ATOM 4468 C C . CYS C 1 115 ? 36.091 -0.821 43.354 1.00 23.67 115 CYS C C 1
ATOM 4469 O O . CYS C 1 115 ? 35.245 -0.255 42.662 1.00 23.60 115 CYS C O 1
ATOM 4472 N N . VAL C 1 116 ? 36.242 -2.145 43.371 1.00 23.58 116 VAL C N 1
ATOM 4473 C CA . VAL C 1 116 ? 35.498 -3.020 42.472 1.00 23.26 116 VAL C CA 1
ATOM 4474 C C . VAL C 1 116 ? 34.973 -4.275 43.173 1.00 22.95 116 VAL C C 1
ATOM 4475 O O . VAL C 1 116 ? 35.498 -4.698 44.209 1.00 23.07 116 VAL C O 1
ATOM 4479 N N . GLY C 1 117 ? 33.941 -4.873 42.585 1.00 22.33 117 GLY C N 1
ATOM 4480 C CA . GLY C 1 117 ? 33.362 -6.105 43.108 1.00 22.31 117 GLY C CA 1
ATOM 4481 C C . GLY C 1 117 ? 32.685 -5.880 44.445 1.00 22.08 117 GLY C C 1
ATOM 4482 O O . GLY C 1 117 ? 31.968 -4.888 44.629 1.00 21.96 117 GLY C O 1
ATOM 4483 N N . ALA C 1 118 ? 32.935 -6.789 45.385 1.00 22.07 118 ALA C N 1
ATOM 4484 C CA . ALA C 1 118 ? 32.479 -6.623 46.765 1.00 22.01 118 ALA C CA 1
ATOM 4485 C C . ALA C 1 118 ? 33.054 -5.373 47.410 1.00 21.91 118 ALA C C 1
ATOM 4486 O O . ALA C 1 118 ? 32.446 -4.811 48.319 1.00 22.03 118 ALA C O 1
ATOM 4488 N N . GLY C 1 119 ? 34.229 -4.951 46.954 1.00 22.08 119 GLY C N 1
ATOM 4489 C CA . GLY C 1 119 ? 34.818 -3.691 47.391 1.00 22.20 119 GLY C CA 1
ATOM 4490 C C . GLY C 1 119 ? 33.914 -2.508 47.087 1.00 21.91 119 GLY C C 1
ATOM 4491 O O . GLY C 1 119 ? 33.779 -1.595 47.901 1.00 21.75 119 GLY C O 1
ATOM 4492 N N . LEU C 1 120 ? 33.284 -2.529 45.912 1.00 21.64 120 LEU C N 1
ATOM 4493 C CA . LEU C 1 120 ? 32.327 -1.496 45.554 1.00 21.32 120 LEU C CA 1
ATOM 4494 C C . LEU C 1 120 ? 31.025 -1.630 46.361 1.00 21.36 120 LEU C C 1
ATOM 4495 O O . LEU C 1 120 ? 30.467 -0.626 46.818 1.00 21.15 120 LEU C O 1
ATOM 4500 N N . GLY C 1 121 ? 30.540 -2.858 46.546 1.00 21.42 121 GLY C N 1
ATOM 4501 C CA . GLY C 1 121 ? 29.339 -3.070 47.360 1.00 21.40 121 GLY C CA 1
ATOM 4502 C C . GLY C 1 121 ? 29.505 -2.488 48.759 1.00 21.75 121 GLY C C 1
ATOM 4503 O O . GLY C 1 121 ? 28.591 -1.852 49.308 1.00 21.55 121 GLY C O 1
ATOM 4504 N N . LEU C 1 122 ? 30.691 -2.697 49.318 1.00 22.18 122 LEU C N 1
ATOM 4505 C CA . LEU C 1 122 ? 31.028 -2.247 50.659 1.00 22.71 122 LEU C CA 1
ATOM 4506 C C . LEU C 1 122 ? 31.011 -0.721 50.727 1.00 22.40 122 LEU C C 1
ATOM 4507 O O . LEU C 1 122 ? 30.416 -0.137 51.636 1.00 21.89 122 LEU C O 1
ATOM 4512 N N . ALA C 1 123 ? 31.656 -0.089 49.748 1.00 22.07 123 ALA C N 1
ATOM 4513 C CA . ALA C 1 123 ? 31.710 1.367 49.669 1.00 21.85 123 ALA C CA 1
ATOM 4514 C C . ALA C 1 123 ? 30.320 1.990 49.512 1.00 21.52 123 ALA C C 1
ATOM 4515 O O . ALA C 1 123 ? 30.056 3.069 50.051 1.00 21.94 123 ALA C O 1
ATOM 4517 N N . LEU C 1 124 ? 29.440 1.327 48.766 1.00 21.17 124 LEU C N 1
ATOM 4518 C CA . LEU C 1 124 ? 28.102 1.875 48.500 1.00 21.18 124 LEU C CA 1
ATOM 4519 C C . LEU C 1 124 ? 27.144 1.712 49.688 1.00 21.16 124 LEU C C 1
ATOM 4520 O O . LEU C 1 124 ? 26.108 2.358 49.734 1.00 21.48 124 LEU C O 1
ATOM 4525 N N . GLY C 1 125 ? 27.507 0.875 50.657 1.00 21.51 125 GLY C N 1
ATOM 4526 C CA . GLY C 1 125 ? 26.753 0.755 51.908 1.00 21.38 125 GLY C CA 1
ATOM 4527 C C . GLY C 1 125 ? 26.985 1.915 52.865 1.00 21.48 125 GLY C C 1
ATOM 4528 O O . GLY C 1 125 ? 26.237 2.077 53.818 1.00 21.23 125 GLY C O 1
ATOM 4529 N N . ALA C 1 126 ? 28.018 2.721 52.617 1.00 21.74 126 ALA C N 1
ATOM 4530 C CA . ALA C 1 126 ? 28.279 3.911 53.432 1.00 22.08 126 ALA C CA 1
ATOM 4531 C C . ALA C 1 126 ? 27.313 5.045 53.076 1.00 22.08 126 ALA C C 1
ATOM 4532 O O . ALA C 1 126 ? 26.734 5.050 51.994 1.00 21.42 126 ALA C O 1
ATOM 4534 N N . ASP C 1 127 ? 27.150 5.998 53.995 1.00 22.48 127 ASP C N 1
ATOM 4535 C CA . ASP C 1 127 ? 26.261 7.155 53.777 1.00 22.74 127 ASP C CA 1
ATOM 4536 C C . ASP C 1 127 ? 26.950 8.279 53.003 1.00 23.32 127 ASP C C 1
ATOM 4537 O O . ASP C 1 127 ? 26.337 8.920 52.169 1.00 23.03 127 ASP C O 1
ATOM 4542 N N . ILE C 1 128 ? 28.219 8.534 53.319 1.00 24.49 128 ILE C N 1
ATOM 4543 C CA . ILE C 1 128 ? 28.995 9.578 52.658 1.00 25.12 128 ILE C CA 1
ATOM 4544 C C . ILE C 1 128 ? 30.266 8.960 52.084 1.00 25.98 128 ILE C C 1
ATOM 4545 O O . ILE C 1 128 ? 30.964 8.202 52.764 1.00 26.28 128 ILE C O 1
ATOM 4550 N N . ARG C 1 129 ? 30.552 9.290 50.830 1.00 26.84 129 ARG C N 1
ATOM 4551 C CA . ARG C 1 129 ? 31.635 8.685 50.070 1.00 27.77 129 ARG C CA 1
ATOM 4552 C C . ARG C 1 129 ? 32.562 9.791 49.589 1.00 28.33 129 ARG C C 1
ATOM 4553 O O . ARG C 1 129 ? 32.127 10.726 48.909 1.00 28.46 129 ARG C O 1
ATOM 4561 N N . ILE C 1 130 ? 33.832 9.672 49.972 1.00 28.98 130 ILE C N 1
ATOM 4562 C CA . ILE C 1 130 ? 34.877 10.629 49.649 1.00 29.56 130 ILE C CA 1
ATOM 4563 C C . ILE C 1 130 ? 35.907 9.896 48.794 1.00 29.64 130 ILE C C 1
ATOM 4564 O O . ILE C 1 130 ? 36.493 8.905 49.245 1.00 28.71 130 ILE C O 1
ATOM 4569 N N . ALA C 1 131 ? 36.123 10.389 47.575 1.00 30.06 131 ALA C N 1
ATOM 4570 C CA . ALA C 1 131 ? 36.966 9.715 46.588 1.00 30.79 131 ALA C CA 1
ATOM 4571 C C . ALA C 1 131 ? 38.256 10.478 46.297 1.00 32.40 131 ALA C C 1
ATOM 4572 O O . ALA C 1 131 ? 38.260 11.708 46.196 1.00 32.97 131 ALA C O 1
ATOM 4574 N N . GLY C 1 132 ? 39.349 9.736 46.158 1.00 33.58 132 GLY C N 1
ATOM 4575 C CA . GLY C 1 132 ? 40.606 10.293 45.684 1.00 34.89 132 GLY C CA 1
ATOM 4576 C C . GLY C 1 132 ? 40.578 10.464 44.178 1.00 35.74 132 GLY C C 1
ATOM 4577 O O . GLY C 1 132 ? 39.857 9.762 43.479 1.00 34.40 132 GLY C O 1
ATOM 4578 N N . GLN C 1 133 ? 41.400 11.384 43.684 1.00 38.12 133 GLN C N 1
ATOM 4579 C CA . GLN C 1 133 ? 41.447 11.744 42.264 1.00 38.92 133 GLN C CA 1
ATOM 4580 C C . GLN C 1 133 ? 41.647 10.540 41.340 1.00 37.41 133 GLN C C 1
ATOM 4581 O O . GLN C 1 133 ? 41.136 10.523 40.224 1.00 37.44 133 GLN C O 1
ATOM 4587 N N . ARG C 1 134 ? 42.391 9.541 41.807 1.00 35.93 134 ARG C N 1
ATOM 4588 C CA . ARG C 1 134 ? 42.713 8.372 41.001 1.00 34.85 134 ARG C CA 1
ATOM 4589 C C . ARG C 1 134 ? 41.854 7.142 41.342 1.00 33.41 134 ARG C C 1
ATOM 4590 O O . ARG C 1 134 ? 42.232 6.026 41.018 1.00 33.84 134 ARG C O 1
ATOM 4592 N N . ALA C 1 135 ? 40.705 7.328 41.988 1.00 31.85 135 ALA C N 1
ATOM 4593 C CA . ALA C 1 135 ? 39.821 6.194 42.282 1.00 30.75 135 ALA C CA 1
ATOM 4594 C C . ALA C 1 135 ? 39.142 5.650 41.019 1.00 29.49 135 ALA C C 1
ATOM 4595 O O . ALA C 1 135 ? 38.785 6.406 40.126 1.00 29.27 135 ALA C O 1
ATOM 4597 N N . LYS C 1 136 ? 38.975 4.330 40.969 1.00 28.52 136 LYS C N 1
ATOM 4598 C CA . LYS C 1 136 ? 38.328 3.651 39.852 1.00 27.77 136 LYS C CA 1
ATOM 4599 C C . LYS C 1 136 ? 37.256 2.717 40.408 1.00 26.93 136 LYS C C 1
ATOM 4600 O O . LYS C 1 136 ? 37.515 1.944 41.331 1.00 26.71 136 LYS C O 1
ATOM 4602 N N . PHE C 1 137 ? 36.055 2.804 39.841 1.00 26.42 137 PHE C N 1
ATOM 4603 C CA . PHE C 1 137 ? 34.901 2.034 40.298 1.00 25.82 137 PHE C CA 1
ATOM 4604 C C . PHE C 1 137 ? 34.430 1.103 39.190 1.00 25.41 137 PHE C C 1
ATOM 4605 O O . PHE C 1 137 ? 34.290 1.519 38.033 1.00 25.62 137 PHE C O 1
ATOM 4613 N N . GLY C 1 138 ? 34.185 -0.156 39.541 1.00 24.80 138 GLY C N 1
ATOM 4614 C CA . GLY C 1 138 ? 33.723 -1.150 38.570 1.00 24.43 138 GLY C CA 1
ATOM 4615 C C . GLY C 1 138 ? 33.007 -2.321 39.215 1.00 23.91 138 GLY C C 1
ATOM 4616 O O . GLY C 1 138 ? 33.342 -2.738 40.319 1.00 24.15 138 GLY C O 1
ATOM 4617 N N . THR C 1 139 ? 32.022 -2.864 38.515 1.00 23.51 139 THR C N 1
ATOM 4618 C CA . THR C 1 139 ? 31.240 -3.980 39.033 1.00 23.11 139 THR C CA 1
ATOM 4619 C C . THR C 1 139 ? 32.056 -5.277 39.027 1.00 23.35 139 THR C C 1
ATOM 4620 O O . THR C 1 139 ? 31.952 -6.077 39.956 1.00 23.40 139 THR C O 1
ATOM 4624 N N . ALA C 1 140 ? 32.853 -5.475 37.976 1.00 23.46 140 ALA C N 1
ATOM 4625 C CA . ALA C 1 140 ? 33.786 -6.616 37.849 1.00 24.02 140 ALA C CA 1
ATOM 4626 C C . ALA C 1 140 ? 33.149 -7.995 37.656 1.00 23.97 140 ALA C C 1
ATOM 4627 O O . ALA C 1 140 ? 33.747 -8.846 37.005 1.00 24.22 140 ALA C O 1
ATOM 4629 N N . PHE C 1 141 ? 31.958 -8.222 38.208 1.00 23.95 141 PHE C N 1
ATOM 4630 C CA . PHE C 1 141 ? 31.400 -9.585 38.300 1.00 24.16 141 PHE C CA 1
ATOM 4631 C C . PHE C 1 141 ? 31.180 -10.279 36.950 1.00 24.14 141 PHE C C 1
ATOM 4632 O O . PHE C 1 141 ? 31.526 -11.457 36.805 1.00 24.45 141 PHE C O 1
ATOM 4640 N N . THR C 1 142 ? 30.611 -9.568 35.974 1.00 23.55 142 THR C N 1
ATOM 4641 C CA . THR C 1 142 ? 30.278 -10.186 34.685 1.00 23.55 142 THR C CA 1
ATOM 4642 C C . THR C 1 142 ? 31.511 -10.447 33.838 1.00 23.90 142 THR C C 1
ATOM 4643 O O . THR C 1 142 ? 31.511 -11.362 33.015 1.00 23.69 142 THR C O 1
ATOM 4647 N N . GLY C 1 143 ? 32.557 -9.653 34.063 1.00 24.36 143 GLY C N 1
ATOM 4648 C CA . GLY C 1 143 ? 33.877 -9.889 33.466 1.00 25.02 143 GLY C CA 1
ATOM 4649 C C . GLY C 1 143 ? 34.408 -11.305 33.656 1.00 25.60 143 GLY C C 1
ATOM 4650 O O . GLY C 1 143 ? 35.131 -11.811 32.795 1.00 26.05 143 GLY C O 1
ATOM 4651 N N . ILE C 1 144 ? 34.054 -11.943 34.777 1.00 25.62 144 ILE C N 1
ATOM 4652 C CA . ILE C 1 144 ? 34.388 -13.360 35.026 1.00 25.85 144 ILE C CA 1
ATOM 4653 C C . ILE C 1 144 ? 33.148 -14.291 35.101 1.00 25.05 144 ILE C C 1
ATOM 4654 O O . ILE C 1 144 ? 33.203 -15.381 35.668 1.00 25.14 144 ILE C O 1
ATOM 4659 N N . GLY C 1 145 ? 32.046 -13.869 34.492 1.00 24.17 145 GLY C N 1
ATOM 4660 C CA . GLY C 1 145 ? 30.865 -14.722 34.338 1.00 23.84 145 GLY C CA 1
ATOM 4661 C C . GLY C 1 145 ? 29.965 -14.869 35.555 1.00 23.33 145 GLY C C 1
ATOM 4662 O O . GLY C 1 145 ? 29.175 -15.819 35.630 1.00 23.43 145 GLY C O 1
ATOM 4663 N N . LEU C 1 146 ? 30.070 -13.934 36.500 1.00 22.79 146 LEU C N 1
ATOM 4664 C CA . LEU C 1 146 ? 29.157 -13.862 37.650 1.00 22.31 146 LEU C CA 1
ATOM 4665 C C . LEU C 1 146 ? 28.207 -12.674 37.492 1.00 21.90 146 LEU C C 1
ATOM 4666 O O . LEU C 1 146 ? 28.322 -11.898 36.532 1.00 21.53 146 LEU C O 1
ATOM 4671 N N . ALA C 1 147 ? 27.268 -12.534 38.427 1.00 21.61 147 ALA C N 1
ATOM 4672 C CA . ALA C 1 147 ? 26.238 -11.504 38.330 1.00 21.40 147 ALA C CA 1
ATOM 4673 C C . ALA C 1 147 ? 26.492 -10.345 39.296 1.00 21.35 147 ALA C C 1
ATOM 4674 O O . ALA C 1 147 ? 26.913 -9.260 38.875 1.00 20.85 147 ALA C O 1
ATOM 4676 N N . ALA C 1 148 ? 26.238 -10.589 40.584 1.00 21.43 148 ALA C N 1
ATOM 4677 C CA . ALA C 1 148 ? 26.345 -9.563 41.617 1.00 21.36 148 ALA C CA 1
ATOM 4678 C C . ALA C 1 148 ? 26.177 -10.158 43.007 1.00 21.62 148 ALA C C 1
ATOM 4679 O O . ALA C 1 148 ? 25.398 -11.098 43.200 1.00 21.78 148 ALA C O 1
ATOM 4681 N N . ASP C 1 149 ? 26.915 -9.599 43.962 1.00 21.48 149 ASP C N 1
ATOM 4682 C CA . ASP C 1 149 ? 26.660 -9.818 45.381 1.00 21.54 149 ASP C CA 1
ATOM 4683 C C . ASP C 1 149 ? 27.016 -8.551 46.163 1.00 20.95 149 ASP C C 1
ATOM 4684 O O . ASP C 1 149 ? 27.317 -7.522 45.568 1.00 20.56 149 ASP C O 1
ATOM 4689 N N . SER C 1 150 ? 26.945 -8.628 47.489 1.00 20.78 150 SER C N 1
ATOM 4690 C CA . SER C 1 150 ? 27.283 -7.509 48.375 1.00 20.45 150 SER C CA 1
ATOM 4691 C C . SER C 1 150 ? 26.335 -6.336 48.177 1.00 19.86 150 SER C C 1
ATOM 4692 O O . SER C 1 150 ? 26.726 -5.164 48.292 1.00 19.80 150 SER C O 1
ATOM 4695 N N . ALA C 1 151 ? 25.080 -6.688 47.880 1.00 19.45 151 ALA C N 1
ATOM 4696 C CA . ALA C 1 151 ? 23.977 -5.754 47.687 1.00 19.04 151 ALA C CA 1
ATOM 4697 C C . ALA C 1 151 ? 24.143 -4.826 46.485 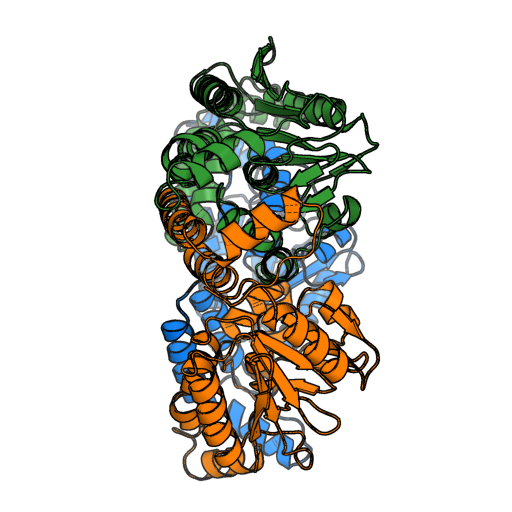1.00 18.88 151 ALA C C 1
ATOM 4698 O O . ALA C 1 151 ? 23.326 -3.914 46.283 1.00 18.77 151 ALA C O 1
ATOM 4700 N N . LEU C 1 152 ? 25.155 -5.084 45.661 1.00 18.67 152 LEU C N 1
ATOM 4701 C CA . LEU C 1 152 ? 25.493 -4.182 44.572 1.00 18.63 152 LEU C CA 1
ATOM 4702 C C . LEU C 1 152 ? 24.378 -4.076 43.528 1.00 18.31 152 LEU C C 1
ATOM 4703 O O . LEU C 1 152 ? 24.228 -3.039 42.886 1.00 18.16 152 LEU C O 1
ATOM 4708 N N . SER C 1 153 ? 23.578 -5.136 43.387 1.00 18.09 153 SER C N 1
ATOM 4709 C CA . SER C 1 153 ? 22.460 -5.149 42.436 1.00 17.89 153 SER C CA 1
ATOM 4710 C C . SER C 1 153 ? 21.308 -4.236 42.856 1.00 17.91 153 SER C C 1
ATOM 4711 O O . SER C 1 153 ? 20.392 -4.026 42.072 1.00 17.89 153 SER C O 1
ATOM 4714 N N . ALA C 1 154 ? 21.338 -3.748 44.099 1.00 17.97 154 ALA C N 1
ATOM 4715 C CA . ALA C 1 154 ? 20.394 -2.743 44.596 1.00 18.06 154 ALA C CA 1
ATOM 4716 C C . ALA C 1 154 ? 21.071 -1.391 44.828 1.00 18.14 154 ALA C C 1
ATOM 4717 O O . ALA C 1 154 ? 20.542 -0.349 44.430 1.00 18.31 154 ALA C O 1
ATOM 4719 N N . SER C 1 155 ? 22.231 -1.409 45.477 1.00 18.21 155 SER C N 1
ATOM 4720 C CA . SER C 1 155 ? 22.887 -0.176 45.897 1.00 18.46 155 SER C CA 1
ATOM 4721 C C . SER C 1 155 ? 23.352 0.675 44.718 1.00 18.92 155 SER C C 1
ATOM 4722 O O . SER C 1 155 ? 23.218 1.895 44.758 1.00 19.40 155 SER C O 1
ATOM 4725 N N . LEU C 1 156 ? 23.866 0.039 43.668 1.00 19.22 156 LEU C N 1
ATOM 4726 C CA . LEU C 1 156 ? 24.362 0.766 42.507 1.00 19.46 156 LEU C CA 1
ATOM 4727 C C . LEU C 1 156 ? 23.241 1.508 41.760 1.00 19.91 156 LEU C C 1
ATOM 4728 O O . LEU C 1 156 ? 23.328 2.728 41.587 1.00 19.91 156 LEU C O 1
ATOM 4733 N N . PRO C 1 157 ? 22.189 0.787 41.325 1.00 20.23 157 PRO C N 1
ATOM 4734 C CA . PRO C 1 157 ? 21.107 1.511 40.657 1.00 20.75 157 PRO C CA 1
ATOM 4735 C C . PRO C 1 157 ? 20.409 2.564 41.541 1.00 21.20 157 PRO C C 1
ATOM 4736 O O . PRO C 1 157 ? 20.003 3.613 41.031 1.00 21.40 157 PRO C O 1
ATOM 4740 N N . ARG C 1 158 ? 20.296 2.315 42.845 1.00 21.61 158 ARG C N 1
ATOM 4741 C CA . ARG C 1 158 ? 19.727 3.323 43.754 1.00 22.21 158 ARG C CA 1
ATOM 4742 C C . ARG C 1 158 ? 20.572 4.608 43.843 1.00 22.28 158 ARG C C 1
ATOM 4743 O O . ARG C 1 158 ? 20.028 5.677 44.115 1.00 22.04 158 ARG C O 1
ATOM 4751 N N . LEU C 1 159 ? 21.884 4.497 43.611 1.00 22.36 159 LEU C N 1
ATOM 4752 C CA . LEU C 1 159 ? 22.781 5.653 43.660 1.00 22.58 159 LEU C CA 1
ATOM 4753 C C . LEU C 1 159 ? 22.947 6.356 42.307 1.00 22.63 159 LEU C C 1
ATOM 4754 O O . LEU C 1 159 ? 22.914 7.576 42.256 1.00 22.90 159 LEU C O 1
ATOM 4759 N N . ILE C 1 160 ? 23.120 5.607 41.219 1.00 22.55 160 ILE C N 1
ATOM 4760 C CA . ILE C 1 160 ? 23.358 6.223 39.899 1.00 22.94 160 ILE C CA 1
ATOM 4761 C C . ILE C 1 160 ? 22.239 6.009 38.870 1.00 23.15 160 ILE C C 1
ATOM 4762 O O . ILE C 1 160 ? 22.344 6.471 37.728 1.00 23.77 160 ILE C O 1
ATOM 4767 N N . GLY C 1 161 ? 21.169 5.331 39.265 1.00 23.11 161 GLY C N 1
ATOM 4768 C CA . GLY C 1 161 ? 20.058 5.068 38.350 1.00 23.37 161 GLY C CA 1
ATOM 4769 C C . GLY C 1 161 ? 20.231 3.741 37.639 1.00 23.57 161 GLY C C 1
ATOM 4770 O O . GLY C 1 161 ? 21.366 3.256 37.461 1.00 23.78 161 GLY C O 1
ATOM 4771 N N . ALA C 1 162 ? 19.107 3.148 37.244 1.00 23.85 162 ALA C N 1
ATOM 4772 C CA . ALA C 1 162 ? 19.087 1.817 36.621 1.00 23.98 162 ALA C CA 1
ATOM 4773 C C . ALA C 1 162 ? 19.892 1.744 35.313 1.00 24.12 162 ALA C C 1
ATOM 4774 O O . ALA C 1 162 ? 20.538 0.732 35.031 1.00 24.17 162 ALA C O 1
ATOM 4776 N N . SER C 1 163 ? 19.857 2.819 34.535 1.00 24.45 163 SER C N 1
ATOM 4777 C CA . SER C 1 163 ? 20.417 2.825 33.192 1.00 24.73 163 SER C CA 1
ATOM 4778 C C . SER C 1 163 ? 21.940 2.751 33.207 1.00 24.37 163 SER C C 1
ATOM 4779 O O . SER C 1 163 ? 22.544 1.903 32.526 1.00 24.11 163 SER C O 1
ATOM 4782 N N . ARG C 1 164 ? 22.549 3.643 33.988 1.00 23.86 164 ARG C N 1
ATOM 4783 C CA . ARG C 1 164 ? 23.994 3.657 34.164 1.00 23.37 164 ARG C CA 1
ATOM 4784 C C . ARG C 1 164 ? 24.515 2.448 34.941 1.00 22.54 164 ARG C C 1
ATOM 4785 O O . ARG C 1 164 ? 25.590 1.937 34.628 1.00 22.38 164 ARG C O 1
ATOM 4793 N N . ALA C 1 165 ? 23.765 1.990 35.941 1.00 21.69 165 ALA C N 1
ATOM 4794 C CA . ALA C 1 165 ? 24.119 0.756 36.642 1.00 21.14 165 ALA C CA 1
ATOM 4795 C C . ALA C 1 165 ? 24.120 -0.439 35.678 1.00 20.84 165 ALA C C 1
ATOM 4796 O O . ALA C 1 165 ? 25.005 -1.287 35.732 1.00 20.21 165 ALA C O 1
ATOM 4798 N N . THR C 1 166 ? 23.126 -0.489 34.796 1.00 20.89 166 THR C N 1
ATOM 4799 C CA . THR C 1 166 ? 22.996 -1.580 33.833 1.00 21.13 166 THR C CA 1
ATOM 4800 C C . THR C 1 166 ? 24.161 -1.558 32.849 1.00 21.26 166 THR C C 1
ATOM 4801 O O . THR C 1 166 ? 24.666 -2.607 32.460 1.00 21.47 166 THR C O 1
ATOM 4805 N N . ALA C 1 167 ? 24.602 -0.363 32.474 1.00 21.51 167 ALA C N 1
ATOM 4806 C CA . ALA C 1 167 ? 25.757 -0.211 31.601 1.00 21.74 167 ALA C CA 1
ATOM 4807 C C . ALA C 1 167 ? 27.030 -0.688 32.295 1.00 21.70 167 ALA C C 1
ATOM 4808 O O . ALA C 1 167 ? 27.811 -1.440 31.708 1.00 21.75 167 ALA C O 1
ATOM 4810 N N . MET C 1 168 ? 27.245 -0.273 33.540 1.00 21.65 168 MET C N 1
ATOM 4811 C CA . MET C 1 168 ? 28.414 -0.761 34.276 1.00 21.91 168 MET C CA 1
ATOM 4812 C C . MET C 1 168 ? 28.442 -2.291 34.360 1.00 21.60 168 MET C C 1
ATOM 4813 O O . MET C 1 168 ? 29.474 -2.893 34.098 1.00 21.70 168 MET C O 1
ATOM 4818 N N . PHE C 1 169 ? 27.312 -2.911 34.691 1.00 21.27 169 PHE C N 1
ATOM 4819 C CA . PHE C 1 169 ? 27.253 -4.372 34.857 1.00 21.30 169 PHE C CA 1
ATOM 4820 C C . PHE C 1 169 ? 27.414 -5.145 33.562 1.00 21.95 169 PHE C C 1
ATOM 4821 O O . PHE C 1 169 ? 28.127 -6.137 33.536 1.00 22.14 169 PHE C O 1
ATOM 4829 N N . LEU C 1 170 ? 26.718 -4.712 32.510 1.00 24.88 170 LEU C N 1
ATOM 4830 C CA . LEU C 1 170 ? 26.697 -5.432 31.230 1.00 26.49 170 LEU C CA 1
ATOM 4831 C C . LEU C 1 170 ? 27.937 -5.173 30.372 1.00 27.92 170 LEU C C 1
ATOM 4832 O O . LEU C 1 170 ? 28.493 -6.109 29.789 1.00 29.14 170 LEU C O 1
ATOM 4837 N N . L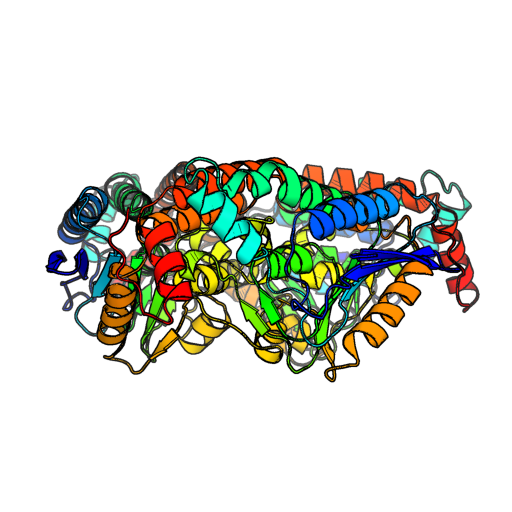EU C 1 171 ? 28.352 -3.910 30.281 1.00 28.44 171 LEU C N 1
ATOM 4838 C CA . LEU C 1 171 ? 29.502 -3.527 29.454 1.00 29.75 171 LEU C CA 1
ATOM 4839 C C . LEU C 1 171 ? 30.830 -3.639 30.212 1.00 30.51 171 LEU C C 1
ATOM 4840 O O . LEU C 1 171 ? 31.882 -3.717 29.600 1.00 31.77 171 LEU C O 1
ATOM 4845 N N . GLY C 1 172 ? 30.780 -3.669 31.536 1.00 31.02 172 GLY C N 1
ATOM 4846 C CA . GLY C 1 172 ? 31.990 -3.809 32.341 1.00 32.11 172 GLY C CA 1
ATOM 4847 C C . GLY C 1 172 ? 32.834 -2.549 32.386 1.00 33.28 172 GLY C C 1
ATOM 4848 O O . GLY C 1 172 ? 34.003 -2.602 32.738 1.00 34.23 172 GLY C O 1
ATOM 4849 N N . ASP C 1 173 ? 32.232 -1.419 32.037 1.00 34.85 173 ASP C N 1
ATOM 4850 C CA . ASP C 1 173 ? 32.882 -0.112 32.112 1.00 37.36 173 ASP C CA 1
ATOM 4851 C C . ASP C 1 173 ? 33.365 0.225 33.523 1.00 36.93 173 ASP C C 1
ATOM 4852 O O . ASP C 1 173 ? 32.602 0.160 34.482 1.00 36.02 173 ASP C O 1
ATOM 4857 N N . THR C 1 174 ? 34.635 0.592 33.632 1.00 37.84 174 THR C N 1
ATOM 4858 C CA . THR C 1 174 ? 35.170 1.195 34.841 1.00 37.37 174 THR C CA 1
ATOM 4859 C C . THR C 1 174 ? 34.968 2.694 34.713 1.00 36.19 174 THR C C 1
ATOM 4860 O O . THR C 1 174 ? 35.117 3.236 33.620 1.00 36.90 174 THR C O 1
ATOM 4864 N N . ILE C 1 175 ? 34.609 3.361 35.807 1.00 33.90 175 ILE C N 1
ATOM 4865 C CA . ILE C 1 175 ? 34.464 4.817 35.779 1.00 33.66 175 ILE C CA 1
ATOM 4866 C C . ILE C 1 175 ? 35.441 5.504 36.736 1.00 33.26 175 ILE C C 1
ATOM 4867 O O . ILE C 1 175 ? 35.829 4.936 37.759 1.00 33.02 175 ILE C O 1
ATOM 4872 N N . ASP C 1 176 ? 35.854 6.717 36.379 1.00 33.51 176 ASP C N 1
ATOM 4873 C CA . ASP C 1 176 ? 36.845 7.456 37.162 1.00 34.32 176 ASP C CA 1
ATOM 4874 C C . ASP C 1 176 ? 36.147 8.320 38.204 1.00 33.37 176 ASP C C 1
ATOM 4875 O O . ASP C 1 176 ? 34.918 8.324 38.290 1.00 33.45 176 ASP C O 1
ATOM 4880 N N . ALA C 1 177 ? 36.933 9.027 39.007 1.00 33.64 177 ALA C N 1
ATOM 4881 C CA . ALA C 1 177 ? 36.401 9.796 40.123 1.00 33.11 177 ALA C CA 1
ATOM 4882 C C . ALA C 1 177 ? 35.472 10.937 39.702 1.00 33.59 177 ALA C C 1
ATOM 4883 O O . ALA C 1 177 ? 34.361 11.024 40.211 1.00 33.86 177 ALA C O 1
ATOM 4885 N N . PRO C 1 178 ? 35.906 11.808 38.771 1.00 35.14 178 PRO C N 1
ATOM 4886 C CA . PRO C 1 178 ? 35.007 12.908 38.390 1.00 35.33 178 PRO C CA 1
ATOM 4887 C C . PRO C 1 178 ? 33.711 12.436 37.732 1.00 34.67 178 PRO C C 1
ATOM 4888 O O . PRO C 1 178 ? 32.680 13.097 37.864 1.00 34.80 178 PRO C O 1
ATOM 4892 N N . THR C 1 179 ? 33.751 11.306 37.034 1.00 34.15 179 THR C N 1
ATOM 4893 C CA . THR C 1 179 ? 32.524 10.726 36.491 1.00 33.27 179 THR C CA 1
ATOM 4894 C C . THR C 1 179 ? 31.629 10.230 37.625 1.00 31.85 179 THR C C 1
ATOM 4895 O O . THR C 1 179 ? 30.422 10.484 37.625 1.00 31.26 179 THR C O 1
ATOM 4899 N N . ALA C 1 180 ? 32.228 9.536 38.591 1.00 30.79 180 ALA C N 1
ATOM 4900 C CA . ALA C 1 180 ? 31.492 9.036 39.754 1.00 30.01 180 ALA C CA 1
ATOM 4901 C C . ALA C 1 180 ? 30.828 10.181 40.515 1.00 30.15 180 ALA C C 1
ATOM 4902 O O . ALA C 1 180 ? 29.686 10.059 40.976 1.00 28.72 180 ALA C O 1
ATOM 4904 N N . HIS C 1 181 ? 31.556 11.288 40.631 1.00 31.20 181 HIS C N 1
ATOM 4905 C CA . HIS C 1 181 ? 31.060 12.484 41.292 1.00 32.06 181 HIS C CA 1
ATOM 4906 C C . HIS C 1 181 ? 29.836 13.030 40.569 1.00 31.61 181 HIS C C 1
ATOM 4907 O O . HIS C 1 181 ? 28.795 13.253 41.184 1.00 31.35 181 HIS C O 1
ATOM 4914 N N . THR C 1 182 ? 29.966 13.218 39.260 1.00 31.67 182 THR C N 1
ATOM 4915 C CA . THR C 1 182 ? 28.895 13.773 38.442 1.00 32.28 182 THR C CA 1
ATOM 4916 C C . THR C 1 182 ? 27.684 12.841 38.403 1.00 31.44 182 THR C C 1
ATOM 4917 O O . THR C 1 182 ? 26.545 13.298 38.356 1.00 31.49 182 THR C O 1
ATOM 4921 N N . TRP C 1 183 ? 27.944 11.539 38.432 1.00 30.65 183 TRP C N 1
ATOM 4922 C CA . TRP C 1 183 ? 26.894 10.532 38.401 1.00 29.89 183 TRP C CA 1
ATOM 4923 C C . TRP C 1 183 ? 26.207 10.341 39.753 1.00 29.88 183 TRP C C 1
ATOM 4924 O O . TRP C 1 183 ? 25.138 9.743 39.815 1.00 29.59 183 TRP C O 1
ATOM 4935 N N . GLY C 1 184 ? 26.825 10.825 40.830 1.00 30.33 184 GLY C N 1
ATOM 4936 C CA . GLY C 1 184 ? 26.245 10.723 42.181 1.00 29.79 184 GLY C CA 1
ATOM 4937 C C . GLY C 1 184 ? 26.693 9.505 42.968 1.00 28.84 184 GLY C C 1
ATOM 4938 O O . GLY C 1 184 ? 26.106 9.172 43.994 1.00 28.47 184 GLY C O 1
ATOM 4939 N N . LEU C 1 185 ? 27.739 8.842 42.490 1.00 29.21 185 LEU C N 1
ATOM 4940 C CA . LEU C 1 185 ? 28.271 7.656 43.155 1.00 29.05 185 LEU C CA 1
ATOM 4941 C C . LEU C 1 185 ? 29.071 8.041 44.403 1.00 29.22 185 LEU C C 1
ATOM 4942 O O . LEU C 1 185 ? 29.059 7.315 45.397 1.00 29.06 185 LEU C O 1
ATOM 4947 N N . VAL C 1 186 ? 29.767 9.178 44.338 1.00 29.48 186 VAL C N 1
ATOM 4948 C CA . VAL C 1 186 ? 30.478 9.734 45.492 1.00 29.49 186 VAL C CA 1
ATOM 4949 C C . VAL C 1 186 ? 30.082 11.192 45.697 1.00 29.67 186 VAL C C 1
ATOM 4950 O O . VAL C 1 186 ? 29.630 11.852 44.763 1.00 29.99 186 VAL C O 1
ATOM 4954 N N . HIS C 1 187 ? 30.258 11.689 46.918 1.00 29.68 187 HIS C N 1
ATOM 4955 C CA . HIS C 1 187 ? 29.871 13.065 47.258 1.00 29.96 187 HIS C CA 1
ATOM 4956 C C . HIS C 1 187 ? 30.961 14.099 46.952 1.00 31.27 187 HIS C C 1
ATOM 4957 O O . HIS C 1 187 ? 30.648 15.245 46.632 1.00 32.40 187 HIS C O 1
ATOM 4964 N N . GLU C 1 188 ? 32.227 13.705 47.046 1.00 31.37 188 GLU C N 1
ATOM 4965 C CA . GLU C 1 188 ? 33.334 14.633 46.809 1.00 33.22 188 GLU C CA 1
ATOM 4966 C C . GLU C 1 188 ? 34.545 13.928 46.211 1.00 34.01 188 GLU C C 1
ATOM 4967 O O . GLU C 1 188 ? 34.769 12.740 46.440 1.00 33.13 188 GLU C O 1
ATOM 4969 N N . VAL C 1 189 ? 35.313 14.674 45.426 1.00 36.17 189 VAL C N 1
ATOM 4970 C CA . VAL C 1 189 ? 36.583 14.192 44.898 1.00 37.42 189 VAL C CA 1
ATOM 4971 C C . VAL C 1 189 ? 37.671 15.107 45.440 1.00 38.94 189 VAL C C 1
ATOM 4972 O O . VAL C 1 189 ? 37.550 16.328 45.363 1.00 38.56 189 VAL C O 1
ATOM 4976 N N . VAL C 1 190 ? 38.705 14.504 46.020 1.00 40.73 190 VAL C N 1
ATOM 4977 C CA . VAL C 1 190 ? 39.864 15.245 46.513 1.00 44.47 190 VAL C CA 1
ATOM 4978 C C . VAL C 1 190 ? 41.148 14.645 45.925 1.00 47.33 190 VAL C C 1
ATOM 4979 O O . VAL C 1 190 ? 41.088 13.651 45.199 1.00 46.81 190 VAL C O 1
ATOM 4983 N N . ASP C 1 191 ? 42.297 15.253 46.221 1.00 51.69 191 ASP C N 1
ATOM 4984 C CA . ASP C 1 191 ? 43.601 14.715 45.786 1.00 54.93 191 ASP C CA 1
ATOM 4985 C C . ASP C 1 191 ? 43.815 13.300 46.317 1.00 56.02 191 ASP C C 1
ATOM 4986 O O . ASP C 1 191 ? 43.367 12.975 47.418 1.00 57.33 191 ASP C O 1
ATOM 4991 N N . GLU C 1 192 ? 44.503 12.464 45.541 1.00 57.24 192 GLU C N 1
ATOM 4992 C CA . GLU C 1 192 ? 44.831 11.109 45.988 1.00 57.72 192 GLU C CA 1
ATOM 4993 C C . GLU C 1 192 ? 45.751 11.212 47.211 1.00 58.73 192 GLU C C 1
ATOM 4994 O O . GLU C 1 192 ? 46.590 12.114 47.288 1.00 60.43 192 GLU C O 1
ATOM 5000 N N . GLY C 1 193 ? 45.564 10.314 48.176 1.00 57.79 193 GLY C N 1
ATOM 5001 C CA . GLY C 1 193 ? 46.263 10.402 49.461 1.00 58.12 193 GLY C CA 1
ATOM 5002 C C . GLY C 1 193 ? 45.487 11.171 50.526 1.00 56.18 193 GLY C C 1
ATOM 5003 O O . GLY C 1 193 ? 45.635 10.897 51.718 1.00 58.46 193 GLY C O 1
ATOM 5004 N N . SER C 1 194 ? 44.659 12.127 50.103 1.00 52.88 194 SER C N 1
ATOM 5005 C CA . SER C 1 194 ? 43.816 12.906 51.019 1.00 50.58 194 SER C CA 1
ATOM 5006 C C . SER C 1 194 ? 42.451 12.302 51.412 1.00 46.92 194 SER C C 1
ATOM 5007 O O . SER C 1 194 ? 41.842 12.793 52.363 1.00 46.63 194 SER C O 1
ATOM 5010 N N . PRO C 1 195 ? 41.955 11.262 50.699 1.00 43.89 195 PRO C N 1
ATOM 5011 C CA . PRO C 1 195 ? 40.591 10.805 51.029 1.00 41.05 195 PRO C CA 1
ATOM 5012 C C . PRO C 1 195 ? 40.382 10.510 52.512 1.00 39.59 195 PRO C C 1
ATOM 5013 O O . PRO C 1 195 ? 39.330 10.832 53.067 1.00 37.70 195 PRO C O 1
ATOM 5017 N N . ALA C 1 196 ? 41.389 9.899 53.133 1.00 39.78 196 ALA C N 1
ATOM 5018 C CA . ALA C 1 196 ? 41.340 9.543 54.547 1.00 39.47 196 ALA C CA 1
ATOM 5019 C C . ALA C 1 196 ? 41.191 10.779 55.423 1.00 38.85 196 ALA C C 1
ATOM 5020 O O . ALA C 1 196 ? 40.353 10.805 56.313 1.00 37.38 196 ALA C O 1
ATOM 5022 N N . ASP C 1 197 ? 42.008 11.795 55.161 1.00 40.30 197 ASP C N 1
ATOM 5023 C CA . ASP C 1 197 ? 42.040 13.005 55.995 1.00 40.76 197 ASP C CA 1
ATOM 5024 C C . ASP C 1 197 ? 40.713 13.745 55.917 1.00 38.46 197 ASP C C 1
ATOM 5025 O O . ASP C 1 197 ? 40.195 14.207 56.934 1.00 38.03 197 ASP C O 1
ATOM 5030 N N . VAL C 1 198 ? 40.166 13.851 54.710 1.00 36.51 198 VAL C N 1
ATOM 5031 C CA . VAL C 1 198 ? 38.887 14.521 54.515 1.00 35.52 198 VAL C CA 1
ATOM 5032 C C . VAL C 1 198 ? 37.752 13.683 55.115 1.00 33.76 198 VAL C C 1
ATOM 5033 O O . VAL C 1 198 ? 36.863 14.230 55.769 1.00 33.85 198 VAL C O 1
ATOM 5037 N N . ALA C 1 199 ? 37.796 12.367 54.906 1.00 32.24 199 ALA C N 1
ATOM 5038 C CA . ALA C 1 199 ? 36.806 11.470 55.495 1.00 30.87 199 ALA C CA 1
ATOM 5039 C C . ALA C 1 199 ? 36.808 11.571 57.020 1.00 31.11 199 ALA C C 1
ATOM 5040 O O . ALA C 1 199 ? 35.740 11.597 57.643 1.00 30.33 199 ALA C O 1
ATOM 5042 N N . ASN C 1 200 ? 38.002 11.649 57.611 1.00 31.87 200 ASN C N 1
ATOM 5043 C CA . ASN C 1 200 ? 38.155 11.810 59.062 1.00 32.20 200 ASN C CA 1
ATOM 5044 C C . ASN C 1 200 ? 37.597 13.130 59.592 1.00 32.01 200 ASN C C 1
ATOM 5045 O O . ASN C 1 200 ? 36.960 13.142 60.644 1.00 32.06 200 ASN C O 1
ATOM 5050 N N . SER C 1 201 ? 37.833 14.238 58.886 1.00 32.19 201 SER C N 1
ATOM 5051 C CA . SER C 1 201 ? 37.215 15.515 59.273 1.00 32.29 201 SER C CA 1
ATOM 5052 C C . SER C 1 201 ? 35.701 15.381 59.277 1.00 30.75 201 SER C C 1
ATOM 5053 O O . SER C 1 201 ? 35.046 15.794 60.227 1.00 30.32 201 SER C O 1
ATOM 5056 N N . VAL C 1 202 ? 35.160 14.810 58.200 1.00 29.56 202 VAL C N 1
ATOM 5057 C CA . VAL C 1 202 ? 33.710 14.691 58.026 1.00 28.62 202 VAL C CA 1
ATOM 5058 C C . VAL C 1 202 ? 33.095 13.801 59.105 1.00 27.72 202 VAL C C 1
ATOM 5059 O O . VAL C 1 202 ? 32.064 14.148 59.685 1.00 26.99 202 VAL C O 1
ATOM 5063 N N . ALA C 1 203 ? 33.734 12.669 59.380 1.00 27.73 203 ALA C N 1
ATOM 5064 C CA . ALA C 1 203 ? 33.286 11.796 60.459 1.00 27.84 203 ALA C CA 1
ATOM 5065 C C . ALA C 1 203 ? 33.323 12.530 61.793 1.00 28.44 203 ALA C C 1
ATOM 5066 O O . ALA C 1 203 ? 32.391 12.425 62.581 1.00 27.86 203 ALA C O 1
ATOM 5068 N N . GLY C 1 204 ? 34.404 13.273 62.036 1.00 29.62 204 GLY C N 1
ATOM 5069 C CA . GLY C 1 204 ? 34.550 14.057 63.260 1.00 30.21 204 GLY C CA 1
ATOM 5070 C C . GLY C 1 204 ? 33.444 15.085 63.403 1.00 30.30 204 GLY C C 1
ATOM 5071 O O . GLY C 1 204 ? 32.876 15.251 64.486 1.00 31.41 204 GLY C O 1
ATOM 5072 N N . ARG C 1 205 ? 33.132 15.772 62.311 1.00 29.42 205 ARG C N 1
ATOM 5073 C CA . ARG C 1 205 ? 32.043 16.743 62.296 1.00 29.22 205 ARG C CA 1
ATOM 5074 C C . ARG C 1 205 ? 30.706 16.067 62.612 1.00 27.49 205 ARG C C 1
ATOM 5075 O O . ARG C 1 205 ? 29.937 16.555 63.445 1.00 27.71 205 ARG C O 1
ATOM 5083 N N . LEU C 1 206 ? 30.441 14.945 61.950 1.00 25.74 206 LEU C N 1
ATOM 5084 C CA . LEU C 1 206 ? 29.194 14.207 62.146 1.00 24.44 206 LEU C CA 1
ATOM 5085 C C . LEU C 1 206 ? 29.100 13.595 63.536 1.00 24.15 206 LEU C C 1
ATOM 5086 O O . LEU C 1 206 ? 28.005 13.505 64.101 1.00 23.55 206 LEU C O 1
ATOM 5091 N N . ALA C 1 207 ? 30.243 13.173 64.084 1.00 24.12 207 ALA C N 1
ATOM 5092 C CA . ALA C 1 207 ? 30.284 12.616 65.437 1.00 24.27 207 ALA C CA 1
ATOM 5093 C C . ALA C 1 207 ? 29.965 13.667 66.503 1.00 24.15 207 ALA C C 1
ATOM 5094 O O . ALA C 1 207 ? 29.530 13.322 67.600 1.00 24.51 207 ALA C O 1
ATOM 5096 N N . GLY C 1 208 ? 30.186 14.941 66.183 1.00 23.76 208 GLY C N 1
ATOM 5097 C CA . GLY C 1 208 ? 29.858 16.042 67.097 1.00 23.60 208 GLY C CA 1
ATOM 5098 C C . GLY C 1 208 ? 28.431 16.546 66.933 1.00 22.66 208 GLY C C 1
ATOM 5099 O O . GLY C 1 208 ? 27.999 17.409 67.671 1.00 22.87 208 GLY C O 1
ATOM 5100 N N . GLY C 1 209 ? 27.700 16.010 65.962 1.00 21.35 209 GLY C N 1
ATOM 5101 C CA . GLY C 1 209 ? 26.331 16.435 65.706 1.00 20.95 209 GLY C CA 1
ATOM 5102 C C . GLY C 1 209 ? 25.261 15.721 66.524 1.00 20.68 209 GLY C C 1
ATOM 5103 O O . GLY C 1 209 ? 25.565 14.908 67.398 1.00 20.56 209 GLY C O 1
ATOM 5104 N N . PRO C 1 210 ? 23.983 16.019 66.233 1.00 20.44 210 PRO C N 1
ATOM 5105 C CA . PRO C 1 210 ? 22.867 15.444 66.984 1.00 20.48 210 PRO C CA 1
ATOM 5106 C C . PRO C 1 210 ? 22.624 13.973 66.614 1.00 19.94 210 PRO C C 1
ATOM 5107 O O . PRO C 1 210 ? 21.757 13.658 65.792 1.00 19.46 210 PRO C O 1
ATOM 5111 N N . THR C 1 211 ? 23.391 13.089 67.250 1.00 19.77 211 THR C N 1
ATOM 5112 C CA . THR C 1 211 ? 23.420 11.670 66.898 1.00 19.25 211 THR C CA 1
ATOM 5113 C C . THR C 1 211 ? 22.044 10.980 66.928 1.00 19.27 211 THR C C 1
ATOM 5114 O O . THR C 1 211 ? 21.754 10.152 66.064 1.00 18.74 211 THR C O 1
ATOM 5118 N N . ALA C 1 212 ? 21.207 11.298 67.914 1.00 19.70 212 ALA C N 1
ATOM 5119 C CA . ALA C 1 212 ? 19.868 10.696 67.953 1.00 19.98 212 ALA C CA 1
ATOM 5120 C C . ALA C 1 212 ? 19.035 11.129 66.729 1.00 19.44 212 ALA C C 1
ATOM 5121 O O . ALA C 1 212 ? 18.322 10.321 66.144 1.00 19.29 212 ALA C O 1
ATOM 5123 N N . ALA C 1 213 ? 19.156 12.398 66.341 1.00 19.21 213 ALA C N 1
ATOM 5124 C CA . ALA C 1 213 ? 18.464 12.918 65.152 1.00 18.88 213 ALA C CA 1
ATOM 5125 C C . ALA C 1 213 ? 18.989 12.269 63.873 1.00 17.92 213 ALA C C 1
ATOM 5126 O O . ALA C 1 213 ? 18.208 11.892 63.001 1.00 17.73 213 ALA C O 1
ATOM 5128 N N . PHE C 1 214 ? 20.303 12.129 63.772 1.00 17.46 214 PHE C N 1
ATOM 5129 C CA . PHE C 1 214 ? 20.919 11.461 62.607 1.00 17.03 214 PHE C CA 1
ATOM 5130 C C . PHE C 1 214 ? 20.429 10.009 62.437 1.00 17.07 214 PHE C C 1
ATOM 5131 O O . PHE C 1 214 ? 20.113 9.586 61.324 1.00 16.68 214 PHE C O 1
ATOM 5139 N N . SER C 1 215 ? 20.389 9.257 63.537 1.00 17.61 215 SER C N 1
ATOM 5140 C CA . SER C 1 215 ? 19.843 7.890 63.534 1.00 18.18 215 SER C CA 1
ATOM 5141 C C . SER C 1 215 ? 18.370 7.842 63.136 1.00 18.39 215 SER C C 1
ATOM 5142 O O . SER C 1 215 ? 17.961 6.939 62.403 1.00 18.50 215 SER C O 1
ATOM 5145 N N . GLU C 1 216 ? 17.579 8.800 63.622 1.00 17.86 216 GLU C N 1
ATOM 5146 C CA . GLU C 1 216 ? 16.153 8.875 63.258 1.00 17.50 216 GLU C CA 1
ATOM 5147 C C . GLU C 1 216 ? 15.950 9.170 61.769 1.00 16.85 216 GLU C C 1
ATOM 5148 O O . GLU C 1 216 ? 15.179 8.472 61.086 1.00 16.79 216 GLU C O 1
ATOM 5154 N N . VAL C 1 217 ? 16.635 10.194 61.257 1.00 16.21 217 VAL C N 1
ATOM 5155 C CA . VAL C 1 217 ? 16.417 10.622 59.871 1.00 15.75 217 VAL C CA 1
ATOM 5156 C C . VAL C 1 217 ? 16.927 9.574 58.858 1.00 15.89 217 VAL C C 1
ATOM 5157 O O . VAL C 1 217 ? 16.313 9.348 57.813 1.00 15.67 217 VAL C O 1
ATOM 5161 N N . LYS C 1 218 ? 18.032 8.919 59.193 1.00 16.10 218 LYS C N 1
ATOM 5162 C CA . LYS C 1 218 ? 18.541 7.828 58.374 1.00 16.59 218 LYS C CA 1
ATOM 5163 C C . LYS C 1 218 ? 17.510 6.687 58.261 1.00 16.86 218 LYS C C 1
ATOM 5164 O O . LYS C 1 218 ? 17.296 6.142 57.172 1.00 17.07 218 LYS C O 1
ATOM 5170 N N . GLU C 1 219 ? 16.848 6.361 59.368 1.00 17.06 219 GLU C N 1
ATOM 5171 C CA . GLU C 1 219 ? 15.793 5.340 59.374 1.00 17.53 219 GLU C CA 1
ATOM 5172 C C . GLU C 1 219 ? 14.550 5.820 58.591 1.00 17.22 219 GLU C C 1
ATOM 5173 O O . GLU C 1 219 ? 13.930 5.044 57.853 1.00 17.41 219 GLU C O 1
ATOM 5179 N N . LEU C 1 220 ? 14.206 7.102 58.722 1.00 16.90 220 LEU C N 1
ATOM 5180 C CA . LEU C 1 220 ? 13.099 7.675 57.955 1.00 16.74 220 LEU C CA 1
ATOM 5181 C C . LEU C 1 220 ? 13.367 7.603 56.456 1.00 16.94 220 LEU C C 1
ATOM 5182 O O . LEU C 1 220 ? 12.516 7.143 55.697 1.00 17.02 220 LEU C O 1
ATOM 5187 N N . LEU C 1 221 ? 14.546 8.052 56.038 1.00 17.14 221 LEU C N 1
ATOM 5188 C CA . LEU C 1 221 ? 14.941 7.977 54.623 1.00 17.48 221 LEU C CA 1
ATOM 5189 C C . LEU C 1 221 ? 14.836 6.553 54.065 1.00 18.07 221 LEU C C 1
ATOM 5190 O O . LEU C 1 221 ? 14.297 6.337 52.985 1.00 18.29 221 LEU C O 1
ATOM 5195 N N . ARG C 1 222 ? 15.329 5.578 54.816 1.00 18.74 222 ARG C N 1
ATOM 5196 C CA . ARG C 1 222 ? 15.225 4.176 54.396 1.00 19.53 222 ARG C CA 1
ATOM 5197 C C . ARG C 1 222 ? 13.800 3.652 54.346 1.00 19.57 222 ARG C C 1
ATOM 5198 O O . ARG C 1 222 ? 13.437 2.969 53.398 1.00 19.98 222 ARG C O 1
ATOM 5206 N N . ARG C 1 223 ? 13.001 3.950 55.364 1.00 19.52 223 ARG C N 1
ATOM 5207 C CA . ARG C 1 223 ? 11.642 3.409 55.439 1.00 19.79 223 ARG C CA 1
ATOM 5208 C C . ARG C 1 223 ? 10.679 4.108 54.507 1.00 19.18 223 ARG C C 1
ATOM 5209 O O . ARG C 1 223 ? 9.699 3.511 54.079 1.00 19.38 223 ARG C O 1
ATOM 5217 N N . ASN C 1 224 ? 10.939 5.380 54.201 1.00 18.34 224 ASN C N 1
ATOM 5218 C CA . ASN C 1 224 ? 9.976 6.179 53.446 1.00 17.87 224 ASN C CA 1
ATOM 5219 C C . ASN C 1 224 ? 10.236 6.277 51.955 1.00 18.12 224 ASN C C 1
ATOM 5220 O O . ASN C 1 224 ? 9.476 6.930 51.243 1.00 18.15 224 ASN C O 1
ATOM 5225 N N . ALA C 1 225 ? 11.279 5.609 51.471 1.00 18.52 225 ALA C N 1
ATOM 5226 C CA . ALA C 1 225 ? 11.681 5.748 50.067 1.00 18.76 225 ALA C CA 1
ATOM 5227 C C . ALA C 1 225 ? 10.533 5.512 49.091 1.00 18.88 225 ALA C C 1
ATOM 5228 O O . ALA C 1 225 ? 10.355 6.301 48.161 1.00 19.03 225 ALA C O 1
ATOM 5230 N N . VAL C 1 226 ? 9.753 4.449 49.304 1.00 18.91 226 VAL C N 1
ATOM 5231 C CA . VAL C 1 226 ? 8.616 4.151 48.425 1.00 19.16 226 VAL C CA 1
ATOM 5232 C C . VAL C 1 226 ? 7.283 3.999 49.170 1.00 18.88 226 VAL C C 1
ATOM 5233 O O . VAL C 1 226 ? 6.342 3.383 48.657 1.00 19.26 226 VAL C O 1
ATOM 5237 N N . ALA C 1 227 ? 7.182 4.592 50.356 1.00 18.19 227 ALA C N 1
ATOM 5238 C CA . ALA C 1 227 ? 5.989 4.423 51.183 1.00 18.04 227 ALA C CA 1
ATOM 5239 C C . ALA C 1 227 ? 4.852 5.374 50.771 1.00 17.70 227 ALA C C 1
ATOM 5240 O O . ALA C 1 227 ? 5.099 6.468 50.267 1.00 17.33 227 ALA C O 1
ATOM 5242 N N . PRO C 1 228 ? 3.596 4.949 50.993 1.00 17.79 228 PRO C N 1
ATOM 5243 C CA . PRO C 1 228 ? 2.451 5.845 50.814 1.00 17.63 228 PRO C CA 1
ATOM 5244 C C . PRO C 1 228 ? 2.600 7.074 51.704 1.00 16.97 228 PRO C C 1
ATOM 5245 O O . PRO C 1 228 ? 3.206 6.991 52.775 1.00 16.52 228 PRO C O 1
ATOM 5249 N N . LEU C 1 229 ? 2.056 8.197 51.251 1.00 16.75 229 LEU C N 1
ATOM 5250 C CA . LEU C 1 229 ? 2.200 9.469 51.950 1.00 16.32 229 LEU C CA 1
ATOM 5251 C C . LEU C 1 229 ? 1.767 9.393 53.424 1.00 16.34 229 LEU C C 1
ATOM 5252 O O . LEU C 1 229 ? 2.435 9.938 54.284 1.00 15.93 229 LEU C O 1
ATOM 5257 N N . GLY C 1 230 ? 0.649 8.723 53.699 1.00 16.85 230 GLY C N 1
ATOM 5258 C CA . GLY C 1 230 ? 0.117 8.619 55.061 1.00 17.22 230 GLY C CA 1
ATOM 5259 C C . GLY C 1 230 ? 1.092 7.963 56.025 1.00 17.28 230 GLY C C 1
ATOM 5260 O O . GLY C 1 230 ? 1.244 8.409 57.168 1.00 17.19 230 GLY C O 1
ATOM 5261 N N . ASP C 1 231 ? 1.770 6.913 55.559 1.00 17.47 231 ASP C N 1
ATOM 5262 C CA . ASP C 1 231 ? 2.828 6.285 56.348 1.00 17.48 231 ASP C CA 1
ATOM 5263 C C . ASP C 1 231 ? 4.041 7.196 56.514 1.00 16.91 231 ASP C C 1
ATOM 5264 O O . ASP C 1 231 ? 4.607 7.269 57.602 1.00 16.72 231 ASP C O 1
ATOM 5269 N N . VAL C 1 232 ? 4.436 7.892 55.445 1.00 16.60 232 VAL C N 1
ATOM 5270 C CA . VAL C 1 232 ? 5.540 8.835 55.525 1.00 16.16 232 VAL C CA 1
ATOM 5271 C C . VAL C 1 232 ? 5.271 9.864 56.640 1.00 16.28 232 VAL C C 1
ATOM 5272 O O . VAL C 1 232 ? 6.122 10.104 57.495 1.00 15.96 232 VAL C O 1
ATOM 5276 N N . LEU C 1 233 ? 4.078 10.445 56.629 1.00 16.77 233 LEU C N 1
ATOM 5277 C CA . LEU C 1 233 ? 3.720 11.520 57.547 1.00 17.08 233 LEU C CA 1
ATOM 5278 C C . LEU C 1 233 ? 3.577 11.056 59.009 1.00 17.80 233 LEU C C 1
ATOM 5279 O O . LEU C 1 233 ? 3.986 11.773 59.931 1.00 17.69 233 LEU C O 1
ATOM 5284 N N . GLU C 1 234 ? 3.009 9.868 59.212 1.00 18.62 234 GLU C N 1
ATOM 5285 C CA . GLU C 1 234 ? 2.906 9.274 60.550 1.00 19.82 234 GLU C CA 1
ATOM 5286 C C . GLU C 1 234 ? 4.286 9.010 61.161 1.00 18.98 234 GLU C C 1
ATOM 5287 O O . GLU C 1 234 ? 4.526 9.338 62.327 1.00 19.03 234 GLU C O 1
ATOM 5293 N N . ARG C 1 235 ? 5.177 8.413 60.374 1.00 18.14 235 ARG C N 1
ATOM 5294 C CA . ARG C 1 235 ? 6.529 8.095 60.836 1.00 17.78 235 ARG C CA 1
ATOM 5295 C C . ARG C 1 235 ? 7.311 9.362 61.146 1.00 17.21 235 ARG C C 1
ATOM 5296 O O . ARG C 1 235 ? 8.042 9.418 62.135 1.00 17.20 235 ARG C O 1
ATOM 5304 N N . GLU C 1 236 ? 7.150 10.380 60.305 1.00 16.60 236 GLU C N 1
ATOM 5305 C CA . GLU C 1 236 ? 7.782 11.669 60.555 1.00 16.29 236 GLU C CA 1
ATOM 5306 C C . GLU C 1 236 ? 7.286 12.294 61.864 1.00 16.49 236 GLU C C 1
ATOM 5307 O O . GLU C 1 236 ? 8.094 12.713 62.687 1.00 16.40 236 GLU C O 1
ATOM 5313 N N . ALA C 1 237 ? 5.970 12.321 62.065 1.00 16.91 237 ALA C N 1
ATOM 5314 C CA . ALA C 1 237 ? 5.382 12.863 63.304 1.00 17.33 237 ALA C CA 1
ATOM 5315 C C . ALA C 1 237 ? 5.946 12.198 64.576 1.00 17.70 237 ALA C C 1
ATOM 5316 O O . ALA C 1 237 ? 6.309 12.883 65.530 1.00 17.87 237 ALA C O 1
ATOM 5318 N N . SER C 1 238 ? 6.026 10.870 64.567 1.00 17.98 238 SER C N 1
ATOM 5319 C CA . SER C 1 238 ? 6.541 10.104 65.698 1.00 18.42 238 SER C CA 1
ATOM 5320 C C . SER C 1 238 ? 8.010 10.365 65.969 1.00 18.10 238 SER C C 1
ATOM 5321 O O . SER C 1 238 ? 8.411 10.490 67.124 1.00 18.38 238 SER C O 1
ATOM 5324 N N . ALA C 1 239 ? 8.808 10.428 64.907 1.00 17.63 239 ALA C N 1
ATOM 5325 C CA . ALA C 1 239 ? 10.235 10.702 65.026 1.00 17.43 239 ALA C CA 1
ATOM 5326 C C . ALA C 1 239 ? 10.496 12.089 65.591 1.00 17.47 239 ALA C C 1
ATOM 5327 O O . ALA C 1 239 ? 11.336 12.251 66.475 1.00 17.78 239 ALA C O 1
ATOM 5329 N N . GLN C 1 240 ? 9.782 13.087 65.080 1.00 17.49 240 GLN C N 1
ATOM 5330 C CA . GLN C 1 240 ? 9.915 14.447 65.587 1.00 17.68 240 GLN C CA 1
ATOM 5331 C C . GLN C 1 240 ? 9.531 14.506 67.069 1.00 18.85 240 GLN C C 1
ATOM 5332 O O . GLN C 1 240 ? 10.234 15.136 67.858 1.00 18.92 240 GLN C O 1
ATOM 5338 N N . GLN C 1 241 ? 8.444 13.834 67.449 1.00 19.95 241 GLN C N 1
ATOM 5339 C CA . GLN C 1 241 ? 7.981 13.863 68.847 1.00 21.48 241 GLN C CA 1
ATOM 5340 C C . GLN C 1 241 ? 9.024 13.223 69.783 1.00 21.60 241 GLN C C 1
ATOM 5341 O O . GLN C 1 241 ? 9.334 13.781 70.835 1.00 22.20 241 GLN C O 1
ATOM 5347 N N . ARG C 1 242 ? 9.596 12.085 69.392 1.00 21.27 242 ARG C N 1
ATOM 5348 C CA . ARG C 1 242 ? 10.702 11.493 70.165 1.00 21.42 242 ARG C CA 1
ATOM 5349 C C . ARG C 1 242 ? 11.871 12.489 70.339 1.00 21.21 242 ARG C C 1
ATOM 5350 O O . ARG C 1 242 ? 12.363 12.687 71.457 1.00 22.02 242 ARG C O 1
ATOM 5358 N N . LEU C 1 243 ? 12.283 13.136 69.250 1.00 20.40 243 LEU C N 1
ATOM 5359 C CA . LEU C 1 243 ? 13.404 14.074 69.289 1.00 20.30 243 LEU C CA 1
ATOM 5360 C C . LEU C 1 243 ? 13.084 15.394 69.982 1.00 20.89 243 LEU C C 1
ATOM 5361 O O . LEU C 1 243 ? 13.978 16.007 70.558 1.00 21.55 243 LEU C O 1
ATOM 5366 N N . GLY C 1 244 ? 11.828 15.831 69.948 1.00 21.24 244 GLY C N 1
ATOM 5367 C CA . GLY C 1 244 ? 11.408 17.040 70.655 1.00 21.74 244 GLY C CA 1
ATOM 5368 C C . GLY C 1 244 ? 11.677 16.986 72.149 1.00 22.80 244 GLY C C 1
ATOM 5369 O O . GLY C 1 244 ? 11.818 18.019 72.799 1.00 23.11 244 GLY C O 1
ATOM 5370 N N . ALA C 1 245 ? 11.755 15.769 72.683 1.00 23.46 245 ALA C N 1
ATOM 5371 C CA . ALA C 1 245 ? 12.090 15.530 74.078 1.00 24.49 245 ALA C CA 1
ATOM 5372 C C . ALA C 1 245 ? 13.585 15.264 74.317 1.00 24.63 245 ALA C C 1
ATOM 5373 O O . ALA C 1 245 ? 13.995 15.102 75.457 1.00 26.01 245 ALA C O 1
ATOM 5375 N N . SER C 1 246 ? 14.401 15.210 73.270 1.00 23.82 246 SER C N 1
ATOM 5376 C CA . SER C 1 246 ? 15.838 14.966 73.438 1.00 23.63 246 SER C CA 1
ATOM 5377 C C . SER C 1 246 ? 16.525 16.183 74.064 1.00 23.70 246 SER C C 1
ATOM 5378 O O . SER C 1 246 ? 16.020 17.296 73.960 1.00 23.60 246 SER C O 1
ATOM 5381 N N . ARG C 1 247 ? 17.665 15.961 74.718 1.00 23.99 247 ARG C N 1
ATOM 5382 C CA . ARG C 1 247 ? 18.488 17.051 75.264 1.00 24.14 247 ARG C CA 1
ATOM 5383 C C . ARG C 1 247 ? 19.086 17.920 74.145 1.00 23.17 247 ARG C C 1
ATOM 5384 O O . ARG C 1 247 ? 19.146 19.143 74.260 1.00 23.06 247 ARG C O 1
ATOM 5386 N N . ASP C 1 248 ? 19.523 17.284 73.063 1.00 22.58 248 ASP C N 1
ATOM 5387 C CA . ASP C 1 248 ? 20.110 18.005 71.936 1.00 21.90 248 ASP C CA 1
ATOM 5388 C C . ASP C 1 248 ? 19.161 19.027 71.319 1.00 21.59 248 ASP C C 1
ATOM 5389 O O . ASP C 1 248 ? 19.594 20.099 70.897 1.00 21.35 248 ASP C O 1
ATOM 5394 N N . HIS C 1 249 ? 17.872 18.707 71.269 1.00 21.58 249 HIS C N 1
ATOM 5395 C CA . HIS C 1 249 ? 16.907 19.614 70.665 1.00 21.35 249 HIS C CA 1
ATOM 5396 C C . HIS C 1 249 ? 16.674 20.851 71.523 1.00 22.08 249 HIS C C 1
ATOM 5397 O O . HIS C 1 249 ? 16.583 21.963 71.003 1.00 21.76 249 HIS C O 1
ATOM 5404 N N . SER C 1 250 ? 16.567 20.657 72.834 1.00 23.15 250 SER C N 1
ATOM 5405 C CA . SER C 1 250 ? 16.466 21.793 73.748 1.00 24.22 250 SER C CA 1
ATOM 5406 C C . SER C 1 250 ? 17.713 22.660 73.675 1.00 23.89 250 SER C C 1
ATOM 5407 O O . SER C 1 250 ? 17.597 23.873 73.549 1.00 23.80 250 SER C O 1
ATOM 5410 N N . ALA C 1 251 ? 18.890 22.040 73.722 1.00 23.70 251 ALA C N 1
ATOM 5411 C CA . ALA C 1 251 ? 20.151 22.787 73.579 1.00 23.78 251 ALA C CA 1
ATOM 5412 C C . ALA C 1 251 ? 20.198 23.595 72.265 1.00 23.40 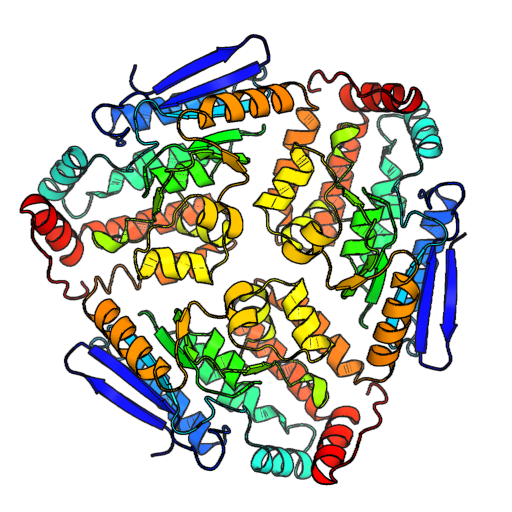251 ALA C C 1
ATOM 5413 O O . ALA C 1 251 ? 20.636 24.747 72.243 1.00 23.30 251 ALA C O 1
ATOM 5415 N N . ALA C 1 252 ? 19.720 23.002 71.177 1.00 22.92 252 ALA C N 1
ATOM 5416 C CA . ALA C 1 252 ? 19.740 23.675 69.890 1.00 22.67 252 ALA C CA 1
ATOM 5417 C C . ALA C 1 252 ? 18.753 24.845 69.843 1.00 23.18 252 ALA C C 1
ATOM 5418 O O . ALA C 1 252 ? 19.040 25.880 69.218 1.00 22.93 252 ALA C O 1
ATOM 5420 N N . VAL C 1 253 ? 17.608 24.691 70.506 1.00 23.67 253 VAL C N 1
ATOM 5421 C CA . VAL C 1 253 ? 16.615 25.753 70.530 1.00 24.68 253 VAL C CA 1
ATOM 5422 C C . VAL C 1 253 ? 17.169 26.965 71.277 1.00 26.26 253 VAL C C 1
ATOM 5423 O O . VAL C 1 253 ? 17.057 28.084 70.783 1.00 25.82 253 VAL C O 1
ATOM 5427 N N . GLU C 1 254 ? 17.777 26.753 72.444 1.00 28.37 254 GLU C N 1
ATOM 5428 C CA . GLU C 1 254 ? 18.360 27.893 73.176 1.00 30.93 254 GLU C CA 1
ATOM 5429 C C . GLU C 1 254 ? 19.587 28.475 72.477 1.00 29.49 254 GLU C C 1
ATOM 5430 O O . GLU C 1 254 ? 19.780 29.671 72.520 1.00 30.19 254 GLU C O 1
ATOM 5436 N N . ALA C 1 255 ? 20.371 27.652 71.787 1.00 28.33 255 ALA C N 1
ATOM 5437 C CA . ALA C 1 255 ? 21.441 28.165 70.935 1.00 27.70 255 ALA C CA 1
ATOM 5438 C C . ALA C 1 255 ? 20.896 29.047 69.800 1.00 27.60 255 ALA C C 1
ATOM 5439 O O . ALA C 1 255 ? 21.426 30.123 69.551 1.00 27.96 255 ALA C O 1
ATOM 5441 N N . PHE C 1 256 ? 19.838 28.593 69.127 1.00 27.47 256 PHE C N 1
ATOM 5442 C CA . PHE C 1 256 ? 19.189 29.366 68.042 1.00 27.34 256 PHE C CA 1
ATOM 5443 C C . PHE C 1 256 ? 18.636 30.717 68.508 1.00 27.29 256 PHE C C 1
ATOM 5444 O O . PHE C 1 256 ? 18.692 31.700 67.773 1.00 27.02 256 PHE C O 1
ATOM 5452 N N . LEU C 1 257 ? 18.094 30.758 69.720 1.00 27.43 257 LEU C N 1
ATOM 5453 C CA . LEU C 1 257 ? 17.593 32.006 70.300 1.00 28.28 257 LEU C CA 1
ATOM 5454 C C . LEU C 1 257 ? 18.710 33.041 70.453 1.00 28.67 257 LEU C C 1
ATOM 5455 O O . LEU C 1 257 ? 18.473 34.232 70.309 1.00 28.99 257 LEU C O 1
ATOM 5460 N N . ALA C 1 258 ? 19.923 32.570 70.721 1.00 28.71 258 ALA C N 1
ATOM 5461 C CA . ALA C 1 258 ? 21.097 33.433 70.798 1.00 29.91 258 ALA C CA 1
ATOM 5462 C C . ALA C 1 258 ? 21.846 33.526 69.456 1.00 30.47 258 ALA C C 1
ATOM 5463 O O . ALA C 1 258 ? 22.924 34.122 69.387 1.00 30.42 258 ALA C O 1
ATOM 5465 N N . LYS C 1 259 ? 21.272 32.947 68.399 1.00 31.12 259 LYS C N 1
ATOM 5466 C CA . LYS C 1 259 ? 21.930 32.844 67.086 1.00 31.71 259 LYS C CA 1
ATOM 5467 C C . LYS C 1 259 ? 23.292 32.134 67.146 1.00 31.99 259 LYS C C 1
ATOM 5468 O O . LYS C 1 259 ? 24.202 32.488 66.405 1.00 31.35 259 LYS C O 1
ATOM 5474 N N . ASP C 1 260 ? 23.422 31.135 68.019 1.00 32.92 260 ASP C N 1
ATOM 5475 C CA . ASP C 1 260 ? 24.634 30.292 68.076 1.00 34.38 260 ASP C CA 1
ATOM 5476 C C . ASP C 1 260 ? 24.433 28.986 67.328 1.00 34.03 260 ASP C C 1
ATOM 5477 O O . ASP C 1 260 ? 23.302 28.569 67.085 1.00 33.54 260 ASP C O 1
ATOM 5482 N N . LYS C 1 261 ? 25.544 28.344 66.981 1.00 35.08 261 LYS C N 1
ATOM 5483 C CA . LYS C 1 261 ? 25.525 26.943 66.573 1.00 35.43 261 LYS C CA 1
ATOM 5484 C C . LYS C 1 261 ? 25.522 26.148 67.868 1.00 34.80 261 LYS C C 1
ATOM 5485 O O . LYS C 1 261 ? 26.276 26.464 68.782 1.00 35.98 261 LYS C O 1
ATOM 5487 N N . PRO C 1 262 ? 24.649 25.138 67.968 1.00 34.01 262 PRO C N 1
ATOM 5488 C CA . PRO C 1 262 ? 24.546 24.351 69.207 1.00 33.80 262 PRO C CA 1
ATOM 5489 C C . PRO C 1 262 ? 25.703 23.383 69.450 1.00 33.89 262 PRO C C 1
ATOM 5490 O O . PRO C 1 262 ? 26.374 22.969 68.508 1.00 33.99 262 PRO C O 1
ATOM 5494 N N . VAL C 1 263 ? 25.917 23.035 70.717 1.00 34.61 263 VAL C N 1
ATOM 5495 C CA . VAL C 1 263 ? 26.796 21.928 71.098 1.00 34.45 263 VAL C CA 1
ATOM 5496 C C . VAL C 1 263 ? 25.917 20.701 71.353 1.00 32.75 263 VAL C C 1
ATOM 5497 O O . VAL C 1 263 ? 24.998 20.745 72.169 1.00 32.06 263 VAL C O 1
ATOM 5501 N N . PHE C 1 264 ? 26.213 19.613 70.645 1.00 31.56 264 PHE C N 1
ATOM 5502 C CA . PHE C 1 264 ? 25.396 18.398 70.676 1.00 30.20 264 PHE C CA 1
ATOM 5503 C C . PHE C 1 264 ? 26.120 17.272 71.418 1.00 30.41 264 PHE C C 1
ATOM 5504 O O . PHE C 1 264 ? 27.326 17.109 71.255 1.00 31.74 264 PHE C O 1
ATOM 5512 N N . VAL C 1 265 ? 25.394 16.493 72.217 1.00 30.01 265 VAL C N 1
ATOM 5513 C CA . VAL C 1 265 ? 25.984 15.322 72.903 1.00 30.53 265 VAL C CA 1
ATOM 5514 C C . VAL C 1 265 ? 25.448 13.974 72.403 1.00 30.39 265 VAL C C 1
ATOM 5515 O O . VAL C 1 265 ? 25.997 12.933 72.753 1.00 30.99 265 VAL C O 1
ATOM 5519 N N . GLY C 1 266 ? 24.378 13.991 71.608 1.00 29.71 266 GLY C N 1
ATOM 5520 C CA . GLY C 1 266 ? 23.859 12.773 70.979 1.00 29.67 266 GLY C CA 1
ATOM 5521 C C . GLY C 1 266 ? 22.708 12.083 71.692 1.00 29.99 266 GLY C C 1
ATOM 5522 O O . GLY C 1 266 ? 22.482 10.896 71.493 1.00 29.59 266 GLY C O 1
ATOM 5523 N N . ARG C 1 267 ? 21.972 12.828 72.508 1.00 30.82 267 ARG C N 1
ATOM 5524 C CA . ARG C 1 267 ? 20.762 12.324 73.158 1.00 32.01 267 ARG C CA 1
ATOM 5525 C C . ARG C 1 267 ? 19.843 13.504 73.479 1.00 31.39 267 ARG C C 1
ATOM 5526 O O . ARG C 1 267 ? 20.185 14.656 73.193 1.00 30.98 267 ARG C O 1
#

Foldseek 3Di:
DWDWDADPLQEIETEQEPQVQLSADDPVNLVVLLVRLLCLLPDPSHLEYEYEYDYQFGYAYHDPVNLVVLCVVPVVCSVVCLVVGLVSSLVSLLSRLHAYEYQGGAEQEALSLLNQLSGPAYEYEQRHKYADCQVVVPHQHGSCLVPSVCVQQNPVVSVCRRVVTDIDGDVVCCVSRVHVYYHHHVCRSVVRVVVRSVSSFAQRLLRSLVVVLCVVVVPDDPVVSVVSVVVSCVVVCPDPRNVQCVVQVVVVHDGTHDHD/DQWDWDADPLQEIEIEGEPQVQLSADDPVNLVVLLVRLLCLQPDPSHLEYEYAYDHQFGYAYHDPVLLVVLCVVPVVCSVVCLVVGLVSNLVSLLSRLHAYEYFGGAEQEALSLLNQLSGDAYEYEQRHKYAHCAVVPPGQHGSCLVPSVCVQQNDVVSVCRRPVVDMDGDVVCCVSRVHVYYHHRVCRSVVRVVVRSVSSQAQSLLRSLVVVLCVVVVPDDPVVSVVSVVVSCVVVVPDPRVVQVVVQVVVVHDGGHDHD/DQWDWDADPLQEIEIERRDQVQLSADDPVSQVVLLVRLQCSLPDPSHQEYEYEYDYQFGYAYHDPVRLVVLCVVPVVCSVVCLVVGLVSSLVSLLSRLHAYEYQGGAEQEALSLLNQLSHPAYEYAQRHKYADCAVVPPHQHGSCLVPSVCVQQNPPVSVCRRPVGDIDGDVVCCVSRVHVYYDHHVCSRVVRVVVRSVSSFDQRLLRSLVVVLCVVVVPDDPVVSVVSVVVSVVVCCPDPQNVQCVVCVVVPHHGGHDHD

Organism: Mycobacteroides abscessus (strain ATCC 19977 / DSM 44196 / CCUG 20993 / CIP 104536 / JCM 13569 / NCTC 13031 / TMC 1543 / L948) (NCBI:txid561007)

Sequence (782 aa):
AVAYSVNHAGVAAIVLDRPEASNALDRTMKTELLQALLAAGGDPAVRAVVMSAAGKNFCVGQDLAEHVEALRDDPAHAMDTVREHYNPVLEALDAIKVPVVVAINGACVGAGLGLALGADIRIAGQRRAKFGTAFTGIGLAADSALSASLPRLIGASRATAMFLLGDTIDAPTAHTWGLVHEVVDEGSPADVANSVAGRLAGGPTAAFSEVKELLRRNAVAPLGDVLEREASAQQRLGASRDHSAAVEAFLAKDKPVFVGRAAVAYSVNHAGVAAIVLDRPEASNALDRTMKTELLQALLAAGGDPAVRAVVMSAAGKNFCVGQDLAEHVEALRDDPAHAMDTVREHYNPVLEALDAIKVPVVVAINGACVGAGLGLALGADIRIAGQRAKFGTAFTGIGLAADSALSASLPRLIGASRATAMFLLGDTIDAPTAHTWGLVHEVVDEGSPADVANSVAGRLAGGPTAAFSSEVKELLRRNAVAPLGDVLEREASAQQRLGASRDHSAAVEAFLAKDKPVFVGRAAVAYSVNHAGVAAIVLDRPEEASNALDRTMKTELLQALLAAGGDPAVRAVVMSAAGKNFCVGQDLAEHVEALRDDPAHAMDTVREHYNPVLEALDAIKVPVVVAINGACVGAGLGLALGADIRIAGQRAKFGTAFTGIGLAADSALSASLPRLIGASRATAMFLLGDTIDAPTAHTWGLVHEVVDEGSPADVANSVAGRLAGGPTAAFSEVKELLRRNAVAPLGDVLEREASAQQRLGASRDHSAAVEAFLAKDKPVFVGR

B-factor: mean 24.4, std 7.86, range [9.28, 61.37]

CATH classification: 3.90.226.10 (+1 more: 1.10.12.10)